Protein 3HDI (pdb70)

CATH classification: 3.30.830.10 (+1 more: 3.30.830.10)

Secondary structure (DSSP, 8-state):
-EEEE-TTS-EEEEEE-TT-SEEEEEEEES--GGG--GGGTTHHHHHHHHTTSBBSSSBHHHHHHHHHTTTS-EEEEE-SS-EEEEEEEEGGGHHHHHHHHHHHHHSB---HHHHHHHHHHHHHHHHHHHT-HHHHHHHHHHHHHHTTSGGGS-TT--HHHHHH--HHHHHHHHHHHSSTTTEEEEEEES--HHHHHHHHHHTTSSPPP------PPP-----EEEEE---SEEEEEEEEE---TT-TTHHHHHHHHHHHTSSSSSHHIIIIIIIT---S-EEEEEEE-SS-EEEEEEEEEEGGGHHHHHHHHHHHHHHHHTT---HHHHHHHHHHHHHHHHHHTT-HHHHHHHHHHHHHHTS----HHHHHHHHHH--HHHHHHHHHHHTTSPPEEEEEESS-S--S-SS---/-EEEE-TTS-EEEEEE-SS-SEEEEEEEES-SGGG--GGGTTHHHHHHHHTTSBBSSSBHHHHHHHHHTTTT-EEEEE-SS-EEEEEEEEGGGHHHHHHHHHHHHHSB---HHHHHHHHHHHHHHHHHHHT-HHHHHHHHHHHHHHTTSTTTS-TT--HHHHTT--HHHHHHHHHHHSSTTTEEEEEEES--HHHHHHHHTTTTSSPP-------PPP-----EEEEE---SEEEEEEEEE---TT-TTHHHHHHHHHHHTSSTTSHHIIIIIIIT---S-EEEEEEE-SS-EEEEEEEEEESTTHHHHHHHHHHHHHHHHHH---HHHHHHHHHHHHHHHHHHTT-HHHHHHHHHHHHHHT-----HHHHHHHHHH--HHHHHHHHHHHTTSPPEEEEEESS----TTSS---/-----SS--SSS--/--------SS---BS--

Foldseek 3Di:
DDWDAFPLQEMEAEAEDPPFQKKKKKKKFFAALQLDDPLQRQLQVLLQLLLLQFFPPAGNVNLQVLCVVFPVAWDWAGDHGMIMTMGMGGPVCLLVVLVSSLRSLPGGDQDPVSLVVSLVVLVVVVVVLVVVCLRVLVLCQQCLFFPNRSSNARRNHDNVSSVVDDPVSNVVVCLQGVANNGIYMFMYYNDDVVSVVSNVVRCSPGHHHDDDRDHDATDTDQGEDWAADDDFKKKKKWKWWDEAPQDPCPLLVLLLQCQCFVDCNHLCNVQPPVPVVFFPDWGKDKAHHHRTIIIMIITMGGPVCVVVNLLSSLVSLPCCLPVHDDPVSLVVSLCVVLVVVVVLVVDNCSVRVVQRVCCNRVVDDADSVRVSCSSVVDDRVSNNVNSNVTSVDNIHMGIYYHVRDDDPNPDNDD/DDWAAFPLQAIEAEAEDPPFQKKKKKKKFFAALQLDDQLQRQLRVLLQQLLLQDFPVDGSVVSQVLCVVFVVQWDWAGDNGMIMTMGMGRVVCLLVVLVSSLRSLPGRDRDPVSLVVSLVVLVVVVVVLVVVVQRCLQLLQLCFFFPNRSSNADRNGDNVNSVPDDPVNNCVVCVARVTNNGIYMFMYYNDDVVSVVSVCVRVSPGHHHPDDRDGDATDTDQAEAFAADADFKKKKKWKWWAEAPPDPCPLLRVLLQCQLFADCNHLFNCQCCVPVNQFPDWGWDKAHHHRTIMIMIIGIGGPVCPLVNLVRSQVSLVCCLVVNDDPVSLVVSLCVVLVVVVVLVVDNNSVRVVRRVCCNGVVDDDDSVRVSVSNVPDDSCSNNNVSNVISLDNIHMRIYYNVRDDDPSPDDGD/DDDDDDDDDPDDDD/DPPDDDDDDDDDDDDPD

B-factor: mean 63.04, std 17.51, range [25.56, 165.67]

Radius of gyration: 26.18 Å; Cα contacts (8 Å, |Δi|>4): 1912; chains: 4; bounding box: 71×57×63 Å

Sequence (859 aa):
INTMTLDNGVRIITEKMSTVRSVSIGIWVGTGSRYESAEENGISHFLEHMFFKGTNTRSAQEIAEFFDSIGGQVNAFTSKEYTCYYAKVLDDHAGQAIDTLSDMFFHSTFQKEELEKERKVVFEEIKMVDDTPDDIVHDLLSSATYGKHSLGYPILGTVETLNSFNEGMLRHYMDRFYTGDYVVISVAGNVHDELIDKIKETFSQVKPTTYNYQGEKPMFLPNRIVRKKETEQAHLCLGYPGLPIGDKDVYALVLLNNVLGGSMSSRLFQDIREKRGLCYSVFSYHSSFRDSGMLTIYAGTGHDQLDDLVYSIQETTSALAEKGLTEKELENGKEQLKGSLMLSLESTNSRMSRNGKNELLLKKHRSLDEMIEQINAVQKQDVSRLAKILLSASPSISLINANGELPKALIHLEINTMTLDNGVRIITEKMSTVRSVSIGIWVGTGSRYESAEENGISHFLEHMFFKGTNTRSAQEIAEFFDSIGGQVNAFTSKEYTCYYAKVLDDHAGQAIDTLSDMFFHSTFQKEELEKERKVVFEEIKMVDDTPDDIVHDLLSSATYGKHSLGYPILGTVETLNSFNEGMLRHYMDRFYTGDYVVISVAGNVHDELIDKIKETFSQVKPTTYNYQGEKPMFLPNRIVRKKETEQAHLCLGYPGLPIGDKDVYALVLLNNVLGGSMSSRLFQDIREKRGLCYSVFSYHSSFRDSGMLTIYAGTGHDQLDDLVYSIQETTSALAEKGLTEKELENGKEQLKGSLMLSLESTNSRMSRNGKNELLLKKHRSLDEMIEQINAVQKQDVSRLAKILLSASPSISLINANGELPKALIHLEAAAAAAAAAAAAAAAAAAAAAAAAAAAAAAA

Structure (mmCIF, N/CA/C/O backbone):
data_3HDI
#
_entry.id   3HDI
#
_cell.length_a   91.141
_cell.length_b   193.981
_cell.length_c   125.567
_cell.angle_alpha   90.00
_cell.angle_beta   90.00
_cell.angle_gamma   90.00
#
_symmetry.space_group_name_H-M   'C 2 2 21'
#
loop_
_entity.id
_entity.type
_entity.pdbx_description
1 polymer 'Processing protease'
2 polymer 'Synthetic peptide'
3 non-polymer 'COBALT (II) ION'
4 non-polymer 'SULFATE ION'
5 water water
#
loop_
_atom_site.group_PDB
_atom_site.id
_atom_site.type_symbol
_atom_site.label_atom_id
_atom_site.label_alt_id
_atom_site.label_comp_id
_atom_site.label_asym_id
_atom_site.label_entity_id
_atom_site.label_seq_id
_atom_site.pdbx_PDB_ins_code
_atom_site.Cartn_x
_atom_site.Cartn_y
_atom_site.Cartn_z
_atom_site.occupancy
_atom_site.B_iso_or_equiv
_atom_site.auth_seq_id
_atom_site.auth_comp_id
_atom_site.auth_asym_id
_atom_site.auth_atom_id
_atom_site.pdbx_PDB_model_num
ATOM 1 N N . ILE A 1 2 ? 2.537 -3.493 -4.553 1.00 66.59 2 ILE A N 1
ATOM 2 C CA . ILE A 1 2 ? 2.187 -4.708 -5.337 1.00 67.25 2 ILE A CA 1
ATOM 3 C C . ILE A 1 2 ? 0.878 -4.504 -6.085 1.00 67.58 2 ILE A C 1
ATOM 4 O O . ILE A 1 2 ? -0.205 -4.611 -5.515 1.00 66.22 2 ILE A O 1
ATOM 9 N N . ASN A 1 3 ? 0.987 -4.206 -7.371 1.00 68.57 3 ASN A N 1
ATOM 10 C CA . ASN A 1 3 ? -0.182 -3.984 -8.202 1.00 71.35 3 ASN A CA 1
ATOM 11 C C . ASN A 1 3 ? -0.821 -5.322 -8.538 1.00 70.45 3 ASN A C 1
ATOM 12 O O . ASN A 1 3 ? -0.155 -6.354 -8.535 1.00 70.44 3 ASN A O 1
ATOM 17 N N . THR A 1 4 ? -2.119 -5.298 -8.810 1.00 69.60 4 THR A N 1
ATOM 18 C CA . THR A 1 4 ? -2.852 -6.495 -9.194 1.00 70.43 4 THR A CA 1
ATOM 19 C C . THR A 1 4 ? -3.728 -6.082 -10.374 1.00 71.32 4 THR A C 1
ATOM 20 O O . THR A 1 4 ? -4.061 -4.907 -10.524 1.00 75.23 4 THR A O 1
ATOM 24 N N . MET A 1 5 ? -4.101 -7.036 -11.215 1.00 69.83 5 MET A N 1
ATOM 25 C CA . MET A 1 5 ? -4.883 -6.709 -12.395 1.00 66.03 5 MET A CA 1
ATOM 26 C C . MET A 1 5 ? -5.688 -7.921 -12.838 1.00 64.13 5 MET A C 1
ATOM 27 O O . MET A 1 5 ? -5.157 -9.023 -12.930 1.00 66.58 5 MET A O 1
ATOM 32 N N . THR A 1 6 ? -6.970 -7.722 -13.104 1.00 59.88 6 THR A N 1
ATOM 33 C CA . THR A 1 6 ? -7.811 -8.817 -13.546 1.00 57.16 6 THR A CA 1
ATOM 34 C C . THR A 1 6 ? -8.296 -8.512 -14.950 1.00 55.46 6 THR A C 1
ATOM 35 O O . THR A 1 6 ? -8.996 -7.528 -15.158 1.00 57.26 6 THR A O 1
ATOM 39 N N . LEU A 1 7 ? -7.907 -9.343 -15.912 1.00 54.97 7 LEU A N 1
ATOM 40 C CA . LEU A 1 7 ? -8.313 -9.166 -17.308 1.00 52.24 7 LEU A CA 1
ATOM 41 C C . LEU A 1 7 ? -9.749 -9.627 -17.461 1.00 54.28 7 LEU A C 1
ATOM 42 O O . LEU A 1 7 ? -10.356 -10.085 -16.492 1.00 55.97 7 LEU A O 1
ATOM 47 N N . ASP A 1 8 ? -10.293 -9.531 -18.672 1.00 56.69 8 ASP A N 1
ATOM 48 C CA . ASP A 1 8 ? -11.683 -9.927 -18.882 1.00 58.88 8 ASP A CA 1
ATOM 49 C C . ASP A 1 8 ? -11.954 -11.429 -18.879 1.00 57.99 8 ASP A C 1
ATOM 50 O O . ASP A 1 8 ? -13.076 -11.856 -18.599 1.00 56.10 8 ASP A O 1
ATOM 55 N N . ASN A 1 9 ? -10.932 -12.232 -19.163 1.00 57.85 9 ASN A N 1
ATOM 56 C CA . ASN A 1 9 ? -11.096 -13.686 -19.158 1.00 55.94 9 ASN A CA 1
ATOM 57 C C . ASN A 1 9 ? -10.967 -14.248 -17.749 1.00 54.68 9 ASN A C 1
ATOM 58 O O . ASN A 1 9 ? -11.277 -15.417 -17.505 1.00 53.99 9 ASN A O 1
ATOM 63 N N . GLY A 1 10 ? -10.520 -13.410 -16.819 1.00 53.41 10 GLY A N 1
ATOM 64 C CA . GLY A 1 10 ? -10.371 -13.857 -15.444 1.00 55.38 10 GLY A CA 1
ATOM 65 C C . GLY A 1 10 ? -8.926 -13.887 -14.989 1.00 55.36 10 GLY A C 1
ATOM 66 O O . GLY A 1 10 ? -8.635 -13.832 -13.794 1.00 56.18 10 GLY A O 1
ATOM 67 N N . VAL A 1 11 ? -8.017 -13.983 -15.951 1.00 53.74 11 VAL A N 1
ATOM 68 C CA . VAL A 1 11 ? -6.597 -14.001 -15.650 1.00 54.94 11 VAL A CA 1
ATOM 69 C C . VAL A 1 11 ? -6.203 -12.795 -14.799 1.00 54.48 11 VAL A C 1
ATOM 70 O O . VAL A 1 11 ? -6.716 -11.689 -14.975 1.00 53.72 11 VAL A O 1
ATOM 74 N N . ARG A 1 12 ? -5.280 -13.023 -13.872 1.00 51.96 12 ARG A N 1
ATOM 75 C CA . ARG A 1 12 ? -4.820 -11.978 -12.981 1.00 43.69 12 ARG A CA 1
ATOM 76 C C . ARG A 1 12 ? -3.337 -11.731 -13.114 1.00 43.14 12 ARG A C 1
ATOM 77 O O . ARG A 1 12 ? -2.542 -12.664 -13.170 1.00 44.39 12 ARG A O 1
ATOM 85 N N . ILE A 1 13 ? -2.972 -10.460 -13.176 1.00 40.68 13 ILE A N 1
ATOM 86 C CA . ILE A 1 13 ? -1.580 -10.087 -13.282 1.00 43.53 13 ILE A CA 1
ATOM 87 C C . ILE A 1 13 ? -1.201 -9.393 -11.981 1.00 44.79 13 ILE A C 1
ATOM 88 O O . ILE A 1 13 ? -1.729 -8.337 -11.664 1.00 45.17 13 ILE A O 1
ATOM 93 N N . ILE A 1 14 ? -0.306 -9.992 -11.213 1.00 46.78 14 ILE A N 1
ATOM 94 C CA . ILE A 1 14 ? 0.116 -9.371 -9.970 1.00 51.40 14 ILE A CA 1
ATOM 95 C C . ILE A 1 14 ? 1.580 -8.982 -10.130 1.00 49.92 14 ILE A C 1
ATOM 96 O O . ILE A 1 14 ? 2.427 -9.819 -10.441 1.00 51.06 14 ILE A O 1
ATOM 101 N N . THR A 1 15 ? 1.873 -7.701 -9.940 1.00 50.02 15 THR A N 1
ATOM 102 C CA . THR A 1 15 ? 3.238 -7.220 -10.094 1.00 52.75 15 THR A CA 1
ATOM 103 C C . THR A 1 15 ? 3.802 -6.501 -8.881 1.00 50.78 15 THR A C 1
ATOM 104 O O . THR A 1 15 ? 3.065 -5.974 -8.048 1.00 47.77 15 THR A O 1
ATOM 108 N N . GLU A 1 16 ? 5.128 -6.501 -8.799 1.00 51.58 16 GLU A N 1
ATOM 109 C CA . GLU A 1 16 ? 5.843 -5.819 -7.733 1.00 55.53 16 GLU A CA 1
ATOM 110 C C . GLU A 1 16 ? 7.178 -5.334 -8.277 1.00 55.54 16 GLU A C 1
ATOM 111 O O . GLU A 1 16 ? 8.037 -6.137 -8.634 1.00 55.32 16 GLU A O 1
ATOM 117 N N . LYS A 1 17 ? 7.339 -4.016 -8.351 1.00 58.26 17 LYS A N 1
ATOM 118 C CA . LYS A 1 17 ? 8.573 -3.419 -8.853 1.00 62.14 17 LYS A CA 1
ATOM 119 C C . LYS A 1 17 ? 9.618 -3.190 -7.762 1.00 62.17 17 LYS A C 1
ATOM 120 O O . LYS A 1 17 ? 9.299 -2.782 -6.645 1.00 62.59 17 LYS A O 1
ATOM 126 N N . MET A 1 18 ? 10.867 -3.481 -8.100 1.00 63.40 18 MET A N 1
ATOM 127 C CA . MET A 1 18 ? 11.986 -3.326 -7.186 1.00 68.22 18 MET A CA 1
ATOM 128 C C . MET A 1 18 ? 13.103 -2.662 -7.967 1.00 73.27 18 MET A C 1
ATOM 129 O O . MET A 1 18 ? 13.660 -3.263 -8.885 1.00 76.80 18 MET A O 1
ATOM 134 N N . SER A 1 19 ? 13.436 -1.425 -7.617 1.00 76.99 19 SER A N 1
ATOM 135 C CA . SER A 1 19 ? 14.491 -0.717 -8.334 1.00 80.61 19 SER A CA 1
ATOM 136 C C . SER A 1 19 ? 15.872 -1.220 -7.944 1.00 79.23 19 SER A C 1
ATOM 137 O O . SER A 1 19 ? 16.790 -1.259 -8.771 1.00 78.67 19 SER A O 1
ATOM 140 N N . THR A 1 20 ? 16.004 -1.617 -6.684 1.00 76.84 20 THR A N 1
ATOM 141 C CA . THR A 1 20 ? 17.268 -2.118 -6.166 1.00 78.17 20 THR A CA 1
ATOM 142 C C . THR A 1 20 ? 17.845 -3.279 -6.984 1.00 76.83 20 THR A C 1
ATOM 143 O O . THR A 1 20 ? 19.057 -3.494 -6.993 1.00 77.92 20 THR A O 1
ATOM 147 N N . VAL A 1 21 ? 16.994 -4.026 -7.678 1.00 75.10 21 VAL A N 1
ATOM 148 C CA . VAL A 1 21 ? 17.485 -5.156 -8.462 1.00 71.91 21 VAL A CA 1
ATOM 149 C C . VAL A 1 21 ? 17.612 -4.845 -9.951 1.00 70.94 21 VAL A C 1
ATOM 150 O O . VAL A 1 21 ? 17.238 -3.763 -10.408 1.00 68.51 21 VAL A O 1
ATOM 154 N N . ARG A 1 22 ? 18.162 -5.800 -10.694 1.00 70.31 22 ARG A N 1
ATOM 155 C CA . ARG A 1 22 ? 18.341 -5.660 -12.133 1.00 70.51 22 ARG A CA 1
ATOM 156 C C . ARG A 1 22 ? 17.747 -6.893 -12.811 1.00 67.19 22 ARG A C 1
ATOM 157 O O . ARG A 1 22 ? 17.748 -7.018 -14.034 1.00 67.57 22 ARG A O 1
ATOM 165 N N . SER A 1 23 ? 17.225 -7.794 -11.988 1.00 62.10 23 SER A N 1
ATOM 166 C CA . SER A 1 23 ? 16.631 -9.031 -12.457 1.00 55.32 23 SER A CA 1
ATOM 167 C C . SER A 1 23 ? 15.117 -8.961 -12.383 1.00 54.52 23 SER A C 1
ATOM 168 O O . SER A 1 23 ? 14.550 -7.934 -12.030 1.00 50.24 23 SER A O 1
ATOM 171 N N . VAL A 1 24 ? 14.471 -10.077 -12.702 1.00 52.32 24 VAL A N 1
ATOM 172 C CA . VAL A 1 24 ? 13.026 -10.153 -12.665 1.00 50.31 24 VAL A CA 1
ATOM 173 C C . VAL A 1 24 ? 12.557 -11.603 -12.708 1.00 49.96 24 VAL A C 1
ATOM 174 O O . VAL A 1 24 ? 12.973 -12.382 -13.561 1.00 46.32 24 VAL A O 1
ATOM 178 N N . SER A 1 25 ? 11.697 -11.958 -11.761 1.00 50.51 25 SER A N 1
ATOM 179 C CA . SER A 1 25 ? 11.156 -13.305 -11.685 1.00 50.28 25 SER A CA 1
ATOM 180 C C . SER A 1 25 ? 9.785 -13.316 -12.331 1.00 50.29 25 SER A C 1
ATOM 181 O O . SER A 1 25 ? 8.947 -12.444 -12.081 1.00 45.74 25 SER A O 1
ATOM 184 N N . ILE A 1 26 ? 9.561 -14.316 -13.168 1.00 51.16 26 ILE A N 1
ATOM 185 C CA . ILE A 1 26 ? 8.290 -14.448 -13.844 1.00 49.83 26 ILE A CA 1
ATOM 186 C C . ILE A 1 26 ? 7.716 -15.781 -13.426 1.00 47.51 26 ILE A C 1
ATOM 187 O O . ILE A 1 26 ? 8.430 -16.770 -13.339 1.00 45.46 26 ILE A O 1
ATOM 192 N N . GLY A 1 27 ? 6.421 -15.793 -13.161 1.00 47.15 27 GLY A N 1
ATOM 193 C CA . GLY A 1 27 ? 5.771 -17.012 -12.750 1.00 47.81 27 GLY A CA 1
ATOM 194 C C . GLY A 1 27 ? 4.378 -17.099 -13.327 1.00 51.62 27 GLY A C 1
ATOM 195 O O . GLY A 1 27 ? 3.624 -16.122 -13.366 1.00 53.57 27 GLY A O 1
ATOM 196 N N . ILE A 1 28 ? 4.050 -18.288 -13.807 1.00 51.39 28 ILE A N 1
ATOM 197 C CA . ILE A 1 28 ? 2.745 -18.567 -14.368 1.00 45.10 28 ILE A CA 1
ATOM 198 C C . ILE A 1 28 ? 2.177 -19.560 -13.379 1.00 44.60 28 ILE A C 1
ATOM 199 O O . ILE A 1 28 ? 2.529 -20.735 -13.389 1.00 47.41 28 ILE A O 1
ATOM 204 N N . TRP A 1 29 ? 1.332 -19.069 -12.488 1.00 43.44 29 TRP A N 1
ATOM 205 C CA . TRP A 1 29 ? 0.725 -19.921 -11.482 1.00 44.16 29 TRP A CA 1
ATOM 206 C C . TRP A 1 29 ? -0.671 -20.388 -11.910 1.00 44.77 29 TRP A C 1
ATOM 207 O O . TRP A 1 29 ? -1.569 -19.579 -12.124 1.00 47.86 29 TRP A O 1
ATOM 218 N N . VAL A 1 30 ? -0.851 -21.696 -12.035 1.00 44.03 30 VAL A N 1
ATOM 219 C CA . VAL A 1 30 ? -2.141 -22.240 -12.415 1.00 43.69 30 VAL A CA 1
ATOM 220 C C . VAL A 1 30 ? -2.745 -22.917 -11.204 1.00 44.28 30 VAL A C 1
ATOM 221 O O . VAL A 1 30 ? -2.104 -23.742 -10.559 1.00 45.28 30 VAL A O 1
ATOM 225 N N . GLY A 1 31 ? -3.991 -22.572 -10.909 1.00 44.73 31 GLY A N 1
ATOM 226 C CA . GLY A 1 31 ? -4.654 -23.114 -9.738 1.00 45.39 31 GLY A CA 1
ATOM 227 C C . GLY A 1 31 ? -5.105 -24.558 -9.728 1.00 45.09 31 GLY A C 1
ATOM 228 O O . GLY A 1 31 ? -6.163 -24.870 -9.190 1.00 47.84 31 GLY A O 1
ATOM 229 N N . THR A 1 32 ? -4.327 -25.454 -10.311 1.00 45.64 32 THR A N 1
ATOM 230 C CA . THR A 1 32 ? -4.721 -26.849 -10.284 1.00 45.24 32 THR A CA 1
ATOM 231 C C . THR A 1 32 ? -3.556 -27.734 -9.882 1.00 44.30 32 THR A C 1
ATOM 232 O O . THR A 1 32 ? -2.393 -27.359 -10.036 1.00 40.31 32 THR A O 1
ATOM 236 N N . GLY A 1 33 ? -3.884 -28.907 -9.352 1.00 45.12 33 GLY A N 1
ATOM 237 C CA . GLY A 1 33 ? -2.864 -29.842 -8.917 1.00 49.32 33 GLY A CA 1
ATOM 238 C C . GLY A 1 33 ? -3.423 -31.240 -8.758 1.00 48.34 33 GLY A C 1
ATOM 239 O O . GLY A 1 33 ? -4.558 -31.496 -9.139 1.00 48.21 33 GLY A O 1
ATOM 240 N N . SER A 1 34 ? -2.635 -32.138 -8.178 1.00 49.36 34 SER A N 1
ATOM 241 C CA . SER A 1 34 ? -3.057 -33.525 -8.000 1.00 52.24 34 SER A CA 1
ATOM 242 C C . SER A 1 34 ? -4.386 -33.667 -7.276 1.00 52.13 34 SER A C 1
ATOM 243 O O . SER A 1 34 ? -5.049 -34.694 -7.366 1.00 53.21 34 SER A O 1
ATOM 246 N N . ARG A 1 35 ? -4.772 -32.633 -6.551 1.00 53.21 35 ARG A N 1
ATOM 247 C CA . ARG A 1 35 ? -6.023 -32.666 -5.814 1.00 53.24 35 ARG A CA 1
ATOM 248 C C . ARG A 1 35 ? -7.227 -32.622 -6.768 1.00 52.10 35 ARG A C 1
ATOM 249 O O . ARG A 1 35 ? -8.227 -33.290 -6.544 1.00 52.23 35 ARG A O 1
ATOM 257 N N . TYR A 1 36 ? -7.115 -31.853 -7.845 1.00 51.59 36 TYR A N 1
ATOM 258 C CA . TYR A 1 36 ? -8.201 -31.709 -8.803 1.00 52.27 36 TYR A CA 1
ATOM 259 C C . TYR A 1 36 ? -8.323 -32.843 -9.799 1.00 53.95 36 TYR A C 1
ATOM 260 O O . TYR A 1 36 ? -9.212 -32.828 -10.646 1.00 59.06 36 TYR A O 1
ATOM 269 N N . GLU A 1 37 ? -7.433 -33.823 -9.709 1.00 54.04 37 GLU A N 1
ATOM 270 C CA . GLU A 1 37 ? -7.464 -34.952 -10.628 1.00 50.43 37 GLU A CA 1
ATOM 271 C C . GLU A 1 37 ? -8.442 -36.007 -10.135 1.00 47.89 37 GLU A C 1
ATOM 272 O O . GLU A 1 37 ? -8.902 -35.957 -9.003 1.00 43.48 37 GLU A O 1
ATOM 278 N N . SER A 1 38 ? -8.761 -36.956 -11.004 1.00 50.21 38 SER A N 1
ATOM 279 C CA . SER A 1 38 ? -9.679 -38.033 -10.669 1.00 50.20 38 SER A CA 1
ATOM 280 C C . SER A 1 38 ? -8.944 -39.347 -10.839 1.00 49.37 38 SER A C 1
ATOM 281 O O . SER A 1 38 ? -8.060 -39.460 -11.683 1.00 49.63 38 SER A O 1
ATOM 284 N N . ALA A 1 39 ? -9.319 -40.337 -10.041 1.00 49.84 39 ALA A N 1
ATOM 285 C CA . ALA A 1 39 ? -8.693 -41.651 -10.091 1.00 53.15 39 ALA A CA 1
ATOM 286 C C . ALA A 1 39 ? -7.887 -41.914 -11.370 1.00 57.50 39 ALA A C 1
ATOM 287 O O . ALA A 1 39 ? -6.653 -41.953 -11.353 1.00 57.64 39 ALA A O 1
ATOM 289 N N . GLU A 1 40 ? -8.592 -42.077 -12.481 1.00 58.28 40 GLU A N 1
ATOM 290 C CA . GLU A 1 40 ? -7.957 -42.358 -13.761 1.00 62.55 40 GLU A CA 1
ATOM 291 C C . GLU A 1 40 ? -6.914 -41.352 -14.269 1.00 63.08 40 GLU A C 1
ATOM 292 O O . GLU A 1 40 ? -5.920 -41.751 -14.880 1.00 63.00 40 GLU A O 1
ATOM 298 N N . GLU A 1 41 ? -7.124 -40.061 -14.028 1.00 61.63 41 GLU A N 1
ATOM 299 C CA . GLU A 1 41 ? -6.185 -39.052 -14.516 1.00 59.77 41 GLU A CA 1
ATOM 300 C C . GLU A 1 41 ? -5.139 -38.595 -13.510 1.00 56.31 41 GLU A C 1
ATOM 301 O O . GLU A 1 41 ? -4.521 -37.554 -13.691 1.00 55.98 41 GLU A O 1
ATOM 307 N N . ASN A 1 42 ? -4.926 -39.378 -12.460 1.00 54.84 42 ASN A N 1
ATOM 308 C CA . ASN A 1 42 ? -3.932 -39.025 -11.442 1.00 53.70 42 ASN A CA 1
ATOM 309 C C . ASN A 1 42 ? -2.521 -38.906 -12.020 1.00 53.04 42 ASN A C 1
ATOM 310 O O . ASN A 1 42 ? -2.000 -39.851 -12.620 1.00 56.91 42 ASN A O 1
ATOM 315 N N . GLY A 1 43 ? -1.901 -37.748 -11.822 1.00 50.47 43 GLY A N 1
ATOM 316 C CA . GLY A 1 43 ? -0.553 -37.527 -12.315 1.00 45.47 43 GLY A CA 1
ATOM 317 C C . GLY A 1 43 ? -0.579 -36.672 -13.562 1.00 44.77 43 GLY A C 1
ATOM 318 O O . GLY A 1 43 ? 0.463 -36.225 -14.053 1.00 40.69 43 GLY A O 1
ATOM 319 N N . ILE A 1 44 ? -1.791 -36.438 -14.060 1.00 44.03 44 ILE A N 1
ATOM 320 C CA . ILE A 1 44 ? -2.015 -35.653 -15.268 1.00 43.37 44 ILE A CA 1
ATOM 321 C C . ILE A 1 44 ? -1.481 -34.228 -15.121 1.00 43.34 44 ILE A C 1
ATOM 322 O O . ILE A 1 44 ? -0.896 -33.683 -16.057 1.00 40.34 44 ILE A O 1
ATOM 327 N N . SER A 1 45 ? -1.679 -33.644 -13.938 1.00 42.07 45 SER A N 1
ATOM 328 C CA . SER A 1 45 ? -1.225 -32.291 -13.628 1.00 39.81 45 SER A CA 1
ATOM 329 C C . SER A 1 45 ? 0.293 -32.224 -13.750 1.00 41.22 45 SER A C 1
ATOM 330 O O . SER A 1 45 ? 0.835 -31.327 -14.403 1.00 38.97 45 SER A O 1
ATOM 333 N N . HIS A 1 46 ? 0.972 -33.180 -13.121 1.00 37.66 46 HIS A N 1
ATOM 334 C CA . HIS A 1 46 ? 2.421 -33.230 -13.169 1.00 37.99 46 HIS A CA 1
ATOM 335 C C . HIS A 1 46 ? 2.962 -33.598 -14.554 1.00 40.05 46 HIS A C 1
ATOM 336 O O . HIS A 1 46 ? 4.032 -33.129 -14.948 1.00 39.56 46 HIS A O 1
ATOM 343 N N . PHE A 1 47 ? 2.239 -34.434 -15.296 1.00 40.94 47 PHE A N 1
ATOM 344 C CA . PHE A 1 47 ? 2.696 -34.815 -16.629 1.00 40.32 47 PHE A CA 1
ATOM 345 C C . PHE A 1 47 ? 2.615 -33.589 -17.533 1.00 38.67 47 PHE A C 1
ATOM 346 O O . PHE A 1 47 ? 3.524 -33.287 -18.298 1.00 36.79 47 PHE A O 1
ATOM 354 N N . LEU A 1 48 ? 1.506 -32.877 -17.426 1.00 41.01 48 LEU A N 1
ATOM 355 C CA . LEU A 1 48 ? 1.282 -31.691 -18.227 1.00 41.83 48 LEU A CA 1
ATOM 356 C C . LEU A 1 48 ? 2.403 -30.685 -18.032 1.00 43.14 48 LEU A C 1
ATOM 357 O O . LEU A 1 48 ? 2.827 -30.038 -18.985 1.00 40.38 48 LEU A O 1
ATOM 362 N N . GLU A 1 49 ? 2.869 -30.570 -16.785 1.00 46.42 49 GLU A N 1
ATOM 363 C CA . GLU A 1 49 ? 3.947 -29.655 -16.386 1.00 42.37 49 GLU A CA 1
ATOM 364 C C . GLU A 1 49 ? 5.274 -30.033 -17.048 1.00 40.63 49 GLU A C 1
ATOM 365 O O . GLU A 1 49 ? 6.089 -29.167 -17.361 1.00 39.33 49 GLU A O 1
ATOM 371 N N . HIS A 1 50 ? 5.489 -31.327 -17.262 1.00 38.78 50 HIS A N 1
ATOM 372 C CA . HIS A 1 50 ? 6.702 -31.781 -17.922 1.00 37.77 50 HIS A CA 1
ATOM 373 C C . HIS A 1 50 ? 6.534 -31.567 -19.418 1.00 39.77 50 HIS A C 1
ATOM 374 O O . HIS A 1 50 ? 7.425 -31.029 -20.085 1.00 37.44 50 HIS A O 1
ATOM 381 N N . MET A 1 51 ? 5.383 -31.990 -19.936 1.00 40.06 51 MET A N 1
ATOM 382 C CA . MET A 1 51 ? 5.071 -31.848 -21.355 1.00 42.60 51 MET A CA 1
ATOM 383 C C . MET A 1 51 ? 5.144 -30.412 -21.874 1.00 43.52 51 MET A C 1
ATOM 384 O O . MET A 1 51 ? 5.303 -30.201 -23.073 1.00 39.30 51 MET A O 1
ATOM 389 N N . PHE A 1 52 ? 5.029 -29.435 -20.973 1.00 47.02 52 PHE A N 1
ATOM 390 C CA . PHE A 1 52 ? 5.079 -28.022 -21.351 1.00 49.72 52 PHE A CA 1
ATOM 391 C C . PHE A 1 52 ? 6.465 -27.587 -21.797 1.00 46.26 52 PHE A C 1
ATOM 392 O O . PHE A 1 52 ? 6.648 -26.476 -22.291 1.00 43.52 52 PHE A O 1
ATOM 400 N N . PHE A 1 53 ? 7.437 -28.471 -21.618 1.00 45.45 53 PHE A N 1
ATOM 401 C CA . PHE A 1 53 ? 8.817 -28.189 -21.993 1.00 44.71 53 PHE A CA 1
ATOM 402 C C . PHE A 1 53 ? 9.273 -29.073 -23.157 1.00 46.26 53 PHE A C 1
ATOM 403 O O . PHE A 1 53 ? 10.440 -29.025 -23.557 1.00 47.22 53 PHE A O 1
ATOM 411 N N . LYS A 1 54 ? 8.361 -29.876 -23.702 1.00 45.63 54 LYS A N 1
ATOM 412 C CA . LYS A 1 54 ? 8.720 -30.764 -24.799 1.00 48.73 54 LYS A CA 1
ATOM 413 C C . LYS A 1 54 ? 8.672 -30.148 -26.194 1.00 50.85 54 LYS A C 1
ATOM 414 O O . LYS A 1 54 ? 9.137 -30.771 -27.149 1.00 52.49 54 LYS A O 1
ATOM 420 N N . GLY A 1 55 ? 8.123 -28.940 -26.324 1.00 52.57 55 GLY A N 1
ATOM 421 C CA . GLY A 1 55 ? 8.099 -28.298 -27.631 1.00 50.75 55 GLY A CA 1
ATOM 422 C C . GLY A 1 55 ? 6.817 -27.653 -28.121 1.00 49.42 55 GLY A C 1
ATOM 423 O O . GLY A 1 55 ? 5.720 -28.166 -27.891 1.00 50.52 55 GLY A O 1
ATOM 424 N N . THR A 1 56 ? 6.969 -26.514 -28.794 1.00 46.22 56 THR A N 1
ATOM 425 C CA . THR A 1 56 ? 5.844 -25.783 -29.367 1.00 47.16 56 THR A CA 1
ATOM 426 C C . THR A 1 56 ? 5.939 -25.869 -30.897 1.00 50.67 56 THR A C 1
ATOM 427 O O . THR A 1 56 ? 6.801 -26.560 -31.444 1.00 51.14 56 THR A O 1
ATOM 431 N N . ASN A 1 57 ? 5.051 -25.164 -31.583 1.00 55.13 57 ASN A N 1
ATOM 432 C CA . ASN A 1 57 ? 5.027 -25.176 -33.039 1.00 56.89 57 ASN A CA 1
ATOM 433 C C . ASN A 1 57 ? 6.238 -24.481 -33.644 1.00 57.82 57 ASN A C 1
ATOM 434 O O . ASN A 1 57 ? 6.569 -24.727 -34.802 1.00 58.17 57 ASN A O 1
ATOM 439 N N . THR A 1 58 ? 6.907 -23.628 -32.869 1.00 57.21 58 THR A N 1
ATOM 440 C CA . THR A 1 58 ? 8.077 -22.903 -33.378 1.00 59.15 58 THR A CA 1
ATOM 441 C C . THR A 1 58 ? 9.365 -23.084 -32.567 1.00 58.22 58 THR A C 1
ATOM 442 O O . THR A 1 58 ? 10.447 -22.651 -32.980 1.00 57.28 58 THR A O 1
ATOM 446 N N . ARG A 1 59 ? 9.240 -23.711 -31.405 1.00 56.72 59 ARG A N 1
ATOM 447 C CA . ARG A 1 59 ? 10.384 -23.971 -30.541 1.00 52.88 59 ARG A CA 1
ATOM 448 C C . ARG A 1 59 ? 10.343 -25.443 -30.151 1.00 49.79 59 ARG A C 1
ATOM 449 O O . ARG A 1 59 ? 9.343 -25.910 -29.610 1.00 48.83 59 ARG A O 1
ATOM 457 N N . SER A 1 60 ? 11.419 -26.175 -30.418 1.00 47.06 60 SER A N 1
ATOM 458 C CA . SER A 1 60 ? 11.456 -27.588 -30.050 1.00 47.06 60 SER A CA 1
ATOM 459 C C . SER A 1 60 ? 11.953 -27.724 -28.619 1.00 47.43 60 SER A C 1
ATOM 460 O O . SER A 1 60 ? 12.427 -26.751 -28.012 1.00 45.93 60 SER A O 1
ATOM 463 N N . ALA A 1 61 ? 11.844 -28.933 -28.084 1.00 43.37 61 ALA A N 1
ATOM 464 C CA . ALA A 1 61 ? 12.294 -29.194 -26.733 1.00 42.85 61 ALA A CA 1
ATOM 465 C C . ALA A 1 61 ? 13.683 -28.593 -26.540 1.00 44.51 61 ALA A C 1
ATOM 466 O O . ALA A 1 61 ? 13.904 -27.808 -25.620 1.00 44.65 61 ALA A O 1
ATOM 468 N N . GLN A 1 62 ? 14.610 -28.950 -27.423 1.00 45.38 62 GLN A N 1
ATOM 469 C CA . GLN A 1 62 ? 15.972 -28.450 -27.327 1.00 49.46 62 GLN A CA 1
ATOM 470 C C . GLN A 1 62 ? 16.128 -26.941 -27.465 1.00 50.49 62 GLN A C 1
ATOM 471 O O . GLN A 1 62 ? 16.986 -26.343 -26.811 1.00 48.95 62 GLN A O 1
ATOM 477 N N . GLU A 1 63 ? 15.319 -26.327 -28.322 1.00 52.74 63 GLU A N 1
ATOM 478 C CA . GLU A 1 63 ? 15.402 -24.884 -28.526 1.00 53.84 63 GLU A CA 1
ATOM 479 C C . GLU A 1 63 ? 14.923 -24.160 -27.266 1.00 53.36 63 GLU A C 1
ATOM 480 O O . GLU A 1 63 ? 15.445 -23.101 -26.895 1.00 49.12 63 GLU A O 1
ATOM 486 N N . ILE A 1 64 ? 13.929 -24.749 -26.608 1.00 50.99 64 ILE A N 1
ATOM 487 C CA . ILE A 1 64 ? 13.406 -24.204 -25.363 1.00 49.34 64 ILE A CA 1
ATOM 488 C C . ILE A 1 64 ? 14.579 -24.216 -24.366 1.00 49.85 64 ILE A C 1
ATOM 489 O O . ILE A 1 64 ? 14.885 -23.197 -23.742 1.00 51.98 64 ILE A O 1
ATOM 494 N N . ALA A 1 65 ? 15.249 -25.366 -24.257 1.00 46.91 65 ALA A N 1
ATOM 495 C CA . ALA A 1 65 ? 16.388 -25.548 -23.355 1.00 43.65 65 ALA A CA 1
ATOM 496 C C . ALA A 1 65 ? 17.501 -24.563 -23.635 1.00 45.18 65 ALA A C 1
ATOM 497 O O . ALA A 1 65 ? 18.014 -23.915 -22.724 1.00 47.62 65 ALA A O 1
ATOM 499 N N . GLU A 1 66 ? 17.878 -24.452 -24.901 1.00 45.95 66 GLU A N 1
ATOM 500 C CA . GLU A 1 66 ? 18.941 -23.541 -25.297 1.00 49.48 66 GLU A CA 1
ATOM 501 C C . GLU A 1 66 ? 18.653 -22.087 -24.914 1.00 50.56 66 GLU A C 1
ATOM 502 O O . GLU A 1 66 ? 19.549 -21.373 -24.458 1.00 48.40 66 GLU A O 1
ATOM 508 N N . PHE A 1 67 ? 17.405 -21.653 -25.091 1.00 52.36 67 PHE A N 1
ATOM 509 C CA . PHE A 1 67 ? 17.008 -20.282 -24.752 1.00 51.27 67 PHE A CA 1
ATOM 510 C C . PHE A 1 67 ? 17.227 -19.962 -23.274 1.00 53.02 67 PHE A C 1
ATOM 511 O O . PHE A 1 67 ? 17.989 -19.058 -22.937 1.00 50.47 67 PHE A O 1
ATOM 519 N N . PHE A 1 68 ? 16.541 -20.703 -22.402 1.00 52.71 68 PHE A N 1
ATOM 520 C CA . PHE A 1 68 ? 16.647 -20.509 -20.958 1.00 54.39 68 PHE A CA 1
ATOM 521 C C . PHE A 1 68 ? 18.072 -20.676 -20.424 1.00 56.73 68 PHE A C 1
ATOM 522 O O . PHE A 1 68 ? 18.399 -20.183 -19.347 1.00 56.98 68 PHE A O 1
ATOM 530 N N . ASP A 1 69 ? 18.918 -21.384 -21.158 1.00 56.81 69 ASP A N 1
ATOM 531 C CA . ASP A 1 69 ? 20.283 -21.559 -20.708 1.00 58.59 69 ASP A CA 1
ATOM 532 C C . ASP A 1 69 ? 21.073 -20.297 -21.012 1.00 62.11 69 ASP A C 1
ATOM 533 O O . ASP A 1 69 ? 21.910 -19.865 -20.214 1.00 63.34 69 ASP A O 1
ATOM 538 N N . SER A 1 70 ? 20.784 -19.692 -22.158 1.00 64.03 70 SER A N 1
ATOM 539 C CA . SER A 1 70 ? 21.466 -18.476 -22.580 1.00 66.40 70 SER A CA 1
ATOM 540 C C . SER A 1 70 ? 21.131 -17.259 -21.717 1.00 68.86 70 SER A C 1
ATOM 541 O O . SER A 1 70 ? 21.737 -16.199 -21.880 1.00 69.23 70 SER A O 1
ATOM 544 N N . ILE A 1 71 ? 20.161 -17.403 -20.815 1.00 71.78 71 ILE A N 1
ATOM 545 C CA . ILE A 1 71 ? 19.765 -16.301 -19.933 1.00 74.20 71 ILE A CA 1
ATOM 546 C C . ILE A 1 71 ? 19.994 -16.637 -18.455 1.00 73.89 71 ILE A C 1
ATOM 547 O O . ILE A 1 71 ? 19.298 -16.132 -17.571 1.00 73.50 71 ILE A O 1
ATOM 552 N N . GLY A 1 72 ? 20.977 -17.493 -18.195 1.00 72.40 72 GLY A N 1
ATOM 553 C CA . GLY A 1 72 ? 21.276 -17.870 -16.826 1.00 74.74 72 GLY A CA 1
ATOM 554 C C . GLY A 1 72 ? 20.882 -19.290 -16.467 1.00 73.49 72 GLY A C 1
ATOM 555 O O . GLY A 1 72 ? 21.540 -19.941 -15.658 1.00 73.37 72 GLY A O 1
ATOM 556 N N . GLY A 1 73 ? 19.798 -19.774 -17.055 1.00 72.60 73 GLY A N 1
ATOM 557 C CA . GLY A 1 73 ? 19.370 -21.129 -16.770 1.00 73.88 73 GLY A CA 1
ATOM 558 C C . GLY A 1 73 ? 18.511 -21.254 -15.528 1.00 73.34 73 GLY A C 1
ATOM 559 O O . GLY A 1 73 ? 18.268 -22.367 -15.041 1.00 68.49 73 GLY A O 1
ATOM 560 N N . GLN A 1 74 ? 18.055 -20.115 -15.010 1.00 73.53 74 GLN A N 1
ATOM 561 C CA . GLN A 1 74 ? 17.202 -20.118 -13.832 1.00 71.91 74 GLN A CA 1
ATOM 562 C C . GLN A 1 74 ? 15.725 -20.165 -14.213 1.00 69.61 74 GLN A C 1
ATOM 563 O O . GLN A 1 74 ? 15.018 -19.156 -14.194 1.00 70.44 74 GLN A O 1
ATOM 569 N N . VAL A 1 75 ? 15.285 -21.363 -14.576 1.00 63.72 75 VAL A N 1
ATOM 570 C CA . VAL A 1 75 ? 13.913 -21.633 -14.960 1.00 58.84 75 VAL A CA 1
ATOM 571 C C . VAL A 1 75 ? 13.552 -22.961 -14.329 1.00 58.68 75 VAL A C 1
ATOM 572 O O . VAL A 1 75 ? 14.349 -23.894 -14.332 1.00 60.78 75 VAL A O 1
ATOM 576 N N . ASN A 1 76 ? 12.359 -23.058 -13.770 1.00 54.93 76 ASN A N 1
ATOM 577 C CA . ASN A 1 76 ? 11.968 -24.311 -13.163 1.00 54.52 76 ASN A CA 1
ATOM 578 C C . ASN A 1 76 ? 10.464 -24.435 -13.100 1.00 51.20 76 ASN A C 1
ATOM 579 O O . ASN A 1 76 ? 9.746 -23.446 -13.222 1.00 55.25 76 ASN A O 1
ATOM 584 N N . ALA A 1 77 ? 9.983 -25.655 -12.907 1.00 45.52 77 ALA A N 1
ATOM 585 C CA . ALA A 1 77 ? 8.555 -25.886 -12.853 1.00 42.38 77 ALA A CA 1
ATOM 586 C C . ALA A 1 77 ? 8.219 -26.864 -11.744 1.00 42.32 77 ALA A C 1
ATOM 587 O O . ALA A 1 77 ? 8.959 -27.807 -11.509 1.00 49.12 77 ALA A O 1
ATOM 589 N N . PHE A 1 78 ? 7.122 -26.637 -11.036 1.00 44.33 78 PHE A N 1
ATOM 590 C CA . PHE A 1 78 ? 6.739 -27.584 -10.007 1.00 48.02 78 PHE A CA 1
ATOM 591 C C . PHE A 1 78 ? 5.234 -27.704 -9.844 1.00 45.49 78 PHE A C 1
ATOM 592 O O . PHE A 1 78 ? 4.496 -26.740 -10.016 1.00 46.52 78 PHE A O 1
ATOM 600 N N . THR A 1 79 ? 4.796 -28.924 -9.553 1.00 43.32 79 THR A N 1
ATOM 601 C CA . THR A 1 79 ? 3.386 -29.248 -9.378 1.00 41.40 79 THR A CA 1
ATOM 602 C C . THR A 1 79 ? 3.140 -29.581 -7.912 1.00 43.20 79 THR A C 1
ATOM 603 O O . THR A 1 79 ? 3.846 -30.408 -7.329 1.00 45.86 79 THR A O 1
ATOM 607 N N . SER A 1 80 ? 2.154 -28.928 -7.311 1.00 40.94 80 SER A N 1
ATOM 608 C CA . SER A 1 80 ? 1.822 -29.202 -5.927 1.00 43.37 80 SER A CA 1
ATOM 609 C C . SER A 1 80 ? 0.453 -29.883 -5.922 1.00 45.07 80 SER A C 1
ATOM 610 O O . SER A 1 80 ? 0.004 -30.387 -6.951 1.00 47.11 80 SER A O 1
ATOM 613 N N . LYS A 1 81 ? -0.220 -29.902 -4.780 1.00 43.57 81 LYS A N 1
ATOM 614 C CA . LYS A 1 81 ? -1.528 -30.536 -4.729 1.00 45.06 81 LYS A CA 1
ATOM 615 C C . LYS A 1 81 ? -2.665 -29.638 -5.199 1.00 45.33 81 LYS A C 1
ATOM 616 O O . LYS A 1 81 ? -3.668 -30.140 -5.708 1.00 42.65 81 LYS A O 1
ATOM 622 N N . GLU A 1 82 ? -2.509 -28.320 -5.045 1.00 46.10 82 GLU A N 1
ATOM 623 C CA . GLU A 1 82 ? -3.552 -27.378 -5.453 1.00 44.40 82 GLU A CA 1
ATOM 624 C C . GLU A 1 82 ? -3.128 -26.241 -6.359 1.00 44.73 82 GLU A C 1
ATOM 625 O O . GLU A 1 82 ? -3.840 -25.244 -6.485 1.00 43.91 82 GLU A O 1
ATOM 631 N N . TYR A 1 83 ? -1.970 -26.395 -6.989 1.00 44.32 83 TYR A N 1
ATOM 632 C CA . TYR A 1 83 ? -1.467 -25.389 -7.909 1.00 43.31 83 TYR A CA 1
ATOM 633 C C . TYR A 1 83 ? -0.242 -25.947 -8.608 1.00 41.92 83 TYR A C 1
ATOM 634 O O . TYR A 1 83 ? 0.384 -26.895 -8.125 1.00 39.41 83 TYR A O 1
ATOM 643 N N . THR A 1 84 ? 0.064 -25.370 -9.763 1.00 40.53 84 THR A N 1
ATOM 644 C CA . THR A 1 84 ? 1.212 -25.763 -10.567 1.00 39.39 84 THR A CA 1
ATOM 645 C C . THR A 1 84 ? 1.978 -24.485 -10.878 1.00 40.15 84 THR A C 1
ATOM 646 O O . THR A 1 84 ? 1.404 -23.399 -10.904 1.00 35.72 84 THR A O 1
ATOM 650 N N . CYS A 1 85 ? 3.270 -24.596 -11.128 1.00 42.83 85 CYS A N 1
ATOM 651 C CA . CYS A 1 85 ? 4.028 -23.386 -11.356 1.00 46.14 85 CYS A CA 1
ATOM 652 C C . CYS A 1 85 ? 5.118 -23.467 -12.421 1.00 44.21 85 CYS A C 1
ATOM 653 O O . CYS A 1 85 ? 5.843 -24.444 -12.509 1.00 46.17 85 CYS A O 1
ATOM 656 N N . TYR A 1 86 ? 5.214 -22.422 -13.232 1.00 42.27 86 TYR A N 1
ATOM 657 C CA . TYR A 1 86 ? 6.212 -22.325 -14.293 1.00 43.79 86 TYR A CA 1
ATOM 658 C C . TYR A 1 86 ? 6.875 -20.982 -14.064 1.00 46.54 86 TYR A C 1
ATOM 659 O O . TYR A 1 86 ? 6.227 -19.950 -14.220 1.00 49.30 86 TYR A O 1
ATOM 668 N N . TYR A 1 87 ? 8.146 -20.968 -13.683 1.00 45.45 87 TYR A N 1
ATOM 669 C CA . TYR A 1 87 ? 8.793 -19.688 -13.444 1.00 48.85 87 TYR A CA 1
ATOM 670 C C . TYR A 1 87 ? 10.214 -19.608 -13.945 1.00 47.24 87 TYR A C 1
ATOM 671 O O . TYR A 1 87 ? 10.843 -20.618 -14.223 1.00 48.88 87 TYR A O 1
ATOM 680 N N . ALA A 1 88 ? 10.715 -18.384 -14.046 1.00 44.15 88 ALA A N 1
ATOM 681 C CA . ALA A 1 88 ? 12.066 -18.152 -14.507 1.00 43.77 88 ALA A CA 1
ATOM 682 C C . ALA A 1 88 ? 12.576 -16.820 -13.983 1.00 46.10 88 ALA A C 1
ATOM 683 O O . ALA A 1 88 ? 11.790 -15.922 -13.658 1.00 46.03 88 ALA A O 1
ATOM 685 N N . LYS A 1 89 ? 13.898 -16.706 -13.900 1.00 46.00 89 LYS A N 1
ATOM 686 C CA . LYS A 1 89 ? 14.551 -15.489 -13.437 1.00 45.36 89 LYS A CA 1
ATOM 687 C C . LYS A 1 89 ? 15.510 -15.084 -14.560 1.00 45.93 89 LYS A C 1
ATOM 688 O O . LYS A 1 89 ? 16.289 -15.912 -15.034 1.00 47.10 89 LYS A O 1
ATOM 694 N N . VAL A 1 90 ? 15.418 -13.832 -15.009 1.00 46.54 90 VAL A N 1
ATOM 695 C CA . VAL A 1 90 ? 16.292 -13.307 -16.071 1.00 48.24 90 VAL A CA 1
ATOM 696 C C . VAL A 1 90 ? 16.631 -11.858 -15.792 1.00 50.23 90 VAL A C 1
ATOM 697 O O . VAL A 1 90 ? 16.016 -11.217 -14.939 1.00 48.31 90 VAL A O 1
ATOM 701 N N . LEU A 1 91 ? 17.606 -11.349 -16.533 1.00 52.25 91 LEU A N 1
ATOM 702 C CA . LEU A 1 91 ? 18.018 -9.963 -16.401 1.00 54.87 91 LEU A CA 1
ATOM 703 C C . LEU A 1 91 ? 17.052 -9.081 -17.186 1.00 57.43 91 LEU A C 1
ATOM 704 O O . LEU A 1 91 ? 16.608 -9.445 -18.275 1.00 57.24 91 LEU A O 1
ATOM 709 N N . ASP A 1 92 ? 16.732 -7.926 -16.614 1.00 61.49 92 ASP A N 1
ATOM 710 C CA . ASP A 1 92 ? 15.815 -6.958 -17.212 1.00 64.75 92 ASP A CA 1
ATOM 711 C C . ASP A 1 92 ? 15.737 -6.976 -18.743 1.00 63.85 92 ASP A C 1
ATOM 712 O O . ASP A 1 92 ? 14.644 -7.012 -19.317 1.00 60.15 92 ASP A O 1
ATOM 717 N N . ASP A 1 93 ? 16.899 -6.964 -19.391 1.00 62.52 93 ASP A N 1
ATOM 718 C CA . ASP A 1 93 ? 16.984 -6.945 -20.845 1.00 62.61 93 ASP A CA 1
ATOM 719 C C . ASP A 1 93 ? 16.627 -8.241 -21.579 1.00 59.61 93 ASP A C 1
ATOM 720 O O . ASP A 1 93 ? 16.941 -8.397 -22.757 1.00 59.94 93 ASP A O 1
ATOM 725 N N . HIS A 1 94 ? 15.957 -9.162 -20.903 1.00 57.23 94 HIS A N 1
ATOM 726 C CA . HIS A 1 94 ? 15.571 -10.424 -21.535 1.00 54.24 94 HIS A CA 1
ATOM 727 C C . HIS A 1 94 ? 14.176 -10.858 -21.096 1.00 49.82 94 HIS A C 1
ATOM 728 O O . HIS A 1 94 ? 13.659 -11.880 -21.550 1.00 44.12 94 HIS A O 1
ATOM 735 N N . ALA A 1 95 ? 13.574 -10.084 -20.201 1.00 47.56 95 ALA A N 1
ATOM 736 C CA . ALA A 1 95 ? 12.248 -10.413 -19.701 1.00 49.71 95 ALA A CA 1
ATOM 737 C C . ALA A 1 95 ? 11.259 -10.575 -20.851 1.00 49.82 95 ALA A C 1
ATOM 738 O O . ALA A 1 95 ? 10.498 -11.543 -20.885 1.00 49.02 95 ALA A O 1
ATOM 740 N N . GLY A 1 96 ? 11.276 -9.634 -21.795 1.00 49.49 96 GLY A N 1
ATOM 741 C CA . GLY A 1 96 ? 10.375 -9.719 -22.931 1.00 45.01 96 GLY A CA 1
ATOM 742 C C . GLY A 1 96 ? 10.461 -11.087 -23.584 1.00 46.70 96 GLY A C 1
ATOM 743 O O . GLY A 1 96 ? 9.460 -11.797 -23.731 1.00 42.72 96 GLY A O 1
ATOM 744 N N . GLN A 1 97 ? 11.676 -11.459 -23.967 1.00 46.29 97 GLN A N 1
ATOM 745 C CA . GLN A 1 97 ? 11.925 -12.738 -24.605 1.00 48.18 97 GLN A CA 1
ATOM 746 C C . GLN A 1 97 ? 11.482 -13.898 -23.714 1.00 46.96 97 GLN A C 1
ATOM 747 O O . GLN A 1 97 ? 10.894 -14.875 -24.195 1.00 44.40 97 GLN A O 1
ATOM 753 N N . ALA A 1 98 ? 11.773 -13.797 -22.419 1.00 41.57 98 ALA A N 1
ATOM 754 C CA . ALA A 1 98 ? 11.403 -14.849 -21.490 1.00 41.16 98 ALA A CA 1
ATOM 755 C C . ALA A 1 98 ? 9.880 -15.024 -21.505 1.00 44.16 98 ALA A C 1
ATOM 756 O O . ALA A 1 98 ? 9.363 -16.145 -21.572 1.00 42.82 98 ALA A O 1
ATOM 758 N N . ILE A 1 99 ? 9.168 -13.905 -21.447 1.00 44.05 99 ILE A N 1
ATOM 759 C CA . ILE A 1 99 ? 7.718 -13.931 -21.472 1.00 49.08 99 ILE A CA 1
ATOM 760 C C . ILE A 1 99 ? 7.243 -14.563 -22.793 1.00 51.06 99 ILE A C 1
ATOM 761 O O . ILE A 1 99 ? 6.314 -15.369 -22.796 1.00 49.27 99 ILE A O 1
ATOM 766 N N . ASP A 1 100 ? 7.882 -14.208 -23.910 1.00 50.02 100 ASP A N 1
ATOM 767 C CA . ASP A 1 100 ? 7.475 -14.756 -25.206 1.00 53.22 100 ASP A CA 1
ATOM 768 C C . ASP A 1 100 ? 7.632 -16.263 -25.242 1.00 49.70 100 ASP A C 1
ATOM 769 O O . ASP A 1 100 ? 6.773 -16.972 -25.754 1.00 46.74 100 ASP A O 1
ATOM 774 N N . THR A 1 101 ? 8.738 -16.745 -24.692 1.00 50.65 101 THR A N 1
ATOM 775 C CA . THR A 1 101 ? 9.018 -18.172 -24.669 1.00 50.05 101 THR A CA 1
ATOM 776 C C . THR A 1 101 ? 8.108 -18.894 -23.696 1.00 50.08 101 THR A C 1
ATOM 777 O O . THR A 1 101 ? 7.585 -19.960 -24.008 1.00 50.78 101 THR A O 1
ATOM 781 N N . LEU A 1 102 ? 7.925 -18.321 -22.512 1.00 47.94 102 LEU A N 1
ATOM 782 C CA . LEU A 1 102 ? 7.051 -18.932 -21.524 1.00 47.05 102 LEU A CA 1
ATOM 783 C C . LEU A 1 102 ? 5.630 -18.922 -22.079 1.00 49.40 102 LEU A C 1
ATOM 784 O O . LEU A 1 102 ? 4.881 -19.892 -21.952 1.00 49.88 102 LEU A O 1
ATOM 789 N N . SER A 1 103 ? 5.262 -17.818 -22.714 1.00 51.33 103 SER A N 1
ATOM 790 C CA . SER A 1 103 ? 3.935 -17.701 -23.288 1.00 51.72 103 SER A CA 1
ATOM 791 C C . SER A 1 103 ? 3.705 -18.767 -24.361 1.00 50.25 103 SER A C 1
ATOM 792 O O . SER A 1 103 ? 2.761 -19.553 -24.285 1.00 48.76 103 SER A O 1
ATOM 795 N N . ASP A 1 104 ? 4.579 -18.796 -25.358 1.00 48.96 104 ASP A N 1
ATOM 796 C CA . ASP A 1 104 ? 4.448 -19.769 -26.429 1.00 49.67 104 ASP A CA 1
ATOM 797 C C . ASP A 1 104 ? 4.376 -21.211 -25.918 1.00 48.04 104 ASP A C 1
ATOM 798 O O . ASP A 1 104 ? 3.716 -22.056 -26.517 1.00 47.23 104 ASP A O 1
ATOM 803 N N . MET A 1 105 ? 5.045 -21.495 -24.809 1.00 47.54 105 MET A N 1
ATOM 804 C CA . MET A 1 105 ? 5.016 -22.841 -24.255 1.00 47.39 105 MET A CA 1
ATOM 805 C C . MET A 1 105 ? 3.639 -23.121 -23.673 1.00 48.52 105 MET A C 1
ATOM 806 O O . MET A 1 105 ? 3.101 -24.224 -23.797 1.00 47.77 105 MET A O 1
ATOM 811 N N . PHE A 1 106 ? 3.081 -22.106 -23.027 1.00 48.50 106 PHE A N 1
ATOM 812 C CA . PHE A 1 106 ? 1.778 -22.212 -22.394 1.00 47.12 106 PHE A CA 1
ATOM 813 C C . PHE A 1 106 ? 0.660 -22.422 -23.404 1.00 46.92 106 PHE A C 1
ATOM 814 O O . PHE A 1 106 ? -0.152 -23.333 -23.266 1.00 49.04 106 PHE A O 1
ATOM 822 N N . PHE A 1 107 ? 0.631 -21.577 -24.425 1.00 45.90 107 PHE A N 1
ATOM 823 C CA . PHE A 1 107 ? -0.409 -21.645 -25.439 1.00 50.84 107 PHE A CA 1
ATOM 824 C C . PHE A 1 107 ? -0.187 -22.626 -26.599 1.00 54.26 107 PHE A C 1
ATOM 825 O O . PHE A 1 107 ? -1.013 -23.510 -26.854 1.00 55.85 107 PHE A O 1
ATOM 833 N N . HIS A 1 108 ? 0.936 -22.467 -27.288 1.00 51.70 108 HIS A N 1
ATOM 834 C CA . HIS A 1 108 ? 1.238 -23.261 -28.462 1.00 51.74 108 HIS A CA 1
ATOM 835 C C . HIS A 1 108 ? 2.025 -24.555 -28.340 1.00 54.39 108 HIS A C 1
ATOM 836 O O . HIS A 1 108 ? 2.739 -24.930 -29.268 1.00 53.53 108 HIS A O 1
ATOM 843 N N . SER A 1 109 ? 1.903 -25.264 -27.228 1.00 57.70 109 SER A N 1
ATOM 844 C CA . SER A 1 109 ? 2.661 -26.504 -27.129 1.00 63.17 109 SER A CA 1
ATOM 845 C C . SER A 1 109 ? 2.141 -27.554 -28.100 1.00 63.62 109 SER A C 1
ATOM 846 O O . SER A 1 109 ? 0.949 -27.623 -28.379 1.00 66.89 109 SER A O 1
ATOM 849 N N . THR A 1 110 ? 3.063 -28.365 -28.606 1.00 64.49 110 THR A N 1
ATOM 850 C CA . THR A 1 110 ? 2.779 -29.419 -29.577 1.00 62.86 110 THR A CA 1
ATOM 851 C C . THR A 1 110 ? 2.940 -30.789 -28.925 1.00 63.94 110 THR A C 1
ATOM 852 O O . THR A 1 110 ? 4.009 -31.388 -29.033 1.00 71.68 110 THR A O 1
ATOM 856 N N . PHE A 1 111 ? 1.902 -31.307 -28.274 1.00 59.42 111 PHE A N 1
ATOM 857 C CA . PHE A 1 111 ? 2.037 -32.597 -27.590 1.00 57.65 111 PHE A CA 1
ATOM 858 C C . PHE A 1 111 ? 2.292 -33.837 -28.455 1.00 56.33 111 PHE A C 1
ATOM 859 O O . PHE A 1 111 ? 1.603 -34.857 -28.327 1.00 50.17 111 PHE A O 1
ATOM 867 N N . GLN A 1 112 ? 3.316 -33.755 -29.299 1.00 56.02 112 GLN A N 1
ATOM 868 C CA . GLN A 1 112 ? 3.690 -34.840 -30.200 1.00 60.28 112 GLN A CA 1
ATOM 869 C C . GLN A 1 112 ? 3.812 -36.179 -29.502 1.00 61.29 112 GLN A C 1
ATOM 870 O O . GLN A 1 112 ? 4.444 -36.272 -28.460 1.00 62.85 112 GLN A O 1
ATOM 876 N N . LYS A 1 113 ? 3.226 -37.218 -30.091 1.00 63.95 113 LYS A N 1
ATOM 877 C CA . LYS A 1 113 ? 3.284 -38.543 -29.494 1.00 67.59 113 LYS A CA 1
ATOM 878 C C . LYS A 1 113 ? 4.717 -39.004 -29.340 1.00 68.77 113 LYS A C 1
ATOM 879 O O . LYS A 1 113 ? 5.050 -39.700 -28.385 1.00 70.38 113 LYS A O 1
ATOM 885 N N . GLU A 1 114 ? 5.564 -38.624 -30.290 1.00 70.73 114 GLU A N 1
ATOM 886 C CA . GLU A 1 114 ? 6.974 -39.007 -30.245 1.00 75.67 114 GLU A CA 1
ATOM 887 C C . GLU A 1 114 ? 7.591 -38.493 -28.938 1.00 75.61 114 GLU A C 1
ATOM 888 O O . GLU A 1 114 ? 8.153 -39.264 -28.151 1.00 73.48 114 GLU A O 1
ATOM 894 N N . GLU A 1 115 ? 7.465 -37.185 -28.714 1.00 72.93 115 GLU A N 1
ATOM 895 C CA . GLU A 1 115 ? 7.989 -36.535 -27.518 1.00 67.55 115 GLU A CA 1
ATOM 896 C C . GLU A 1 115 ? 7.282 -36.964 -26.223 1.00 62.34 115 GLU A C 1
ATOM 897 O O . GLU A 1 115 ? 7.906 -37.024 -25.167 1.00 62.77 115 GLU A O 1
ATOM 903 N N . LEU A 1 116 ? 5.987 -37.251 -26.305 1.00 55.92 116 LEU A N 1
ATOM 904 C CA . LEU A 1 116 ? 5.198 -37.660 -25.145 1.00 53.07 116 LEU A CA 1
ATOM 905 C C . LEU A 1 116 ? 5.498 -39.088 -24.693 1.00 54.12 116 LEU A C 1
ATOM 906 O O . LEU A 1 116 ? 5.480 -39.387 -23.501 1.00 48.07 116 LEU A O 1
ATOM 911 N N . GLU A 1 117 ? 5.752 -39.979 -25.645 1.00 62.02 117 GLU A N 1
ATOM 912 C CA . GLU A 1 117 ? 6.086 -41.366 -25.314 1.00 68.60 117 GLU A CA 1
ATOM 913 C C . GLU A 1 117 ? 7.416 -41.333 -24.578 1.00 66.40 117 GLU A C 1
ATOM 914 O O . GLU A 1 117 ? 7.682 -42.108 -23.653 1.00 63.68 117 GLU A O 1
ATOM 920 N N . LYS A 1 118 ? 8.241 -40.405 -25.034 1.00 63.92 118 LYS A N 1
ATOM 921 C CA . LYS A 1 118 ? 9.563 -40.166 -24.510 1.00 60.17 118 LYS A CA 1
ATOM 922 C C . LYS A 1 118 ? 9.447 -39.648 -23.082 1.00 58.36 118 LYS A C 1
ATOM 923 O O . LYS A 1 118 ? 9.945 -40.271 -22.150 1.00 61.05 118 LYS A O 1
ATOM 929 N N . GLU A 1 119 ? 8.775 -38.511 -22.912 1.00 55.08 119 GLU A N 1
ATOM 930 C CA . GLU A 1 119 ? 8.625 -37.906 -21.591 1.00 52.94 119 GLU A CA 1
ATOM 931 C C . GLU A 1 119 ? 7.989 -38.835 -20.558 1.00 51.39 119 GLU A C 1
ATOM 932 O O . GLU A 1 119 ? 8.298 -38.743 -19.371 1.00 49.32 119 GLU A O 1
ATOM 938 N N . ARG A 1 120 ? 7.106 -39.725 -21.004 1.00 50.80 120 ARG A N 1
ATOM 939 C CA . ARG A 1 120 ? 6.464 -40.657 -20.093 1.00 47.11 120 ARG A CA 1
ATOM 940 C C . ARG A 1 120 ? 7.530 -41.492 -19.369 1.00 47.35 120 ARG A C 1
ATOM 941 O O . ARG A 1 120 ? 7.373 -41.823 -18.186 1.00 44.93 120 ARG A O 1
ATOM 949 N N . LYS A 1 121 ? 8.612 -41.819 -20.081 1.00 45.95 121 LYS A N 1
ATOM 950 C CA . LYS A 1 121 ? 9.719 -42.612 -19.524 1.00 47.62 121 LYS A CA 1
ATOM 951 C C . LYS A 1 121 ? 10.512 -41.842 -18.455 1.00 46.74 121 LYS A C 1
ATOM 952 O O . LYS A 1 121 ? 10.891 -42.399 -17.417 1.00 38.53 121 LYS A O 1
ATOM 958 N N . VAL A 1 122 ? 10.774 -40.567 -18.726 1.00 44.66 122 VAL A N 1
ATOM 959 C CA . VAL A 1 122 ? 11.482 -39.718 -17.783 1.00 42.83 122 VAL A CA 1
ATOM 960 C C . VAL A 1 122 ? 10.684 -39.665 -16.481 1.00 44.38 122 VAL A C 1
ATOM 961 O O . VAL A 1 122 ? 11.231 -39.835 -15.391 1.00 47.05 122 VAL A O 1
ATOM 965 N N . VAL A 1 123 ? 9.382 -39.441 -16.601 1.00 41.69 123 VAL A N 1
ATOM 966 C CA . VAL A 1 123 ? 8.540 -39.363 -15.427 1.00 41.14 123 VAL A CA 1
ATOM 967 C C . VAL A 1 123 ? 8.552 -40.688 -14.686 1.00 43.61 123 VAL A C 1
ATOM 968 O O . VAL A 1 123 ? 8.452 -40.714 -13.462 1.00 47.40 123 VAL A O 1
ATOM 972 N N . PHE A 1 124 ? 8.679 -41.788 -15.417 1.00 44.03 124 PHE A N 1
ATOM 973 C CA . PHE A 1 124 ? 8.736 -43.098 -14.772 1.00 47.46 124 PHE A CA 1
ATOM 974 C C . PHE A 1 124 ? 10.033 -43.221 -13.977 1.00 46.42 124 PHE A C 1
ATOM 975 O O . PHE A 1 124 ? 10.073 -43.899 -12.955 1.00 46.93 124 PHE A O 1
ATOM 983 N N . GLU A 1 125 ? 11.096 -42.576 -14.449 1.00 45.57 125 GLU A N 1
ATOM 984 C CA . GLU A 1 125 ? 12.360 -42.614 -13.726 1.00 47.34 125 GLU A CA 1
ATOM 985 C C . GLU A 1 125 ? 12.181 -41.760 -12.482 1.00 45.35 125 GLU A C 1
ATOM 986 O O . GLU A 1 125 ? 12.538 -42.171 -11.377 1.00 42.40 125 GLU A O 1
ATOM 992 N N . GLU A 1 126 ? 11.614 -40.572 -12.681 1.00 45.24 126 GLU A N 1
ATOM 993 C CA . GLU A 1 126 ? 11.353 -39.626 -11.594 1.00 47.15 126 GLU A CA 1
ATOM 994 C C . GLU A 1 126 ? 10.636 -40.351 -10.448 1.00 45.26 126 GLU A C 1
ATOM 995 O O . GLU A 1 126 ? 11.000 -40.191 -9.285 1.00 40.58 126 GLU A O 1
ATOM 1001 N N . ILE A 1 127 ? 9.625 -41.152 -10.780 1.00 42.41 127 ILE A N 1
ATOM 1002 C CA . ILE A 1 127 ? 8.901 -41.910 -9.765 1.00 43.68 127 ILE A CA 1
ATOM 1003 C C . ILE A 1 127 ? 9.827 -42.875 -9.011 1.00 42.82 127 ILE A C 1
ATOM 1004 O O . ILE A 1 127 ? 9.832 -42.892 -7.781 1.00 41.42 127 ILE A O 1
ATOM 1009 N N . LYS A 1 128 ? 10.603 -43.671 -9.747 1.00 44.10 128 LYS A N 1
ATOM 1010 C CA . LYS A 1 128 ? 11.521 -44.643 -9.139 1.00 47.20 128 LYS A CA 1
ATOM 1011 C C . LYS A 1 128 ? 12.592 -43.949 -8.302 1.00 46.52 128 LYS A C 1
ATOM 1012 O O . LYS A 1 128 ? 12.978 -44.439 -7.242 1.00 46.04 128 LYS A O 1
ATOM 1018 N N . MET A 1 129 ? 13.061 -42.802 -8.780 1.00 44.39 129 MET A N 1
ATOM 1019 C CA . MET A 1 129 ? 14.074 -42.042 -8.070 1.00 43.78 129 MET A CA 1
ATOM 1020 C C . MET A 1 129 ? 13.522 -41.555 -6.730 1.00 45.94 129 MET A C 1
ATOM 1021 O O . MET A 1 129 ? 14.181 -41.656 -5.698 1.00 47.69 129 MET A O 1
ATOM 1026 N N . VAL A 1 130 ? 12.304 -41.030 -6.742 1.00 47.50 130 VAL A N 1
ATOM 1027 C CA . VAL A 1 130 ? 11.684 -40.562 -5.510 1.00 44.85 130 VAL A CA 1
ATOM 1028 C C . VAL A 1 130 ? 11.476 -41.772 -4.611 1.00 45.69 130 VAL A C 1
ATOM 1029 O O . VAL A 1 130 ? 11.419 -41.655 -3.390 1.00 47.96 130 VAL A O 1
ATOM 1033 N N . ASP A 1 131 ? 11.370 -42.943 -5.224 1.00 45.32 131 ASP A N 1
ATOM 1034 C CA . ASP A 1 131 ? 11.172 -44.163 -4.465 1.00 48.10 131 ASP A CA 1
ATOM 1035 C C . ASP A 1 131 ? 12.457 -44.596 -3.758 1.00 47.93 131 ASP A C 1
ATOM 1036 O O . ASP A 1 131 ? 12.413 -45.103 -2.640 1.00 41.36 131 ASP A O 1
ATOM 1041 N N . ASP A 1 132 ? 13.598 -44.399 -4.417 1.00 47.90 132 ASP A N 1
ATOM 1042 C CA . ASP A 1 132 ? 14.887 -44.764 -3.842 1.00 50.40 132 ASP A CA 1
ATOM 1043 C C . ASP A 1 132 ? 15.354 -43.719 -2.829 1.00 52.86 132 ASP A C 1
ATOM 1044 O O . ASP A 1 132 ? 16.503 -43.733 -2.388 1.00 54.77 132 ASP A O 1
ATOM 1049 N N . THR A 1 133 ? 14.464 -42.799 -2.481 1.00 50.06 133 THR A N 1
ATOM 1050 C CA . THR A 1 133 ? 14.782 -41.774 -1.504 1.00 48.57 133 THR A CA 1
ATOM 1051 C C . THR A 1 133 ? 13.816 -41.963 -0.338 1.00 51.60 133 THR A C 1
ATOM 1052 O O . THR A 1 133 ? 12.823 -41.235 -0.197 1.00 48.49 133 THR A O 1
ATOM 1056 N N . PRO A 1 134 ? 14.090 -42.963 0.515 1.00 51.56 134 PRO A N 1
ATOM 1057 C CA . PRO A 1 134 ? 13.220 -43.218 1.660 1.00 52.31 134 PRO A CA 1
ATOM 1058 C C . PRO A 1 134 ? 12.820 -41.984 2.473 1.00 50.73 134 PRO A C 1
ATOM 1059 O O . PRO A 1 134 ? 11.655 -41.868 2.849 1.00 50.04 134 PRO A O 1
ATOM 1063 N N . ASP A 1 135 ? 13.753 -41.062 2.726 1.00 50.26 135 ASP A N 1
ATOM 1064 C CA . ASP A 1 135 ? 13.424 -39.861 3.511 1.00 55.71 135 ASP A CA 1
ATOM 1065 C C . ASP A 1 135 ? 12.459 -38.898 2.799 1.00 55.18 135 ASP A C 1
ATOM 1066 O O . ASP A 1 135 ? 11.993 -37.911 3.390 1.00 46.50 135 ASP A O 1
ATOM 1071 N N . ASP A 1 136 ? 12.156 -39.194 1.536 1.00 54.13 136 ASP A N 1
ATOM 1072 C CA . ASP A 1 136 ? 11.255 -38.356 0.755 1.00 55.84 136 ASP A CA 1
ATOM 1073 C C . ASP A 1 136 ? 9.909 -39.029 0.471 1.00 52.15 136 ASP A C 1
ATOM 1074 O O . ASP A 1 136 ? 8.847 -38.437 0.662 1.00 48.02 136 ASP A O 1
ATOM 1079 N N . ILE A 1 137 ? 9.958 -40.269 0.006 1.00 50.77 137 ILE A N 1
ATOM 1080 C CA . ILE A 1 137 ? 8.747 -41.007 -0.306 1.00 45.04 137 ILE A CA 1
ATOM 1081 C C . ILE A 1 137 ? 7.913 -41.225 0.964 1.00 43.46 137 ILE A C 1
ATOM 1082 O O . ILE A 1 137 ? 6.691 -41.322 0.896 1.00 40.38 137 ILE A O 1
ATOM 1087 N N . VAL A 1 138 ? 8.575 -41.279 2.119 1.00 40.00 138 VAL A N 1
ATOM 1088 C CA . VAL A 1 138 ? 7.886 -41.487 3.389 1.00 39.48 138 VAL A CA 1
ATOM 1089 C C . VAL A 1 138 ? 6.836 -40.392 3.644 1.00 41.03 138 VAL A C 1
ATOM 1090 O O . VAL A 1 138 ? 5.794 -40.650 4.250 1.00 43.42 138 VAL A O 1
ATOM 1094 N N . HIS A 1 139 ? 7.113 -39.172 3.182 1.00 43.15 139 HIS A N 1
ATOM 1095 C CA . HIS A 1 139 ? 6.194 -38.037 3.329 1.00 39.77 139 HIS A CA 1
ATOM 1096 C C . HIS A 1 139 ? 4.975 -38.232 2.435 1.00 40.41 139 HIS A C 1
ATOM 1097 O O . HIS A 1 139 ? 3.864 -37.842 2.788 1.00 42.93 139 HIS A O 1
ATOM 1104 N N . ASP A 1 140 ? 5.185 -38.822 1.265 1.00 39.54 140 ASP A N 1
ATOM 1105 C CA . ASP A 1 140 ? 4.084 -39.081 0.354 1.00 43.18 140 ASP A CA 1
ATOM 1106 C C . ASP A 1 140 ? 3.153 -40.149 0.951 1.00 45.33 140 ASP A C 1
ATOM 1107 O O . ASP A 1 140 ? 1.927 -39.995 0.934 1.00 46.36 140 ASP A O 1
ATOM 1112 N N . LEU A 1 141 ? 3.723 -41.222 1.494 1.00 43.31 141 LEU A N 1
ATOM 1113 C CA . LEU A 1 141 ? 2.903 -42.262 2.100 1.00 44.73 141 LEU A CA 1
ATOM 1114 C C . LEU A 1 141 ? 2.035 -41.671 3.207 1.00 46.17 141 LEU A C 1
ATOM 1115 O O . LEU A 1 141 ? 0.880 -42.067 3.381 1.00 48.89 141 LEU A O 1
ATOM 1120 N N . LEU A 1 142 ? 2.572 -40.712 3.953 1.00 44.08 142 LEU A N 1
ATOM 1121 C CA . LEU A 1 142 ? 1.793 -40.117 5.026 1.00 43.75 142 LEU A CA 1
ATOM 1122 C C . LEU A 1 142 ? 0.496 -39.514 4.495 1.00 47.03 142 LEU A C 1
ATOM 1123 O O . LEU A 1 142 ? -0.536 -39.566 5.161 1.00 48.91 142 LEU A O 1
ATOM 1128 N N . SER A 1 143 ? 0.535 -38.950 3.293 1.00 49.25 143 SER A N 1
ATOM 1129 C CA . SER A 1 143 ? -0.677 -38.372 2.718 1.00 51.78 143 SER A CA 1
ATOM 1130 C C . SER A 1 143 ? -1.655 -39.479 2.314 1.00 51.10 143 SER A C 1
ATOM 1131 O O . SER A 1 143 ? -2.872 -39.293 2.322 1.00 48.50 143 SER A O 1
ATOM 1134 N N . SER A 1 144 ? -1.121 -40.643 1.972 1.00 52.65 144 SER A N 1
ATOM 1135 C CA . SER A 1 144 ? -1.970 -41.754 1.575 1.00 50.54 144 SER A CA 1
ATOM 1136 C C . SER A 1 144 ? -2.668 -42.369 2.781 1.00 48.97 144 SER A C 1
ATOM 1137 O O . SER A 1 144 ? -3.842 -42.712 2.711 1.00 48.73 144 SER A O 1
ATOM 1140 N N . ALA A 1 145 ? -1.942 -42.499 3.888 1.00 49.16 145 ALA A N 1
ATOM 1141 C CA . ALA A 1 145 ? -2.492 -43.068 5.116 1.00 48.65 145 ALA A CA 1
ATOM 1142 C C . ALA A 1 145 ? -3.485 -42.114 5.782 1.00 51.31 145 ALA A C 1
ATOM 1143 O O . ALA A 1 145 ? -4.426 -42.549 6.456 1.00 51.19 145 ALA A O 1
ATOM 1145 N N . THR A 1 146 ? -3.274 -40.815 5.592 1.00 50.34 146 THR A N 1
ATOM 1146 C CA . THR A 1 146 ? -4.149 -39.813 6.184 1.00 51.34 146 THR A CA 1
ATOM 1147 C C . THR A 1 146 ? -5.477 -39.629 5.464 1.00 51.23 146 THR A C 1
ATOM 1148 O O . THR A 1 146 ? -6.515 -39.482 6.106 1.00 53.61 146 THR A O 1
ATOM 1152 N N . TYR A 1 147 ? -5.452 -39.642 4.139 1.00 50.35 147 TYR A N 1
ATOM 1153 C CA . TYR A 1 147 ? -6.672 -39.407 3.387 1.00 55.00 147 TYR A CA 1
ATOM 1154 C C . TYR A 1 147 ? -7.255 -40.582 2.614 1.00 57.51 147 TYR A C 1
ATOM 1155 O O . TYR A 1 147 ? -8.278 -40.434 1.947 1.00 64.16 147 TYR A O 1
ATOM 1164 N N . GLY A 1 148 ? -6.620 -41.744 2.700 1.00 58.24 148 GLY A N 1
ATOM 1165 C CA . GLY A 1 148 ? -7.136 -42.898 1.988 1.00 58.60 148 GLY A CA 1
ATOM 1166 C C . GLY A 1 148 ? -7.342 -42.673 0.499 1.00 58.95 148 GLY A C 1
ATOM 1167 O O . GLY A 1 148 ? -6.386 -42.403 -0.230 1.00 57.49 148 GLY A O 1
ATOM 1168 N N . LYS A 1 149 ? -8.597 -42.771 0.055 1.00 58.88 149 LYS A N 1
ATOM 1169 C CA . LYS A 1 149 ? -8.946 -42.616 -1.357 1.00 58.39 149 LYS A CA 1
ATOM 1170 C C . LYS A 1 149 ? -9.190 -41.197 -1.856 1.00 56.39 149 LYS A C 1
ATOM 1171 O O . LYS A 1 149 ? -9.490 -41.012 -3.040 1.00 53.28 149 LYS A O 1
ATOM 1177 N N . HIS A 1 150 ? -9.075 -40.199 -0.982 1.00 53.14 150 HIS A N 1
ATOM 1178 C CA . HIS A 1 150 ? -9.286 -38.822 -1.421 1.00 52.69 150 HIS A CA 1
ATOM 1179 C C . HIS A 1 150 ? -8.158 -38.408 -2.368 1.00 50.16 150 HIS A C 1
ATOM 1180 O O . HIS A 1 150 ? -7.073 -38.997 -2.359 1.00 48.56 150 HIS A O 1
ATOM 1187 N N . SER A 1 151 ? -8.415 -37.404 -3.197 1.00 46.55 151 SER A N 1
ATOM 1188 C CA . SER A 1 151 ? -7.407 -36.954 -4.144 1.00 48.17 151 SER A CA 1
ATOM 1189 C C . SER A 1 151 ? -6.174 -36.375 -3.451 1.00 46.24 151 SER A C 1
ATOM 1190 O O . SER A 1 151 ? -5.117 -36.253 -4.062 1.00 40.34 151 SER A O 1
ATOM 1193 N N . LEU A 1 152 ? -6.314 -36.014 -2.179 1.00 46.59 152 LEU A N 1
ATOM 1194 C CA . LEU A 1 152 ? -5.185 -35.481 -1.416 1.00 49.58 152 LEU A CA 1
ATOM 1195 C C . LEU A 1 152 ? -4.207 -36.608 -1.065 1.00 50.45 152 LEU A C 1
ATOM 1196 O O . LEU A 1 152 ? -3.048 -36.354 -0.712 1.00 53.63 152 LEU A O 1
ATOM 1201 N N . GLY A 1 153 ? -4.686 -37.848 -1.154 1.00 42.94 153 GLY A N 1
ATOM 1202 C CA . GLY A 1 153 ? -3.848 -38.985 -0.854 1.00 37.21 153 GLY A CA 1
ATOM 1203 C C . GLY A 1 153 ? -3.168 -39.494 -2.109 1.00 41.17 153 GLY A C 1
ATOM 1204 O O . GLY A 1 153 ? -2.441 -40.480 -2.073 1.00 44.57 153 GLY A O 1
ATOM 1205 N N . TYR A 1 154 ? -3.400 -38.833 -3.233 1.00 42.13 154 TYR A N 1
ATOM 1206 C CA . TYR A 1 154 ? -2.783 -39.264 -4.479 1.00 44.08 154 TYR A CA 1
ATOM 1207 C C . TYR A 1 154 ? -1.360 -38.752 -4.546 1.00 44.08 154 TYR A C 1
ATOM 1208 O O . TYR A 1 154 ? -1.059 -37.645 -4.092 1.00 43.15 154 TYR A O 1
ATOM 1217 N N . PRO A 1 155 ? -0.453 -39.562 -5.102 1.00 43.37 155 PRO A N 1
ATOM 1218 C CA . PRO A 1 155 ? 0.938 -39.124 -5.222 1.00 42.74 155 PRO A CA 1
ATOM 1219 C C . PRO A 1 155 ? 0.954 -38.151 -6.406 1.00 43.89 155 PRO A C 1
ATOM 1220 O O . PRO A 1 155 ? 0.349 -38.435 -7.439 1.00 45.04 155 PRO A O 1
ATOM 1224 N N . ILE A 1 156 ? 1.615 -37.008 -6.267 1.00 43.38 156 ILE A N 1
ATOM 1225 C CA . ILE A 1 156 ? 1.651 -36.033 -7.356 1.00 43.71 156 ILE A CA 1
ATOM 1226 C C . ILE A 1 156 ? 2.170 -36.582 -8.702 1.00 45.02 156 ILE A C 1
ATOM 1227 O O . ILE A 1 156 ? 1.656 -36.213 -9.769 1.00 40.35 156 ILE A O 1
ATOM 1232 N N . LEU A 1 157 ? 3.168 -37.464 -8.657 1.00 43.89 157 LEU A N 1
ATOM 1233 C CA . LEU A 1 157 ? 3.734 -38.047 -9.879 1.00 46.48 157 LEU A CA 1
ATOM 1234 C C . LEU A 1 157 ? 2.802 -39.077 -10.538 1.00 48.62 157 LEU A C 1
ATOM 1235 O O . LEU A 1 157 ? 3.005 -39.464 -11.694 1.00 46.65 157 LEU A O 1
ATOM 1240 N N . GLY A 1 158 ? 1.785 -39.512 -9.798 1.00 50.65 158 GLY A N 1
ATOM 1241 C CA . GLY A 1 158 ? 0.848 -40.502 -10.307 1.00 51.65 158 GLY A CA 1
ATOM 1242 C C . GLY A 1 158 ? 1.368 -41.919 -10.121 1.00 54.11 158 GLY A C 1
ATOM 1243 O O . GLY A 1 158 ? 2.228 -42.181 -9.284 1.00 55.46 158 GLY A O 1
ATOM 1244 N N . THR A 1 159 ? 0.837 -42.848 -10.903 1.00 58.27 159 THR A N 1
ATOM 1245 C CA . THR A 1 159 ? 1.269 -44.241 -10.841 1.00 59.07 159 THR A CA 1
ATOM 1246 C C . THR A 1 159 ? 1.673 -44.693 -12.239 1.00 58.46 159 THR A C 1
ATOM 1247 O O . THR A 1 159 ? 1.373 -44.022 -13.226 1.00 57.87 159 THR A O 1
ATOM 1251 N N . VAL A 1 160 ? 2.371 -45.816 -12.328 1.00 59.96 160 VAL A N 1
ATOM 1252 C CA . VAL A 1 160 ? 2.792 -46.321 -13.629 1.00 62.82 160 VAL A CA 1
ATOM 1253 C C . VAL A 1 160 ? 1.573 -46.645 -14.487 1.00 64.24 160 VAL A C 1
ATOM 1254 O O . VAL A 1 160 ? 1.598 -46.483 -15.707 1.00 60.86 160 VAL A O 1
ATOM 1258 N N . GLU A 1 161 ? 0.507 -47.107 -13.841 1.00 66.08 161 GLU A N 1
ATOM 1259 C CA . GLU A 1 161 ? -0.710 -47.432 -14.557 1.00 68.16 161 GLU A CA 1
ATOM 1260 C C . GLU A 1 161 ? -1.280 -46.174 -15.207 1.00 69.21 161 GLU A C 1
ATOM 1261 O O . GLU A 1 161 ? -1.267 -46.048 -16.434 1.00 71.44 161 GLU A O 1
ATOM 1267 N N . THR A 1 162 ? -1.764 -45.236 -14.397 1.00 64.99 162 THR A N 1
ATOM 1268 C CA . THR A 1 162 ? -2.326 -44.010 -14.944 1.00 59.88 162 THR A CA 1
ATOM 1269 C C . THR A 1 162 ? -1.442 -43.407 -16.043 1.00 59.37 162 THR A C 1
ATOM 1270 O O . THR A 1 162 ? -1.917 -43.157 -17.150 1.00 57.54 162 THR A O 1
ATOM 1274 N N . LEU A 1 163 ? -0.163 -43.177 -15.751 1.00 58.21 163 LEU A N 1
ATOM 1275 C CA . LEU A 1 163 ? 0.744 -42.602 -16.748 1.00 59.16 163 LEU A CA 1
ATOM 1276 C C . LEU A 1 163 ? 0.694 -43.307 -18.099 1.00 59.09 163 LEU A C 1
ATOM 1277 O O . LEU A 1 163 ? 0.791 -42.664 -19.145 1.00 63.82 163 LEU A O 1
ATOM 1282 N N . ASN A 1 164 ? 0.558 -44.628 -18.077 1.00 56.51 164 ASN A N 1
ATOM 1283 C CA . ASN A 1 164 ? 0.502 -45.407 -19.305 1.00 54.01 164 ASN A CA 1
ATOM 1284 C C . ASN A 1 164 ? -0.780 -45.151 -20.091 1.00 53.87 164 ASN A C 1
ATOM 1285 O O . ASN A 1 164 ? -0.839 -45.388 -21.291 1.00 56.41 164 ASN A O 1
ATOM 1290 N N . SER A 1 165 ? -1.802 -44.659 -19.409 1.00 51.16 165 SER A N 1
ATOM 1291 C CA . SER A 1 165 ? -3.073 -44.368 -20.048 1.00 50.80 165 SER A CA 1
ATOM 1292 C C . SER A 1 165 ? -3.037 -42.970 -20.658 1.00 54.43 165 SER A C 1
ATOM 1293 O O . SER A 1 165 ? -3.826 -42.636 -21.551 1.00 53.23 165 SER A O 1
ATOM 1296 N N . PHE A 1 166 ? -2.117 -42.153 -20.160 1.00 54.41 166 PHE A N 1
ATOM 1297 C CA . PHE A 1 166 ? -1.989 -40.778 -20.614 1.00 55.71 166 PHE A CA 1
ATOM 1298 C C . PHE A 1 166 ? -1.692 -40.592 -22.095 1.00 56.65 166 PHE A C 1
ATOM 1299 O O . PHE A 1 166 ? -0.895 -41.327 -22.668 1.00 61.10 166 PHE A O 1
ATOM 1307 N N . ASN A 1 167 ? -2.337 -39.599 -22.701 1.00 54.30 167 ASN A N 1
ATOM 1308 C CA . ASN A 1 167 ? -2.102 -39.256 -24.097 1.00 55.33 167 ASN A CA 1
ATOM 1309 C C . ASN A 1 167 ? -2.526 -37.812 -24.355 1.00 57.76 167 ASN A C 1
ATOM 1310 O O . ASN A 1 167 ? -3.158 -37.171 -23.503 1.00 57.86 167 ASN A O 1
ATOM 1315 N N . GLU A 1 168 ? -2.175 -37.304 -25.532 1.00 54.94 168 GLU A N 1
ATOM 1316 C CA . GLU A 1 168 ? -2.509 -35.940 -25.909 1.00 52.97 168 GLU A CA 1
ATOM 1317 C C . GLU A 1 168 ? -3.979 -35.611 -25.644 1.00 53.61 168 GLU A C 1
ATOM 1318 O O . GLU A 1 168 ? -4.330 -34.470 -25.340 1.00 51.39 168 GLU A O 1
ATOM 1324 N N . GLY A 1 169 ? -4.836 -36.619 -25.755 1.00 55.34 169 GLY A N 1
ATOM 1325 C CA . GLY A 1 169 ? -6.252 -36.408 -25.529 1.00 55.44 169 GLY A CA 1
ATOM 1326 C C . GLY A 1 169 ? -6.556 -36.026 -24.095 1.00 56.08 169 GLY A C 1
ATOM 1327 O O . GLY A 1 169 ? -7.189 -34.997 -23.828 1.00 54.83 169 GLY A O 1
ATOM 1328 N N . MET A 1 170 ? -6.104 -36.860 -23.166 1.00 53.43 170 MET A N 1
ATOM 1329 C CA . MET A 1 170 ? -6.332 -36.603 -21.757 1.00 52.83 170 MET A CA 1
ATOM 1330 C C . MET A 1 170 ? -5.733 -35.261 -21.363 1.00 51.89 170 MET A C 1
ATOM 1331 O O . MET A 1 170 ? -6.349 -34.480 -20.639 1.00 50.31 170 MET A O 1
ATOM 1336 N N . LEU A 1 171 ? -4.531 -35.000 -21.861 1.00 49.17 171 LEU A N 1
ATOM 1337 C CA . LEU A 1 171 ? -3.834 -33.758 -21.580 1.00 47.29 171 LEU A CA 1
ATOM 1338 C C . LEU A 1 171 ? -4.639 -32.536 -21.974 1.00 45.62 171 LEU A C 1
ATOM 1339 O O . LEU A 1 171 ? -4.874 -31.644 -21.159 1.00 43.97 171 LEU A O 1
ATOM 1344 N N . ARG A 1 172 ? -5.058 -32.483 -23.230 1.00 45.26 172 ARG A N 1
ATOM 1345 C CA . ARG A 1 172 ? -5.816 -31.335 -23.681 1.00 46.87 172 ARG A CA 1
ATOM 1346 C C . ARG A 1 172 ? -7.179 -31.248 -23.013 1.00 49.64 172 ARG A C 1
ATOM 1347 O O . ARG A 1 172 ? -7.622 -30.154 -22.672 1.00 51.22 172 ARG A O 1
ATOM 1355 N N . HIS A 1 173 ? -7.830 -32.388 -22.791 1.00 52.19 173 HIS A N 1
ATOM 1356 C CA . HIS A 1 173 ? -9.141 -32.375 -22.145 1.00 57.26 173 HIS A CA 1
ATOM 1357 C C . HIS A 1 173 ? -9.054 -31.754 -20.760 1.00 56.15 173 HIS A C 1
ATOM 1358 O O . HIS A 1 173 ? -9.965 -31.051 -20.320 1.00 56.63 173 HIS A O 1
ATOM 1365 N N . TYR A 1 174 ? -7.955 -32.045 -20.073 1.00 56.54 174 TYR A N 1
ATOM 1366 C CA . TYR A 1 174 ? -7.706 -31.538 -18.723 1.00 53.76 174 TYR A CA 1
ATOM 1367 C C . TYR A 1 174 ? -7.254 -30.081 -18.812 1.00 50.46 174 TYR A C 1
ATOM 1368 O O . TYR A 1 174 ? -7.771 -29.216 -18.107 1.00 46.36 174 TYR A O 1
ATOM 1377 N N . MET A 1 175 ? -6.305 -29.816 -19.701 1.00 46.92 175 MET A N 1
ATOM 1378 C CA . MET A 1 175 ? -5.787 -28.472 -19.872 1.00 49.53 175 MET A CA 1
ATOM 1379 C C . MET A 1 175 ? -6.906 -27.494 -20.213 1.00 50.98 175 MET A C 1
ATOM 1380 O O . MET A 1 175 ? -6.902 -26.346 -19.767 1.00 48.07 175 MET A O 1
ATOM 1385 N N . ASP A 1 176 ? -7.875 -27.956 -20.993 1.00 57.16 176 ASP A N 1
ATOM 1386 C CA . ASP A 1 176 ? -8.999 -27.110 -21.379 1.00 60.25 176 ASP A CA 1
ATOM 1387 C C . ASP A 1 176 ? -9.876 -26.717 -20.198 1.00 60.54 176 ASP A C 1
ATOM 1388 O O . ASP A 1 176 ? -10.313 -25.572 -20.105 1.00 61.32 176 ASP A O 1
ATOM 1393 N N . ARG A 1 177 ? -10.131 -27.660 -19.295 1.00 60.61 177 ARG A N 1
ATOM 1394 C CA . ARG A 1 177 ? -10.970 -27.376 -18.138 1.00 58.90 177 ARG A CA 1
ATOM 1395 C C . ARG A 1 177 ? -10.274 -26.504 -17.097 1.00 56.74 177 ARG A C 1
ATOM 1396 O O . ARG A 1 177 ? -10.833 -25.497 -16.649 1.00 58.47 177 ARG A O 1
ATOM 1404 N N . PHE A 1 178 ? -9.043 -26.860 -16.739 1.00 51.20 178 PHE A N 1
ATOM 1405 C CA . PHE A 1 178 ? -8.331 -26.128 -15.704 1.00 48.83 178 PHE A CA 1
ATOM 1406 C C . PHE A 1 178 ? -7.369 -25.002 -16.079 1.00 49.34 178 PHE A C 1
ATOM 1407 O O . PHE A 1 178 ? -7.183 -24.081 -15.291 1.00 52.25 178 PHE A O 1
ATOM 1415 N N . TYR A 1 179 ? -6.749 -25.047 -17.252 1.00 49.18 179 TYR A N 1
ATOM 1416 C CA . TYR A 1 179 ? -5.823 -23.973 -17.621 1.00 46.79 179 TYR A CA 1
ATOM 1417 C C . TYR A 1 179 ? -6.604 -22.825 -18.216 1.00 44.65 179 TYR A C 1
ATOM 1418 O O . TYR A 1 179 ? -6.383 -22.418 -19.347 1.00 47.10 179 TYR A O 1
ATOM 1427 N N . THR A 1 180 ? -7.516 -22.291 -17.420 1.00 47.68 180 THR A N 1
ATOM 1428 C CA . THR A 1 180 ? -8.373 -21.206 -17.863 1.00 46.48 180 THR A CA 1
ATOM 1429 C C . THR A 1 180 ? -8.449 -19.984 -16.947 1.00 48.68 180 THR A C 1
ATOM 1430 O O . THR A 1 180 ? -7.911 -19.974 -15.838 1.00 53.35 180 THR A O 1
ATOM 1434 N N . GLY A 1 181 ? -9.131 -18.959 -17.439 1.00 48.64 181 GLY A N 1
ATOM 1435 C CA . GLY A 1 181 ? -9.284 -17.698 -16.730 1.00 52.07 181 GLY A CA 1
ATOM 1436 C C . GLY A 1 181 ? -9.255 -17.623 -15.215 1.00 52.11 181 GLY A C 1
ATOM 1437 O O . GLY A 1 181 ? -8.443 -16.891 -14.640 1.00 49.26 181 GLY A O 1
ATOM 1438 N N . ASP A 1 182 ? -10.152 -18.356 -14.568 1.00 54.31 182 ASP A N 1
ATOM 1439 C CA . ASP A 1 182 ? -10.238 -18.344 -13.115 1.00 55.17 182 ASP A CA 1
ATOM 1440 C C . ASP A 1 182 ? -9.030 -18.955 -12.427 1.00 54.34 182 ASP A C 1
ATOM 1441 O O . ASP A 1 182 ? -8.784 -18.689 -11.252 1.00 53.88 182 ASP A O 1
ATOM 1446 N N . TYR A 1 183 ? -8.277 -19.770 -13.154 1.00 51.93 183 TYR A N 1
ATOM 1447 C CA . TYR A 1 183 ? -7.135 -20.444 -12.563 1.00 48.84 183 TYR A CA 1
ATOM 1448 C C . TYR A 1 183 ? -5.762 -19.869 -12.852 1.00 44.69 183 TYR A C 1
ATOM 1449 O O . TYR A 1 183 ? -4.805 -20.188 -12.157 1.00 43.68 183 TYR A O 1
ATOM 1458 N N . VAL A 1 184 ? -5.652 -19.019 -13.862 1.00 44.01 184 VAL A N 1
ATOM 1459 C CA . VAL A 1 184 ? -4.346 -18.463 -14.209 1.00 44.42 184 VAL A CA 1
ATOM 1460 C C . VAL A 1 184 ? -3.981 -17.147 -13.533 1.00 42.46 184 VAL A C 1
ATOM 1461 O O . VAL A 1 184 ? -4.748 -16.182 -13.547 1.00 42.74 184 VAL A O 1
ATOM 1465 N N . VAL A 1 185 ? -2.788 -17.119 -12.953 1.00 40.05 185 VAL A N 1
ATOM 1466 C CA . VAL A 1 185 ? -2.281 -15.929 -12.288 1.00 37.78 185 VAL A CA 1
ATOM 1467 C C . VAL A 1 185 ? -0.843 -15.681 -12.730 1.00 38.34 185 VAL A C 1
ATOM 1468 O O . VAL A 1 185 ? -0.006 -16.573 -12.651 1.00 41.57 185 VAL A O 1
ATOM 1472 N N . ILE A 1 186 ? -0.550 -14.485 -13.221 1.00 35.99 186 ILE A N 1
ATOM 1473 C CA . ILE A 1 186 ? 0.812 -14.199 -13.634 1.00 38.92 186 ILE A CA 1
ATOM 1474 C C . ILE A 1 186 ? 1.457 -13.315 -12.585 1.00 43.64 186 ILE A C 1
ATOM 1475 O O . ILE A 1 186 ? 0.936 -12.244 -12.261 1.00 45.20 186 ILE A O 1
ATOM 1480 N N . SER A 1 187 ? 2.587 -13.758 -12.048 1.00 42.25 187 SER A N 1
ATOM 1481 C CA . SER A 1 187 ? 3.281 -12.973 -11.040 1.00 43.17 187 SER A CA 1
ATOM 1482 C C . SER A 1 187 ? 4.632 -12.491 -11.555 1.00 41.87 187 SER A C 1
ATOM 1483 O O . SER A 1 187 ? 5.433 -13.274 -12.056 1.00 40.71 187 SER A O 1
ATOM 1486 N N . VAL A 1 188 ? 4.879 -11.193 -11.444 1.00 40.84 188 VAL A N 1
ATOM 1487 C CA . VAL A 1 188 ? 6.149 -10.641 -11.887 1.00 44.27 188 VAL A CA 1
ATOM 1488 C C . VAL A 1 188 ? 6.732 -9.767 -10.777 1.00 45.87 188 VAL A C 1
ATOM 1489 O O . VAL A 1 188 ? 6.042 -8.909 -10.218 1.00 48.07 188 VAL A O 1
ATOM 1493 N N . ALA A 1 189 ? 7.995 -9.994 -10.443 1.00 41.81 189 ALA A N 1
ATOM 1494 C CA . ALA A 1 189 ? 8.631 -9.201 -9.407 1.00 42.13 189 ALA A CA 1
ATOM 1495 C C . ALA A 1 189 ? 10.039 -8.831 -9.831 1.00 44.97 189 ALA A C 1
ATOM 1496 O O . ALA A 1 189 ? 10.689 -9.566 -10.570 1.00 43.56 189 ALA A O 1
ATOM 1498 N N . GLY A 1 190 ? 10.503 -7.680 -9.367 1.00 47.67 190 GLY A N 1
ATOM 1499 C CA . GLY A 1 190 ? 11.833 -7.239 -9.720 1.00 51.59 190 GLY A CA 1
ATOM 1500 C C . GLY A 1 190 ? 11.846 -5.897 -10.417 1.00 51.77 190 GLY A C 1
ATOM 1501 O O . GLY A 1 190 ? 11.077 -5.008 -10.078 1.00 51.02 190 GLY A O 1
ATOM 1502 N N . ASN A 1 191 ? 12.726 -5.770 -11.405 1.00 53.80 191 ASN A N 1
ATOM 1503 C CA . ASN A 1 191 ? 12.901 -4.544 -12.169 1.00 55.47 191 ASN A CA 1
ATOM 1504 C C . ASN A 1 191 ? 12.027 -4.566 -13.415 1.00 57.52 191 ASN A C 1
ATOM 1505 O O . ASN A 1 191 ? 12.521 -4.672 -14.539 1.00 58.13 191 ASN A O 1
ATOM 1510 N N . VAL A 1 192 ? 10.720 -4.447 -13.193 1.00 60.55 192 VAL A N 1
ATOM 1511 C CA . VAL A 1 192 ? 9.726 -4.482 -14.262 1.00 62.35 192 VAL A CA 1
ATOM 1512 C C . VAL A 1 192 ? 9.351 -3.127 -14.847 1.00 66.63 192 VAL A C 1
ATOM 1513 O O . VAL A 1 192 ? 9.163 -2.147 -14.122 1.00 66.37 192 VAL A O 1
ATOM 1517 N N . HIS A 1 193 ? 9.231 -3.099 -16.173 1.00 70.31 193 HIS A N 1
ATOM 1518 C CA . HIS A 1 193 ? 8.858 -1.898 -16.913 1.00 72.39 193 HIS A CA 1
ATOM 1519 C C . HIS A 1 193 ? 7.485 -2.138 -17.542 1.00 74.25 193 HIS A C 1
ATOM 1520 O O . HIS A 1 193 ? 7.198 -3.237 -18.018 1.00 76.08 193 HIS A O 1
ATOM 1527 N N . ASP A 1 194 ? 6.640 -1.111 -17.531 1.00 77.30 194 ASP A N 1
ATOM 1528 C CA . ASP A 1 194 ? 5.286 -1.203 -18.071 1.00 77.20 194 ASP A CA 1
ATOM 1529 C C . ASP A 1 194 ? 5.218 -1.940 -19.396 1.00 77.36 194 ASP A C 1
ATOM 1530 O O . ASP A 1 194 ? 4.312 -2.737 -19.612 1.00 76.41 194 ASP A O 1
ATOM 1535 N N . GLU A 1 195 ? 6.174 -1.669 -20.279 1.00 77.46 195 GLU A N 1
ATOM 1536 C CA . GLU A 1 195 ? 6.229 -2.330 -21.579 1.00 76.38 195 GLU A CA 1
ATOM 1537 C C . GLU A 1 195 ? 5.925 -3.809 -21.398 1.00 73.42 195 GLU A C 1
ATOM 1538 O O . GLU A 1 195 ? 4.934 -4.329 -21.915 1.00 71.97 195 GLU A O 1
ATOM 1544 N N . LEU A 1 196 ? 6.804 -4.463 -20.646 1.00 69.70 196 LEU A N 1
ATOM 1545 C CA . LEU A 1 196 ? 6.718 -5.882 -20.333 1.00 65.50 196 LEU A CA 1
ATOM 1546 C C . LEU A 1 196 ? 5.356 -6.268 -19.761 1.00 62.20 196 LEU A C 1
ATOM 1547 O O . LEU A 1 196 ? 4.775 -7.278 -20.156 1.00 55.98 196 LEU A O 1
ATOM 1552 N N . ILE A 1 197 ? 4.853 -5.454 -18.837 1.00 62.21 197 ILE A N 1
ATOM 1553 C CA . ILE A 1 197 ? 3.560 -5.707 -18.208 1.00 63.59 197 ILE A CA 1
ATOM 1554 C C . ILE A 1 197 ? 2.442 -5.718 -19.243 1.00 66.11 197 ILE A C 1
ATOM 1555 O O . ILE A 1 197 ? 1.577 -6.595 -19.224 1.00 64.35 197 ILE A O 1
ATOM 1560 N N . ASP A 1 198 ? 2.461 -4.742 -20.146 1.00 71.00 198 ASP A N 1
ATOM 1561 C CA . ASP A 1 198 ? 1.449 -4.666 -21.194 1.00 74.26 198 ASP A CA 1
ATOM 1562 C C . ASP A 1 198 ? 1.621 -5.852 -22.136 1.00 72.79 198 ASP A C 1
ATOM 1563 O O . ASP A 1 198 ? 0.641 -6.393 -22.649 1.00 72.11 198 ASP A O 1
ATOM 1568 N N . LYS A 1 199 ? 2.867 -6.263 -22.355 1.00 71.98 199 LYS A N 1
ATOM 1569 C CA . LYS A 1 199 ? 3.132 -7.416 -23.211 1.00 72.94 199 LYS A CA 1
ATOM 1570 C C . LYS A 1 199 ? 2.417 -8.611 -22.576 1.00 73.09 199 LYS A C 1
ATOM 1571 O O . LYS A 1 199 ? 1.732 -9.376 -23.259 1.00 72.40 199 LYS A O 1
ATOM 1577 N N . ILE A 1 200 ? 2.579 -8.758 -21.262 1.00 70.41 200 ILE A N 1
ATOM 1578 C CA . ILE A 1 200 ? 1.942 -9.842 -20.521 1.00 66.42 200 ILE A CA 1
ATOM 1579 C C . ILE A 1 200 ? 0.423 -9.724 -20.662 1.00 67.16 200 ILE A C 1
ATOM 1580 O O . ILE A 1 200 ? -0.264 -10.713 -20.945 1.00 62.20 200 ILE A O 1
ATOM 1585 N N . LYS A 1 201 ? -0.088 -8.510 -20.455 1.00 67.34 201 LYS A N 1
ATOM 1586 C CA . LYS A 1 201 ? -1.517 -8.237 -20.559 1.00 69.47 201 LYS A CA 1
ATOM 1587 C C . LYS A 1 201 ? -2.033 -8.702 -21.918 1.00 72.17 201 LYS A C 1
ATOM 1588 O O . LYS A 1 201 ? -2.946 -9.527 -22.004 1.00 72.45 201 LYS A O 1
ATOM 1594 N N . GLU A 1 202 ? -1.435 -8.159 -22.974 1.00 73.77 202 GLU A N 1
ATOM 1595 C CA . GLU A 1 202 ? -1.795 -8.478 -24.355 1.00 74.25 202 GLU A CA 1
ATOM 1596 C C . GLU A 1 202 ? -1.794 -9.974 -24.667 1.00 69.47 202 GLU A C 1
ATOM 1597 O O . GLU A 1 202 ? -2.726 -10.498 -25.278 1.00 67.57 202 GLU A O 1
ATOM 1603 N N . THR A 1 203 ? -0.733 -10.648 -24.248 1.00 66.86 203 THR A N 1
ATOM 1604 C CA . THR A 1 203 ? -0.568 -12.075 -24.488 1.00 63.37 203 THR A CA 1
ATOM 1605 C C . THR A 1 203 ? -1.541 -12.993 -23.755 1.00 63.12 203 THR A C 1
ATOM 1606 O O . THR A 1 203 ? -2.150 -13.872 -24.362 1.00 63.53 203 THR A O 1
ATOM 1610 N N . PHE A 1 204 ? -1.683 -12.795 -22.449 1.00 64.18 204 PHE A N 1
ATOM 1611 C CA . PHE A 1 204 ? -2.562 -13.640 -21.650 1.00 62.20 204 PHE A CA 1
ATOM 1612 C C . PHE A 1 204 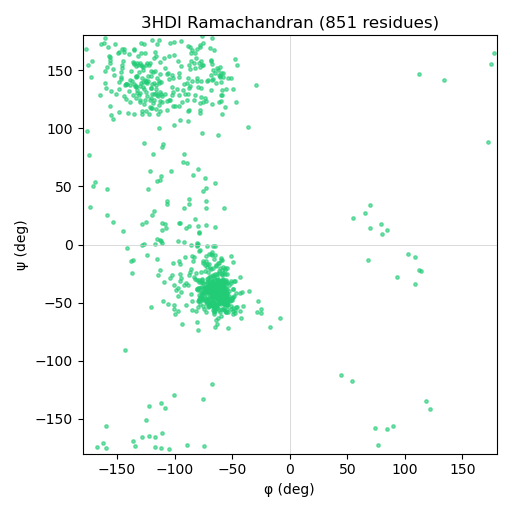? -4.054 -13.343 -21.711 1.00 62.98 204 PHE A C 1
ATOM 1613 O O . PHE A 1 204 ? -4.843 -13.815 -20.888 1.00 58.89 204 PHE A O 1
ATOM 1621 N N . SER A 1 205 ? -4.433 -12.573 -22.721 1.00 66.19 205 SER A N 1
ATOM 1622 C CA . SER A 1 205 ? -5.825 -12.248 -22.955 1.00 67.66 205 SER A CA 1
ATOM 1623 C C . SER A 1 205 ? -6.358 -13.467 -23.702 1.00 68.23 205 SER A C 1
ATOM 1624 O O . SER A 1 205 ? -7.531 -13.825 -23.591 1.00 69.61 205 SER A O 1
ATOM 1627 N N . GLN A 1 206 ? -5.466 -14.114 -24.448 1.00 67.81 206 GLN A N 1
ATOM 1628 C CA . GLN A 1 206 ? -5.813 -15.296 -25.228 1.00 65.50 206 GLN A CA 1
ATOM 1629 C C . GLN A 1 206 ? -6.383 -16.405 -24.346 1.00 60.67 206 GLN A C 1
ATOM 1630 O O . GLN A 1 206 ? -7.041 -17.316 -24.838 1.00 60.86 206 GLN A O 1
ATOM 1636 N N . VAL A 1 207 ? -6.131 -16.332 -23.044 1.00 59.04 207 VAL A N 1
ATOM 1637 C CA . VAL A 1 207 ? -6.626 -17.356 -22.130 1.00 56.06 207 VAL A CA 1
ATOM 1638 C C . VAL A 1 207 ? -8.155 -17.392 -22.174 1.00 55.75 207 VAL A C 1
ATOM 1639 O O . VAL A 1 207 ? -8.821 -16.383 -21.942 1.00 55.95 207 VAL A O 1
ATOM 1643 N N . LYS A 1 208 ? -8.704 -18.558 -22.495 1.00 55.21 208 LYS A N 1
ATOM 1644 C CA . LYS A 1 208 ? -10.150 -18.723 -22.569 1.00 55.43 208 LYS A CA 1
ATOM 1645 C C . LYS A 1 208 ? -10.794 -18.606 -21.189 1.00 56.64 208 LYS A C 1
ATOM 1646 O O . LYS A 1 208 ? -10.249 -19.073 -20.191 1.00 53.57 208 LYS A O 1
ATOM 1652 N N . PRO A 1 209 ? -11.974 -17.973 -21.120 1.00 59.81 209 PRO A N 1
ATOM 1653 C CA . PRO A 1 209 ? -12.685 -17.808 -19.848 1.00 59.95 209 PRO A CA 1
ATOM 1654 C C . PRO A 1 209 ? -12.994 -19.174 -19.227 1.00 58.50 209 PRO A C 1
ATOM 1655 O O . PRO A 1 209 ? -13.219 -20.155 -19.943 1.00 58.71 209 PRO A O 1
ATOM 1659 N N . THR A 1 210 ? -13.001 -19.242 -17.903 1.00 56.29 210 THR A N 1
ATOM 1660 C CA . THR A 1 210 ? -13.295 -20.504 -17.245 1.00 54.95 210 THR A CA 1
ATOM 1661 C C . THR A 1 210 ? -14.789 -20.769 -17.342 1.00 56.57 210 THR A C 1
ATOM 1662 O O . THR A 1 210 ? -15.607 -19.957 -16.910 1.00 55.66 210 THR A O 1
ATOM 1666 N N . THR A 1 211 ? -15.138 -21.911 -17.921 1.00 59.40 211 THR A N 1
ATOM 1667 C CA . THR A 1 211 ? -16.531 -22.291 -18.084 1.00 59.72 211 THR A CA 1
ATOM 1668 C C . THR A 1 211 ? -16.873 -23.523 -17.256 1.00 64.06 211 THR A C 1
ATOM 1669 O O . THR A 1 211 ? -18.022 -23.709 -16.870 1.00 68.14 211 THR A O 1
ATOM 1673 N N . TYR A 1 212 ? -15.875 -24.358 -16.974 1.00 69.56 212 TYR A N 1
ATOM 1674 C CA . TYR A 1 212 ? -16.084 -25.578 -16.192 1.00 70.41 212 TYR A CA 1
ATOM 1675 C C . TYR A 1 212 ? -16.225 -25.337 -14.690 1.00 72.20 212 TYR A C 1
ATOM 1676 O O . TYR A 1 212 ? -15.371 -24.714 -14.059 1.00 71.38 212 TYR A O 1
ATOM 1685 N N . ASN A 1 213 ? -17.309 -25.848 -14.121 1.00 73.92 213 ASN A N 1
ATOM 1686 C CA . ASN A 1 213 ? -17.556 -25.699 -12.701 1.00 76.37 213 ASN A CA 1
ATOM 1687 C C . ASN A 1 213 ? -17.039 -26.935 -11.989 1.00 78.17 213 ASN A C 1
ATOM 1688 O O . ASN A 1 213 ? -17.630 -28.014 -12.088 1.00 79.18 213 ASN A O 1
ATOM 1693 N N . TYR A 1 214 ? -15.929 -26.768 -11.277 1.00 79.52 214 TYR A N 1
ATOM 1694 C CA . TYR A 1 214 ? -15.315 -27.862 -10.541 1.00 80.75 214 TYR A CA 1
ATOM 1695 C C . TYR A 1 214 ? -15.978 -28.086 -9.187 1.00 83.18 214 TYR A C 1
ATOM 1696 O O . TYR A 1 214 ? -16.141 -27.158 -8.388 1.00 81.55 214 TYR A O 1
ATOM 1705 N N . GLN A 1 215 ? -16.358 -29.336 -8.944 1.00 87.36 215 GLN A N 1
ATOM 1706 C CA . GLN A 1 215 ? -17.004 -29.724 -7.698 1.00 91.58 215 GLN A CA 1
ATOM 1707 C C . GLN A 1 215 ? -16.010 -30.514 -6.856 1.00 90.88 215 GLN A C 1
ATOM 1708 O O . GLN A 1 215 ? -15.574 -31.602 -7.246 1.00 90.19 215 GLN A O 1
ATOM 1714 N N . GLY A 1 216 ? -15.653 -29.957 -5.703 1.00 90.29 216 GLY A N 1
ATOM 1715 C CA . GLY A 1 216 ? -14.701 -30.618 -4.832 1.00 91.09 216 GLY A CA 1
ATOM 1716 C C . GLY A 1 216 ? -15.269 -31.107 -3.513 1.00 91.39 216 GLY A C 1
ATOM 1717 O O . GLY A 1 216 ? -15.960 -30.370 -2.803 1.00 92.10 216 GLY A O 1
ATOM 1718 N N . GLU A 1 217 ? -14.968 -32.359 -3.188 1.00 89.56 217 GLU A N 1
ATOM 1719 C CA . GLU A 1 217 ? -15.423 -32.968 -1.946 1.00 89.08 217 GLU A CA 1
ATOM 1720 C C . GLU A 1 217 ? -14.420 -32.660 -0.841 1.00 87.09 217 GLU A C 1
ATOM 1721 O O . GLU A 1 217 ? -13.241 -32.436 -1.116 1.00 87.53 217 GLU A O 1
ATOM 1727 N N . LYS A 1 218 ? -14.894 -32.657 0.404 1.00 84.57 218 LYS A N 1
ATOM 1728 C CA . LYS A 1 218 ? -14.046 -32.389 1.565 1.00 80.18 218 LYS A CA 1
ATOM 1729 C C . LYS A 1 218 ? -13.431 -33.690 2.066 1.00 74.27 218 LYS A C 1
ATOM 1730 O O . LYS A 1 218 ? -14.065 -34.748 2.025 1.00 75.62 218 LYS A O 1
ATOM 1736 N N . PRO A 1 219 ? -12.177 -33.629 2.535 1.00 67.80 219 PRO A N 1
ATOM 1737 C CA . PRO A 1 219 ? -11.471 -34.809 3.042 1.00 62.89 219 PRO A CA 1
ATOM 1738 C C . PRO A 1 219 ? -11.703 -35.154 4.518 1.00 59.01 219 PRO A C 1
ATOM 1739 O O . PRO A 1 219 ? -12.097 -34.312 5.321 1.00 55.75 219 PRO A O 1
ATOM 1743 N N . MET A 1 220 ? -11.457 -36.412 4.858 1.00 57.19 220 MET A N 1
ATOM 1744 C CA . MET A 1 220 ? -11.602 -36.875 6.225 1.00 57.04 220 MET A CA 1
ATOM 1745 C C . MET A 1 220 ? -10.229 -37.340 6.688 1.00 53.60 220 MET A C 1
ATOM 1746 O O . MET A 1 220 ? -9.562 -38.115 6.004 1.00 53.21 220 MET A O 1
ATOM 1751 N N . PHE A 1 221 ? -9.804 -36.853 7.844 1.00 49.17 221 PHE A N 1
ATOM 1752 C CA . PHE A 1 221 ? -8.511 -37.222 8.387 1.00 49.92 221 PHE A CA 1
ATOM 1753 C C . PHE A 1 221 ? -8.661 -38.485 9.222 1.00 47.57 221 PHE A C 1
ATOM 1754 O O . PHE A 1 221 ? -9.528 -38.556 10.078 1.00 51.04 221 PHE A O 1
ATOM 1762 N N . LEU A 1 222 ? -7.828 -39.484 8.975 1.00 45.83 222 LEU A N 1
ATOM 1763 C CA . LEU A 1 222 ? -7.888 -40.704 9.767 1.00 48.83 222 LEU A CA 1
ATOM 1764 C C . LEU A 1 222 ? -6.486 -41.129 10.206 1.00 52.57 222 LEU A C 1
ATOM 1765 O O . LEU A 1 222 ? -5.540 -41.100 9.416 1.00 54.28 222 LEU A O 1
ATOM 1770 N N . PRO A 1 223 ? -6.334 -41.514 11.485 1.00 52.28 223 PRO A N 1
ATOM 1771 C CA . PRO A 1 223 ? -5.048 -41.954 12.047 1.00 51.79 223 PRO A CA 1
ATOM 1772 C C . PRO A 1 223 ? -4.591 -43.333 11.569 1.00 51.40 223 PRO A C 1
ATOM 1773 O O . PRO A 1 223 ? -4.207 -44.176 12.373 1.00 56.70 223 PRO A O 1
ATOM 1777 N N . ASN A 1 224 ? -4.626 -43.562 10.262 1.00 53.11 224 ASN A N 1
ATOM 1778 C CA . ASN A 1 224 ? -4.220 -44.849 9.711 1.00 53.73 224 ASN A CA 1
ATOM 1779 C C . ASN A 1 224 ? -2.703 -44.959 9.604 1.00 54.14 224 ASN A C 1
ATOM 1780 O O . ASN A 1 224 ? -1.992 -43.966 9.754 1.00 51.99 224 ASN A O 1
ATOM 1785 N N . ARG A 1 225 ? -2.214 -46.170 9.351 1.00 55.73 225 ARG A N 1
ATOM 1786 C CA . ARG A 1 225 ? -0.779 -46.416 9.253 1.00 56.81 225 ARG A CA 1
ATOM 1787 C C . ARG A 1 225 ? -0.345 -47.123 7.984 1.00 59.32 225 ARG A C 1
ATOM 1788 O O . ARG A 1 225 ? -1.009 -48.047 7.509 1.00 60.97 225 ARG A O 1
ATOM 1796 N N . ILE A 1 226 ? 0.784 -46.682 7.440 1.00 58.97 226 ILE A N 1
ATOM 1797 C CA . ILE A 1 226 ? 1.359 -47.312 6.263 1.00 59.58 226 ILE A CA 1
ATOM 1798 C C . ILE A 1 226 ? 2.800 -47.651 6.624 1.00 60.36 226 ILE A C 1
ATOM 1799 O O . ILE A 1 226 ? 3.515 -46.841 7.222 1.00 63.97 226 ILE A O 1
ATOM 1804 N N . VAL A 1 227 ? 3.220 -48.863 6.294 1.00 56.92 227 VAL A N 1
ATOM 1805 C CA . VAL A 1 227 ? 4.581 -49.273 6.567 1.00 53.19 227 VAL A CA 1
ATOM 1806 C C . VAL A 1 227 ? 5.108 -49.875 5.284 1.00 54.33 227 VAL A C 1
ATOM 1807 O O . VAL A 1 227 ? 4.349 -50.441 4.500 1.00 53.78 227 VAL A O 1
ATOM 1811 N N . ARG A 1 228 ? 6.403 -49.727 5.053 1.00 53.79 228 ARG A N 1
ATOM 1812 C CA . ARG A 1 228 ? 7.006 -50.279 3.859 1.00 56.96 228 ARG A CA 1
ATOM 1813 C C . ARG A 1 228 ? 8.317 -50.954 4.207 1.00 57.95 228 ARG A C 1
ATOM 1814 O O . ARG A 1 228 ? 9.175 -50.367 4.861 1.00 59.40 228 ARG A O 1
ATOM 1822 N N . LYS A 1 229 ? 8.465 -52.199 3.776 1.00 60.06 229 LYS A N 1
ATOM 1823 C CA . LYS A 1 229 ? 9.680 -52.941 4.053 1.00 64.38 229 LYS A CA 1
ATOM 1824 C C . LYS A 1 229 ? 10.702 -52.665 2.964 1.00 66.29 229 LYS A C 1
ATOM 1825 O O . LYS A 1 229 ? 10.489 -52.994 1.790 1.00 68.08 229 LYS A O 1
ATOM 1831 N N . LYS A 1 230 ? 11.808 -52.047 3.364 1.00 64.67 230 LYS A N 1
ATOM 1832 C CA . LYS A 1 230 ? 12.887 -51.716 2.447 1.00 64.46 230 LYS A CA 1
ATOM 1833 C C . LYS A 1 230 ? 14.222 -51.820 3.181 1.00 64.41 230 LYS A C 1
ATOM 1834 O O . LYS A 1 230 ? 14.301 -51.575 4.384 1.00 61.92 230 LYS A O 1
ATOM 1840 N N . GLU A 1 231 ? 15.265 -52.191 2.447 1.00 65.86 231 GLU A N 1
ATOM 1841 C CA . GLU A 1 231 ? 16.601 -52.343 3.013 1.00 68.25 231 GLU A CA 1
ATOM 1842 C C . GLU A 1 231 ? 17.268 -50.992 3.256 1.00 67.62 231 GLU A C 1
ATOM 1843 O O . GLU A 1 231 ? 17.866 -50.416 2.345 1.00 68.84 231 GLU A O 1
ATOM 1849 N N . THR A 1 232 ? 17.173 -50.496 4.485 1.00 65.62 232 THR A N 1
ATOM 1850 C CA . THR A 1 232 ? 17.762 -49.211 4.835 1.00 63.85 232 THR A CA 1
ATOM 1851 C C . THR A 1 232 ? 18.512 -49.267 6.163 1.00 64.40 232 THR A C 1
ATOM 1852 O O . THR A 1 232 ? 18.380 -50.222 6.923 1.00 63.75 232 THR A O 1
ATOM 1856 N N . GLU A 1 233 ? 19.299 -48.231 6.432 1.00 64.40 233 GLU A N 1
ATOM 1857 C CA . GLU A 1 233 ? 20.065 -48.136 7.671 1.00 65.50 233 GLU A CA 1
ATOM 1858 C C . GLU A 1 233 ? 19.202 -47.517 8.764 1.00 63.95 233 GLU A C 1
ATOM 1859 O O . GLU A 1 233 ? 19.217 -47.959 9.914 1.00 64.87 233 GLU A O 1
ATOM 1865 N N . GLN A 1 234 ? 18.457 -46.482 8.387 1.00 61.50 234 GLN A N 1
ATOM 1866 C CA . GLN A 1 234 ? 17.585 -45.778 9.312 1.00 55.29 234 GLN A CA 1
ATOM 1867 C C . GLN A 1 234 ? 16.129 -46.131 9.103 1.00 53.32 234 GLN A C 1
ATOM 1868 O O . GLN A 1 234 ? 15.729 -46.649 8.060 1.00 48.63 234 GLN A O 1
ATOM 1874 N N . ALA A 1 235 ? 15.342 -45.821 10.122 1.00 52.17 235 ALA A N 1
ATOM 1875 C CA . ALA A 1 235 ? 13.908 -46.022 10.083 1.00 51.08 235 ALA A CA 1
ATOM 1876 C C . ALA A 1 235 ? 13.394 -44.630 9.767 1.00 48.84 235 ALA A C 1
ATOM 1877 O O . ALA A 1 235 ? 13.638 -43.680 10.513 1.00 48.10 235 ALA A O 1
ATOM 1879 N N . HIS A 1 236 ? 12.715 -44.494 8.643 1.00 45.24 236 HIS A N 1
ATOM 1880 C CA . HIS A 1 236 ? 12.186 -43.199 8.282 1.00 44.38 236 HIS A CA 1
ATOM 1881 C C . HIS A 1 236 ? 10.758 -43.131 8.788 1.00 43.07 236 HIS A C 1
ATOM 1882 O O . HIS A 1 236 ? 9.915 -43.974 8.450 1.00 40.64 236 HIS A O 1
ATOM 1889 N N . LEU A 1 237 ? 10.492 -42.126 9.611 1.00 37.23 237 LEU A N 1
ATOM 1890 C CA . LEU A 1 237 ? 9.179 -42.002 10.210 1.00 39.95 237 LEU A CA 1
ATOM 1891 C C . LEU A 1 237 ? 8.496 -40.655 10.062 1.00 39.05 237 LEU A C 1
ATOM 1892 O O . LEU A 1 237 ? 9.138 -39.609 10.122 1.00 42.23 237 LEU A O 1
ATOM 1897 N N . CYS A 1 238 ? 7.179 -40.694 9.891 1.00 40.70 238 CYS A N 1
ATOM 1898 C CA . CYS A 1 238 ? 6.360 -39.486 9.759 1.00 45.09 238 CYS A CA 1
ATOM 1899 C C . CYS A 1 238 ? 5.078 -39.630 10.589 1.00 46.45 238 CYS A C 1
ATOM 1900 O O . CYS A 1 238 ? 4.470 -40.704 10.647 1.00 47.98 238 CYS A O 1
ATOM 1903 N N . LEU A 1 239 ? 4.674 -38.542 11.230 1.00 42.30 239 LEU A N 1
ATOM 1904 C CA . LEU A 1 239 ? 3.467 -38.535 12.036 1.00 38.47 239 LEU A CA 1
ATOM 1905 C C . LEU A 1 239 ? 2.646 -37.356 11.548 1.00 39.57 239 LEU A C 1
ATOM 1906 O O . LEU A 1 239 ? 3.173 -36.266 11.322 1.00 38.78 239 LEU A O 1
ATOM 1911 N N . GLY A 1 240 ? 1.354 -37.571 11.368 1.00 39.05 240 GLY A N 1
ATOM 1912 C CA . GLY A 1 240 ? 0.521 -36.487 10.902 1.00 40.69 240 GLY A CA 1
ATOM 1913 C C . GLY A 1 240 ? -0.545 -36.109 11.898 1.00 41.88 240 GLY A C 1
ATOM 1914 O O . GLY A 1 240 ? -1.150 -36.965 12.534 1.00 44.18 240 GLY A O 1
ATOM 1915 N N . TYR A 1 241 ? -0.762 -34.813 12.044 1.00 42.79 241 TYR A N 1
ATOM 1916 C CA . TYR A 1 241 ? -1.778 -34.307 12.946 1.00 43.13 241 TYR A CA 1
ATOM 1917 C C . TYR A 1 241 ? -2.644 -33.369 12.136 1.00 42.59 241 TYR A C 1
ATOM 1918 O O . TYR A 1 241 ? -2.176 -32.762 11.176 1.00 39.64 241 TYR A O 1
ATOM 1927 N N . PRO A 1 242 ? -3.928 -33.260 12.489 1.00 44.24 242 PRO A N 1
ATOM 1928 C CA . PRO A 1 242 ? -4.791 -32.351 11.732 1.00 47.50 242 PRO A CA 1
ATOM 1929 C C . PRO A 1 242 ? -4.236 -30.928 11.777 1.00 49.33 242 PRO A C 1
ATOM 1930 O O . PRO A 1 242 ? -3.613 -30.532 12.766 1.00 53.60 242 PRO A O 1
ATOM 1934 N N . GLY A 1 243 ? -4.444 -30.176 10.700 1.00 49.91 243 GLY A N 1
ATOM 1935 C CA . GLY A 1 243 ? -3.965 -28.806 10.636 1.00 51.12 243 GLY A CA 1
ATOM 1936 C C . GLY A 1 243 ? -5.119 -27.867 10.328 1.00 54.21 243 GLY A C 1
ATOM 1937 O O . GLY A 1 243 ? -6.265 -28.152 10.678 1.00 56.66 243 GLY A O 1
ATOM 1938 N N . LEU A 1 244 ? -4.830 -26.752 9.668 1.00 53.27 244 LEU A N 1
ATOM 1939 C CA . LEU A 1 244 ? -5.870 -25.787 9.326 1.00 55.24 244 LEU A CA 1
ATOM 1940 C C . LEU A 1 244 ? -5.911 -25.571 7.823 1.00 57.08 244 LEU A C 1
ATOM 1941 O O . LEU A 1 244 ? -4.918 -25.786 7.134 1.00 56.70 244 LEU A O 1
ATOM 1946 N N . PRO A 1 245 ? -7.073 -25.165 7.292 1.00 57.57 245 PRO A N 1
ATOM 1947 C CA . PRO A 1 245 ? -7.185 -24.925 5.853 1.00 59.28 245 PRO A CA 1
ATOM 1948 C C . PRO A 1 245 ? -6.724 -23.501 5.517 1.00 60.91 245 PRO A C 1
ATOM 1949 O O . PRO A 1 245 ? -6.987 -22.570 6.272 1.00 59.12 245 PRO A O 1
ATOM 1953 N N . ILE A 1 246 ? -6.021 -23.362 4.393 1.00 65.00 246 ILE A N 1
ATOM 1954 C CA . ILE A 1 246 ? -5.470 -22.090 3.906 1.00 67.74 246 ILE A CA 1
ATOM 1955 C C . ILE A 1 246 ? -6.175 -20.812 4.360 1.00 68.15 246 ILE A C 1
ATOM 1956 O O . ILE A 1 246 ? -5.544 -19.906 4.915 1.00 66.77 246 ILE A O 1
ATOM 1961 N N . GLY A 1 247 ? -7.476 -20.732 4.109 1.00 69.00 247 GLY A N 1
ATOM 1962 C CA . GLY A 1 247 ? -8.213 -19.543 4.486 1.00 73.13 247 GLY A CA 1
ATOM 1963 C C . GLY A 1 247 ? -8.225 -19.227 5.970 1.00 73.81 247 GLY A C 1
ATOM 1964 O O . GLY A 1 247 ? -8.158 -18.061 6.361 1.00 73.40 247 GLY A O 1
ATOM 1965 N N . ASP A 1 248 ? -8.291 -20.271 6.792 1.00 75.60 248 ASP A N 1
ATOM 1966 C CA . ASP A 1 248 ? -8.363 -20.127 8.241 1.00 75.13 248 ASP A CA 1
ATOM 1967 C C . ASP A 1 248 ? -7.694 -18.879 8.792 1.00 76.32 248 ASP A C 1
ATOM 1968 O O . ASP A 1 248 ? -6.601 -18.504 8.371 1.00 76.96 248 ASP A O 1
ATOM 1973 N N . LYS A 1 249 ? -8.375 -18.247 9.744 1.00 76.62 249 LYS A N 1
ATOM 1974 C CA . LYS A 1 249 ? -7.894 -17.036 10.384 1.00 76.23 249 LYS A CA 1
ATOM 1975 C C . LYS A 1 249 ? -6.721 -17.329 11.308 1.00 76.58 249 LYS A C 1
ATOM 1976 O O . LYS A 1 249 ? -5.823 -16.505 11.468 1.00 76.56 249 LYS A O 1
ATOM 1982 N N . ASP A 1 250 ? -6.722 -18.510 11.911 1.00 77.41 250 ASP A N 1
ATOM 1983 C CA . ASP A 1 250 ? -5.654 -18.876 12.832 1.00 80.45 250 ASP A CA 1
ATOM 1984 C C . ASP A 1 250 ? -4.427 -19.531 12.206 1.00 79.68 250 ASP A C 1
ATOM 1985 O O . ASP A 1 250 ? -3.792 -20.393 12.820 1.00 79.43 250 ASP A O 1
ATOM 1990 N N . VAL A 1 251 ? -4.081 -19.101 10.995 1.00 78.10 251 VAL A N 1
ATOM 1991 C CA . VAL A 1 251 ? -2.922 -19.649 10.303 1.00 76.01 251 VAL A CA 1
ATOM 1992 C C . VAL A 1 251 ? -1.612 -19.159 10.908 1.00 76.69 251 VAL A C 1
ATOM 1993 O O . VAL A 1 251 ? -0.661 -19.931 11.046 1.00 77.75 251 VAL A O 1
ATOM 1997 N N . TYR A 1 252 ? -1.549 -17.881 11.266 1.00 75.89 252 TYR A N 1
ATOM 1998 C CA . TYR A 1 252 ? -0.335 -17.359 11.873 1.00 77.41 252 TYR A CA 1
ATOM 1999 C C . TYR A 1 252 ? -0.098 -18.090 13.187 1.00 77.39 252 TYR A C 1
ATOM 2000 O O . TYR A 1 252 ? 1.047 -18.301 13.601 1.00 78.36 252 TYR A O 1
ATOM 2009 N N . ALA A 1 253 ? -1.192 -18.509 13.820 1.00 75.93 253 ALA A N 1
ATOM 2010 C CA . ALA A 1 253 ? -1.128 -19.242 15.080 1.00 72.99 253 ALA A CA 1
ATOM 2011 C C . ALA A 1 253 ? -0.461 -20.594 14.848 1.00 70.47 253 ALA A C 1
ATOM 2012 O O . ALA A 1 253 ? 0.350 -21.047 15.661 1.00 68.29 253 ALA A O 1
ATOM 2014 N N . LEU A 1 254 ? -0.811 -21.228 13.730 1.00 67.08 254 LEU A N 1
ATOM 2015 C CA . LEU A 1 254 ? -0.253 -22.528 13.366 1.00 62.14 254 LEU A CA 1
ATOM 2016 C C . LEU A 1 254 ? 1.207 -22.375 12.971 1.00 58.42 254 LEU A C 1
ATOM 2017 O O . LEU A 1 254 ? 2.039 -23.214 13.309 1.00 57.65 254 LEU A O 1
ATOM 2022 N N . VAL A 1 255 ? 1.513 -21.305 12.248 1.00 50.95 255 VAL A N 1
ATOM 2023 C CA . VAL A 1 255 ? 2.881 -21.066 11.826 1.00 51.08 255 VAL A CA 1
ATOM 2024 C C . VAL A 1 255 ? 3.772 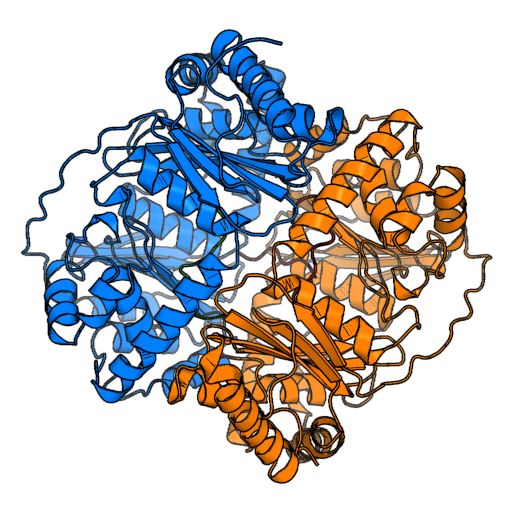-21.046 13.063 1.00 50.99 255 VAL A C 1
ATOM 2025 O O . VAL A 1 255 ? 4.781 -21.756 13.127 1.00 47.95 255 VAL A O 1
ATOM 2029 N N . LEU A 1 256 ? 3.387 -20.240 14.052 1.00 53.06 256 LEU A N 1
ATOM 2030 C CA . LEU A 1 256 ? 4.149 -20.131 15.296 1.00 49.34 256 LEU A CA 1
ATOM 2031 C C . LEU A 1 256 ? 4.181 -21.442 16.072 1.00 47.46 256 LEU A C 1
ATOM 2032 O O . LEU A 1 256 ? 5.200 -21.790 16.668 1.00 46.58 256 LEU A O 1
ATOM 2037 N N . LEU A 1 257 ? 3.072 -22.176 16.043 1.00 48.08 257 LEU A N 1
ATOM 2038 C CA . LEU A 1 257 ? 2.982 -23.462 16.722 1.00 48.09 257 LEU A CA 1
ATOM 2039 C C . LEU A 1 257 ? 3.920 -24.501 16.098 1.00 52.43 257 LEU A C 1
ATOM 2040 O O . LEU A 1 257 ? 4.476 -25.360 16.793 1.00 54.75 257 LEU A O 1
ATOM 2045 N N . ASN A 1 258 ? 4.097 -24.433 14.784 1.00 51.50 258 ASN A N 1
ATOM 2046 C CA . ASN A 1 258 ? 4.975 -25.382 14.128 1.00 50.55 258 ASN A CA 1
ATOM 2047 C C . ASN A 1 258 ? 6.412 -25.006 14.400 1.00 51.40 258 ASN A C 1
ATOM 2048 O O . ASN A 1 258 ? 7.285 -25.877 14.508 1.00 50.40 258 ASN A O 1
ATOM 2053 N N . ASN A 1 259 ? 6.658 -23.704 14.504 1.00 49.22 259 ASN A N 1
ATOM 2054 C CA . ASN A 1 259 ? 8.001 -23.220 14.758 1.00 50.85 259 ASN A CA 1
ATOM 2055 C C . ASN A 1 259 ? 8.497 -23.739 16.097 1.00 49.63 259 ASN A C 1
ATOM 2056 O O . ASN A 1 259 ? 9.658 -24.129 16.239 1.00 43.52 259 ASN A O 1
ATOM 2061 N N . VAL A 1 260 ? 7.602 -23.748 17.077 1.00 47.89 260 VAL A N 1
ATOM 2062 C CA . VAL A 1 260 ? 7.942 -24.224 18.408 1.00 49.81 260 VAL A CA 1
ATOM 2063 C C . VAL A 1 260 ? 8.102 -25.733 18.438 1.00 49.26 260 VAL A C 1
ATOM 2064 O O . VAL A 1 260 ? 8.956 -26.255 19.151 1.00 47.79 260 VAL A O 1
ATOM 2068 N N . LEU A 1 261 ? 7.270 -26.424 17.662 1.00 49.94 261 LEU A N 1
ATOM 2069 C CA . LEU A 1 261 ? 7.283 -27.884 17.609 1.00 52.57 261 LEU A CA 1
ATOM 2070 C C . LEU A 1 261 ? 8.573 -28.477 17.052 1.00 54.38 261 LEU A C 1
ATOM 2071 O O . LEU A 1 261 ? 9.301 -29.165 17.769 1.00 54.49 261 LEU A O 1
ATOM 2076 N N . GLY A 1 262 ? 8.849 -28.212 15.778 1.00 54.63 262 GLY A N 1
ATOM 2077 C CA . GLY A 1 262 ? 10.054 -28.731 15.151 1.00 54.18 262 GLY A CA 1
ATOM 2078 C C . GLY A 1 262 ? 10.443 -27.930 13.921 1.00 54.73 262 GLY A C 1
ATOM 2079 O O . GLY A 1 262 ? 11.112 -28.442 13.025 1.00 50.38 262 GLY A O 1
ATOM 2080 N N . GLY A 1 263 ? 10.029 -26.666 13.888 1.00 55.33 263 GLY A N 1
ATOM 2081 C CA . GLY A 1 263 ? 10.331 -25.819 12.753 1.00 57.90 263 GLY A CA 1
ATOM 2082 C C . GLY A 1 263 ? 11.558 -24.940 12.883 1.00 61.25 263 GLY A C 1
ATOM 2083 O O . GLY A 1 263 ? 11.704 -23.967 12.148 1.00 65.04 263 GLY A O 1
ATOM 2084 N N . SER A 1 264 ? 12.445 -25.266 13.812 1.00 63.78 264 SER A N 1
ATOM 2085 C CA . SER A 1 264 ? 13.653 -24.476 13.996 1.00 64.37 264 SER A CA 1
ATOM 2086 C C . SER A 1 264 ? 14.624 -25.214 14.893 1.00 66.65 264 SER A C 1
ATOM 2087 O O . SER A 1 264 ? 14.384 -26.366 15.265 1.00 65.61 264 SER A O 1
ATOM 2090 N N . MET A 1 265 ? 15.723 -24.546 15.235 1.00 67.61 265 MET A N 1
ATOM 2091 C CA . MET A 1 265 ? 16.735 -25.140 16.089 1.00 68.59 265 MET A CA 1
ATOM 2092 C C . MET A 1 265 ? 16.264 -25.141 17.531 1.00 67.46 265 MET A C 1
ATOM 2093 O O . MET A 1 265 ? 16.462 -26.111 18.257 1.00 66.01 265 MET A O 1
ATOM 2098 N N . SER A 1 266 ? 15.630 -24.050 17.941 1.00 65.14 266 SER A N 1
ATOM 2099 C CA . SER A 1 266 ? 15.136 -23.943 19.302 1.00 65.79 266 SER A CA 1
ATOM 2100 C C . SER A 1 266 ? 13.818 -24.687 19.490 1.00 63.66 266 SER A C 1
ATOM 2101 O O . SER A 1 266 ? 13.261 -24.712 20.586 1.00 68.97 266 SER A O 1
ATOM 2104 N N . SER A 1 267 ? 13.326 -25.305 18.425 1.00 60.71 267 SER A N 1
ATOM 2105 C CA . SER A 1 267 ? 12.075 -26.057 18.494 1.00 59.25 267 SER A CA 1
ATOM 2106 C C . SER A 1 267 ? 12.197 -27.218 19.473 1.00 56.26 267 SER A C 1
ATOM 2107 O O . SER A 1 267 ? 13.281 -27.781 19.657 1.00 58.85 267 SER A O 1
ATOM 2110 N N . ARG A 1 268 ? 11.076 -27.586 20.084 1.00 52.85 268 ARG A N 1
ATOM 2111 C CA . ARG A 1 268 ? 11.042 -28.675 21.057 1.00 49.72 268 ARG A CA 1
ATOM 2112 C C . ARG A 1 268 ? 11.677 -29.959 20.530 1.00 47.18 268 ARG A C 1
ATOM 2113 O O . ARG A 1 268 ? 12.508 -30.569 21.197 1.00 46.94 268 ARG A O 1
ATOM 2121 N N . LEU A 1 269 ? 11.292 -30.366 19.327 1.00 44.49 269 LEU A N 1
ATOM 2122 C CA . LEU A 1 269 ? 11.813 -31.598 18.749 1.00 40.45 269 LEU A CA 1
ATOM 2123 C C . LEU A 1 269 ? 13.301 -31.589 18.474 1.00 43.24 269 LEU A C 1
ATOM 2124 O O . LEU A 1 269 ? 13.976 -32.596 18.715 1.00 42.40 269 LEU A O 1
ATOM 2129 N N . PHE A 1 270 ? 13.821 -30.468 17.976 1.00 44.78 270 PHE A N 1
ATOM 2130 C CA . PHE A 1 270 ? 15.243 -30.405 17.677 1.00 46.88 270 PHE A CA 1
ATOM 2131 C C . PHE A 1 270 ? 16.040 -30.504 18.966 1.00 49.61 270 PHE A C 1
ATOM 2132 O O . PHE A 1 270 ? 17.069 -31.169 19.019 1.00 47.81 270 PHE A O 1
ATOM 2140 N N . GLN A 1 271 ? 15.562 -29.845 20.012 1.00 54.34 271 GLN A N 1
ATOM 2141 C CA . GLN A 1 271 ? 16.263 -29.890 21.283 1.00 58.99 271 GLN A CA 1
ATOM 2142 C C . GLN A 1 271 ? 16.066 -31.222 22.015 1.00 61.73 271 GLN A C 1
ATOM 2143 O O . GLN A 1 271 ? 17.041 -31.880 22.376 1.00 60.96 271 GLN A O 1
ATOM 2149 N N . ASP A 1 272 ? 14.815 -31.630 22.211 1.00 63.88 272 ASP A N 1
ATOM 2150 C CA . ASP A 1 272 ? 14.515 -32.881 22.905 1.00 64.21 272 ASP A CA 1
ATOM 2151 C C . ASP A 1 272 ? 15.027 -34.134 22.205 1.00 64.52 272 ASP A C 1
ATOM 2152 O O . ASP A 1 272 ? 15.722 -34.942 22.815 1.00 65.24 272 ASP A O 1
ATOM 2157 N N . ILE A 1 273 ? 14.689 -34.291 20.926 1.00 62.88 273 ILE A N 1
ATOM 2158 C CA . ILE A 1 273 ? 15.080 -35.475 20.162 1.00 55.36 273 ILE A CA 1
ATOM 2159 C C . ILE A 1 273 ? 16.502 -35.505 19.610 1.00 56.76 273 ILE A C 1
ATOM 2160 O O . ILE A 1 273 ? 17.136 -36.560 19.607 1.00 56.65 273 ILE A O 1
ATOM 2165 N N . ARG A 1 274 ? 17.013 -34.373 19.141 1.00 55.85 274 ARG A N 1
ATOM 2166 C CA . ARG A 1 274 ? 18.357 -34.375 18.572 1.00 58.08 274 ARG A CA 1
ATOM 2167 C C . ARG A 1 274 ? 19.498 -33.891 19.457 1.00 59.65 274 ARG A C 1
ATOM 2168 O O . ARG A 1 274 ? 20.453 -34.628 19.707 1.00 59.74 274 ARG A O 1
ATOM 2176 N N . GLU A 1 275 ? 19.407 -32.645 19.905 1.00 63.16 275 GLU A N 1
ATOM 2177 C CA . GLU A 1 275 ? 20.436 -32.048 20.744 1.00 65.26 275 GLU A CA 1
ATOM 2178 C C . GLU A 1 275 ? 20.673 -32.842 22.039 1.00 65.42 275 GLU A C 1
ATOM 2179 O O . GLU A 1 275 ? 21.816 -33.130 22.390 1.00 63.84 275 GLU A O 1
ATOM 2185 N N . LYS A 1 276 ? 19.595 -33.205 22.733 1.00 65.59 276 LYS A N 1
ATOM 2186 C CA . LYS A 1 276 ? 19.698 -33.937 23.998 1.00 68.30 276 LYS A CA 1
ATOM 2187 C C . LYS A 1 276 ? 19.825 -35.465 23.906 1.00 68.41 276 LYS A C 1
ATOM 2188 O O . LYS A 1 276 ? 20.689 -36.047 24.560 1.00 71.50 276 LYS A O 1
ATOM 2194 N N . ARG A 1 277 ? 18.976 -36.118 23.117 1.00 65.69 277 ARG A N 1
ATOM 2195 C CA . ARG A 1 277 ? 19.035 -37.575 22.998 1.00 64.45 277 ARG A CA 1
ATOM 2196 C C . ARG A 1 277 ? 20.015 -38.093 21.935 1.00 62.74 277 ARG A C 1
ATOM 2197 O O . ARG A 1 277 ? 20.462 -39.239 22.014 1.00 62.18 277 ARG A O 1
ATOM 2205 N N . GLY A 1 278 ? 20.333 -37.267 20.939 1.00 59.98 278 GLY A N 1
ATOM 2206 C CA . GLY A 1 278 ? 21.244 -37.694 19.888 1.00 57.48 278 GLY A CA 1
ATOM 2207 C C . GLY A 1 278 ? 20.638 -38.818 19.064 1.00 59.78 278 GLY A C 1
ATOM 2208 O O . GLY A 1 278 ? 21.350 -39.649 18.482 1.00 57.98 278 GLY A O 1
ATOM 2209 N N . LEU A 1 279 ? 19.308 -38.838 19.017 1.00 58.15 279 LEU A N 1
ATOM 2210 C CA . LEU A 1 279 ? 18.558 -39.856 18.286 1.00 55.65 279 LEU A CA 1
ATOM 2211 C C . LEU A 1 279 ? 18.504 -39.602 16.786 1.00 56.80 279 LEU A C 1
ATOM 2212 O O . LEU A 1 279 ? 18.737 -40.504 15.983 1.00 55.91 279 LEU A O 1
ATOM 2217 N N . CYS A 1 280 ? 18.205 -38.367 16.408 1.00 57.55 280 CYS A N 1
ATOM 2218 C CA . CYS A 1 280 ? 18.089 -38.043 15.002 1.00 57.30 280 CYS A CA 1
ATOM 2219 C C . CYS A 1 280 ? 18.969 -36.905 14.535 1.00 59.08 280 CYS A C 1
ATOM 2220 O O . CYS A 1 280 ? 19.140 -35.909 15.241 1.00 57.61 280 CYS A O 1
ATOM 2223 N N . TYR A 1 281 ? 19.525 -37.071 13.334 1.00 58.92 281 TYR A N 1
ATOM 2224 C CA . TYR A 1 281 ? 20.329 -36.032 12.702 1.00 54.74 281 TYR A CA 1
ATOM 2225 C C . TYR A 1 281 ? 19.291 -35.089 12.101 1.00 52.99 281 TYR A C 1
ATOM 2226 O O . TYR A 1 281 ? 19.443 -33.865 12.115 1.00 52.04 281 TYR A O 1
ATOM 2235 N N . SER A 1 282 ? 18.228 -35.691 11.574 1.00 50.78 282 SER A N 1
ATOM 2236 C CA . SER A 1 282 ? 17.129 -34.946 10.985 1.00 47.83 282 SER A CA 1
ATOM 2237 C C . SER A 1 282 ? 15.772 -35.223 11.655 1.00 47.33 282 SER A C 1
ATOM 2238 O O . SER A 1 282 ? 15.279 -36.353 11.671 1.00 46.15 282 SER A O 1
ATOM 2241 N N . VAL A 1 283 ? 15.198 -34.171 12.227 1.00 45.18 283 VAL A N 1
ATOM 2242 C CA . VAL A 1 283 ? 13.891 -34.209 12.864 1.00 44.78 283 VAL A CA 1
ATOM 2243 C C . VAL A 1 283 ? 13.364 -32.810 12.686 1.00 43.53 283 VAL A C 1
ATOM 2244 O O . VAL A 1 283 ? 14.058 -31.842 13.001 1.00 40.99 283 VAL A O 1
ATOM 2248 N N . PHE A 1 284 ? 12.144 -32.701 12.176 1.00 39.55 284 PHE A N 1
ATOM 2249 C CA . PHE A 1 284 ? 11.544 -31.405 11.956 1.00 36.11 284 PHE A CA 1
ATOM 2250 C C . PHE A 1 284 ? 10.059 -31.571 11.752 1.00 40.72 284 PHE A C 1
ATOM 2251 O O . PHE A 1 284 ? 9.551 -32.694 11.655 1.00 40.87 284 PHE A O 1
ATOM 2259 N N . SER A 1 285 ? 9.364 -30.441 11.693 1.00 41.23 285 SER A N 1
ATOM 2260 C CA . SER A 1 285 ? 7.929 -30.442 11.477 1.00 39.48 285 SER A CA 1
ATOM 2261 C C . SER A 1 285 ? 7.597 -29.367 10.456 1.00 41.43 285 SER A C 1
ATOM 2262 O O . SER A 1 285 ? 8.364 -28.422 10.251 1.00 39.59 285 SER A O 1
ATOM 2265 N N . TYR A 1 286 ? 6.460 -29.535 9.798 1.00 43.15 286 TYR A N 1
ATOM 2266 C CA . TYR A 1 286 ? 6.004 -28.582 8.804 1.00 46.04 286 TYR A CA 1
ATOM 2267 C C . TYR A 1 286 ? 4.499 -28.729 8.693 1.00 50.21 286 TYR A C 1
ATOM 2268 O O . TYR A 1 286 ? 3.934 -29.743 9.127 1.00 51.16 286 TYR A O 1
ATOM 2277 N N . HIS A 1 287 ? 3.844 -27.721 8.132 1.00 51.07 287 HIS A N 1
ATOM 2278 C CA . HIS A 1 287 ? 2.395 -27.774 7.985 1.00 54.41 287 HIS A CA 1
ATOM 2279 C C . HIS A 1 287 ? 1.961 -27.661 6.531 1.00 53.54 287 HIS A C 1
ATOM 2280 O O . HIS A 1 287 ? 2.568 -26.947 5.738 1.00 53.59 287 HIS A O 1
ATOM 2287 N N . SER A 1 288 ? 0.895 -28.367 6.187 1.00 52.78 288 SER A N 1
ATOM 2288 C CA . SER A 1 288 ? 0.367 -28.325 4.837 1.00 50.45 288 SER A CA 1
ATOM 2289 C C . SER A 1 288 ? -1.068 -27.832 4.929 1.00 51.16 288 SER A C 1
ATOM 2290 O O . SER A 1 288 ? -1.911 -28.475 5.554 1.00 53.93 288 SER A O 1
ATOM 2293 N N . SER A 1 289 ? -1.344 -26.686 4.319 1.00 51.85 289 SER A N 1
ATOM 2294 C CA . SER A 1 289 ? -2.688 -26.119 4.355 1.00 54.51 289 SER A CA 1
ATOM 2295 C C . SER A 1 289 ? -3.334 -26.162 2.987 1.00 52.82 289 SER A C 1
ATOM 2296 O O . SER A 1 289 ? -2.751 -25.725 2.003 1.00 52.25 289 SER A O 1
ATOM 2299 N N . PHE A 1 290 ? -4.548 -26.691 2.930 1.00 54.79 290 PHE A N 1
ATOM 2300 C CA . PHE A 1 290 ? -5.261 -26.799 1.668 1.00 59.03 290 PHE A CA 1
ATOM 2301 C C . PHE A 1 290 ? -6.547 -25.964 1.682 1.00 63.24 290 PHE A C 1
ATOM 2302 O O . PHE A 1 290 ? -6.724 -25.103 2.549 1.00 65.63 290 PHE A O 1
ATOM 2310 N N . ARG A 1 291 ? -7.432 -26.206 0.720 1.00 64.61 291 ARG A N 1
ATOM 2311 C CA . ARG A 1 291 ? -8.679 -25.448 0.611 1.00 67.37 291 ARG A CA 1
ATOM 2312 C C . ARG A 1 291 ? -9.626 -25.712 1.773 1.00 67.04 291 ARG A C 1
ATOM 2313 O O . ARG A 1 291 ? -10.042 -24.799 2.484 1.00 65.51 291 ARG A O 1
ATOM 2321 N N . ASP A 1 292 ? -9.954 -26.981 1.955 1.00 68.64 292 ASP A N 1
ATOM 2322 C CA . ASP A 1 292 ? -10.859 -27.411 3.002 1.00 69.34 292 ASP A CA 1
ATOM 2323 C C . ASP A 1 292 ? -10.156 -28.053 4.186 1.00 69.15 292 ASP A C 1
ATOM 2324 O O . ASP A 1 292 ? -10.654 -27.984 5.304 1.00 71.53 292 ASP A O 1
ATOM 2329 N N . SER A 1 293 ? -9.008 -28.682 3.939 1.00 67.79 293 SER A N 1
ATOM 2330 C CA . SER A 1 293 ? -8.257 -29.356 4.995 1.00 66.22 293 SER A CA 1
ATOM 2331 C C . SER A 1 293 ? -6.875 -28.755 5.247 1.00 64.81 293 SER A C 1
ATOM 2332 O O . SER A 1 293 ? -6.518 -27.734 4.668 1.00 66.35 293 SER A O 1
ATOM 2335 N N . GLY A 1 294 ? -6.111 -29.407 6.122 1.00 60.88 294 GLY A N 1
ATOM 2336 C CA . GLY A 1 294 ? -4.768 -28.969 6.464 1.00 55.76 294 GLY A CA 1
ATOM 2337 C C . GLY A 1 294 ? -4.176 -29.977 7.433 1.00 56.37 294 GLY A C 1
ATOM 2338 O O . GLY A 1 294 ? -4.910 -30.835 7.933 1.00 52.42 294 GLY A O 1
ATOM 2339 N N . MET A 1 295 ? -2.869 -29.899 7.699 1.00 55.00 295 MET A N 1
ATOM 2340 C CA . MET A 1 295 ? -2.242 -30.844 8.628 1.00 56.59 295 MET A CA 1
ATOM 2341 C C . MET A 1 295 ? -0.791 -30.561 8.986 1.00 54.97 295 MET A C 1
ATOM 2342 O O . MET A 1 295 ? 0.002 -30.113 8.163 1.00 54.92 295 MET A O 1
ATOM 2347 N N . LEU A 1 296 ? -0.468 -30.857 10.240 1.00 54.61 296 LEU A N 1
ATOM 2348 C CA . LEU A 1 296 ? 0.859 -30.663 10.808 1.00 53.51 296 LEU A CA 1
ATOM 2349 C C . LEU A 1 296 ? 1.631 -31.963 10.638 1.00 53.30 296 LEU A C 1
ATOM 2350 O O . LEU A 1 296 ? 1.104 -33.028 10.934 1.00 57.25 296 LEU A O 1
ATOM 2355 N N . THR A 1 297 ? 2.870 -31.887 10.166 1.00 52.43 297 THR A N 1
ATOM 2356 C CA . THR A 1 297 ? 3.660 -33.100 9.952 1.00 53.38 297 THR A CA 1
ATOM 2357 C C . THR A 1 297 ? 5.013 -33.113 10.672 1.00 53.53 297 THR A C 1
ATOM 2358 O O . THR A 1 297 ? 5.704 -32.096 10.734 1.00 55.98 297 THR A O 1
ATOM 2362 N N . ILE A 1 298 ? 5.380 -34.268 11.223 1.00 48.77 298 ILE A N 1
ATOM 2363 C CA . ILE A 1 298 ? 6.675 -34.411 11.884 1.00 48.72 298 ILE A CA 1
ATOM 2364 C C . ILE A 1 298 ? 7.457 -35.519 11.183 1.00 49.09 298 ILE A C 1
ATOM 2365 O O . ILE A 1 298 ? 6.905 -36.583 10.874 1.00 49.73 298 ILE A O 1
ATOM 2370 N N . TYR A 1 299 ? 8.731 -35.259 10.903 1.00 46.91 299 TYR A N 1
ATOM 2371 C CA . TYR A 1 299 ? 9.583 -36.263 10.279 1.00 42.43 299 TYR A CA 1
ATOM 2372 C C . TYR A 1 299 ? 10.726 -36.556 11.220 1.00 41.85 299 TYR A C 1
ATOM 2373 O O . TYR A 1 299 ? 11.188 -35.677 11.955 1.00 42.10 299 TYR A O 1
ATOM 2382 N N . ALA A 1 300 ? 11.196 -37.792 11.180 1.00 39.88 300 ALA A N 1
ATOM 2383 C CA . ALA A 1 300 ? 12.308 -38.190 12.011 1.00 43.11 300 ALA A CA 1
ATOM 2384 C C . ALA A 1 300 ? 12.927 -39.446 11.431 1.00 43.79 300 ALA A C 1
ATOM 2385 O O . ALA A 1 300 ? 12.252 -40.252 10.795 1.00 47.34 300 ALA A O 1
ATOM 2387 N N . GLY A 1 301 ? 14.226 -39.597 11.630 1.00 45.32 301 GLY A N 1
ATOM 2388 C CA . GLY A 1 301 ? 14.901 -40.770 11.126 1.00 47.21 301 GLY A CA 1
ATOM 2389 C C . GLY A 1 301 ? 15.973 -41.166 12.108 1.00 48.67 301 GLY A C 1
ATOM 2390 O O . GLY A 1 301 ? 16.789 -40.337 12.505 1.00 48.15 301 GLY A O 1
ATOM 2391 N N . THR A 1 302 ? 15.964 -42.430 12.508 1.00 50.71 302 THR A N 1
ATOM 2392 C CA . THR A 1 302 ? 16.953 -42.929 13.450 1.00 52.75 302 THR A CA 1
ATOM 2393 C C . THR A 1 302 ? 17.313 -44.356 13.084 1.00 53.71 302 THR A C 1
ATOM 2394 O O . THR A 1 302 ? 16.623 -44.991 12.290 1.00 50.15 302 THR A O 1
ATOM 2398 N N . GLY A 1 303 ? 18.402 -44.854 13.657 1.00 56.78 303 GLY A N 1
ATOM 2399 C CA . GLY A 1 303 ? 18.794 -46.220 13.384 1.00 59.32 303 GLY A CA 1
ATOM 2400 C C . GLY A 1 303 ? 17.667 -47.124 13.848 1.00 60.67 303 GLY A C 1
ATOM 2401 O O . GLY A 1 303 ? 17.014 -46.841 14.856 1.00 55.77 303 GLY A O 1
ATOM 2402 N N . HIS A 1 304 ? 17.437 -48.203 13.109 1.00 63.95 304 HIS A N 1
ATOM 2403 C CA . HIS A 1 304 ? 16.381 -49.161 13.422 1.00 69.02 304 HIS A CA 1
ATOM 2404 C C . HIS A 1 304 ? 16.293 -49.504 14.900 1.00 69.36 304 HIS A C 1
ATOM 2405 O O . HIS A 1 304 ? 15.248 -49.339 15.529 1.00 69.57 304 HIS A O 1
ATOM 2412 N N . ASP A 1 305 ? 17.401 -49.987 15.444 1.00 70.56 305 ASP A N 1
ATOM 2413 C CA . ASP A 1 305 ? 17.481 -50.370 16.843 1.00 70.61 305 ASP A CA 1
ATOM 2414 C C . ASP A 1 305 ? 16.980 -49.291 17.815 1.00 69.39 305 ASP A C 1
ATOM 2415 O O . ASP A 1 305 ? 16.816 -49.558 19.006 1.00 74.20 305 ASP A O 1
ATOM 2420 N N . GLN A 1 306 ? 16.729 -48.080 17.323 1.00 64.03 306 GLN A N 1
ATOM 2421 C CA . GLN A 1 306 ? 16.266 -47.006 18.197 1.00 56.35 306 GLN A CA 1
ATOM 2422 C C . GLN A 1 306 ? 14.870 -46.506 17.888 1.00 54.42 306 GLN A C 1
ATOM 2423 O O . GLN A 1 306 ? 14.416 -45.548 18.501 1.00 53.27 306 GLN A O 1
ATOM 2429 N N . LEU A 1 307 ? 14.186 -47.141 16.946 1.00 54.10 307 LEU A N 1
ATOM 2430 C CA . LEU A 1 307 ? 12.851 -46.689 16.566 1.00 56.51 307 LEU A CA 1
ATOM 2431 C C . LEU A 1 307 ? 11.840 -46.569 17.705 1.00 59.37 307 LEU A C 1
ATOM 2432 O O . LEU A 1 307 ? 11.177 -45.538 17.836 1.00 58.92 307 LEU A O 1
ATOM 2437 N N . ASP A 1 308 ? 11.715 -47.610 18.528 1.00 65.65 308 ASP A N 1
ATOM 2438 C CA . ASP A 1 308 ? 10.761 -47.574 19.639 1.00 68.79 308 ASP A CA 1
ATOM 2439 C C . ASP A 1 308 ? 11.025 -46.422 20.599 1.00 66.83 308 ASP A C 1
ATOM 2440 O O . ASP A 1 308 ? 10.094 -45.808 21.123 1.00 64.25 308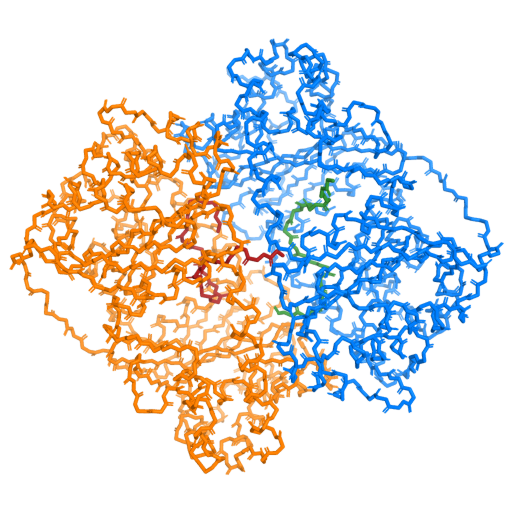 ASP A O 1
ATOM 2445 N N . ASP A 1 309 ? 12.299 -46.134 20.829 1.00 64.90 309 ASP A N 1
ATOM 2446 C CA . ASP A 1 309 ? 12.672 -45.051 21.719 1.00 62.75 309 ASP A CA 1
ATOM 2447 C C . ASP A 1 309 ? 12.324 -43.682 21.121 1.00 61.54 309 ASP A C 1
ATOM 2448 O O . ASP A 1 309 ? 11.905 -42.768 21.836 1.00 59.71 309 ASP A O 1
ATOM 2453 N N . LEU A 1 310 ? 12.488 -43.554 19.806 1.00 60.56 310 LEU A N 1
ATOM 2454 C CA . LEU A 1 310 ? 12.187 -42.310 19.091 1.00 56.17 310 LEU A CA 1
ATOM 2455 C C . LEU A 1 310 ? 10.696 -41.970 19.164 1.00 54.31 310 LEU A C 1
ATOM 2456 O O . LEU A 1 310 ? 10.317 -40.820 19.412 1.00 47.18 310 LEU A O 1
ATOM 2461 N N . VAL A 1 311 ? 9.854 -42.974 18.946 1.00 51.66 311 VAL A N 1
ATOM 2462 C CA . VAL A 1 311 ? 8.417 -42.768 19.002 1.00 53.84 311 VAL A CA 1
ATOM 2463 C C . VAL A 1 311 ? 7.993 -42.275 20.388 1.00 59.40 311 VAL A C 1
ATOM 2464 O O . VAL A 1 311 ? 7.174 -41.362 20.513 1.00 58.23 311 VAL A O 1
ATOM 2468 N N . TYR A 1 312 ? 8.555 -42.888 21.427 1.00 64.76 312 TYR A N 1
ATOM 2469 C CA . TYR A 1 312 ? 8.252 -42.499 22.800 1.00 69.17 312 TYR A CA 1
ATOM 2470 C C . TYR A 1 312 ? 8.723 -41.069 23.046 1.00 67.56 312 TYR A C 1
ATOM 2471 O O . TYR A 1 312 ? 7.956 -40.217 23.493 1.00 66.05 312 TYR A O 1
ATOM 2480 N N . SER A 1 313 ? 9.990 -40.813 22.744 1.00 64.44 313 SER A N 1
ATOM 2481 C CA . SER A 1 313 ? 10.567 -39.489 22.926 1.00 65.02 313 SER A CA 1
ATOM 2482 C C . SER A 1 313 ? 9.761 -38.397 22.216 1.00 64.13 313 SER A C 1
ATOM 2483 O O . SER A 1 313 ? 9.568 -37.311 22.769 1.00 63.05 313 SER A O 1
ATOM 2486 N N . ILE A 1 314 ? 9.303 -38.681 20.996 1.00 59.54 314 ILE A N 1
ATOM 2487 C CA . ILE A 1 314 ? 8.518 -37.716 20.226 1.00 60.41 314 ILE A CA 1
ATOM 2488 C C . ILE A 1 314 ? 7.166 -37.536 20.892 1.00 62.13 314 ILE A C 1
ATOM 2489 O O . ILE A 1 314 ? 6.633 -36.420 20.966 1.00 60.12 314 ILE A O 1
ATOM 2494 N N . GLN A 1 315 ? 6.624 -38.654 21.369 1.00 62.67 315 GLN A N 1
ATOM 2495 C CA . GLN A 1 315 ? 5.337 -38.682 22.043 1.00 62.30 315 GLN A CA 1
ATOM 2496 C C . GLN A 1 315 ? 5.365 -37.743 23.236 1.00 60.41 315 GLN A C 1
ATOM 2497 O O . GLN A 1 315 ? 4.459 -36.938 23.431 1.00 56.96 315 GLN A O 1
ATOM 2503 N N . GLU A 1 316 ? 6.418 -37.863 24.035 1.00 61.27 316 GLU A N 1
ATOM 2504 C CA . GLU A 1 316 ? 6.603 -37.025 25.206 1.00 62.81 316 GLU A CA 1
ATOM 2505 C C . GLU A 1 316 ? 6.641 -35.564 24.786 1.00 62.59 316 GLU A C 1
ATOM 2506 O O . GLU A 1 316 ? 5.970 -34.725 25.391 1.00 61.70 316 GLU A O 1
ATOM 2512 N N . THR A 1 317 ? 7.410 -35.264 23.741 1.00 60.12 317 THR A N 1
ATOM 2513 C CA . THR A 1 317 ? 7.526 -33.891 23.271 1.00 58.94 317 THR A CA 1
ATOM 2514 C C . THR A 1 317 ? 6.189 -33.323 22.796 1.00 60.09 317 THR A C 1
ATOM 2515 O O . THR A 1 317 ? 5.838 -32.194 23.153 1.00 61.49 3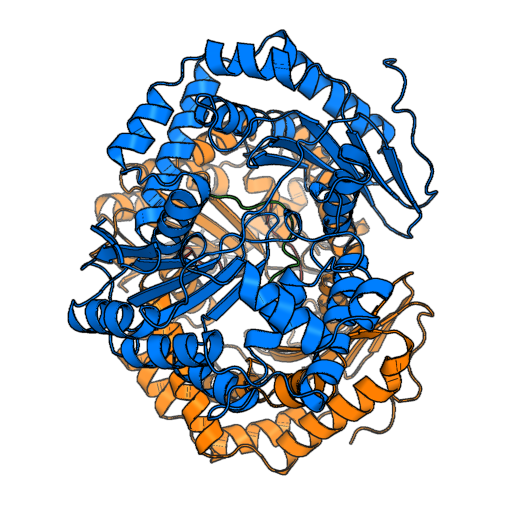17 THR A O 1
ATOM 2519 N N . THR A 1 318 ? 5.437 -34.095 22.010 1.00 59.57 318 THR A N 1
ATOM 2520 C CA . THR A 1 318 ? 4.143 -33.618 21.512 1.00 61.04 318 THR A CA 1
ATOM 2521 C C . THR A 1 318 ? 3.064 -33.497 22.581 1.00 64.05 318 THR A C 1
ATOM 2522 O O . THR A 1 318 ? 2.051 -32.831 22.369 1.00 65.91 318 THR A O 1
ATOM 2526 N N . SER A 1 319 ? 3.277 -34.137 23.727 1.00 67.87 319 SER A N 1
ATOM 2527 C CA . SER A 1 319 ? 2.310 -34.089 24.823 1.00 66.27 319 SER A CA 1
ATOM 2528 C C . SER A 1 319 ? 2.444 -32.817 25.660 1.00 66.69 319 SER A C 1
ATOM 2529 O O . SER A 1 319 ? 1.483 -32.057 25.814 1.00 63.14 319 SER A O 1
ATOM 2532 N N . ALA A 1 320 ? 3.643 -32.595 26.196 1.00 67.65 320 ALA A N 1
ATOM 2533 C CA . ALA A 1 320 ? 3.920 -31.425 27.024 1.00 68.83 320 ALA A CA 1
ATOM 2534 C C . ALA A 1 320 ? 3.676 -30.141 26.235 1.00 70.57 320 ALA A C 1
ATOM 2535 O O . ALA A 1 320 ? 3.630 -29.043 26.792 1.00 71.54 320 ALA A O 1
ATOM 2537 N N . LEU A 1 321 ? 3.532 -30.286 24.926 1.00 70.93 321 LEU A N 1
ATOM 2538 C CA . LEU A 1 321 ? 3.275 -29.140 24.079 1.00 71.94 321 LEU A CA 1
ATOM 2539 C C . LEU A 1 321 ? 1.763 -28.969 23.985 1.00 73.39 321 LEU A C 1
ATOM 2540 O O . LEU A 1 321 ? 1.225 -27.893 24.255 1.00 72.37 321 LEU A O 1
ATOM 2545 N N . ALA A 1 322 ? 1.079 -30.049 23.622 1.00 75.15 322 ALA A N 1
ATOM 2546 C CA . ALA A 1 322 ? -0.373 -30.028 23.489 1.00 76.67 322 ALA A CA 1
ATOM 2547 C C . ALA A 1 322 ? -1.055 -29.736 24.823 1.00 77.66 322 ALA A C 1
ATOM 2548 O O . ALA A 1 322 ? -2.096 -29.081 24.861 1.00 78.76 322 ALA A O 1
ATOM 2550 N N . GLU A 1 323 ? -0.455 -30.218 25.910 1.00 78.10 323 GLU A N 1
ATOM 2551 C CA . GLU A 1 323 ? -0.993 -30.031 27.257 1.00 76.25 323 GLU A CA 1
ATOM 2552 C C . GLU A 1 323 ? -0.691 -28.672 27.896 1.00 74.68 323 GLU A C 1
ATOM 2553 O O . GLU A 1 323 ? -1.592 -27.868 28.123 1.00 73.12 323 GLU A O 1
ATOM 2559 N N . LYS A 1 324 ? 0.583 -28.428 28.184 1.00 74.13 324 LYS A N 1
ATOM 2560 C CA . LYS A 1 324 ? 1.022 -27.191 28.824 1.00 75.18 324 LYS A CA 1
ATOM 2561 C C . LYS A 1 324 ? 1.091 -25.978 27.894 1.00 76.24 324 LYS A C 1
ATOM 2562 O O . LYS A 1 324 ? 0.882 -24.846 28.330 1.00 78.66 324 LYS A O 1
ATOM 2568 N N . GLY A 1 325 ? 1.399 -26.207 26.622 1.00 77.98 325 GLY A N 1
ATOM 2569 C CA . GLY A 1 325 ? 1.471 -25.107 25.673 1.00 75.22 325 GLY A CA 1
ATOM 2570 C C . GLY A 1 325 ? 2.816 -24.416 25.522 1.00 74.72 325 GLY A C 1
ATOM 2571 O O . GLY A 1 325 ? 3.878 -24.981 25.804 1.00 74.62 325 GLY A O 1
ATOM 2572 N N . LEU A 1 326 ? 2.748 -23.168 25.071 1.00 73.57 326 LEU A N 1
ATOM 2573 C CA . LEU A 1 326 ? 3.911 -22.318 24.836 1.00 73.74 326 LEU A CA 1
ATOM 2574 C C . LEU A 1 326 ? 4.348 -21.527 26.063 1.00 73.46 326 LEU A C 1
ATOM 2575 O O . LEU A 1 326 ? 3.652 -21.495 27.071 1.00 76.34 326 LEU A O 1
ATOM 2580 N N . THR A 1 327 ? 5.508 -20.885 25.963 1.00 72.93 327 THR A N 1
ATOM 2581 C CA . THR A 1 327 ? 6.012 -20.036 27.041 1.00 73.14 327 THR A CA 1
ATOM 2582 C C . THR A 1 327 ? 6.066 -18.654 26.407 1.00 75.84 327 THR A C 1
ATOM 2583 O O . THR A 1 327 ? 5.979 -18.533 25.186 1.00 77.89 327 THR A O 1
ATOM 2587 N N . GLU A 1 328 ? 6.208 -17.611 27.214 1.00 77.60 328 GLU A N 1
ATOM 2588 C CA . GLU A 1 328 ? 6.246 -16.262 26.666 1.00 77.64 328 GLU A CA 1
ATOM 2589 C C . GLU A 1 328 ? 7.521 -15.984 25.887 1.00 76.28 328 GLU A C 1
ATOM 2590 O O . GLU A 1 328 ? 7.505 -15.246 24.905 1.00 77.37 328 GLU A O 1
ATOM 2596 N N . LYS A 1 329 ? 8.623 -16.581 26.332 1.00 76.81 329 LYS A N 1
ATOM 2597 C CA . LYS A 1 329 ? 9.922 -16.409 25.685 1.00 76.71 329 LYS A CA 1
ATOM 2598 C C . LYS A 1 329 ? 9.908 -17.077 24.316 1.00 76.07 329 LYS A C 1
ATOM 2599 O O . LYS A 1 329 ? 10.447 -16.545 23.343 1.00 74.38 329 LYS A O 1
ATOM 2605 N N . GLU A 1 330 ? 9.282 -18.249 24.255 1.00 74.40 330 GLU A N 1
ATOM 2606 C CA . GLU A 1 330 ? 9.183 -19.011 23.020 1.00 72.34 330 GLU A CA 1
ATOM 2607 C C . GLU A 1 330 ? 8.312 -18.315 21.984 1.00 71.08 330 GLU A C 1
ATOM 2608 O O . GLU A 1 330 ? 8.686 -18.230 20.815 1.00 68.77 330 GLU A O 1
ATOM 2614 N N . LEU A 1 331 ? 7.157 -17.816 22.415 1.00 70.14 331 LEU A N 1
ATOM 2615 C CA . LEU A 1 331 ? 6.245 -17.117 21.518 1.00 70.98 331 LEU A CA 1
ATOM 2616 C C . LEU A 1 331 ? 6.953 -15.954 20.843 1.00 73.40 331 LEU A C 1
ATOM 2617 O O . LEU A 1 331 ? 6.827 -15.754 19.636 1.00 76.16 331 LEU A O 1
ATOM 2622 N N . GLU A 1 332 ? 7.701 -15.179 21.617 1.00 76.27 332 GLU A N 1
ATOM 2623 C CA . GLU A 1 332 ? 8.398 -14.046 21.034 1.00 79.40 332 GLU A CA 1
ATOM 2624 C C . GLU A 1 332 ? 9.566 -14.502 20.163 1.00 78.71 332 GLU A C 1
ATOM 2625 O O . GLU A 1 332 ? 9.837 -13.901 19.127 1.00 78.92 332 GLU A O 1
ATOM 2631 N N . ASN A 1 333 ? 10.254 -15.565 20.574 1.00 79.41 333 ASN A N 1
ATOM 2632 C CA . ASN A 1 333 ? 11.375 -16.075 19.791 1.00 79.20 333 ASN A CA 1
ATOM 2633 C C . ASN A 1 333 ? 10.821 -16.466 18.423 1.00 78.57 333 ASN A C 1
ATOM 2634 O O . ASN A 1 333 ? 11.439 -16.213 17.385 1.00 77.82 333 ASN A O 1
ATOM 2639 N N . GLY A 1 334 ? 9.642 -17.078 18.435 1.00 76.46 334 GLY A N 1
ATOM 2640 C CA . GLY A 1 334 ? 9.009 -17.487 17.198 1.00 73.44 334 GLY A CA 1
ATOM 2641 C C . GLY A 1 334 ? 8.748 -16.287 16.314 1.00 70.68 334 GLY A C 1
ATOM 2642 O O . GLY A 1 334 ? 9.040 -16.313 15.118 1.00 71.74 334 GLY A O 1
ATOM 2643 N N . LYS A 1 335 ? 8.204 -15.228 16.902 1.00 66.88 335 LYS A N 1
ATOM 2644 C CA . LYS A 1 335 ? 7.907 -14.015 16.152 1.00 65.42 335 LYS A CA 1
ATOM 2645 C C . LYS A 1 335 ? 9.164 -13.354 15.587 1.00 64.30 335 LYS A C 1
ATOM 2646 O O . LYS A 1 335 ? 9.189 -12.957 14.423 1.00 63.32 335 LYS A O 1
ATOM 2652 N N . GLU A 1 336 ? 10.204 -13.238 16.408 1.00 64.46 336 GLU A N 1
ATOM 2653 C CA . GLU A 1 336 ? 11.456 -12.625 15.971 1.00 68.32 336 GLU A CA 1
ATOM 2654 C C . GLU A 1 336 ? 11.984 -13.344 14.734 1.00 68.29 336 GLU A C 1
ATOM 2655 O O . GLU A 1 336 ? 12.495 -12.717 13.802 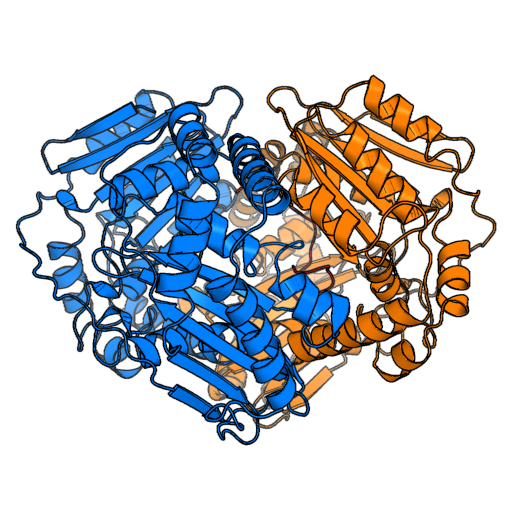1.00 66.11 336 GLU A O 1
ATOM 2661 N N . GLN A 1 337 ? 11.851 -14.668 14.742 1.00 66.64 337 GLN A N 1
ATOM 2662 C CA . GLN A 1 337 ? 12.299 -15.506 13.641 1.00 63.47 337 GLN A CA 1
ATOM 2663 C C . GLN A 1 337 ? 11.481 -15.234 12.387 1.00 64.22 337 GLN A C 1
ATOM 2664 O O . GLN A 1 337 ? 12.029 -14.882 11.342 1.00 67.20 337 GLN A O 1
ATOM 2670 N N . LEU A 1 338 ? 10.166 -15.403 12.492 1.00 61.54 338 LEU A N 1
ATOM 2671 C CA . LEU A 1 338 ? 9.284 -15.174 11.356 1.00 60.36 338 LEU A CA 1
ATOM 2672 C C . LEU A 1 338 ? 9.481 -13.804 10.738 1.00 60.49 338 LEU A C 1
ATOM 2673 O O . LEU A 1 338 ? 9.592 -13.671 9.521 1.00 59.70 338 LEU A O 1
ATOM 2678 N N . LYS A 1 339 ? 9.507 -12.780 11.579 1.00 62.80 339 LYS A N 1
ATOM 2679 C CA . LYS A 1 339 ? 9.697 -11.425 11.087 1.00 64.52 339 LYS A CA 1
ATOM 2680 C C . LYS A 1 339 ? 11.073 -11.323 10.455 1.00 61.57 339 LYS A C 1
ATOM 2681 O O . LYS A 1 339 ? 11.231 -10.766 9.374 1.00 60.51 339 LYS A O 1
ATOM 2687 N N . GLY A 1 340 ? 12.064 -11.886 11.130 1.00 60.37 340 GLY A N 1
ATOM 2688 C CA . GLY A 1 340 ? 13.422 -11.834 10.625 1.00 60.80 340 GLY A CA 1
ATOM 2689 C C . GLY A 1 340 ? 13.631 -12.479 9.269 1.00 59.74 340 GLY A C 1
ATOM 2690 O O . GLY A 1 340 ? 14.267 -11.899 8.382 1.00 58.58 340 GLY A O 1
ATOM 2691 N N . SER A 1 341 ? 13.110 -13.687 9.102 1.00 56.92 341 SER A N 1
ATOM 2692 C CA . SER A 1 341 ? 13.275 -14.383 7.840 1.00 58.74 341 SER A CA 1
ATOM 2693 C C . SER A 1 341 ? 12.526 -13.643 6.736 1.00 55.90 341 SER A C 1
ATOM 2694 O O . SER A 1 341 ? 13.041 -13.456 5.631 1.00 52.98 341 SER A O 1
ATOM 2697 N N . LEU A 1 342 ? 11.311 -13.216 7.054 1.00 53.29 342 LEU A N 1
ATOM 2698 C CA . LEU A 1 342 ? 10.483 -12.495 6.106 1.00 52.62 342 LEU A CA 1
ATOM 2699 C C . LEU A 1 342 ? 11.186 -11.238 5.605 1.00 54.65 342 LEU A C 1
ATOM 2700 O O . LEU A 1 342 ? 11.163 -10.939 4.412 1.00 55.42 342 LEU A O 1
ATOM 2705 N N . MET A 1 343 ? 11.802 -10.503 6.525 1.00 58.34 343 MET A N 1
ATOM 2706 C CA . MET A 1 343 ? 12.533 -9.281 6.194 1.00 59.81 343 MET A CA 1
ATOM 2707 C C . MET A 1 343 ? 13.680 -9.607 5.249 1.00 58.86 343 MET A C 1
ATOM 2708 O O . MET A 1 343 ? 13.919 -8.902 4.270 1.00 55.36 343 MET A O 1
ATOM 2713 N N . LEU A 1 344 ? 14.393 -10.682 5.576 1.00 57.51 344 LEU A N 1
ATOM 2714 C CA . LEU A 1 344 ? 15.531 -11.141 4.800 1.00 56.73 344 LEU A CA 1
ATOM 2715 C C . LEU A 1 344 ? 15.166 -11.620 3.403 1.00 58.35 344 LEU A C 1
ATOM 2716 O O . LEU A 1 344 ? 15.989 -11.532 2.486 1.00 62.92 344 LEU A O 1
ATOM 2721 N N . SER A 1 345 ? 13.944 -12.121 3.235 1.00 56.37 345 SER A N 1
ATOM 2722 C CA . SER A 1 345 ? 13.506 -12.616 1.930 1.00 56.03 345 SER A CA 1
ATOM 2723 C C . SER A 1 345 ? 13.179 -11.497 0.938 1.00 53.14 345 SER A C 1
ATOM 2724 O O . SER A 1 345 ? 13.057 -11.742 -0.256 1.00 49.35 345 SER A O 1
ATOM 2727 N N . LEU A 1 346 ? 13.044 -10.273 1.437 1.00 55.85 346 LEU A N 1
ATOM 2728 C CA . LEU A 1 346 ? 12.712 -9.121 0.591 1.00 58.85 346 LEU A CA 1
ATOM 2729 C C . LEU A 1 346 ? 13.816 -8.776 -0.393 1.00 57.72 346 LEU A C 1
ATOM 2730 O O . LEU A 1 346 ? 13.677 -7.849 -1.189 1.00 60.79 346 LEU A O 1
ATOM 2735 N N . GLU A 1 347 ? 14.910 -9.525 -0.343 1.00 54.82 347 GLU A N 1
ATOM 2736 C CA . GLU A 1 347 ? 16.030 -9.275 -1.235 1.00 54.72 347 GLU A CA 1
ATOM 2737 C C . GLU A 1 347 ? 15.995 -10.164 -2.477 1.00 54.10 347 GLU A C 1
ATOM 2738 O O . GLU A 1 347 ? 16.709 -9.915 -3.451 1.00 52.89 347 GLU A O 1
ATOM 2744 N N . SER A 1 348 ? 15.160 -11.198 -2.439 1.00 52.35 348 SER A N 1
ATOM 2745 C CA . SER A 1 348 ? 15.048 -12.132 -3.551 1.00 50.34 348 SER A CA 1
ATOM 2746 C C . SER A 1 348 ? 13.814 -11.860 -4.375 1.00 48.62 348 SER A C 1
ATOM 2747 O O . SER A 1 348 ? 12.714 -11.780 -3.841 1.00 49.15 348 SER A O 1
ATOM 2750 N N . THR A 1 349 ? 13.992 -11.736 -5.684 1.00 49.56 349 THR A N 1
ATOM 2751 C CA . THR A 1 349 ? 12.857 -11.482 -6.556 1.00 52.45 349 THR A CA 1
ATOM 2752 C C . THR A 1 349 ? 11.975 -12.728 -6.664 1.00 54.17 349 THR A C 1
ATOM 2753 O O . THR A 1 349 ? 10.744 -12.625 -6.644 1.00 54.73 349 THR A O 1
ATOM 2757 N N . ASN A 1 350 ? 12.588 -13.905 -6.769 1.00 53.00 350 ASN A N 1
ATOM 2758 C CA . ASN A 1 350 ? 11.790 -15.119 -6.851 1.00 51.70 350 ASN A CA 1
ATOM 2759 C C . ASN A 1 350 ? 10.939 -15.178 -5.603 1.00 51.67 350 ASN A C 1
ATOM 2760 O O . ASN A 1 350 ? 9.745 -15.472 -5.654 1.00 54.24 350 ASN A O 1
ATOM 2765 N N . SER A 1 351 ? 11.563 -14.872 -4.475 1.00 49.30 351 SER A N 1
ATOM 2766 C CA . SER A 1 351 ? 10.878 -14.914 -3.200 1.00 45.28 351 SER A CA 1
ATOM 2767 C C . SER A 1 351 ? 9.599 -14.082 -3.188 1.00 47.71 351 SER A C 1
ATOM 2768 O O . SER A 1 351 ? 8.553 -14.559 -2.747 1.00 49.15 351 SER A O 1
ATOM 2771 N N . ARG A 1 352 ? 9.667 -12.842 -3.663 1.00 46.86 352 ARG A N 1
ATOM 2772 C CA . ARG A 1 352 ? 8.471 -12.003 -3.709 1.00 48.48 352 ARG A CA 1
ATOM 2773 C C . ARG A 1 352 ? 7.500 -12.518 -4.777 1.00 48.70 352 ARG A C 1
ATOM 2774 O O . ARG A 1 352 ? 6.305 -12.689 -4.524 1.00 50.26 352 ARG A O 1
ATOM 2782 N N . MET A 1 353 ? 8.021 -12.751 -5.976 1.00 45.11 353 MET A N 1
ATOM 2783 C CA . MET A 1 353 ? 7.214 -13.254 -7.072 1.00 43.39 353 MET A CA 1
ATOM 2784 C C . MET A 1 353 ? 6.428 -14.460 -6.576 1.00 44.07 353 MET A C 1
ATOM 2785 O O . MET A 1 353 ? 5.208 -14.497 -6.673 1.00 44.18 353 MET A O 1
ATOM 2790 N N . SER A 1 354 ? 7.140 -15.435 -6.024 1.00 44.59 354 SER A N 1
ATOM 2791 C CA . SER A 1 354 ? 6.531 -16.648 -5.509 1.00 45.43 354 SER A CA 1
ATOM 2792 C C . SER A 1 354 ? 5.458 -16.377 -4.431 1.00 47.74 354 SER A C 1
ATOM 2793 O O . SER A 1 354 ? 4.347 -16.910 -4.502 1.00 47.98 354 SER A O 1
ATOM 2796 N N . ARG A 1 355 ? 5.789 -15.560 -3.430 1.00 48.06 355 ARG A N 1
ATOM 2797 C CA . ARG A 1 355 ? 4.839 -15.237 -2.363 1.00 47.92 355 ARG A CA 1
ATOM 2798 C C . ARG A 1 355 ? 3.568 -14.670 -2.973 1.00 48.06 355 ARG A C 1
ATOM 2799 O O . ARG A 1 355 ? 2.474 -15.206 -2.777 1.00 46.83 355 ARG A O 1
ATOM 2807 N N . ASN A 1 356 ? 3.741 -13.579 -3.717 1.00 45.16 356 ASN A N 1
ATOM 2808 C CA . ASN A 1 356 ? 2.648 -12.882 -4.382 1.00 44.49 356 ASN A CA 1
ATOM 2809 C C . ASN A 1 356 ? 1.710 -13.800 -5.155 1.00 45.17 356 ASN A C 1
ATOM 2810 O O . ASN A 1 356 ? 0.506 -13.825 -4.905 1.00 45.51 356 ASN A O 1
ATOM 2815 N N . GLY A 1 357 ? 2.266 -14.532 -6.112 1.00 45.00 357 GLY A N 1
ATOM 2816 C CA . GLY A 1 357 ? 1.466 -15.426 -6.922 1.00 45.49 357 GLY A CA 1
ATOM 2817 C C . GLY A 1 357 ? 0.745 -16.500 -6.137 1.00 48.45 357 GLY A C 1
ATOM 2818 O O . GLY A 1 357 ? -0.376 -16.876 -6.481 1.00 50.36 357 GLY A O 1
ATOM 2819 N N . LYS A 1 358 ? 1.377 -16.992 -5.077 1.00 49.88 358 LYS A N 1
ATOM 2820 C CA . LYS A 1 358 ? 0.783 -18.042 -4.264 1.00 51.22 358 LYS A CA 1
ATOM 2821 C C . LYS A 1 358 ? -0.390 -17.545 -3.417 1.00 51.77 358 LYS A C 1
ATOM 2822 O O . LYS A 1 358 ? -1.405 -18.229 -3.292 1.00 49.11 358 LYS A O 1
ATOM 2828 N N . ASN A 1 359 ? -0.267 -16.355 -2.840 1.00 53.44 359 ASN A N 1
ATOM 2829 C CA . ASN A 1 359 ? -1.355 -15.821 -2.023 1.00 55.56 359 ASN A CA 1
ATOM 2830 C C . ASN A 1 359 ? -2.518 -15.369 -2.874 1.00 54.63 359 ASN A C 1
ATOM 2831 O O . ASN A 1 359 ? -3.673 -15.558 -2.512 1.00 55.00 359 ASN A O 1
ATOM 2836 N N . GLU A 1 360 ? -2.201 -14.750 -4.002 1.00 56.15 360 GLU A N 1
ATOM 2837 C CA . GLU A 1 360 ? -3.221 -14.262 -4.918 1.00 53.59 360 GLU A CA 1
ATOM 2838 C C . GLU A 1 360 ? -4.030 -15.440 -5.433 1.00 49.64 360 GLU A C 1
ATOM 2839 O O . GLU A 1 360 ? -5.238 -15.343 -5.644 1.00 46.51 360 GLU A O 1
ATOM 2845 N N . LEU A 1 361 ? -3.345 -16.561 -5.614 1.00 47.16 361 LEU A N 1
ATOM 2846 C CA . LEU A 1 361 ? -3.965 -17.772 -6.110 1.00 47.06 361 LEU A CA 1
ATOM 2847 C C . LEU A 1 361 ? -4.718 -18.523 -5.011 1.00 46.47 361 LEU A C 1
ATOM 2848 O O . LEU A 1 361 ? -5.865 -18.897 -5.207 1.00 45.09 361 LEU A O 1
ATOM 2853 N N . LEU A 1 362 ? -4.092 -18.733 -3.855 1.00 46.46 362 LEU A N 1
ATOM 2854 C CA . LEU A 1 362 ? -4.749 -19.476 -2.776 1.00 49.22 362 LEU A CA 1
ATOM 2855 C C . LEU A 1 362 ? -5.431 -18.647 -1.688 1.00 52.08 362 LEU A C 1
ATOM 2856 O O . LEU A 1 362 ? -5.929 -19.199 -0.714 1.00 54.70 362 LEU A O 1
ATOM 2861 N N . LEU A 1 363 ? -5.435 -17.330 -1.821 1.00 55.55 363 LEU A N 1
ATOM 2862 C CA . LEU A 1 363 ? -6.093 -16.495 -0.824 1.00 60.00 363 LEU A CA 1
ATOM 2863 C C . LEU A 1 363 ? -6.891 -15.421 -1.521 1.00 65.90 363 LEU A C 1
ATOM 2864 O O . LEU A 1 363 ? -7.710 -14.755 -0.899 1.00 67.95 363 LEU A O 1
ATOM 2869 N N . LYS A 1 364 ? -6.646 -15.250 -2.817 1.00 71.81 364 LYS A N 1
ATOM 2870 C CA . LYS A 1 364 ? -7.364 -14.249 -3.589 1.00 77.51 364 LYS A CA 1
ATOM 2871 C C . LYS A 1 364 ? -7.159 -12.922 -2.862 1.00 79.90 364 LYS A C 1
ATOM 2872 O O . LYS A 1 364 ? -7.942 -11.984 -2.999 1.00 81.17 364 LYS A O 1
ATOM 2878 N N . LYS A 1 365 ? -6.086 -12.864 -2.086 1.00 83.18 365 LYS A N 1
ATOM 2879 C CA . LYS A 1 365 ? -5.759 -11.689 -1.302 1.00 89.59 365 LYS A CA 1
ATOM 2880 C C . LYS A 1 365 ? -4.283 -11.359 -1.434 1.00 93.39 365 LYS A C 1
ATOM 2881 O O . LYS A 1 365 ? -3.464 -12.219 -1.754 1.00 92.91 365 LYS A O 1
ATOM 2887 N N . HIS A 1 366 ? -3.962 -10.094 -1.200 1.00 98.79 366 HIS A N 1
ATOM 2888 C CA . HIS A 1 366 ? -2.592 -9.617 -1.244 1.00 103.99 366 HIS A CA 1
ATOM 2889 C C . HIS A 1 366 ? -2.297 -9.063 0.142 1.00 105.01 366 HIS A C 1
ATOM 2890 O O . HIS A 1 366 ? -3.044 -8.233 0.664 1.00 106.59 366 HIS A O 1
ATOM 2897 N N . ARG A 1 367 ? -1.221 -9.549 0.746 1.00 104.65 367 ARG A N 1
ATOM 2898 C CA . ARG A 1 367 ? -0.829 -9.118 2.081 1.00 102.24 367 ARG A CA 1
ATOM 2899 C C . ARG A 1 367 ? 0.488 -8.346 2.019 1.00 100.54 367 ARG A C 1
ATOM 2900 O O . ARG A 1 367 ? 1.506 -8.887 1.585 1.00 100.46 367 ARG A O 1
ATOM 2908 N N . SER A 1 368 ? 0.474 -7.090 2.448 1.00 98.16 368 SER A N 1
ATOM 2909 C CA . SER A 1 368 ? 1.693 -6.291 2.447 1.00 98.75 368 SER A CA 1
ATOM 2910 C C . SER A 1 368 ? 2.563 -6.691 3.628 1.00 98.57 368 SER A C 1
ATOM 2911 O O . SER A 1 368 ? 2.126 -7.433 4.504 1.00 98.99 368 SER A O 1
ATOM 2914 N N . LEU A 1 369 ? 3.795 -6.195 3.652 1.00 99.05 369 LEU A N 1
ATOM 2915 C CA . LEU A 1 369 ? 4.719 -6.503 4.737 1.00 100.08 369 LEU A CA 1
ATOM 2916 C C . LEU A 1 369 ? 4.065 -6.167 6.075 1.00 100.46 369 LEU A C 1
ATOM 2917 O O . LEU A 1 369 ? 3.701 -7.062 6.837 1.00 102.11 369 LEU A O 1
ATOM 2922 N N . ASP A 1 370 ? 3.919 -4.873 6.350 1.00 99.14 370 ASP A N 1
ATOM 2923 C CA . ASP A 1 370 ? 3.309 -4.410 7.592 1.00 98.16 370 ASP A CA 1
ATOM 2924 C C . ASP A 1 370 ? 2.089 -5.245 7.955 1.00 96.45 370 ASP A C 1
ATOM 2925 O O . ASP A 1 370 ? 1.877 -5.579 9.120 1.00 96.28 370 ASP A O 1
ATOM 2930 N N . GLU A 1 371 ? 1.288 -5.579 6.950 1.00 94.81 371 GLU A N 1
ATOM 2931 C CA . GLU A 1 371 ? 0.081 -6.365 7.163 1.00 93.53 371 GLU A CA 1
ATOM 2932 C C . GLU A 1 371 ? 0.411 -7.754 7.706 1.00 90.68 371 GLU A C 1
ATOM 2933 O O . GLU A 1 371 ? -0.216 -8.222 8.654 1.00 89.74 371 GLU A O 1
ATOM 2939 N N . MET A 1 372 ? 1.400 -8.409 7.110 1.00 87.59 372 MET A N 1
ATOM 2940 C CA . MET A 1 372 ? 1.800 -9.732 7.563 1.00 85.39 372 MET A CA 1
ATOM 2941 C C . MET A 1 372 ? 2.464 -9.610 8.935 1.00 83.17 372 MET A C 1
ATOM 2942 O O . MET A 1 372 ? 2.225 -10.424 9.824 1.00 82.33 372 MET A O 1
ATOM 2947 N N . ILE A 1 373 ? 3.290 -8.584 9.104 1.00 79.30 373 ILE A N 1
ATOM 2948 C CA . ILE A 1 373 ? 3.989 -8.364 10.364 1.00 77.87 373 ILE A CA 1
ATOM 2949 C C . ILE A 1 373 ? 3.006 -8.178 11.521 1.00 80.54 373 ILE A C 1
ATOM 2950 O O . ILE A 1 373 ? 3.206 -8.744 12.597 1.00 81.43 373 ILE A O 1
ATOM 2955 N N . GLU A 1 374 ? 1.951 -7.390 11.304 1.00 81.88 374 GLU A N 1
ATOM 2956 C CA . GLU A 1 374 ? 0.941 -7.163 12.342 1.00 84.03 374 GLU A CA 1
ATOM 2957 C C . GLU A 1 374 ? 0.419 -8.516 12.808 1.00 84.41 374 GLU A C 1
ATOM 2958 O O . GLU A 1 374 ? 0.399 -8.809 14.003 1.00 82.91 374 GLU A O 1
ATOM 2964 N N . GLN A 1 375 ? -0.001 -9.328 11.841 1.00 84.21 375 GLN A N 1
ATOM 2965 C CA . GLN A 1 375 ? -0.522 -10.669 12.087 1.00 84.44 375 GLN A CA 1
ATOM 2966 C C . GLN A 1 375 ? 0.379 -11.449 13.036 1.00 83.09 375 GLN A C 1
ATOM 2967 O O . GLN A 1 375 ? -0.072 -11.946 14.064 1.00 83.99 375 GLN A O 1
ATOM 2973 N N . ILE A 1 376 ? 1.653 -11.566 12.671 1.00 81.70 376 ILE A N 1
ATOM 2974 C CA . ILE A 1 376 ? 2.633 -12.279 13.484 1.00 80.30 376 ILE A CA 1
ATOM 2975 C C . ILE A 1 376 ? 2.591 -11.784 14.928 1.00 80.26 376 ILE A C 1
ATOM 2976 O O . ILE A 1 376 ? 2.469 -12.574 15.871 1.00 79.34 376 ILE A O 1
ATOM 2981 N N . ASN A 1 377 ? 2.697 -10.469 15.085 1.00 77.50 377 ASN A N 1
ATOM 2982 C CA . ASN A 1 377 ? 2.688 -9.836 16.395 1.00 76.11 377 ASN A CA 1
ATOM 2983 C C . ASN A 1 377 ? 1.336 -9.949 17.094 1.00 75.17 377 ASN A C 1
ATOM 2984 O O . ASN A 1 377 ? 1.266 -10.128 18.309 1.00 75.75 377 ASN A O 1
ATOM 2989 N N . ALA A 1 378 ? 0.261 -9.857 16.324 1.00 73.33 378 ALA A N 1
ATOM 2990 C CA . ALA A 1 378 ? -1.081 -9.944 16.880 1.00 71.16 378 ALA A CA 1
ATOM 2991 C C . ALA A 1 378 ? -1.353 -11.272 17.571 1.00 71.65 378 ALA A C 1
ATOM 2992 O O . ALA A 1 378 ? -2.270 -11.371 18.388 1.00 72.15 378 ALA A O 1
ATOM 2994 N N . VAL A 1 379 ? -0.565 -12.292 17.247 1.00 71.29 379 VAL A N 1
ATOM 2995 C CA . VAL A 1 379 ? -0.766 -13.609 17.841 1.00 70.41 379 VAL A CA 1
ATOM 2996 C C . VAL A 1 379 ? -0.446 -13.623 19.339 1.00 71.42 379 VAL A C 1
ATOM 2997 O O . VAL A 1 379 ? 0.674 -13.303 19.754 1.00 67.44 379 VAL A O 1
ATOM 3001 N N . GLN A 1 380 ? -1.458 -13.987 20.133 1.00 73.09 380 GLN A N 1
ATOM 3002 C CA . GLN A 1 380 ? -1.361 -14.060 21.595 1.00 72.76 380 GLN A CA 1
ATOM 3003 C C . GLN A 1 380 ? -0.827 -15.428 21.992 1.00 70.49 380 GLN A C 1
ATOM 3004 O O . GLN A 1 380 ? -1.063 -16.415 21.293 1.00 67.96 380 GLN A O 1
ATOM 3010 N N . LYS A 1 381 ? -0.130 -15.493 23.121 1.00 69.00 381 LYS A N 1
ATOM 3011 C CA . LYS A 1 381 ? 0.447 -16.753 23.569 1.00 71.53 381 LYS A CA 1
ATOM 3012 C C . LYS A 1 381 ? -0.543 -17.906 23.731 1.00 72.98 381 LYS A C 1
ATOM 3013 O O . LYS A 1 381 ? -0.182 -19.064 23.523 1.00 72.41 381 LYS A O 1
ATOM 3019 N N . GLN A 1 382 ? -1.785 -17.615 24.106 1.00 76.00 382 GLN A N 1
ATOM 3020 C CA . GLN A 1 382 ? -2.733 -18.705 24.281 1.00 78.14 382 GLN A CA 1
ATOM 3021 C C . GLN A 1 382 ? -3.402 -19.130 22.983 1.00 75.88 382 GLN A C 1
ATOM 3022 O O . GLN A 1 382 ? -4.037 -20.179 22.930 1.00 77.22 382 GLN A O 1
ATOM 3028 N N . ASP A 1 383 ? -3.281 -18.317 21.939 1.00 74.39 383 ASP A N 1
ATOM 3029 C CA . ASP A 1 383 ? -3.866 -18.685 20.655 1.00 72.91 383 ASP A CA 1
ATOM 3030 C C . ASP A 1 383 ? -3.128 -19.925 20.194 1.00 69.37 383 ASP A C 1
ATOM 3031 O O . ASP A 1 383 ? -3.721 -20.879 19.699 1.00 68.26 383 ASP A O 1
ATOM 3036 N N . VAL A 1 384 ? -1.813 -19.883 20.359 1.00 65.80 384 VAL A N 1
ATOM 3037 C CA . VAL A 1 384 ? -0.948 -20.977 19.972 1.00 62.71 384 VAL A CA 1
ATOM 3038 C C . VAL A 1 384 ? -1.212 -22.183 20.859 1.00 63.28 384 VAL A C 1
ATOM 3039 O O . VAL A 1 384 ? -1.466 -23.283 20.359 1.00 63.19 384 VAL A O 1
ATOM 3043 N N . SER A 1 385 ? -1.160 -21.963 22.174 1.00 63.64 385 SER A N 1
ATOM 3044 C CA . SER A 1 385 ? -1.390 -23.014 23.166 1.00 62.32 385 SER A CA 1
ATOM 3045 C C . SER A 1 385 ? -2.723 -23.719 22.948 1.00 62.46 385 SER A C 1
ATOM 3046 O O . SER A 1 385 ? -2.792 -24.950 22.883 1.00 60.23 385 SER A O 1
ATOM 3049 N N . ARG A 1 386 ? -3.784 -22.929 22.852 1.00 62.75 386 ARG A N 1
ATOM 3050 C CA . ARG A 1 386 ? -5.113 -23.468 22.637 1.00 64.34 386 ARG A CA 1
ATOM 3051 C C . ARG A 1 386 ? -5.120 -24.265 21.338 1.00 60.86 386 ARG A C 1
ATOM 3052 O O . ARG A 1 386 ? -5.787 -25.289 21.234 1.00 63.04 386 ARG A O 1
ATOM 3060 N N . LEU A 1 387 ? -4.360 -23.806 20.353 1.00 56.79 387 LEU A N 1
ATOM 3061 C CA . LEU A 1 387 ? -4.297 -24.500 19.076 1.00 57.70 387 LEU A CA 1
ATOM 3062 C C . LEU A 1 387 ? -3.545 -25.830 19.201 1.00 58.60 387 LEU A C 1
ATOM 3063 O O . LEU A 1 387 ? -4.006 -26.866 18.708 1.00 56.63 387 LEU A O 1
ATOM 3068 N N . ALA A 1 388 ? -2.388 -25.790 19.859 1.00 57.60 388 ALA A N 1
ATOM 3069 C CA . ALA A 1 388 ? -1.562 -26.979 20.072 1.00 58.77 388 ALA A CA 1
ATOM 3070 C C . ALA A 1 388 ? -2.334 -28.054 20.825 1.00 61.39 388 ALA A C 1
ATOM 3071 O O . ALA A 1 388 ? -2.091 -29.249 20.646 1.00 61.86 388 ALA A O 1
ATOM 3073 N N . LYS A 1 389 ? -3.262 -27.617 21.675 1.00 67.22 389 LYS A N 1
ATOM 3074 C CA . LYS A 1 389 ? -4.076 -28.526 22.473 1.00 69.58 389 LYS A CA 1
ATOM 3075 C C . LYS A 1 389 ? -5.114 -29.194 21.573 1.00 70.13 389 LYS A C 1
ATOM 3076 O O . LYS A 1 389 ? -5.382 -30.384 21.710 1.00 70.93 389 LYS A O 1
ATOM 3082 N N . ILE A 1 390 ? -5.677 -28.432 20.636 1.00 70.04 390 ILE A N 1
ATOM 3083 C CA . ILE A 1 390 ? -6.686 -28.969 19.722 1.00 67.91 390 ILE A CA 1
ATOM 3084 C C . ILE A 1 390 ? -6.094 -29.918 18.696 1.00 69.12 390 ILE A C 1
ATOM 3085 O O . ILE A 1 390 ? -6.602 -31.025 18.503 1.00 72.45 390 ILE A O 1
ATOM 3090 N N . LEU A 1 391 ? -5.021 -29.472 18.045 1.00 66.30 391 LEU A N 1
ATOM 3091 C CA . LEU A 1 391 ? -4.369 -30.239 16.989 1.00 64.54 391 LEU A CA 1
ATOM 3092 C C . LEU A 1 391 ? -3.468 -31.384 17.409 1.00 63.39 391 LEU A C 1
ATOM 3093 O O . LEU A 1 391 ? -3.532 -32.468 16.828 1.00 62.10 391 LEU A O 1
ATOM 3098 N N . LEU A 1 392 ? -2.622 -31.147 18.407 1.00 62.23 392 LEU A N 1
ATOM 3099 C CA . LEU A 1 392 ? -1.670 -32.163 18.851 1.00 58.25 392 LEU A CA 1
ATOM 3100 C C . LEU A 1 392 ? -2.175 -33.260 19.773 1.00 56.21 392 LEU A C 1
ATOM 3101 O O . LEU A 1 392 ? -1.408 -34.134 20.178 1.00 56.21 392 LEU A O 1
ATOM 3106 N N . SER A 1 393 ? -3.459 -33.233 20.099 1.00 53.63 393 SER A N 1
ATOM 3107 C CA . SER A 1 393 ? -4.009 -34.253 20.973 1.00 52.83 393 SER A CA 1
ATOM 3108 C C . SER A 1 393 ? -4.479 -35.442 20.168 1.00 53.61 393 SER A C 1
ATOM 3109 O O . SER A 1 393 ? -4.366 -36.584 20.609 1.00 57.88 393 SER A O 1
ATOM 3112 N N . ALA A 1 394 ? -5.000 -35.160 18.979 1.00 51.94 394 ALA A N 1
ATOM 3113 C CA . ALA A 1 394 ? -5.527 -36.179 18.078 1.00 47.82 394 ALA A CA 1
ATOM 3114 C C . ALA A 1 394 ? -4.623 -37.383 17.870 1.00 48.63 394 ALA A C 1
ATOM 3115 O O . ALA A 1 394 ? -3.417 -37.343 18.124 1.00 47.27 394 ALA A O 1
ATOM 3117 N N . SER A 1 395 ? -5.229 -38.472 17.423 1.00 49.42 395 SER A N 1
ATOM 3118 C CA . SER A 1 395 ? -4.474 -39.670 17.132 1.00 51.95 395 SER A CA 1
ATOM 3119 C C . SER A 1 395 ? -3.837 -39.351 15.772 1.00 50.52 395 SER A C 1
ATOM 3120 O O . SER A 1 395 ? -4.527 -39.045 14.790 1.00 50.50 395 SER A O 1
ATOM 3123 N N . PRO A 1 396 ? -2.508 -39.401 15.702 1.00 46.23 396 PRO A N 1
ATOM 3124 C CA . PRO A 1 396 ? -1.803 -39.104 14.464 1.00 47.42 396 PRO A CA 1
ATOM 3125 C C . PRO A 1 396 ? -1.814 -40.216 13.429 1.00 48.07 396 PRO A C 1
ATOM 3126 O O . PRO A 1 396 ? -1.905 -41.399 13.775 1.00 50.48 396 PRO A O 1
ATOM 3130 N N . SER A 1 397 ? -1.714 -39.822 12.160 1.00 43.63 397 SER A N 1
ATOM 3131 C CA . SER A 1 397 ? -1.635 -40.772 11.059 1.00 42.93 397 SER A CA 1
ATOM 3132 C C . SER A 1 397 ? -0.148 -41.131 11.066 1.00 44.43 397 SER A C 1
ATOM 3133 O O . SER A 1 397 ? 0.672 -40.311 11.481 1.00 42.98 397 SER A O 1
ATOM 3136 N N . ILE A 1 398 ? 0.215 -42.334 10.624 1.00 43.10 398 ILE A N 1
ATOM 3137 C CA . ILE A 1 398 ? 1.621 -42.730 10.664 1.00 42.81 398 ILE A CA 1
ATOM 3138 C C . ILE A 1 398 ? 2.173 -43.374 9.413 1.00 45.58 398 ILE A C 1
ATOM 3139 O O . ILE A 1 398 ? 1.546 -44.246 8.808 1.00 50.75 398 ILE A O 1
ATOM 3144 N N . SER A 1 399 ? 3.371 -42.945 9.037 1.00 44.84 399 SER A N 1
ATOM 3145 C CA . SER A 1 399 ? 4.036 -43.465 7.851 1.00 41.53 399 SER A CA 1
ATOM 3146 C C . SER A 1 399 ? 5.379 -44.014 8.315 1.00 40.67 399 SER A C 1
ATOM 3147 O O . SER A 1 399 ? 5.984 -43.461 9.237 1.00 40.81 399 SER A O 1
ATOM 3150 N N . LEU A 1 400 ? 5.854 -45.093 7.700 1.00 36.81 400 LEU A N 1
ATOM 3151 C CA . LEU A 1 400 ? 7.117 -45.663 8.135 1.00 36.37 400 LEU A CA 1
ATOM 3152 C C . LEU A 1 400 ? 7.792 -46.556 7.127 1.00 39.28 400 LEU A C 1
ATOM 3153 O O . LEU A 1 400 ? 7.139 -47.354 6.471 1.00 41.79 400 LEU A O 1
ATOM 3158 N N . ILE A 1 401 ? 9.111 -46.431 7.021 1.00 41.80 401 ILE A N 1
ATOM 3159 C CA . ILE A 1 401 ? 9.892 -47.268 6.121 1.00 44.19 401 ILE A CA 1
ATOM 3160 C C . ILE A 1 401 ? 11.069 -47.814 6.913 1.00 49.70 401 ILE A C 1
ATOM 3161 O O . ILE A 1 401 ? 11.776 -47.052 7.570 1.00 50.24 401 ILE A O 1
ATOM 3166 N N . ASN A 1 402 ? 11.269 -49.129 6.864 1.00 54.66 402 ASN A N 1
ATOM 3167 C CA . ASN A 1 402 ? 12.373 -49.758 7.578 1.00 58.44 402 ASN A CA 1
ATOM 3168 C C . ASN A 1 402 ? 12.712 -51.129 7.019 1.00 61.33 402 ASN A C 1
ATOM 3169 O O . ASN A 1 402 ? 12.136 -51.555 6.020 1.00 62.68 402 ASN A O 1
ATOM 3174 N N . ALA A 1 403 ? 13.639 -51.821 7.680 1.00 64.54 403 ALA A N 1
ATOM 3175 C CA . ALA A 1 403 ? 14.104 -53.133 7.233 1.00 68.64 403 ALA A CA 1
ATOM 3176 C C . ALA A 1 403 ? 13.178 -54.330 7.434 1.00 70.70 403 ALA A C 1
ATOM 3177 O O . ALA A 1 403 ? 12.891 -55.056 6.483 1.00 70.77 403 ALA A O 1
ATOM 3179 N N . ASN A 1 404 ? 12.737 -54.565 8.664 1.00 74.41 404 ASN A N 1
ATOM 3180 C CA . ASN A 1 404 ? 11.848 -55.691 8.919 1.00 80.19 404 ASN A CA 1
ATOM 3181 C C . ASN A 1 404 ? 10.462 -55.409 8.337 1.00 82.48 404 ASN A C 1
ATOM 3182 O O . ASN A 1 404 ? 9.670 -56.322 8.104 1.00 83.46 404 ASN A O 1
ATOM 3187 N N . GLY A 1 405 ? 10.179 -54.135 8.098 1.00 85.24 405 GLY A N 1
ATOM 3188 C CA . GLY A 1 405 ? 8.909 -53.755 7.508 1.00 87.51 405 GLY A CA 1
ATOM 3189 C C . GLY A 1 405 ? 7.681 -53.919 8.375 1.00 88.33 405 GLY A C 1
ATOM 3190 O O . GLY A 1 405 ? 6.554 -53.869 7.883 1.00 88.93 405 GLY A O 1
ATOM 3191 N N . GLU A 1 406 ? 7.883 -54.117 9.667 1.00 88.41 406 GLU A N 1
ATOM 3192 C CA . GLU A 1 406 ? 6.756 -54.268 10.564 1.00 92.01 406 GLU A CA 1
ATOM 3193 C C . GLU A 1 406 ? 6.679 -53.076 11.511 1.00 91.87 406 GLU A C 1
ATOM 3194 O O . GLU A 1 406 ? 7.699 -52.497 11.877 1.00 89.61 406 GLU A O 1
ATOM 3200 N N . LEU A 1 407 ? 5.462 -52.699 11.889 1.00 94.79 407 LEU A N 1
ATOM 3201 C CA . LEU A 1 407 ? 5.271 -51.578 12.798 1.00 97.24 407 LEU A CA 1
ATOM 3202 C C . LEU A 1 407 ? 5.944 -51.911 14.119 1.00 98.24 407 LEU A C 1
ATOM 3203 O O . LEU A 1 407 ? 5.969 -53.066 14.538 1.00 99.18 407 LEU A O 1
ATOM 3208 N N . PRO A 1 408 ? 6.505 -50.900 14.792 1.00 99.88 408 PRO A N 1
ATOM 3209 C CA . PRO A 1 408 ? 7.174 -51.110 16.076 1.00 102.13 408 PRO A CA 1
ATOM 3210 C C . PRO A 1 408 ? 6.138 -51.314 17.178 1.00 104.18 408 PRO A C 1
ATOM 3211 O O . PRO A 1 408 ? 5.202 -52.094 17.024 1.00 107.51 408 PRO A O 1
ATOM 3215 N N . LYS A 1 409 ? 6.311 -50.615 18.292 1.00 105.42 409 LYS A N 1
ATOM 3216 C CA . LYS A 1 409 ? 5.378 -50.715 19.400 1.00 106.38 409 LYS A CA 1
ATOM 3217 C C . LYS A 1 409 ? 4.820 -49.323 19.664 1.00 109.23 409 LYS A C 1
ATOM 3218 O O . LYS A 1 409 ? 5.040 -48.729 20.722 1.00 105.10 409 LYS A O 1
ATOM 3224 N N . ALA A 1 410 ? 4.107 -48.814 18.658 1.00 114.47 410 ALA A N 1
ATOM 3225 C CA . ALA A 1 410 ? 3.481 -47.494 18.692 1.00 119.56 410 ALA A CA 1
ATOM 3226 C C . ALA A 1 410 ? 1.958 -47.636 18.731 1.00 123.53 410 ALA A C 1
ATOM 3227 O O . ALA A 1 410 ? 1.255 -47.147 17.845 1.00 124.79 410 ALA A O 1
ATOM 3229 N N . LEU A 1 411 ? 1.462 -48.318 19.762 1.00 127.67 411 LEU A N 1
ATOM 3230 C CA . LEU A 1 411 ? 0.029 -48.542 19.951 1.00 128.76 411 LEU A CA 1
ATOM 3231 C C . LEU A 1 411 ? -0.322 -48.331 21.420 1.00 130.76 411 LEU A C 1
ATOM 3232 O O . LEU A 1 411 ? -1.465 -48.023 21.757 1.00 130.63 411 LEU A O 1
ATOM 3237 N N . ILE A 1 412 ? 0.675 -48.502 22.285 1.00 134.04 412 ILE A N 1
ATOM 3238 C CA . ILE A 1 412 ? 0.494 -48.342 23.723 1.00 137.63 412 ILE A CA 1
ATOM 3239 C C . ILE A 1 412 ? 1.337 -47.175 24.249 1.00 140.08 412 ILE A C 1
ATOM 3240 O O . ILE A 1 412 ? 2.279 -46.729 23.590 1.00 140.63 412 ILE A O 1
ATOM 3245 N N . HIS A 1 413 ? 0.991 -46.693 25.440 1.00 142.80 413 HIS A N 1
ATOM 3246 C CA . HIS A 1 413 ? 1.683 -45.567 26.067 1.00 145.24 413 HIS A CA 1
ATOM 3247 C C . HIS A 1 413 ? 2.443 -45.996 27.333 1.00 146.98 413 HIS A C 1
ATOM 3248 O O . HIS A 1 413 ? 2.231 -45.436 28.413 1.00 148.64 413 HIS A O 1
ATOM 3255 N N . LEU A 1 414 ? 3.326 -46.987 27.196 1.00 147.56 414 LEU A N 1
ATOM 3256 C CA . LEU A 1 414 ? 4.114 -47.497 28.325 1.00 147.34 414 LEU A CA 1
ATOM 3257 C C . LEU A 1 414 ? 5.606 -47.180 28.204 1.00 147.41 414 LEU A C 1
ATOM 3258 O O . LEU A 1 414 ? 6.179 -47.260 27.118 1.00 147.06 414 LEU A O 1
ATOM 3263 N N . GLU A 1 415 ? 6.227 -46.823 29.327 1.00 147.44 415 GLU A N 1
ATOM 3264 C CA . GLU A 1 415 ? 7.656 -46.517 29.358 1.00 147.19 415 GLU A CA 1
ATOM 3265 C C . GLU A 1 415 ? 8.209 -46.562 30.783 1.00 146.57 415 GLU A C 1
ATOM 3266 O O . GLU A 1 415 ? 8.010 -45.636 31.568 1.00 145.74 415 GLU A O 1
ATOM 3272 N N . ILE B 1 2 ? 35.139 -5.064 -2.824 1.00 68.10 2 ILE B N 1
ATOM 3273 C CA . ILE B 1 2 ? 36.047 -6.157 -2.363 1.00 71.29 2 ILE B CA 1
ATOM 3274 C C . ILE B 1 2 ? 37.342 -5.641 -1.744 1.00 71.71 2 ILE B C 1
ATOM 3275 O O . ILE B 1 2 ? 38.373 -5.584 -2.410 1.00 71.83 2 ILE B O 1
ATOM 3280 N N . ASN B 1 3 ? 37.286 -5.265 -0.471 1.00 71.46 3 ASN B N 1
ATOM 3281 C CA . ASN B 1 3 ? 38.464 -4.779 0.231 1.00 70.81 3 ASN B CA 1
ATOM 3282 C C . ASN B 1 3 ? 39.064 -5.957 0.987 1.00 73.02 3 ASN B C 1
ATOM 3283 O O . ASN B 1 3 ? 38.365 -6.654 1.719 1.00 73.90 3 ASN B O 1
ATOM 3288 N N . THR B 1 4 ? 40.359 -6.183 0.807 1.00 74.13 4 THR B N 1
ATOM 3289 C CA . THR B 1 4 ? 41.025 -7.298 1.463 1.00 78.23 4 THR B CA 1
ATOM 3290 C C . THR B 1 4 ? 42.137 -6.829 2.401 1.00 78.39 4 THR B C 1
ATOM 3291 O O . THR B 1 4 ? 43.058 -6.140 1.970 1.00 80.00 4 THR B O 1
ATOM 3295 N N . MET B 1 5 ? 42.044 -7.194 3.682 1.00 80.25 5 MET B N 1
ATOM 3296 C CA . MET B 1 5 ? 43.059 -6.807 4.672 1.00 81.88 5 MET B CA 1
ATOM 3297 C C . MET B 1 5 ? 43.551 -7.975 5.539 1.00 79.68 5 MET B C 1
ATOM 3298 O O . MET B 1 5 ? 42.833 -8.947 5.760 1.00 79.11 5 MET B O 1
ATOM 3303 N N . THR B 1 6 ? 44.774 -7.852 6.046 1.00 78.52 6 THR B N 1
ATOM 3304 C CA . THR B 1 6 ? 45.391 -8.892 6.871 1.00 77.92 6 THR B CA 1
ATOM 3305 C C . THR B 1 6 ? 45.845 -8.390 8.252 1.00 77.26 6 THR B C 1
ATOM 3306 O O . THR B 1 6 ? 46.389 -7.294 8.369 1.00 79.37 6 THR B O 1
ATOM 3310 N N . LEU B 1 7 ? 45.627 -9.193 9.293 1.00 74.55 7 LEU B N 1
ATOM 3311 C CA . LEU B 1 7 ? 46.056 -8.821 10.644 1.00 70.08 7 LEU B CA 1
ATOM 3312 C C . LEU B 1 7 ? 47.427 -9.429 10.892 1.00 70.64 7 LEU B C 1
ATOM 3313 O O . LEU B 1 7 ? 47.929 -10.190 10.066 1.00 70.14 7 LEU B O 1
ATOM 3318 N N . ASP B 1 8 ? 48.031 -9.114 12.030 1.00 72.71 8 ASP B N 1
ATOM 3319 C CA . ASP B 1 8 ? 49.355 -9.646 12.324 1.00 75.01 8 ASP B CA 1
ATOM 3320 C C . ASP B 1 8 ? 49.403 -11.159 12.486 1.00 74.38 8 ASP B C 1
ATOM 3321 O O . ASP B 1 8 ? 50.329 -11.803 11.992 1.00 72.44 8 ASP B O 1
ATOM 3326 N N . ASN B 1 9 ? 48.410 -11.724 13.169 1.00 72.93 9 ASN B N 1
ATOM 3327 C CA . ASN B 1 9 ? 48.360 -13.170 13.377 1.00 71.74 9 ASN B CA 1
ATOM 3328 C C . ASN B 1 9 ? 48.260 -13.921 12.054 1.00 70.65 9 ASN B C 1
ATOM 3329 O O . ASN B 1 9 ? 48.485 -15.135 11.998 1.00 73.05 9 ASN B O 1
ATOM 3334 N N . GLY B 1 10 ? 47.907 -13.207 10.990 1.00 66.65 10 GLY B N 1
ATOM 3335 C CA . GLY B 1 10 ? 47.818 -13.843 9.690 1.00 63.38 10 GLY B CA 1
ATOM 3336 C C . GLY B 1 10 ? 46.431 -13.963 9.092 1.00 62.44 10 GLY B C 1
ATOM 3337 O O . GLY B 1 10 ? 46.304 -14.110 7.872 1.00 64.20 10 GLY B O 1
ATOM 3338 N N . VAL B 1 11 ? 45.394 -13.906 9.926 1.00 57.38 11 VAL B N 1
ATOM 3339 C CA . VAL B 1 11 ? 44.032 -14.020 9.422 1.00 55.69 11 VAL B CA 1
ATOM 3340 C C . VAL B 1 11 ? 43.694 -12.855 8.508 1.00 55.89 11 VAL B C 1
ATOM 3341 O O . VAL B 1 11 ? 44.047 -11.704 8.779 1.00 55.24 11 VAL B O 1
ATOM 3345 N N . ARG B 1 12 ? 42.998 -13.165 7.424 1.00 52.82 12 ARG B N 1
ATOM 3346 C CA . ARG B 1 12 ? 42.629 -12.160 6.451 1.00 51.14 12 ARG B CA 1
ATOM 3347 C C . ARG B 1 12 ? 41.158 -11.777 6.542 1.00 51.22 12 ARG B C 1
ATOM 3348 O O . ARG B 1 12 ? 40.311 -12.623 6.785 1.00 53.98 12 ARG B O 1
ATOM 3356 N N . ILE B 1 13 ? 40.859 -10.498 6.352 1.00 49.98 13 ILE B N 1
ATOM 3357 C CA . ILE B 1 13 ? 39.487 -10.025 6.393 1.00 46.84 13 ILE B CA 1
ATOM 3358 C C . ILE B 1 13 ? 39.121 -9.536 5.001 1.00 48.53 13 ILE B C 1
ATOM 3359 O O . ILE B 1 13 ? 39.657 -8.543 4.522 1.00 49.13 13 ILE B O 1
ATOM 3364 N N . ILE B 1 14 ? 38.216 -10.256 4.348 1.00 51.64 14 ILE B N 1
ATOM 3365 C CA . ILE B 1 14 ? 37.772 -9.922 2.998 1.00 52.50 14 ILE B CA 1
ATOM 3366 C C . ILE B 1 14 ? 36.311 -9.461 3.098 1.00 51.86 14 ILE B C 1
ATOM 3367 O O . ILE B 1 14 ? 35.449 -10.183 3.608 1.00 51.00 14 ILE B O 1
ATOM 3372 N N . THR B 1 15 ? 36.048 -8.241 2.637 1.00 48.34 15 THR B N 1
ATOM 3373 C CA . THR B 1 15 ? 34.711 -7.660 2.719 1.00 50.42 15 THR B CA 1
ATOM 3374 C C . THR B 1 15 ? 34.239 -7.040 1.418 1.00 52.44 15 THR B C 1
ATOM 3375 O O . THR B 1 15 ? 35.036 -6.735 0.531 1.00 54.69 15 THR B O 1
ATOM 3379 N N . GLU B 1 16 ? 32.932 -6.837 1.318 1.00 53.50 16 GLU B N 1
ATOM 3380 C CA . GLU B 1 16 ? 32.356 -6.242 0.126 1.00 56.89 16 GLU B CA 1
ATOM 3381 C C . GLU B 1 16 ? 31.028 -5.579 0.450 1.00 55.97 16 GLU B C 1
ATOM 3382 O O . GLU B 1 16 ? 30.050 -6.254 0.770 1.00 57.87 16 GLU B O 1
ATOM 3388 N N . LYS B 1 17 ? 31.005 -4.253 0.369 1.00 52.05 17 LYS B N 1
ATOM 3389 C CA . LYS B 1 17 ? 29.807 -3.473 0.644 1.00 51.40 17 LYS B CA 1
ATOM 3390 C C . LYS B 1 17 ? 28.891 -3.499 -0.570 1.00 51.96 17 LYS B C 1
ATOM 3391 O O . LYS B 1 17 ? 29.339 -3.358 -1.704 1.00 56.07 17 LYS B O 1
ATOM 3397 N N . MET B 1 18 ? 27.606 -3.698 -0.335 1.00 54.76 18 MET B N 1
ATOM 3398 C CA . MET B 1 18 ? 26.625 -3.693 -1.416 1.00 58.06 18 MET B CA 1
ATOM 3399 C C . MET B 1 18 ? 25.711 -2.524 -1.053 1.00 61.90 18 MET B C 1
ATOM 3400 O O . MET B 1 18 ? 25.694 -2.107 0.103 1.00 64.46 18 MET B O 1
ATOM 3405 N N . SER B 1 19 ? 24.949 -1.979 -1.993 1.00 66.07 19 SER B N 1
ATOM 3406 C CA . SER B 1 19 ? 24.140 -0.820 -1.619 1.00 72.68 19 SER B CA 1
ATOM 3407 C C . SER B 1 19 ? 22.614 -0.891 -1.668 1.00 73.10 19 SER B C 1
ATOM 3408 O O . SER B 1 19 ? 21.945 0.092 -1.346 1.00 75.32 19 SER B O 1
ATOM 3411 N N . THR B 1 20 ? 22.047 -2.026 -2.051 1.00 71.26 20 THR B N 1
ATOM 3412 C CA . THR B 1 20 ? 20.593 -2.109 -2.098 1.00 69.77 20 THR B CA 1
ATOM 3413 C C . THR B 1 20 ? 20.051 -3.188 -1.174 1.00 67.15 20 THR B C 1
ATOM 3414 O O . THR B 1 20 ? 18.952 -3.713 -1.386 1.00 65.30 20 THR B O 1
ATOM 3418 N N . VAL B 1 21 ? 20.826 -3.497 -0.139 1.00 62.84 21 VAL B N 1
ATOM 3419 C CA . VAL B 1 21 ? 20.451 -4.515 0.823 1.00 60.70 21 VAL B CA 1
ATOM 3420 C C . VAL B 1 21 ? 20.509 -4.050 2.271 1.00 63.24 21 VAL B C 1
ATOM 3421 O O . VAL B 1 21 ? 21.259 -3.140 2.624 1.00 61.69 21 VAL B O 1
ATOM 3425 N N . ARG B 1 22 ? 19.696 -4.697 3.099 1.00 66.12 22 ARG B N 1
ATOM 3426 C CA . ARG B 1 22 ? 19.619 -4.410 4.521 1.00 69.75 22 ARG B CA 1
ATOM 3427 C C . ARG B 1 22 ? 20.456 -5.434 5.267 1.00 70.77 22 ARG B C 1
ATOM 3428 O O . ARG B 1 22 ? 21.138 -5.116 6.237 1.00 75.59 22 ARG B O 1
ATOM 3436 N N . SER B 1 23 ? 20.387 -6.673 4.803 1.00 70.55 23 SER B N 1
ATOM 3437 C CA . SER B 1 23 ? 21.107 -7.774 5.419 1.00 66.40 23 SER B CA 1
ATOM 3438 C C . SER B 1 23 ? 22.615 -7.667 5.271 1.00 63.53 23 SER B C 1
ATOM 3439 O O . SER B 1 23 ? 23.138 -6.747 4.642 1.00 61.44 23 SER B O 1
ATOM 3442 N N . VAL B 1 24 ? 23.293 -8.640 5.867 1.00 58.70 24 VAL B N 1
ATOM 3443 C CA . VAL B 1 24 ? 24.740 -8.756 5.818 1.00 58.47 24 VAL B CA 1
ATOM 3444 C C . VAL B 1 24 ? 25.040 -10.248 5.974 1.00 57.50 24 VAL B C 1
ATOM 3445 O O . VAL B 1 24 ? 24.310 -10.969 6.659 1.00 56.04 24 VAL B O 1
ATOM 3449 N N . SER B 1 25 ? 26.089 -10.723 5.316 1.00 54.94 25 SER B N 1
ATOM 3450 C CA . SER B 1 25 ? 26.433 -12.130 5.412 1.00 53.49 25 SER B CA 1
ATOM 3451 C C . SER B 1 25 ? 27.815 -12.276 5.985 1.00 52.32 25 SER B C 1
ATOM 3452 O O . SER B 1 25 ? 28.795 -11.817 5.392 1.00 50.91 25 SER B O 1
ATOM 3455 N N . ILE B 1 26 ? 27.884 -12.914 7.147 1.00 49.61 26 ILE B N 1
ATOM 3456 C CA . ILE B 1 26 ? 29.152 -13.136 7.817 1.00 51.55 26 ILE B CA 1
ATOM 3457 C C . ILE B 1 26 ? 29.565 -14.581 7.589 1.00 50.99 26 ILE B C 1
ATOM 3458 O O . ILE B 1 26 ? 28.749 -15.494 7.709 1.00 49.78 26 ILE B O 1
ATOM 3463 N N . GLY B 1 27 ? 30.835 -14.783 7.258 1.00 50.00 27 GLY B N 1
ATOM 3464 C CA . GLY B 1 27 ? 31.326 -16.125 7.019 1.00 49.41 27 GLY B CA 1
ATOM 3465 C C . GLY B 1 27 ? 32.735 -16.322 7.533 1.00 49.67 27 GLY B C 1
ATOM 3466 O O . GLY B 1 27 ? 33.647 -15.569 7.190 1.00 48.47 27 GLY B O 1
ATOM 3467 N N . ILE B 1 28 ? 32.908 -17.331 8.378 1.00 48.61 28 ILE B N 1
ATOM 3468 C CA . ILE B 1 28 ? 34.214 -17.656 8.931 1.00 47.20 28 ILE B CA 1
ATOM 3469 C C . ILE B 1 28 ? 34.774 -18.833 8.145 1.00 48.24 28 ILE B C 1
ATOM 3470 O O . ILE B 1 28 ? 34.362 -19.974 8.338 1.00 52.95 28 ILE B O 1
ATOM 3475 N N . TRP B 1 29 ? 35.705 -18.550 7.246 1.00 46.44 29 TRP B N 1
ATOM 3476 C CA . TRP B 1 29 ? 36.304 -19.592 6.432 1.00 50.42 29 TRP B CA 1
ATOM 3477 C C . TRP B 1 29 ? 37.610 -20.057 7.044 1.00 51.62 29 TRP B C 1
ATOM 3478 O O . TRP B 1 29 ? 38.335 -19.266 7.639 1.00 53.87 29 TRP B O 1
ATOM 3489 N N . VAL B 1 30 ? 37.884 -21.353 6.921 1.00 49.08 30 VAL B N 1
ATOM 3490 C CA . VAL B 1 30 ? 39.086 -21.946 7.474 1.00 47.87 30 VAL B CA 1
ATOM 3491 C C . VAL B 1 30 ? 39.611 -22.970 6.483 1.00 48.82 30 VAL B C 1
ATOM 3492 O O . VAL B 1 30 ? 38.981 -23.999 6.257 1.00 49.13 30 VAL B O 1
ATOM 3496 N N . GLY B 1 31 ? 40.778 -22.675 5.913 1.00 50.43 31 GLY B N 1
ATOM 3497 C CA . GLY B 1 31 ? 41.404 -23.525 4.911 1.00 48.99 31 GLY B CA 1
ATOM 3498 C C . GLY B 1 31 ? 41.720 -24.984 5.196 1.00 51.16 31 GLY B C 1
ATOM 3499 O O . GLY B 1 31 ? 42.688 -25.512 4.650 1.00 51.73 31 GLY B O 1
ATOM 3500 N N . THR B 1 32 ? 40.920 -25.650 6.024 1.00 53.13 32 THR B N 1
ATOM 3501 C CA . THR B 1 32 ? 41.163 -27.061 6.320 1.00 51.76 32 THR B CA 1
ATOM 3502 C C . THR B 1 32 ? 39.891 -27.897 6.240 1.00 48.97 32 THR B C 1
ATOM 3503 O O . THR B 1 32 ? 38.812 -27.432 6.583 1.00 46.15 32 THR B O 1
ATOM 3507 N N . GLY B 1 33 ? 40.039 -29.136 5.788 1.00 51.57 33 GLY B N 1
ATOM 3508 C CA . GLY B 1 33 ? 38.909 -30.039 5.656 1.00 53.93 33 GLY B CA 1
ATOM 3509 C C . GLY B 1 33 ? 39.364 -31.485 5.610 1.00 54.79 33 GLY B C 1
ATOM 3510 O O . GLY B 1 33 ? 40.454 -31.801 6.079 1.00 54.99 33 GLY B O 1
ATOM 3511 N N . SER B 1 34 ? 38.550 -32.360 5.024 1.00 57.75 34 SER B N 1
ATOM 3512 C CA . SER B 1 34 ? 38.875 -33.788 4.951 1.00 59.12 34 SER B CA 1
ATOM 3513 C C . SER B 1 34 ? 40.231 -34.103 4.299 1.00 58.55 34 SER B C 1
ATOM 3514 O O . SER B 1 34 ? 40.884 -35.088 4.644 1.00 55.80 34 SER B O 1
ATOM 3517 N N . ARG B 1 35 ? 40.663 -33.269 3.365 1.00 58.77 35 ARG B N 1
ATOM 3518 C CA . ARG B 1 35 ? 41.932 -33.518 2.703 1.00 61.62 35 ARG B CA 1
ATOM 3519 C C . ARG B 1 35 ? 43.093 -33.439 3.686 1.00 63.57 35 ARG B C 1
ATOM 3520 O O . ARG B 1 35 ? 43.999 -34.267 3.647 1.00 66.85 35 ARG B O 1
ATOM 3528 N N . TYR B 1 36 ? 43.050 -32.447 4.572 1.00 63.41 36 TYR B N 1
ATOM 3529 C CA . TYR B 1 36 ? 44.111 -32.226 5.547 1.00 62.78 36 TYR B CA 1
ATOM 3530 C C . TYR B 1 36 ? 44.190 -33.222 6.693 1.00 62.74 36 TYR B C 1
ATOM 3531 O O . TYR B 1 36 ? 45.162 -33.221 7.446 1.00 65.81 36 TYR B O 1
ATOM 3540 N N . GLU B 1 37 ? 43.177 -34.073 6.821 1.00 61.69 37 GLU B N 1
ATOM 3541 C CA . GLU B 1 37 ? 43.150 -35.076 7.882 1.00 58.56 37 GLU B CA 1
ATOM 3542 C C . GLU B 1 37 ? 44.056 -36.246 7.513 1.00 55.84 37 GLU B C 1
ATOM 3543 O O . GLU B 1 37 ? 44.564 -36.319 6.398 1.00 54.53 37 GLU B O 1
ATOM 3549 N N . SER B 1 38 ? 44.252 -37.153 8.466 1.00 58.62 38 SER B N 1
ATOM 3550 C CA . SER B 1 38 ? 45.079 -38.345 8.281 1.00 59.26 38 SER B CA 1
ATOM 3551 C C . SER B 1 38 ? 44.266 -39.546 8.743 1.00 59.77 38 SER B C 1
ATOM 3552 O O . SER B 1 38 ? 43.604 -39.493 9.781 1.00 58.98 38 SER B O 1
ATOM 3555 N N . ALA B 1 39 ? 44.318 -40.621 7.965 1.00 59.19 39 ALA B N 1
ATOM 3556 C CA . ALA B 1 39 ? 43.579 -41.845 8.265 1.00 60.27 39 ALA B CA 1
ATOM 3557 C C . ALA B 1 39 ? 42.894 -41.905 9.635 1.00 62.03 39 ALA B C 1
ATOM 3558 O O . ALA B 1 39 ? 41.667 -41.973 9.715 1.00 61.32 39 ALA B O 1
ATOM 3560 N N . GLU B 1 40 ? 43.691 -41.873 10.702 1.00 64.80 40 GLU B N 1
ATOM 3561 C CA . GLU B 1 40 ? 43.183 -41.959 12.074 1.00 68.67 40 GLU B CA 1
ATOM 3562 C C . GLU B 1 40 ? 42.271 -40.837 12.573 1.00 67.54 40 GLU B C 1
ATOM 3563 O O . GLU B 1 40 ? 41.474 -41.052 13.489 1.00 68.57 40 GLU B O 1
ATOM 3569 N N . GLU B 1 41 ? 42.380 -39.646 11.996 1.00 66.68 41 GLU B N 1
ATOM 3570 C CA . GLU B 1 41 ? 41.529 -38.543 12.424 1.00 65.02 41 GLU B CA 1
ATOM 3571 C C . GLU B 1 41 ? 40.517 -38.176 11.349 1.00 65.10 41 GLU B C 1
ATOM 3572 O O . GLU B 1 41 ? 39.942 -37.090 11.361 1.00 65.66 41 GLU B O 1
ATOM 3578 N N . ASN B 1 42 ? 40.307 -39.099 10.419 1.00 63.22 42 ASN B N 1
ATOM 3579 C CA . ASN B 1 42 ? 39.353 -38.921 9.334 1.00 60.57 42 ASN B CA 1
ATOM 3580 C C . ASN B 1 42 ? 37.957 -38.620 9.885 1.00 58.59 42 ASN B C 1
ATOM 3581 O O . ASN B 1 42 ? 37.363 -39.441 10.585 1.00 60.07 42 ASN B O 1
ATOM 3586 N N . GLY B 1 43 ? 37.439 -37.441 9.555 1.00 57.41 43 GLY B N 1
ATOM 3587 C CA . GLY B 1 43 ? 36.117 -37.044 10.012 1.00 52.36 43 GLY B CA 1
ATOM 3588 C C . GLY B 1 43 ? 36.181 -35.955 11.060 1.00 49.65 43 GLY B C 1
ATOM 3589 O O . GLY B 1 43 ? 35.167 -35.358 11.400 1.00 47.33 43 GLY B O 1
ATOM 3590 N N . ILE B 1 44 ? 37.386 -35.695 11.561 1.00 48.97 44 ILE B N 1
ATOM 3591 C CA . ILE B 1 44 ? 37.617 -34.687 12.593 1.00 48.36 44 ILE B CA 1
ATOM 3592 C C . ILE B 1 44 ? 37.208 -33.267 12.156 1.00 49.76 44 ILE B C 1
ATOM 3593 O O . ILE B 1 44 ? 36.566 -32.543 12.931 1.00 50.34 44 ILE B O 1
ATOM 3598 N N . SER B 1 45 ? 37.566 -32.884 10.921 1.00 49.16 45 SER B N 1
ATOM 3599 C CA . SER B 1 45 ? 37.242 -31.562 10.351 1.00 47.40 45 SER B CA 1
ATOM 3600 C C . SER B 1 45 ? 35.753 -31.263 10.441 1.00 51.67 45 SER B C 1
ATOM 3601 O O . SER B 1 45 ? 35.345 -30.153 10.809 1.00 50.22 45 SER B O 1
ATOM 3604 N N . HIS B 1 46 ? 34.954 -32.266 10.070 1.00 52.45 46 HIS B N 1
ATOM 3605 C CA . HIS B 1 46 ? 33.501 -32.176 10.097 1.00 50.77 46 HIS B CA 1
ATOM 3606 C C . HIS B 1 46 ? 32.934 -32.281 11.507 1.00 52.53 46 HIS B C 1
ATOM 3607 O O . HIS B 1 46 ? 32.094 -31.468 11.899 1.00 51.19 46 HIS B O 1
ATOM 3614 N N . PHE B 1 47 ? 33.386 -33.276 12.270 1.00 54.97 47 PHE B N 1
ATOM 3615 C CA . PHE B 1 47 ? 32.889 -33.459 13.634 1.00 55.58 47 PHE B CA 1
ATOM 3616 C C . PHE B 1 47 ? 33.147 -32.209 14.447 1.00 53.39 47 PHE B C 1
ATOM 3617 O O . PHE B 1 47 ? 32.395 -31.893 15.364 1.00 54.28 47 PHE B O 1
ATOM 3625 N N . LEU B 1 48 ? 34.217 -31.503 14.098 1.00 51.92 48 LEU B N 1
ATOM 3626 C CA . LEU B 1 48 ? 34.569 -30.273 14.782 1.00 53.69 48 LEU B CA 1
ATOM 3627 C C . LEU B 1 48 ? 33.505 -29.212 14.471 1.00 54.45 48 LEU B C 1
ATOM 3628 O O . LEU B 1 48 ? 32.992 -28.555 15.377 1.00 53.61 48 LEU B O 1
ATOM 3633 N N . GLU B 1 49 ? 33.173 -29.065 13.187 1.00 56.71 49 GLU B N 1
ATOM 3634 C CA . GLU B 1 49 ? 32.158 -28.114 12.723 1.00 52.40 49 GLU B CA 1
ATOM 3635 C C . GLU B 1 49 ? 30.859 -28.277 13.512 1.00 54.54 49 GLU B C 1
ATOM 3636 O O . GLU B 1 49 ? 30.114 -27.317 13.717 1.00 52.45 49 GLU B O 1
ATOM 3642 N N . HIS B 1 50 ? 30.590 -29.506 13.943 1.00 55.31 50 HIS B N 1
ATOM 3643 C CA . HIS B 1 50 ? 29.389 -29.813 14.709 1.00 56.93 50 HIS B CA 1
ATOM 3644 C C . HIS B 1 50 ? 29.521 -29.432 16.179 1.00 58.18 50 HIS B C 1
ATOM 3645 O O . HIS B 1 50 ? 28.568 -28.947 16.800 1.00 56.86 50 HIS B O 1
ATOM 3652 N N . MET B 1 51 ? 30.698 -29.653 16.746 1.00 57.57 51 MET B N 1
ATOM 3653 C CA . MET B 1 51 ? 30.885 -29.320 18.143 1.00 59.56 51 MET B CA 1
ATOM 3654 C C . MET B 1 51 ? 30.825 -27.819 18.384 1.00 58.31 51 MET B C 1
ATOM 3655 O O . MET B 1 51 ? 30.464 -27.390 19.474 1.00 61.81 51 MET B O 1
ATOM 3660 N N . PHE B 1 52 ? 31.156 -27.024 17.369 1.00 57.25 52 PHE B N 1
ATOM 3661 C CA . PHE B 1 52 ? 31.117 -25.568 17.503 1.00 58.40 52 PHE B CA 1
ATOM 3662 C C . PHE B 1 52 ? 29.738 -25.042 17.863 1.00 57.51 52 PHE B C 1
ATOM 3663 O O . PHE B 1 52 ? 29.589 -23.872 18.210 1.00 62.17 52 PHE B O 1
ATOM 3671 N N . PHE B 1 53 ? 28.728 -25.894 17.768 1.00 52.94 53 PHE B N 1
ATOM 3672 C CA . PHE B 1 53 ? 27.374 -25.483 18.096 1.00 51.87 53 PHE B CA 1
ATOM 3673 C C . PHE B 1 53 ? 26.880 -26.186 19.362 1.00 53.04 53 PHE B C 1
ATOM 3674 O O . PHE B 1 53 ? 25.739 -25.997 19.782 1.00 48.14 53 PHE B O 1
ATOM 3682 N N . LYS B 1 54 ? 27.744 -26.987 19.977 1.00 56.58 54 LYS B N 1
ATOM 3683 C CA . LYS B 1 54 ? 27.355 -27.716 21.179 1.00 60.92 54 LYS B CA 1
ATOM 3684 C C . LYS B 1 54 ? 27.598 -27.002 22.508 1.00 61.07 54 LYS B C 1
ATOM 3685 O O . LYS B 1 54 ? 27.547 -27.625 23.566 1.00 62.19 54 LYS B O 1
ATOM 3691 N N . GLY B 1 55 ? 27.860 -25.703 22.466 1.00 60.50 55 GLY B N 1
ATOM 3692 C CA . GLY B 1 55 ? 28.061 -24.984 23.709 1.00 60.06 55 GLY B CA 1
ATOM 3693 C C . GLY B 1 55 ? 29.446 -24.449 24.020 1.00 60.60 55 GLY B C 1
ATOM 3694 O O . GLY B 1 55 ? 30.481 -25.030 23.672 1.00 60.89 55 GLY B O 1
ATOM 3695 N N . THR B 1 56 ? 29.442 -23.314 24.704 1.00 58.94 56 THR B N 1
ATOM 3696 C CA . THR B 1 56 ? 30.654 -22.634 25.118 1.00 58.95 56 THR B CA 1
ATOM 3697 C C . THR B 1 56 ? 30.500 -22.385 26.614 1.00 63.36 56 THR B C 1
ATOM 3698 O O . THR B 1 56 ? 29.614 -22.961 27.257 1.00 64.91 56 THR B O 1
ATOM 3702 N N . ASN B 1 57 ? 31.348 -21.520 27.161 1.00 64.28 57 ASN B N 1
ATOM 3703 C CA . ASN B 1 57 ? 31.268 -21.198 28.574 1.00 66.96 57 ASN B CA 1
ATOM 3704 C C . ASN B 1 57 ? 30.147 -20.193 28.812 1.00 69.77 57 ASN B C 1
ATOM 3705 O O . ASN B 1 57 ? 29.439 -20.278 29.812 1.00 71.85 57 ASN B O 1
ATOM 3710 N N . THR B 1 58 ? 29.980 -19.255 27.882 1.00 72.05 58 THR B N 1
ATOM 3711 C CA . THR B 1 58 ? 28.955 -18.217 27.999 1.00 72.92 58 THR B CA 1
ATOM 3712 C C . THR B 1 58 ? 27.555 -18.709 27.650 1.00 72.72 58 THR B C 1
ATOM 3713 O O . THR B 1 58 ? 26.612 -18.510 28.416 1.00 72.52 58 THR B O 1
ATOM 3717 N N . ARG B 1 59 ? 27.418 -19.348 26.492 1.00 72.65 59 ARG B N 1
ATOM 3718 C CA . ARG B 1 59 ? 26.111 -19.828 26.054 1.00 70.55 59 ARG B CA 1
ATOM 3719 C C . ARG B 1 59 ? 26.074 -21.311 25.703 1.00 67.65 59 ARG B C 1
ATOM 3720 O O . ARG B 1 59 ? 27.014 -21.849 25.114 1.00 63.73 59 ARG B O 1
ATOM 3728 N N . SER B 1 60 ? 24.971 -21.960 26.071 1.00 64.88 60 SER B N 1
ATOM 3729 C CA . SER B 1 60 ? 24.777 -23.386 25.825 1.00 65.18 60 SER B CA 1
ATOM 3730 C C . SER B 1 60 ? 24.292 -23.687 24.412 1.00 66.88 60 SER B C 1
ATOM 3731 O O . SER B 1 60 ? 23.827 -22.792 23.700 1.00 66.75 60 SER B O 1
ATOM 3734 N N . ALA B 1 61 ? 24.389 -24.957 24.019 1.00 65.22 61 ALA B N 1
ATOM 3735 C CA . ALA B 1 61 ? 23.962 -25.386 22.692 1.00 63.84 61 ALA B CA 1
ATOM 3736 C C . ALA B 1 61 ? 22.554 -24.870 22.381 1.00 65.13 61 ALA B C 1
ATOM 3737 O O . ALA B 1 61 ? 22.263 -24.460 21.249 1.00 67.28 61 ALA B O 1
ATOM 3739 N N . GLN B 1 62 ? 21.687 -24.871 23.387 1.00 64.78 62 GLN B N 1
ATOM 3740 C CA . GLN B 1 62 ? 20.325 -24.407 23.188 1.00 65.59 62 GLN B CA 1
ATOM 3741 C C . GLN B 1 62 ? 20.228 -22.897 23.061 1.00 66.24 62 GLN B C 1
ATOM 3742 O O . GLN B 1 62 ? 19.416 -22.390 22.294 1.00 67.50 62 GLN B O 1
ATOM 3748 N N . GLU B 1 63 ? 21.048 -22.179 23.820 1.00 66.82 63 GLU B N 1
ATOM 3749 C CA . GLU B 1 63 ? 21.037 -20.722 23.767 1.00 67.09 63 GLU B CA 1
ATOM 3750 C C . GLU B 1 63 ? 21.574 -20.291 22.411 1.00 65.01 63 GLU B C 1
ATOM 3751 O O . GLU B 1 63 ? 21.183 -19.253 21.881 1.00 66.03 63 GLU B O 1
ATOM 3757 N N . ILE B 1 64 ? 22.479 -21.097 21.861 1.00 61.71 64 ILE B N 1
ATOM 3758 C CA . ILE B 1 64 ? 23.071 -20.824 20.555 1.00 59.18 64 ILE B CA 1
ATOM 3759 C C . ILE B 1 64 ? 21.990 -20.943 19.486 1.00 58.23 64 ILE B C 1
ATOM 3760 O O . ILE B 1 64 ? 21.896 -20.102 18.591 1.00 56.34 64 ILE B O 1
ATOM 3765 N N . ALA B 1 65 ? 21.169 -21.984 19.599 1.00 57.47 65 ALA B N 1
ATOM 3766 C CA . ALA B 1 65 ? 20.085 -22.217 18.655 1.00 56.33 65 ALA B CA 1
ATOM 3767 C C . ALA B 1 65 ? 19.044 -21.120 18.780 1.00 57.44 65 ALA B C 1
ATOM 3768 O O . ALA B 1 65 ? 18.509 -20.641 17.785 1.00 60.90 65 ALA B O 1
ATOM 3770 N N . GLU B 1 66 ? 18.759 -20.720 20.010 1.00 58.12 66 GLU B N 1
ATOM 3771 C CA . GLU B 1 66 ? 17.776 -19.678 20.241 1.00 59.63 66 GLU B CA 1
ATOM 3772 C C . GLU B 1 66 ? 18.214 -18.320 19.719 1.00 59.24 66 GLU B C 1
ATOM 3773 O O . GLU B 1 66 ? 17.375 -17.524 19.303 1.00 59.11 66 GLU B O 1
ATOM 3779 N N . PHE B 1 67 ? 19.517 -18.049 19.733 1.00 56.94 67 PHE B N 1
ATOM 3780 C CA . PHE B 1 67 ? 19.996 -16.765 19.243 1.00 58.51 67 PHE B CA 1
ATOM 3781 C C . PHE B 1 67 ? 19.854 -16.632 17.729 1.00 60.60 67 PHE B C 1
ATOM 3782 O O . PHE B 1 67 ? 19.292 -15.661 17.225 1.00 57.37 67 PHE B O 1
ATOM 3790 N N . PHE B 1 68 ? 20.392 -17.603 17.004 1.00 63.80 68 PHE B N 1
ATOM 3791 C CA . PHE B 1 68 ? 20.324 -17.575 15.555 1.00 65.76 68 PHE B CA 1
ATOM 3792 C C . PHE B 1 68 ? 18.881 -17.641 15.081 1.00 64.32 68 PHE B C 1
ATOM 3793 O O . PHE B 1 68 ? 18.531 -17.058 14.058 1.00 62.31 68 PHE B O 1
ATOM 3801 N N . ASP B 1 69 ? 18.036 -18.340 15.827 1.00 64.65 69 ASP B N 1
ATOM 3802 C CA . ASP B 1 69 ? 16.637 -18.422 15.447 1.00 67.47 69 ASP B CA 1
ATOM 3803 C C . ASP B 1 69 ? 15.992 -17.052 15.566 1.00 63.52 69 ASP B C 1
ATOM 3804 O O . ASP B 1 69 ? 15.184 -16.671 14.729 1.00 64.39 69 ASP B O 1
ATOM 3809 N N . SER B 1 70 ? 16.369 -16.305 16.599 1.00 63.04 70 SER B N 1
ATOM 3810 C CA . SER B 1 70 ? 15.815 -14.969 16.825 1.00 61.48 70 SER B CA 1
ATOM 3811 C C . SER B 1 70 ? 16.248 -13.977 15.752 1.00 61.84 70 SER B C 1
ATOM 3812 O O . SER B 1 70 ? 15.742 -12.855 15.702 1.00 61.63 70 SER B O 1
ATOM 3815 N N . ILE B 1 71 ? 17.188 -14.387 14.905 1.00 62.62 71 ILE B N 1
ATOM 3816 C CA . ILE B 1 71 ? 17.667 -13.524 13.831 1.00 65.25 71 ILE B CA 1
ATOM 3817 C C . ILE B 1 71 ? 17.503 -14.186 12.453 1.00 66.68 71 ILE B C 1
ATOM 3818 O O . ILE B 1 71 ? 18.429 -14.204 11.628 1.00 68.04 71 ILE B O 1
ATOM 3823 N N . GLY B 1 72 ? 16.311 -14.735 12.221 1.00 64.95 72 GLY B N 1
ATOM 3824 C CA . GLY B 1 72 ? 16.007 -15.369 10.950 1.00 65.45 72 GLY B CA 1
ATOM 3825 C C . GLY B 1 72 ? 16.250 -16.862 10.849 1.00 64.99 72 GLY B C 1
ATOM 3826 O O . GLY B 1 72 ? 15.583 -17.551 10.072 1.00 62.44 72 GLY B O 1
ATOM 3827 N N . GLY B 1 73 ? 17.200 -17.363 11.631 1.00 65.76 73 GLY B N 1
ATOM 3828 C CA . GLY B 1 73 ? 17.522 -18.778 11.593 1.00 66.59 73 GLY B CA 1
ATOM 3829 C C . GLY B 1 73 ? 18.422 -19.072 10.407 1.00 66.40 73 GLY B C 1
ATOM 3830 O O . GLY B 1 73 ? 18.702 -20.230 10.085 1.00 65.09 73 GLY B O 1
ATOM 3831 N N . GLN B 1 74 ? 18.882 -17.998 9.771 1.00 66.24 74 GLN B N 1
ATOM 3832 C CA . GLN B 1 74 ? 19.743 -18.069 8.598 1.00 66.51 74 GLN B CA 1
ATOM 3833 C C . GLN B 1 74 ? 21.189 -18.504 8.849 1.00 65.49 74 GLN B C 1
ATOM 3834 O O . GLN B 1 74 ? 22.097 -18.063 8.145 1.00 67.33 74 GLN B O 1
ATOM 3840 N N . VAL B 1 75 ? 21.414 -19.356 9.842 1.00 61.78 75 VAL B N 1
ATOM 3841 C CA . VAL B 1 75 ? 22.768 -19.816 10.118 1.00 60.14 75 VAL B CA 1
ATOM 3842 C C . VAL B 1 75 ? 22.966 -21.211 9.531 1.00 61.18 75 VAL B C 1
ATOM 3843 O O . VAL B 1 75 ? 21.996 -21.895 9.199 1.00 60.36 75 VAL B O 1
ATOM 3847 N N . ASN B 1 76 ? 24.226 -21.617 9.393 1.00 61.04 76 ASN B N 1
ATOM 3848 C CA . ASN B 1 76 ? 24.570 -22.931 8.862 1.00 61.37 76 ASN B CA 1
ATOM 3849 C C . ASN B 1 76 ? 26.084 -23.071 8.773 1.00 57.12 76 ASN B C 1
ATOM 3850 O O . ASN B 1 76 ? 26.815 -22.086 8.857 1.00 56.27 76 ASN B O 1
ATOM 3855 N N . ALA B 1 77 ? 26.548 -24.303 8.603 1.00 51.18 77 ALA B N 1
ATOM 3856 C CA . ALA B 1 77 ? 27.972 -24.574 8.475 1.00 48.83 77 ALA B CA 1
ATOM 3857 C C . ALA B 1 77 ? 28.172 -25.852 7.675 1.00 48.96 77 ALA B C 1
ATOM 3858 O O . ALA B 1 77 ? 27.322 -26.734 7.688 1.00 53.11 77 ALA B O 1
ATOM 3860 N N . PHE B 1 78 ? 29.288 -25.953 6.966 1.00 48.69 78 PHE B N 1
ATOM 3861 C CA . PHE B 1 78 ? 29.569 -27.158 6.209 1.00 52.29 78 PHE B CA 1
ATOM 3862 C C . PHE B 1 78 ? 31.073 -27.417 6.112 1.00 51.10 78 PHE B C 1
ATOM 3863 O O . PHE B 1 78 ? 31.886 -26.543 6.389 1.00 48.37 78 PHE B O 1
ATOM 3871 N N . THR B 1 79 ? 31.426 -28.634 5.717 1.00 51.39 79 THR B N 1
ATOM 3872 C CA . THR B 1 79 ? 32.816 -29.056 5.609 1.00 50.39 79 THR B CA 1
ATOM 3873 C C . THR B 1 79 ? 33.043 -29.664 4.235 1.00 53.53 79 THR B C 1
ATOM 3874 O O . THR B 1 79 ? 32.203 -30.410 3.741 1.00 57.79 79 THR B O 1
ATOM 3878 N N . SER B 1 80 ? 34.177 -29.348 3.624 1.00 55.88 80 SER B N 1
ATOM 3879 C CA . SER B 1 80 ? 34.507 -29.885 2.311 1.00 58.42 80 SER B CA 1
ATOM 3880 C C . SER B 1 80 ? 35.833 -30.631 2.386 1.00 58.97 80 SER B C 1
ATOM 3881 O O . SER B 1 80 ? 36.320 -30.955 3.469 1.00 58.47 80 SER B O 1
ATOM 3884 N N . LYS B 1 81 ? 36.423 -30.904 1.231 1.00 57.90 81 LYS B N 1
ATOM 3885 C CA . LYS B 1 81 ? 37.687 -31.606 1.207 1.00 58.12 81 LYS B CA 1
ATOM 3886 C C . LYS B 1 81 ? 38.831 -30.661 1.536 1.00 59.09 81 LYS B C 1
ATOM 3887 O O . LYS B 1 81 ? 39.810 -31.078 2.146 1.00 60.74 81 LYS B O 1
ATOM 3893 N N . GLU B 1 82 ? 38.710 -29.388 1.162 1.00 57.26 82 GLU B N 1
ATOM 3894 C CA . GLU B 1 82 ? 39.784 -28.442 1.446 1.00 55.61 82 GLU B CA 1
ATOM 3895 C C . GLU B 1 82 ? 39.405 -27.184 2.213 1.00 54.07 82 GLU B C 1
ATOM 3896 O O . GLU B 1 82 ? 40.151 -26.205 2.191 1.00 57.13 82 GLU B O 1
ATOM 3902 N N . TYR B 1 83 ? 38.264 -27.205 2.895 1.00 50.47 83 TYR B N 1
ATOM 3903 C CA . TYR B 1 83 ? 37.830 -26.045 3.667 1.00 51.34 83 TYR B CA 1
ATOM 3904 C C . TYR B 1 83 ? 36.556 -26.291 4.468 1.00 50.79 83 TYR B C 1
ATOM 3905 O O . TYR B 1 83 ? 35.740 -27.143 4.120 1.00 51.53 83 TYR B O 1
ATOM 3914 N N . THR B 1 84 ? 36.408 -25.529 5.547 1.00 46.08 84 THR B N 1
ATOM 3915 C CA . THR B 1 84 ? 35.254 -25.609 6.428 1.00 45.51 84 THR B CA 1
ATOM 3916 C C . THR B 1 84 ? 34.626 -24.221 6.422 1.00 46.74 84 THR B C 1
ATOM 3917 O O . THR B 1 84 ? 35.307 -23.244 6.150 1.00 50.46 84 THR B O 1
ATOM 3921 N N . CYS B 1 85 ? 33.343 -24.114 6.729 1.00 47.47 85 CYS B N 1
ATOM 3922 C CA . CYS B 1 85 ? 32.711 -22.806 6.700 1.00 49.55 85 CYS B CA 1
ATOM 3923 C C . CYS B 1 85 ? 31.581 -22.615 7.717 1.00 47.55 85 CYS B C 1
ATOM 3924 O O . CYS B 1 85 ? 30.784 -23.517 7.944 1.00 51.10 85 CYS B O 1
ATOM 3927 N N . TYR B 1 86 ? 31.520 -21.436 8.328 1.00 45.13 86 TYR B N 1
ATOM 3928 C CA . TYR B 1 86 ? 30.475 -21.114 9.303 1.00 46.27 86 TYR B CA 1
ATOM 3929 C C . TYR B 1 86 ? 29.903 -19.771 8.868 1.00 47.44 86 TYR B C 1
ATOM 3930 O O . TYR B 1 86 ? 30.648 -18.799 8.763 1.00 47.36 86 TYR B O 1
ATOM 3939 N N . TYR B 1 87 ? 28.600 -19.698 8.612 1.00 48.87 87 TYR B N 1
ATOM 3940 C CA . TYR B 1 87 ? 28.029 -18.427 8.172 1.00 53.16 87 TYR B CA 1
ATOM 3941 C C . TYR B 1 87 ? 26.607 -18.098 8.626 1.00 51.14 87 TYR B C 1
ATOM 3942 O O . TYR B 1 87 ? 25.885 -18.941 9.160 1.00 49.10 87 TYR B O 1
ATOM 3951 N N . ALA B 1 88 ? 26.226 -16.843 8.407 1.00 47.38 88 ALA B N 1
ATOM 3952 C CA . ALA B 1 88 ? 24.912 -16.358 8.779 1.00 44.24 88 ALA B CA 1
ATOM 3953 C C . ALA B 1 88 ? 24.529 -15.166 7.933 1.00 43.24 88 ALA B C 1
ATOM 3954 O O . ALA B 1 88 ? 25.378 -14.491 7.356 1.00 43.59 88 ALA B O 1
ATOM 3956 N N . LYS B 1 89 ? 23.233 -14.915 7.865 1.00 43.88 89 LYS B N 1
ATOM 3957 C CA . LYS B 1 89 ? 22.706 -13.775 7.135 1.00 48.52 89 LYS B CA 1
ATOM 3958 C C . LYS B 1 89 ? 21.794 -13.086 8.153 1.00 49.19 89 LYS B C 1
ATOM 3959 O O . LYS B 1 89 ? 20.804 -13.671 8.607 1.00 53.12 89 LYS B O 1
ATOM 3965 N N . VAL B 1 90 ? 22.147 -11.867 8.544 1.00 46.31 90 VAL B N 1
ATOM 3966 C CA . VAL B 1 90 ? 21.358 -11.132 9.531 1.00 51.21 90 VAL B CA 1
ATOM 3967 C C . VAL B 1 90 ? 21.100 -9.701 9.116 1.00 50.70 90 VAL B C 1
ATOM 3968 O O . VAL B 1 90 ? 21.875 -9.125 8.356 1.00 54.13 90 VAL B O 1
ATOM 3972 N N . LEU B 1 91 ? 20.005 -9.128 9.606 1.00 49.33 91 LEU B N 1
ATOM 3973 C CA . LEU B 1 91 ? 19.708 -7.736 9.308 1.00 50.54 91 LEU B CA 1
ATOM 3974 C C . LEU B 1 91 ? 20.803 -7.000 10.070 1.00 51.76 91 LEU B C 1
ATOM 3975 O O . LEU B 1 91 ? 21.062 -7.314 11.229 1.00 53.89 91 LEU B O 1
ATOM 3980 N N . ASP B 1 92 ? 21.455 -6.041 9.417 1.00 55.63 92 ASP B N 1
ATOM 3981 C CA . ASP B 1 92 ? 22.565 -5.281 10.013 1.00 59.18 92 ASP B CA 1
ATOM 3982 C C . ASP B 1 92 ? 22.503 -4.954 11.509 1.00 57.93 92 ASP B C 1
ATOM 3983 O O . ASP B 1 92 ? 23.517 -5.028 12.198 1.00 57.47 92 ASP B O 1
ATOM 3988 N N . ASP B 1 93 ? 21.327 -4.594 12.009 1.00 57.39 93 ASP B N 1
ATOM 3989 C CA . ASP B 1 93 ? 21.182 -4.241 13.411 1.00 58.32 93 ASP B CA 1
ATOM 3990 C C . ASP B 1 93 ? 21.448 -5.392 14.378 1.00 60.47 93 ASP B C 1
ATOM 3991 O O . ASP B 1 93 ? 21.398 -5.210 15.597 1.00 58.21 93 ASP B O 1
ATOM 3996 N N . HIS B 1 94 ? 21.744 -6.572 13.838 1.00 61.26 94 HIS B N 1
ATOM 3997 C CA . HIS B 1 94 ? 22.047 -7.740 14.666 1.00 63.69 94 HIS B CA 1
ATOM 3998 C C . HIS B 1 94 ? 23.383 -8.370 14.264 1.00 63.02 94 HIS B C 1
ATOM 3999 O O . HIS B 1 94 ? 23.815 -9.370 14.847 1.00 63.25 94 HIS B O 1
ATOM 4006 N N . ALA B 1 95 ? 24.035 -7.773 13.271 1.00 60.57 95 ALA B N 1
ATOM 4007 C CA . ALA B 1 95 ? 25.312 -8.276 12.777 1.00 63.13 95 ALA B CA 1
ATOM 4008 C C . ALA B 1 95 ? 26.380 -8.318 13.868 1.00 63.78 95 ALA B C 1
ATOM 4009 O O . ALA B 1 95 ? 27.220 -9.221 13.889 1.00 63.20 95 ALA B O 1
ATOM 4011 N N . GLY B 1 96 ? 26.350 -7.340 14.768 1.00 63.51 96 GLY B N 1
ATOM 4012 C CA . GLY B 1 96 ? 27.327 -7.309 15.839 1.00 61.35 96 GLY B CA 1
ATOM 4013 C C . GLY B 1 96 ? 27.127 -8.480 16.779 1.00 62.21 96 GLY B C 1
ATOM 4014 O O . GLY B 1 96 ? 28.088 -9.131 17.197 1.00 56.76 96 GLY B O 1
ATOM 4015 N N . GLN B 1 97 ? 25.866 -8.747 17.105 1.00 64.80 97 GLN B N 1
ATOM 4016 C CA . GLN B 1 97 ? 25.506 -9.841 17.997 1.00 66.52 97 GLN B CA 1
ATOM 4017 C C . GLN B 1 97 ? 25.848 -11.171 17.352 1.00 64.65 97 GLN B C 1
ATOM 4018 O O . GLN B 1 97 ? 26.259 -12.113 18.032 1.00 60.15 97 GLN B O 1
ATOM 4024 N N . ALA B 1 98 ? 25.672 -11.239 16.036 1.00 62.55 98 ALA B N 1
ATOM 4025 C CA . ALA B 1 98 ? 25.975 -12.453 15.289 1.00 63.05 98 ALA B CA 1
ATOM 4026 C C . ALA B 1 98 ? 27.464 -12.766 15.405 1.00 61.79 98 ALA B C 1
ATOM 4027 O O . ALA B 1 98 ? 27.854 -13.913 15.629 1.00 60.31 98 ALA B O 1
ATOM 4029 N N . ILE B 1 99 ? 28.289 -11.733 15.259 1.00 62.76 99 ILE B N 1
ATOM 4030 C CA . ILE B 1 99 ? 29.741 -11.877 15.364 1.00 64.98 99 ILE B CA 1
ATOM 4031 C C . ILE B 1 99 ? 30.165 -12.246 16.784 1.00 64.54 99 ILE B C 1
ATOM 4032 O O . ILE B 1 99 ? 31.119 -12.996 16.985 1.00 62.64 99 ILE B O 1
ATOM 4037 N N . ASP B 1 100 ? 29.457 -11.717 17.770 1.00 64.56 100 ASP B N 1
ATOM 4038 C CA . ASP B 1 100 ? 29.799 -12.024 19.142 1.00 65.66 100 ASP B CA 1
ATOM 4039 C C . ASP B 1 100 ? 29.559 -13.502 19.425 1.00 62.88 100 ASP B C 1
ATOM 4040 O O . ASP B 1 100 ? 30.399 -14.157 20.038 1.00 62.69 100 ASP B O 1
ATOM 4045 N N . THR B 1 101 ? 28.430 -14.031 18.958 1.00 60.63 101 THR B N 1
ATOM 4046 C CA . THR B 1 101 ? 28.119 -15.441 19.173 1.00 57.75 101 THR B CA 1
ATOM 4047 C C . THR B 1 101 ? 29.082 -16.333 18.397 1.00 57.98 101 THR B C 1
ATOM 4048 O O . THR B 1 101 ? 29.594 -17.308 18.936 1.00 60.52 101 THR B O 1
ATOM 4052 N N . LEU B 1 102 ? 29.340 -16.003 17.137 1.00 59.24 102 LEU B N 1
ATOM 4053 C CA . LEU B 1 102 ? 30.259 -16.807 16.331 1.00 60.79 102 LEU B CA 1
ATOM 4054 C C . LEU B 1 102 ? 31.677 -16.842 16.895 1.00 62.23 102 LEU B C 1
ATOM 4055 O O . LEU B 1 102 ? 32.376 -17.845 16.755 1.00 63.06 102 LEU B O 1
ATOM 4060 N N . SER B 1 103 ? 32.099 -15.743 17.519 1.00 63.94 103 SER B N 1
ATOM 4061 C CA . SER B 1 103 ? 33.435 -15.641 18.106 1.00 63.07 103 SER B CA 1
ATOM 4062 C C . SER B 1 103 ? 33.553 -16.611 19.262 1.00 61.97 103 SER B C 1
ATOM 4063 O O . SER B 1 103 ? 34.455 -17.446 19.311 1.00 61.95 103 SER B O 1
ATOM 4066 N N . ASP B 1 104 ? 32.623 -16.479 20.197 1.00 62.37 104 ASP B N 1
ATOM 4067 C CA . ASP B 1 104 ? 32.574 -17.322 21.379 1.00 63.16 104 ASP B CA 1
ATOM 4068 C C . ASP B 1 104 ? 32.707 -18.791 20.990 1.00 62.75 104 ASP B C 1
ATOM 4069 O O . ASP B 1 104 ? 33.456 -19.540 21.615 1.00 63.67 104 ASP B O 1
ATOM 4074 N N . MET B 1 105 ? 31.986 -19.188 19.944 1.00 62.01 105 MET B N 1
ATOM 4075 C CA . MET B 1 105 ? 32.010 -20.560 19.443 1.00 60.12 105 MET B CA 1
ATOM 4076 C C . MET B 1 105 ? 33.399 -20.918 18.899 1.00 60.32 105 MET B C 1
ATOM 4077 O O . MET B 1 105 ? 33.941 -21.989 19.186 1.00 60.52 105 MET B O 1
ATOM 4082 N N . PHE B 1 106 ? 33.975 -20.007 18.122 1.00 58.98 106 PHE B N 1
ATOM 4083 C CA . PHE B 1 106 ? 35.284 -20.224 17.532 1.00 60.34 106 PHE B CA 1
ATOM 4084 C C . PHE B 1 106 ? 36.371 -20.347 18.590 1.00 64.67 106 PHE B C 1
ATOM 4085 O O . PHE B 1 106 ? 37.232 -21.224 18.500 1.00 69.66 106 PHE B O 1
ATOM 4093 N N . PHE B 1 107 ? 36.332 -19.470 19.592 1.00 65.94 107 PHE B N 1
ATOM 4094 C CA . PHE B 1 107 ? 37.349 -19.464 20.644 1.00 66.30 107 PHE B CA 1
ATOM 4095 C C . PHE B 1 107 ? 37.028 -20.267 21.899 1.00 68.83 107 PHE B C 1
ATOM 4096 O O . PHE B 1 107 ? 37.659 -21.287 22.176 1.00 69.82 107 PHE B O 1
ATOM 4104 N N . HIS B 1 108 ? 36.041 -19.792 22.652 1.00 71.04 108 HIS B N 1
ATOM 4105 C CA . HIS B 1 108 ? 35.650 -20.402 23.917 1.00 72.51 108 HIS B CA 1
ATOM 4106 C C . HIS B 1 108 ? 34.631 -21.528 23.840 1.00 71.35 108 HIS B C 1
ATOM 4107 O O . HIS B 1 108 ? 33.747 -21.632 24.690 1.00 70.04 108 HIS B O 1
ATOM 4114 N N . SER B 1 109 ? 34.759 -22.380 22.832 1.00 70.68 109 SER B N 1
ATOM 4115 C CA . SER B 1 109 ? 33.837 -23.496 22.691 1.00 72.59 109 SER B CA 1
ATOM 4116 C C . SER B 1 109 ? 34.395 -24.672 23.491 1.00 72.90 109 SER B C 1
ATOM 4117 O O . SER B 1 109 ? 35.469 -25.195 23.180 1.00 73.27 109 SER B O 1
ATOM 4120 N N . THR B 1 110 ? 33.670 -25.069 24.533 1.00 72.52 110 THR B N 1
ATOM 4121 C CA . THR B 1 110 ? 34.080 -26.185 25.389 1.00 73.71 110 THR B CA 1
ATOM 4122 C C . THR B 1 110 ? 33.555 -27.487 24.796 1.00 74.99 110 THR B C 1
ATOM 4123 O O . THR B 1 110 ? 32.391 -27.557 24.394 1.00 79.93 110 THR B O 1
ATOM 4127 N N . PHE B 1 111 ? 34.392 -28.517 24.728 1.00 70.94 111 PHE B N 1
ATOM 4128 C CA . PHE B 1 111 ? 33.930 -29.776 24.160 1.00 70.43 111 PHE B CA 1
ATOM 4129 C C . PHE B 1 111 ? 33.644 -30.787 25.249 1.00 71.09 111 PHE B C 1
ATOM 4130 O O . PHE B 1 111 ? 34.286 -31.831 25.315 1.00 70.03 111 PHE B O 1
ATOM 4138 N N . GLN B 1 112 ? 32.667 -30.475 26.095 1.00 74.07 112 GLN B N 1
ATOM 4139 C CA . GLN B 1 112 ? 32.293 -31.355 27.198 1.00 79.31 112 GLN B CA 1
ATOM 4140 C C . GLN B 1 112 ? 32.164 -32.823 26.813 1.00 82.20 112 GLN B C 1
ATOM 4141 O O . GLN B 1 112 ? 31.899 -33.156 25.660 1.00 84.12 112 GLN B O 1
ATOM 4147 N N . LYS B 1 113 ? 32.356 -33.696 27.797 1.00 85.32 113 LYS B N 1
ATOM 4148 C CA . LYS B 1 113 ? 32.276 -35.130 27.574 1.00 87.72 113 LYS B CA 1
ATOM 4149 C C . LYS B 1 113 ? 30.845 -35.531 27.225 1.00 90.27 113 LYS B C 1
ATOM 4150 O O . LYS B 1 113 ? 30.619 -36.397 26.372 1.00 89.42 113 LYS B O 1
ATOM 4156 N N . GLU B 1 114 ? 29.883 -34.887 27.883 1.00 91.53 114 GLU B N 1
ATOM 4157 C CA . GLU B 1 114 ? 28.469 -35.170 27.657 1.00 91.30 114 GLU B CA 1
ATOM 4158 C C . GLU B 1 114 ? 28.019 -34.807 26.242 1.00 89.57 114 GLU B C 1
ATOM 4159 O O . GLU B 1 114 ? 27.411 -35.631 25.556 1.00 89.58 114 GLU B O 1
ATOM 4165 N N . GLU B 1 115 ? 28.321 -33.584 25.806 1.00 85.32 115 GLU B N 1
ATOM 4166 C CA . GLU B 1 115 ? 27.942 -33.129 24.469 1.00 79.76 115 GLU B CA 1
ATOM 4167 C C . GLU B 1 115 ? 28.660 -33.898 23.377 1.00 76.45 115 GLU B C 1
ATOM 4168 O O . GLU B 1 115 ? 28.040 -34.390 22.436 1.00 75.97 115 GLU B O 1
ATOM 4174 N N . LEU B 1 116 ? 29.976 -33.994 23.504 1.00 71.50 116 LEU B N 1
ATOM 4175 C CA . LEU B 1 116 ? 30.778 -34.687 22.515 1.00 68.91 116 LEU B CA 1
ATOM 4176 C C . LEU B 1 116 ? 30.303 -36.126 22.326 1.00 69.84 116 LEU B C 1
ATOM 4177 O O . LEU B 1 116 ? 30.570 -36.749 21.295 1.00 69.08 116 LEU B O 1
ATOM 4182 N N . GLU B 1 117 ? 29.581 -36.643 23.315 1.00 71.69 117 GLU B N 1
ATOM 4183 C CA . GLU B 1 117 ? 29.067 -38.010 23.259 1.00 72.13 117 GLU B CA 1
ATOM 4184 C C . GLU B 1 117 ? 27.808 -38.107 22.398 1.00 68.19 117 GLU B C 1
ATOM 4185 O O . GLU B 1 117 ? 27.725 -38.920 21.475 1.00 62.02 117 GLU B O 1
ATOM 4191 N N . LYS B 1 118 ? 26.829 -37.272 22.725 1.00 65.66 118 LYS B N 1
ATOM 4192 C CA . LYS B 1 118 ? 25.564 -37.237 22.012 1.00 66.41 118 LYS B CA 1
ATOM 4193 C C . LYS B 1 118 ? 25.725 -36.757 20.570 1.00 68.81 118 LYS B C 1
ATOM 4194 O O . LYS B 1 118 ? 25.017 -37.220 19.667 1.00 70.71 118 LYS B O 1
ATOM 4200 N N . GLU B 1 119 ? 26.658 -35.835 20.354 1.00 66.52 119 GLU B N 1
ATOM 4201 C CA . GLU B 1 119 ? 26.898 -35.294 19.020 1.00 63.93 119 GLU B CA 1
ATOM 4202 C C . GLU B 1 119 ? 27.568 -36.319 18.101 1.00 63.12 119 GLU B C 1
ATOM 4203 O O . GLU B 1 119 ? 27.464 -36.228 16.878 1.00 59.50 119 GLU B O 1
ATOM 4209 N N . ARG B 1 120 ? 28.259 -37.291 18.691 1.00 63.96 120 ARG B N 1
ATOM 4210 C CA . ARG B 1 120 ? 28.910 -38.330 17.906 1.00 63.20 120 ARG B CA 1
ATOM 4211 C C . ARG B 1 120 ? 27.807 -39.171 17.260 1.00 62.78 120 ARG B C 1
ATOM 4212 O O . ARG B 1 120 ? 27.957 -39.654 16.135 1.00 63.34 120 ARG B O 1
ATOM 4220 N N . LYS B 1 121 ? 26.695 -39.328 17.978 1.00 61.06 121 LYS B N 1
ATOM 4221 C CA . LYS B 1 121 ? 25.546 -40.090 17.490 1.00 58.28 121 LYS B CA 1
ATOM 4222 C C . LYS B 1 121 ? 24.863 -39.397 16.306 1.00 58.24 121 LYS B C 1
ATOM 4223 O O . LYS B 1 121 ? 24.565 -40.039 15.302 1.00 57.97 121 LYS B O 1
ATOM 4229 N N . VAL B 1 122 ? 24.614 -38.094 16.418 1.00 57.02 122 VAL B N 1
ATOM 4230 C CA . VAL B 1 122 ? 23.961 -37.363 15.332 1.00 58.20 122 VAL B CA 1
ATOM 4231 C C . VAL B 1 122 ? 24.752 -37.483 14.038 1.00 56.59 122 VAL B C 1
ATOM 4232 O O . VAL B 1 122 ? 24.188 -37.421 12.952 1.00 59.78 122 VAL B O 1
ATOM 4236 N N . VAL B 1 123 ? 26.063 -37.640 14.148 1.00 53.57 123 VAL B N 1
ATOM 4237 C CA . VAL B 1 123 ? 26.873 -37.778 12.958 1.00 51.15 123 VAL B CA 1
ATOM 4238 C C . VAL B 1 123 ? 26.782 -39.230 12.510 1.00 53.28 123 VAL B C 1
ATOM 4239 O O . VAL B 1 123 ? 26.966 -39.544 11.335 1.00 52.08 123 VAL B O 1
ATOM 4243 N N . PHE B 1 124 ? 26.487 -40.121 13.451 1.00 54.25 124 PHE B N 1
ATOM 4244 C CA . PHE B 1 124 ? 26.327 -41.531 13.114 1.00 55.69 124 PHE B CA 1
ATOM 4245 C C . PHE B 1 124 ? 25.005 -41.657 12.348 1.00 55.70 124 PHE B C 1
ATOM 4246 O O . PHE B 1 124 ? 24.865 -42.493 11.449 1.00 51.89 124 PHE B O 1
ATOM 4254 N N . GLU B 1 125 ? 24.042 -40.814 12.717 1.00 52.70 125 GLU B N 1
ATOM 4255 C CA . GLU B 1 125 ? 22.748 -40.785 12.053 1.00 53.24 125 GLU B CA 1
ATOM 4256 C C . GLU B 1 125 ? 22.931 -40.070 10.715 1.00 52.80 125 GLU B C 1
ATOM 4257 O O . GLU B 1 125 ? 22.425 -40.514 9.683 1.00 56.05 125 GLU B O 1
ATOM 4263 N N . GLU B 1 126 ? 23.673 -38.968 10.737 1.00 49.25 126 GLU B N 1
ATOM 4264 C CA . GLU B 1 126 ? 23.957 -38.202 9.533 1.00 42.85 126 GLU B CA 1
ATOM 4265 C C . GLU B 1 126 ? 24.643 -39.113 8.509 1.00 43.09 126 GLU B C 1
ATOM 4266 O O . GLU B 1 126 ? 24.412 -39.017 7.307 1.00 42.45 126 GLU B O 1
ATOM 4272 N N . ILE B 1 127 ? 25.488 -40.010 8.992 1.00 43.65 127 ILE B N 1
ATOM 4273 C CA . ILE B 1 127 ? 26.179 -40.921 8.097 1.00 46.69 127 ILE B CA 1
ATOM 4274 C C . ILE B 1 127 ? 25.229 -41.948 7.485 1.00 48.38 127 ILE B C 1
ATOM 4275 O O . ILE B 1 127 ? 25.279 -42.196 6.282 1.00 51.80 127 ILE B O 1
ATOM 4280 N N . LYS B 1 128 ? 24.374 -42.549 8.308 1.00 49.02 128 LYS B N 1
ATOM 4281 C CA . LYS B 1 128 ? 23.405 -43.531 7.824 1.00 49.93 128 LYS B CA 1
ATOM 4282 C C . LYS B 1 128 ? 22.430 -42.869 6.854 1.00 51.72 128 LYS B C 1
ATOM 4283 O O . LYS B 1 128 ? 21.979 -43.491 5.891 1.00 48.71 128 LYS B O 1
ATOM 4289 N N . MET B 1 129 ? 22.106 -41.604 7.113 1.00 50.11 129 MET B N 1
ATOM 4290 C CA . MET B 1 129 ? 21.172 -40.875 6.262 1.00 51.36 129 MET B CA 1
ATOM 4291 C C . MET B 1 129 ? 21.632 -40.687 4.818 1.00 49.14 129 MET B C 1
ATOM 4292 O O . MET B 1 129 ? 20.826 -40.742 3.901 1.00 49.97 129 MET B O 1
ATOM 4297 N N . VAL B 1 130 ? 22.918 -40.436 4.614 1.00 50.06 130 VAL B N 1
ATOM 4298 C CA . VAL B 1 130 ? 23.430 -40.273 3.260 1.00 50.50 130 VAL B CA 1
ATOM 4299 C C . VAL B 1 130 ? 23.544 -41.678 2.688 1.00 54.02 130 VAL B C 1
ATOM 4300 O O . VAL B 1 130 ? 23.522 -41.892 1.478 1.00 56.94 130 VAL B O 1
ATOM 4304 N N . ASP B 1 131 ? 23.656 -42.641 3.586 1.00 55.24 131 ASP B N 1
ATOM 4305 C CA . ASP B 1 131 ? 23.776 -44.021 3.186 1.00 60.81 131 ASP B CA 1
ATOM 4306 C C . ASP B 1 131 ? 22.452 -44.496 2.580 1.00 60.57 131 ASP B C 1
ATOM 4307 O O . ASP B 1 131 ? 22.438 -45.261 1.616 1.00 58.53 131 ASP B O 1
ATOM 4312 N N . ASP B 1 132 ? 21.343 -44.030 3.150 1.00 60.17 132 ASP B N 1
ATOM 4313 C CA . ASP B 1 132 ? 20.016 -44.394 2.663 1.00 57.64 132 ASP B CA 1
ATOM 4314 C C . ASP B 1 132 ? 19.674 -43.590 1.418 1.00 56.81 132 ASP B C 1
ATOM 4315 O O . ASP B 1 132 ? 18.629 -43.804 0.812 1.00 58.77 132 ASP B O 1
ATOM 4320 N N . THR B 1 133 ? 20.545 -42.659 1.042 1.00 52.99 133 THR B N 1
ATOM 4321 C CA . THR B 1 133 ? 20.302 -41.845 -0.143 1.00 50.31 133 THR B CA 1
ATOM 4322 C C . THR B 1 133 ? 21.314 -42.222 -1.237 1.00 51.32 133 THR B C 1
ATOM 4323 O O . THR B 1 133 ? 22.354 -41.564 -1.404 1.00 45.28 133 THR B O 1
ATOM 4327 N N . PRO B 1 134 ? 21.001 -43.288 -2.008 1.00 51.81 134 PRO B N 1
ATOM 4328 C CA . PRO B 1 134 ? 21.819 -43.824 -3.097 1.00 50.15 134 PRO B CA 1
ATOM 4329 C C . PRO B 1 134 ? 22.283 -42.829 -4.139 1.00 52.41 134 PRO B C 1
ATOM 4330 O O . PRO B 1 134 ? 23.376 -42.991 -4.686 1.00 57.15 134 PRO B O 1
ATOM 4334 N N . ASP B 1 135 ? 21.472 -41.813 -4.429 1.00 51.47 135 ASP B N 1
ATOM 4335 C CA . ASP B 1 135 ? 21.877 -40.817 -5.422 1.00 53.94 135 ASP B CA 1
ATOM 4336 C C . ASP B 1 135 ? 22.860 -39.800 -4.843 1.00 53.80 135 ASP B C 1
ATOM 4337 O O . ASP B 1 135 ? 23.401 -38.970 -5.576 1.00 47.76 135 ASP B O 1
ATOM 4342 N N . ASP B 1 136 ? 23.103 -39.892 -3.533 1.00 54.37 136 ASP B N 1
ATOM 4343 C CA . ASP B 1 136 ? 24.018 -38.987 -2.838 1.00 56.88 136 ASP B CA 1
ATOM 4344 C C . ASP B 1 136 ? 25.354 -39.644 -2.480 1.00 55.81 136 ASP B C 1
ATOM 4345 O O . ASP B 1 136 ? 26.425 -39.106 -2.768 1.00 52.54 136 ASP B O 1
ATOM 4350 N N . ILE B 1 137 ? 25.282 -40.805 -1.839 1.00 53.10 137 ILE B N 1
ATOM 4351 C CA . ILE B 1 137 ? 26.476 -41.517 -1.419 1.00 50.31 137 ILE B CA 1
ATOM 4352 C C . ILE B 1 137 ? 27.290 -42.089 -2.578 1.00 53.58 137 ILE B C 1
ATOM 4353 O O . ILE B 1 137 ? 28.511 -42.257 -2.464 1.00 54.92 137 ILE B O 1
ATOM 4358 N N . VAL B 1 138 ? 26.626 -42.380 -3.695 1.00 51.85 138 VAL B N 1
ATOM 4359 C CA . VAL B 1 138 ? 27.320 -42.937 -4.847 1.00 50.07 138 VAL B CA 1
ATOM 4360 C C . VAL B 1 138 ? 28.390 -41.971 -5.357 1.00 49.59 138 VAL B C 1
ATOM 4361 O O . VAL B 1 138 ? 29.360 -42.389 -5.976 1.00 51.34 138 VAL B O 1
ATOM 4365 N N . HIS B 1 139 ? 28.216 -40.682 -5.089 1.00 49.00 139 HIS B N 1
ATOM 4366 C CA . HIS B 1 139 ? 29.191 -39.674 -5.511 1.00 51.88 139 HIS B CA 1
ATOM 4367 C C . HIS B 1 139 ? 30.470 -39.809 -4.677 1.00 54.01 139 HIS B C 1
ATOM 4368 O O . HIS B 1 139 ? 31.585 -39.609 -5.172 1.00 51.57 139 HIS B O 1
ATOM 4375 N N . ASP B 1 140 ? 30.293 -40.152 -3.405 1.00 55.45 140 ASP B N 1
ATOM 4376 C CA . ASP B 1 140 ? 31.406 -40.325 -2.488 1.00 56.90 140 ASP B CA 1
ATOM 4377 C C . ASP B 1 140 ? 32.136 -41.623 -2.805 1.00 56.79 140 ASP B C 1
ATOM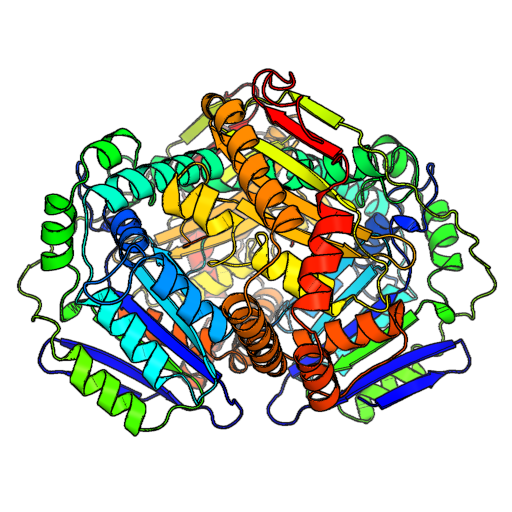 4378 O O . ASP B 1 140 ? 33.367 -41.683 -2.769 1.00 54.42 140 ASP B O 1
ATOM 4383 N N . LEU B 1 141 ? 31.369 -42.667 -3.107 1.00 53.42 141 LEU B N 1
ATOM 4384 C CA . LEU B 1 141 ? 31.956 -43.949 -3.459 1.00 50.75 141 LEU B CA 1
ATOM 4385 C C . LEU B 1 141 ? 32.851 -43.736 -4.672 1.00 52.43 141 LEU B C 1
ATOM 4386 O O . LEU B 1 141 ? 33.805 -44.479 -4.888 1.00 57.18 141 LEU B O 1
ATOM 4391 N N . LEU B 1 142 ? 32.539 -42.717 -5.468 1.00 51.45 142 LEU B N 1
ATOM 4392 C CA . LEU B 1 142 ? 33.337 -42.420 -6.643 1.00 49.80 142 LEU B CA 1
ATOM 4393 C C . LEU B 1 142 ? 34.652 -41.771 -6.223 1.00 54.99 142 LEU B C 1
ATOM 4394 O O . LEU B 1 142 ? 35.715 -42.122 -6.745 1.00 57.29 142 LEU B O 1
ATOM 4399 N N . SER B 1 143 ? 34.582 -40.823 -5.288 1.00 55.54 143 SER B N 1
ATOM 4400 C CA . SER B 1 143 ? 35.786 -40.144 -4.805 1.00 59.91 143 SER B CA 1
ATOM 4401 C C . SER B 1 143 ? 36.778 -41.174 -4.272 1.00 61.18 143 SER B C 1
ATOM 4402 O O . SER B 1 143 ? 37.998 -41.017 -4.391 1.00 62.54 143 SER B O 1
ATOM 4405 N N . SER B 1 144 ? 36.233 -42.234 -3.689 1.00 62.29 144 SER B N 1
ATOM 4406 C CA . SER B 1 144 ? 37.027 -43.306 -3.113 1.00 59.47 144 SER B CA 1
ATOM 4407 C C . SER B 1 144 ? 37.788 -44.069 -4.197 1.00 57.76 144 SER B C 1
ATOM 4408 O O . SER B 1 144 ? 39.001 -44.236 -4.116 1.00 54.28 144 SER B O 1
ATOM 4411 N N . ALA B 1 145 ? 37.074 -44.523 -5.218 1.00 58.07 145 ALA B N 1
ATOM 4412 C CA . ALA B 1 145 ? 37.705 -45.256 -6.308 1.00 58.69 145 ALA B CA 1
ATOM 4413 C C . ALA B 1 145 ? 38.802 -44.419 -6.949 1.00 60.82 145 ALA B C 1
ATOM 4414 O O . ALA B 1 145 ? 39.937 -44.875 -7.099 1.00 64.23 145 ALA B O 1
ATOM 4416 N N . THR B 1 146 ? 38.452 -43.189 -7.312 1.00 62.80 146 THR B N 1
ATOM 4417 C CA . THR B 1 146 ? 39.381 -42.257 -7.953 1.00 64.74 146 THR B CA 1
ATOM 4418 C C . THR B 1 146 ? 40.689 -41.997 -7.205 1.00 64.00 146 THR B C 1
ATOM 4419 O O . THR B 1 146 ? 41.760 -41.990 -7.812 1.00 62.77 146 THR B O 1
ATOM 4423 N N . TYR B 1 147 ? 40.611 -41.788 -5.894 1.00 63.31 147 TYR B N 1
ATOM 4424 C CA . TYR B 1 147 ? 41.812 -41.501 -5.121 1.00 63.92 147 TYR B CA 1
ATOM 4425 C C . TYR B 1 147 ? 42.311 -42.596 -4.175 1.00 63.63 147 TYR B C 1
ATOM 4426 O O . TYR B 1 147 ? 43.120 -42.334 -3.288 1.00 63.26 147 TYR B O 1
ATOM 4435 N N . GLY B 1 148 ? 41.847 -43.823 -4.380 1.00 65.06 148 GLY B N 1
ATOM 4436 C CA . GLY B 1 148 ? 42.274 -44.929 -3.543 1.00 66.42 148 GLY B CA 1
ATOM 4437 C C . GLY B 1 148 ? 42.300 -44.654 -2.050 1.00 67.78 148 GLY B C 1
ATOM 4438 O O . GLY B 1 148 ? 41.256 -44.461 -1.421 1.00 70.58 148 GLY B O 1
ATOM 4439 N N . LYS B 1 149 ? 43.500 -44.632 -1.477 1.00 68.90 149 LYS B N 1
ATOM 4440 C CA . LYS B 1 149 ? 43.653 -44.404 -0.047 1.00 68.97 149 LYS B CA 1
ATOM 4441 C C . LYS B 1 149 ? 44.220 -43.046 0.353 1.00 67.07 149 LYS B C 1
ATOM 4442 O O . LYS B 1 149 ? 44.628 -42.850 1.499 1.00 67.60 149 LYS B O 1
ATOM 4448 N N . HIS B 1 150 ? 44.239 -42.119 -0.601 1.00 64.76 150 HIS B N 1
ATOM 4449 C CA . HIS B 1 150 ? 44.711 -40.753 -0.388 1.00 60.08 150 HIS B CA 1
ATOM 4450 C C . HIS B 1 150 ? 43.563 -40.061 0.343 1.00 57.38 150 HIS B C 1
ATOM 4451 O O . HIS B 1 150 ? 42.423 -40.517 0.253 1.00 59.76 150 HIS B O 1
ATOM 4458 N N . SER B 1 151 ? 43.846 -38.974 1.057 1.00 53.49 151 SER B N 1
ATOM 4459 C CA . SER B 1 151 ? 42.807 -38.253 1.811 1.00 52.22 151 SER B CA 1
ATOM 4460 C C . SER B 1 151 ? 41.673 -37.648 0.972 1.00 49.76 151 SER B C 1
ATOM 4461 O O . SER B 1 151 ? 40.626 -37.275 1.504 1.00 51.32 151 SER B O 1
ATOM 4464 N N . LEU B 1 152 ? 41.888 -37.539 -0.332 1.00 51.01 152 LEU B N 1
ATOM 4465 C CA . LEU B 1 152 ? 40.881 -36.985 -1.232 1.00 50.47 152 LEU B CA 1
ATOM 4466 C C . LEU B 1 152 ? 39.795 -38.019 -1.449 1.00 52.66 152 LEU B C 1
ATOM 4467 O O . LEU B 1 152 ? 38.709 -37.695 -1.921 1.00 52.82 152 LEU B O 1
ATOM 4472 N N . GLY B 1 153 ? 40.108 -39.266 -1.093 1.00 54.71 153 GLY B N 1
ATOM 4473 C CA . GLY B 1 153 ? 39.169 -40.363 -1.235 1.00 51.06 153 GLY B CA 1
ATOM 4474 C C . GLY B 1 153 ? 38.391 -40.639 0.035 1.00 53.24 153 GLY B C 1
ATOM 4475 O O . GLY B 1 153 ? 37.359 -41.300 -0.013 1.00 58.26 153 GLY B O 1
ATOM 4476 N N . TYR B 1 154 ? 38.875 -40.134 1.167 1.00 55.22 154 TYR B N 1
ATOM 4477 C CA . TYR B 1 154 ? 38.215 -40.331 2.467 1.00 58.99 154 TYR B CA 1
ATOM 4478 C C . TYR B 1 154 ? 36.922 -39.520 2.578 1.00 54.50 154 TYR B C 1
ATOM 4479 O O . TYR B 1 154 ? 36.859 -38.374 2.132 1.00 55.59 154 TYR B O 1
ATOM 4488 N N . PRO B 1 155 ? 35.877 -40.104 3.186 1.00 50.16 155 PRO B N 1
ATOM 4489 C CA . PRO B 1 155 ? 34.591 -39.423 3.359 1.00 48.14 155 PRO B CA 1
ATOM 4490 C C . PRO B 1 155 ? 34.676 -38.239 4.308 1.00 48.55 155 PRO B C 1
ATOM 4491 O O . PRO B 1 155 ? 35.395 -38.286 5.312 1.00 47.95 155 PRO B O 1
ATOM 4495 N N . ILE B 1 156 ? 33.941 -37.178 3.984 1.00 49.44 156 ILE B N 1
ATOM 4496 C CA . ILE B 1 156 ? 33.916 -35.972 4.812 1.00 49.40 156 ILE B CA 1
ATOM 4497 C C . ILE B 1 156 ? 33.481 -36.327 6.233 1.00 50.06 156 ILE B C 1
ATOM 4498 O O . ILE B 1 156 ? 34.135 -35.966 7.210 1.00 51.36 156 ILE B O 1
ATOM 4503 N N . LEU B 1 157 ? 32.367 -37.041 6.338 1.00 53.45 157 LEU B N 1
ATOM 4504 C CA . LEU B 1 157 ? 31.831 -37.449 7.629 1.00 52.60 157 LEU B CA 1
ATOM 4505 C C . LEU B 1 157 ? 32.741 -38.427 8.378 1.00 52.83 157 LEU B C 1
ATOM 4506 O O . LEU B 1 157 ? 32.499 -38.732 9.540 1.00 53.25 157 LEU B O 1
ATOM 4511 N N . GLY B 1 158 ? 33.780 -38.916 7.709 1.00 54.60 158 GLY B N 1
ATOM 4512 C CA . GLY B 1 158 ? 34.683 -39.857 8.343 1.00 58.60 158 GLY B CA 1
ATOM 4513 C C . GLY B 1 158 ? 34.073 -41.242 8.412 1.00 61.99 158 GLY B C 1
ATOM 4514 O O . GLY B 1 158 ? 33.014 -41.493 7.833 1.00 61.94 158 GLY B O 1
ATOM 4515 N N . THR B 1 159 ? 34.747 -42.149 9.113 1.00 66.55 159 THR B N 1
ATOM 4516 C CA . THR B 1 159 ? 34.264 -43.520 9.271 1.00 70.30 159 THR B CA 1
ATOM 4517 C C . THR B 1 159 ? 33.689 -43.634 10.683 1.00 72.52 159 THR B C 1
ATOM 4518 O O . THR B 1 159 ? 33.809 -42.704 11.477 1.00 75.11 159 THR B O 1
ATOM 4522 N N . VAL B 1 160 ? 33.061 -44.757 11.006 1.00 75.19 160 VAL B N 1
ATOM 4523 C CA . VAL B 1 160 ? 32.483 -44.912 12.338 1.00 77.31 160 VAL B CA 1
ATOM 4524 C C . VAL B 1 160 ? 33.532 -45.309 13.371 1.00 77.50 160 VAL B C 1
ATOM 4525 O O . VAL B 1 160 ? 33.415 -44.963 14.546 1.00 76.22 160 VAL B O 1
ATOM 4529 N N . GLU B 1 161 ? 34.550 -46.042 12.932 1.00 77.41 161 GLU B N 1
ATOM 4530 C CA . GLU B 1 161 ? 35.617 -46.461 13.828 1.00 78.65 161 GLU B CA 1
ATOM 4531 C C . GLU B 1 161 ? 36.419 -45.243 14.261 1.00 76.76 161 GLU B C 1
ATOM 4532 O O . GLU B 1 161 ? 36.873 -45.168 15.400 1.00 78.43 161 GLU B O 1
ATOM 4538 N N . THR B 1 162 ? 36.591 -44.288 13.348 1.00 73.21 162 THR B N 1
ATOM 4539 C CA . THR B 1 162 ? 37.334 -43.071 13.659 1.00 68.49 162 THR B CA 1
ATOM 4540 C C . THR B 1 162 ? 36.569 -42.176 14.630 1.00 66.65 162 THR B C 1
ATOM 4541 O O . THR B 1 162 ? 37.112 -41.750 15.645 1.00 68.72 162 THR B O 1
ATOM 4545 N N . LEU B 1 163 ? 35.308 -41.894 14.334 1.00 65.54 163 LEU B N 1
ATOM 4546 C CA . LEU B 1 163 ? 34.519 -41.052 15.221 1.00 67.02 163 LEU B CA 1
ATOM 4547 C C . LEU B 1 163 ? 34.517 -41.611 16.639 1.00 68.53 163 LEU B C 1
ATOM 4548 O O . LEU B 1 163 ? 34.667 -40.870 17.609 1.00 66.95 163 LEU B O 1
ATOM 4553 N N . ASN B 1 164 ? 34.355 -42.929 16.741 1.00 72.40 164 ASN B N 1
ATOM 4554 C CA . ASN B 1 164 ? 34.316 -43.631 18.022 1.00 72.82 164 ASN B CA 1
ATOM 4555 C C . ASN B 1 164 ? 35.450 -43.285 18.988 1.00 75.29 164 ASN B C 1
ATOM 4556 O O . ASN B 1 164 ? 35.362 -43.588 20.179 1.00 75.27 164 ASN B O 1
ATOM 4561 N N . SER B 1 165 ? 36.506 -42.650 18.486 1.00 74.72 165 SER B N 1
ATOM 4562 C CA . SER B 1 165 ? 37.640 -42.300 19.330 1.00 74.71 165 SER B CA 1
ATOM 4563 C C . SER B 1 165 ? 37.856 -40.803 19.491 1.00 75.53 165 SER B C 1
ATOM 4564 O O . SER B 1 165 ? 38.632 -40.380 20.341 1.00 79.06 165 SER B O 1
ATOM 4567 N N . PHE B 1 166 ? 37.188 -39.997 18.680 1.00 74.14 166 PHE B N 1
ATOM 4568 C CA . PHE B 1 166 ? 37.375 -38.557 18.775 1.00 74.01 166 PHE B CA 1
ATOM 4569 C C . PHE B 1 166 ? 37.033 -38.015 20.158 1.00 75.08 166 PHE B C 1
ATOM 4570 O O . PHE B 1 166 ? 35.875 -38.022 20.574 1.00 77.46 166 PHE B O 1
ATOM 4578 N N . ASN B 1 167 ? 38.059 -37.552 20.864 1.00 73.91 167 ASN B N 1
ATOM 4579 C CA . ASN B 1 167 ? 37.902 -36.982 22.197 1.00 71.97 167 ASN B CA 1
ATOM 4580 C C . ASN B 1 167 ? 38.290 -35.508 22.149 1.00 69.90 167 ASN B C 1
ATOM 4581 O O . ASN B 1 167 ? 38.801 -35.035 21.133 1.00 68.19 167 ASN B O 1
ATOM 4586 N N . GLU B 1 168 ? 38.059 -34.787 23.243 1.00 66.45 168 GLU B N 1
ATOM 4587 C CA . GLU B 1 168 ? 38.395 -33.371 23.284 1.00 66.96 168 GLU B CA 1
ATOM 4588 C C . GLU B 1 168 ? 39.871 -33.170 22.997 1.00 66.52 168 GLU B C 1
ATOM 4589 O O . GLU B 1 168 ? 40.288 -32.104 22.548 1.00 66.82 168 GLU B O 1
ATOM 4595 N N . GLY B 1 169 ? 40.662 -34.201 23.267 1.00 67.34 169 GLY B N 1
ATOM 4596 C CA . GLY B 1 169 ? 42.086 -34.116 23.025 1.00 65.62 169 GLY B CA 1
ATOM 4597 C C . GLY B 1 169 ? 42.384 -34.135 21.542 1.00 65.76 169 GLY B C 1
ATOM 4598 O O . GLY B 1 169 ? 43.143 -33.308 21.044 1.00 63.76 169 GLY B O 1
ATOM 4599 N N . MET B 1 170 ? 41.778 -35.078 20.830 1.00 67.11 170 MET B N 1
ATOM 4600 C CA . MET B 1 170 ? 41.997 -35.192 19.398 1.00 67.89 170 MET B CA 1
ATOM 4601 C C . MET B 1 170 ? 41.480 -33.955 18.681 1.00 67.30 170 MET B C 1
ATOM 4602 O O . MET B 1 170 ? 42.098 -33.480 17.718 1.00 67.17 170 MET B O 1
ATOM 4607 N N . LEU B 1 171 ? 40.352 -33.431 19.158 1.00 65.30 171 LEU B N 1
ATOM 4608 C CA . LEU B 1 171 ? 39.752 -32.240 18.564 1.00 63.06 171 LEU B CA 1
ATOM 4609 C C . LEU B 1 171 ? 40.692 -31.050 18.681 1.00 63.69 171 LEU B C 1
ATOM 4610 O O . LEU B 1 171 ? 41.165 -30.501 17.675 1.00 63.75 171 LEU B O 1
ATOM 4615 N N . ARG B 1 172 ? 40.971 -30.663 19.919 1.00 62.92 172 ARG B N 1
ATOM 4616 C CA . ARG B 1 172 ? 41.840 -29.529 20.178 1.00 62.69 172 ARG B CA 1
ATOM 4617 C C . ARG B 1 172 ? 43.198 -29.661 19.498 1.00 63.84 172 ARG B C 1
ATOM 4618 O O . ARG B 1 172 ? 43.730 -28.679 18.983 1.00 62.74 172 ARG B O 1
ATOM 4626 N N . HIS B 1 173 ? 43.742 -30.876 19.465 1.00 66.92 173 HIS B N 1
ATOM 4627 C CA . HIS B 1 173 ? 45.033 -31.113 18.816 1.00 69.44 173 HIS B CA 1
ATOM 4628 C C . HIS B 1 173 ? 44.933 -30.721 17.349 1.00 70.70 173 HIS B C 1
ATOM 4629 O O . HIS B 1 173 ? 45.794 -30.011 16.819 1.00 68.25 173 HIS B O 1
ATOM 4636 N N . TYR B 1 174 ? 43.876 -31.202 16.698 1.00 71.30 174 TYR B N 1
ATOM 4637 C CA . TYR B 1 174 ? 43.644 -30.896 15.294 1.00 70.10 174 TYR B CA 1
ATOM 4638 C C . TYR B 1 174 ? 43.395 -29.401 15.159 1.00 68.59 174 TYR B C 1
ATOM 4639 O O . TYR B 1 174 ? 44.106 -28.695 14.440 1.00 63.82 174 TYR B O 1
ATOM 4648 N N . MET B 1 175 ? 42.387 -28.934 15.884 1.00 67.01 175 MET B N 1
ATOM 4649 C CA . MET B 1 175 ? 41.988 -27.539 15.861 1.00 66.87 175 MET B CA 1
ATOM 4650 C C . MET B 1 175 ? 43.110 -26.574 16.175 1.00 68.72 175 MET B C 1
ATOM 4651 O O . MET B 1 175 ? 43.230 -25.536 15.530 1.00 69.97 175 MET B O 1
ATOM 4656 N N . ASP B 1 176 ? 43.934 -26.912 17.163 1.00 71.25 176 ASP B N 1
ATOM 4657 C CA . ASP B 1 176 ? 45.034 -26.036 17.551 1.00 71.85 176 ASP B CA 1
ATOM 4658 C C . ASP B 1 176 ? 46.155 -25.997 16.528 1.00 70.05 176 ASP B C 1
ATOM 4659 O O . ASP B 1 176 ? 47.136 -25.275 16.694 1.00 68.46 176 ASP B O 1
ATOM 4664 N N . ARG B 1 177 ? 46.000 -26.771 15.462 1.00 71.03 177 ARG B N 1
ATOM 4665 C CA . ARG B 1 177 ? 46.995 -26.795 14.406 1.00 73.81 177 ARG B CA 1
ATOM 4666 C C . ARG B 1 177 ? 46.544 -25.939 13.216 1.00 73.02 177 ARG B C 1
ATOM 4667 O O . ARG B 1 177 ? 47.243 -25.008 12.806 1.00 72.93 177 ARG B O 1
ATOM 4675 N N . PHE B 1 178 ? 45.354 -26.236 12.696 1.00 72.14 178 PHE B N 1
ATOM 4676 C CA . PHE B 1 178 ? 44.813 -25.530 11.535 1.00 66.23 178 PHE B CA 1
ATOM 4677 C C . PHE B 1 178 ? 43.971 -24.283 11.785 1.00 64.00 178 PHE B C 1
ATOM 4678 O O . PHE B 1 178 ? 43.983 -23.362 10.972 1.00 63.06 178 PHE B O 1
ATOM 4686 N N . TYR B 1 179 ? 43.226 -24.252 12.884 1.00 61.05 179 TYR B N 1
ATOM 4687 C CA . TYR B 1 179 ? 42.414 -23.081 13.190 1.00 60.15 179 TYR B CA 1
ATOM 4688 C C . TYR B 1 179 ? 43.317 -21.952 13.653 1.00 58.17 179 TYR B C 1
ATOM 4689 O O . TYR B 1 179 ? 43.157 -21.408 14.745 1.00 58.11 179 TYR B O 1
ATOM 4698 N N . THR B 1 180 ? 44.263 -21.604 12.792 1.00 58.60 180 THR B N 1
ATOM 4699 C CA . THR B 1 180 ? 45.235 -20.563 13.081 1.00 60.09 180 THR B CA 1
ATOM 4700 C C . THR B 1 180 ? 45.316 -19.530 11.964 1.00 62.18 180 THR B C 1
ATOM 4701 O O . THR B 1 180 ? 44.835 -19.759 10.850 1.00 63.32 180 THR B O 1
ATOM 4705 N N . GLY B 1 181 ? 45.934 -18.396 12.282 1.00 62.01 181 GLY B N 1
ATOM 4706 C CA . GLY B 1 181 ? 46.083 -17.294 11.343 1.00 60.41 181 GLY B CA 1
ATOM 4707 C C . GLY B 1 181 ? 46.060 -17.552 9.847 1.00 59.36 181 GLY B C 1
ATOM 4708 O O . GLY B 1 181 ? 45.222 -17.001 9.136 1.00 59.23 181 GLY B O 1
ATOM 4709 N N . ASP B 1 182 ? 46.977 -18.382 9.366 1.00 59.03 182 ASP B N 1
ATOM 4710 C CA . ASP B 1 182 ? 47.083 -18.686 7.942 1.00 61.53 182 ASP B CA 1
ATOM 4711 C C . ASP B 1 182 ? 45.898 -19.415 7.312 1.00 62.88 182 ASP B C 1
ATOM 4712 O O . ASP B 1 182 ? 45.740 -19.427 6.084 1.00 62.84 182 ASP B O 1
ATOM 4717 N N . TYR B 1 183 ? 45.065 -20.025 8.144 1.00 63.46 183 TYR B N 1
ATOM 4718 C CA . TYR B 1 183 ? 43.904 -20.735 7.636 1.00 63.85 183 TYR B CA 1
ATOM 4719 C C . TYR B 1 183 ? 42.614 -19.938 7.813 1.00 63.17 183 TYR B C 1
ATOM 4720 O O . TYR B 1 183 ? 41.666 -20.109 7.045 1.00 64.57 183 TYR B O 1
ATOM 4729 N N . VAL B 1 184 ? 42.578 -19.051 8.803 1.00 60.54 184 VAL B N 1
ATOM 4730 C CA . VAL B 1 184 ? 41.377 -18.258 9.035 1.00 58.44 184 VAL B CA 1
ATOM 4731 C C . VAL B 1 184 ? 41.192 -17.104 8.063 1.00 57.36 184 VAL B C 1
ATOM 4732 O O . VAL B 1 184 ? 42.141 -16.424 7.684 1.00 54.54 184 VAL B O 1
ATOM 4736 N N . VAL B 1 185 ? 39.939 -16.902 7.675 1.00 56.92 185 VAL B N 1
ATOM 4737 C CA . VAL B 1 185 ? 39.553 -15.863 6.740 1.00 53.31 185 VAL B CA 1
ATOM 4738 C C . VAL B 1 185 ? 38.112 -15.484 7.007 1.00 52.51 185 VAL B C 1
ATOM 4739 O O . VAL B 1 185 ? 37.207 -16.251 6.722 1.00 54.08 185 VAL B O 1
ATOM 4743 N N . ILE B 1 186 ? 37.905 -14.303 7.568 1.00 53.15 186 ILE B N 1
ATOM 4744 C CA . ILE B 1 186 ? 36.565 -13.827 7.852 1.00 51.88 186 ILE B CA 1
ATOM 4745 C C . ILE B 1 186 ? 36.072 -13.079 6.621 1.00 53.25 186 ILE B C 1
ATOM 4746 O O . ILE B 1 186 ? 36.723 -12.146 6.167 1.00 55.30 186 ILE B O 1
ATOM 4751 N N . SER B 1 187 ? 34.928 -13.488 6.082 1.00 52.88 187 SER B N 1
ATOM 4752 C CA . SER B 1 187 ? 34.363 -12.837 4.904 1.00 47.06 187 SER B CA 1
ATOM 4753 C C . SER B 1 187 ? 33.025 -12.175 5.225 1.00 47.37 187 SER B C 1
ATOM 4754 O O . SER B 1 187 ? 32.163 -12.771 5.867 1.00 44.23 187 SER B O 1
ATOM 4757 N N . VAL B 1 188 ? 32.856 -10.935 4.782 1.00 47.51 188 VAL B N 1
ATOM 4758 C CA . VAL B 1 188 ? 31.617 -10.203 5.033 1.00 50.65 188 VAL B CA 1
ATOM 4759 C C . VAL B 1 188 ? 31.127 -9.511 3.761 1.00 51.81 188 VAL B C 1
ATOM 4760 O O . VAL B 1 188 ? 31.917 -8.913 3.030 1.00 51.66 188 VAL B O 1
ATOM 4764 N N . ALA B 1 189 ? 29.824 -9.595 3.501 1.00 50.55 189 ALA B N 1
ATOM 4765 C CA . ALA B 1 189 ? 29.246 -8.981 2.311 1.00 49.72 189 ALA B CA 1
ATOM 4766 C C . ALA B 1 189 ? 27.819 -8.471 2.563 1.00 51.48 189 ALA B C 1
ATOM 4767 O O . ALA B 1 189 ? 27.041 -9.096 3.290 1.00 51.93 189 ALA B O 1
ATOM 4769 N N . GLY B 1 190 ? 27.486 -7.330 1.962 1.00 51.54 190 GLY B N 1
ATOM 4770 C CA . GLY B 1 190 ? 26.163 -6.745 2.133 1.00 52.22 190 GLY B CA 1
ATOM 4771 C C . GLY B 1 190 ? 26.166 -5.360 2.777 1.00 52.90 190 GLY B C 1
ATOM 4772 O O . GLY B 1 190 ? 26.964 -4.483 2.407 1.00 52.47 190 GLY B O 1
ATOM 4773 N N . ASN B 1 191 ? 25.267 -5.152 3.738 1.00 50.28 191 ASN B N 1
ATOM 4774 C CA . ASN B 1 191 ? 25.187 -3.873 4.435 1.00 49.95 191 ASN B CA 1
ATOM 4775 C C . ASN B 1 191 ? 26.301 -3.862 5.474 1.00 50.41 191 ASN B C 1
ATOM 4776 O O . ASN B 1 191 ? 26.050 -3.842 6.680 1.00 45.90 191 ASN B O 1
ATOM 4781 N N . VAL B 1 192 ? 27.537 -3.875 4.982 1.00 52.49 192 VAL B N 1
ATOM 4782 C CA . VAL B 1 192 ? 28.716 -3.899 5.834 1.00 55.73 192 VAL B CA 1
ATOM 4783 C C . VAL B 1 192 ? 29.029 -2.540 6.428 1.00 56.77 192 VAL B C 1
ATOM 4784 O O . VAL B 1 192 ? 29.346 -1.599 5.708 1.00 56.80 192 VAL B O 1
ATOM 4788 N N . HIS B 1 193 ? 28.949 -2.451 7.750 1.00 59.06 193 HIS B N 1
ATOM 4789 C CA . HIS B 1 193 ? 29.239 -1.206 8.450 1.00 60.62 193 HIS B CA 1
ATOM 4790 C C . HIS B 1 193 ? 30.687 -1.207 8.958 1.00 60.69 193 HIS B C 1
ATOM 4791 O O . HIS B 1 193 ? 31.223 -2.257 9.300 1.00 59.39 193 HIS B O 1
ATOM 4798 N N . ASP B 1 194 ? 31.323 -0.039 9.000 1.00 61.15 194 ASP B N 1
ATOM 4799 C CA . ASP B 1 194 ? 32.700 0.039 9.483 1.00 65.38 194 ASP B CA 1
ATOM 4800 C C . ASP B 1 194 ? 32.810 -0.428 10.932 1.00 65.76 194 ASP B C 1
ATOM 4801 O O . ASP B 1 194 ? 33.810 -1.026 11.329 1.00 61.31 194 ASP B O 1
ATOM 4806 N N . GLU B 1 195 ? 31.769 -0.150 11.710 1.00 68.88 195 GLU B N 1
ATOM 4807 C CA . GLU B 1 195 ? 31.701 -0.535 13.114 1.00 69.97 195 GLU B CA 1
ATOM 4808 C C . GLU B 1 195 ? 31.826 -2.048 13.279 1.00 68.51 195 GLU B C 1
ATOM 4809 O O . GLU B 1 195 ? 32.464 -2.522 14.217 1.00 69.08 195 GLU B O 1
ATOM 4815 N N . LEU B 1 196 ? 31.208 -2.803 12.373 1.00 66.78 196 LEU B N 1
ATOM 4816 C CA . LEU B 1 196 ? 31.275 -4.261 12.427 1.00 67.05 196 LEU B CA 1
ATOM 4817 C C . LEU B 1 196 ? 32.685 -4.739 12.086 1.00 65.82 196 LEU B C 1
ATOM 4818 O O . LEU B 1 196 ? 33.192 -5.672 12.704 1.00 66.07 196 LEU B O 1
ATOM 4823 N N . ILE B 1 197 ? 33.309 -4.108 11.096 1.00 62.96 197 ILE B N 1
ATOM 4824 C CA . ILE B 1 197 ? 34.661 -4.477 10.701 1.00 62.82 197 ILE B CA 1
ATOM 4825 C C . ILE B 1 197 ? 35.634 -4.281 11.868 1.00 64.53 197 ILE B C 1
ATOM 4826 O O . ILE B 1 197 ? 36.576 -5.059 12.035 1.00 62.82 197 ILE B O 1
ATOM 4831 N N . ASP B 1 198 ? 35.415 -3.243 12.676 1.00 63.22 198 ASP B N 1
ATOM 4832 C CA . ASP B 1 198 ? 36.287 -3.006 13.816 1.00 60.78 198 ASP B CA 1
ATOM 4833 C C . ASP B 1 198 ? 36.073 -4.096 14.848 1.00 59.27 198 ASP B C 1
ATOM 4834 O O . ASP B 1 198 ? 37.028 -4.562 15.466 1.00 62.78 198 ASP B O 1
ATOM 4839 N N . LYS B 1 199 ? 34.824 -4.509 15.034 1.00 55.57 199 LYS B N 1
ATOM 4840 C CA . LYS B 1 199 ? 34.518 -5.563 15.995 1.00 55.07 199 LYS B CA 1
ATOM 4841 C C . LYS B 1 199 ? 35.146 -6.892 15.572 1.00 56.10 199 LYS B C 1
ATOM 4842 O O . LYS B 1 199 ? 35.492 -7.721 16.413 1.00 56.31 199 LYS B O 1
ATOM 4848 N N . ILE B 1 200 ? 35.282 -7.081 14.261 1.00 56.54 200 ILE B N 1
ATOM 4849 C CA . ILE B 1 200 ? 35.863 -8.290 13.681 1.00 55.83 200 ILE B CA 1
ATOM 4850 C C . ILE B 1 200 ? 37.371 -8.304 13.902 1.00 58.68 200 ILE B C 1
ATOM 4851 O O . ILE B 1 200 ? 37.924 -9.301 14.360 1.00 61.70 200 ILE B O 1
ATOM 4856 N N . LYS B 1 201 ? 38.028 -7.195 13.564 1.00 62.31 201 LYS B N 1
ATOM 4857 C CA . LYS B 1 201 ? 39.476 -7.051 13.725 1.00 64.40 201 LYS B CA 1
ATOM 4858 C C . LYS B 1 201 ? 39.902 -7.214 15.181 1.00 66.43 201 LYS B C 1
ATOM 4859 O O . LYS B 1 201 ? 40.920 -7.846 15.476 1.00 62.58 201 LYS B O 1
ATOM 4865 N N . GLU B 1 202 ? 39.111 -6.642 16.085 1.00 68.00 202 GLU B N 1
ATOM 4866 C CA . GLU B 1 202 ? 39.400 -6.695 17.510 1.00 72.78 202 GLU B CA 1
ATOM 4867 C C . GLU B 1 202 ? 39.168 -8.073 18.099 1.00 72.25 202 GLU B C 1
ATOM 4868 O O . GLU B 1 202 ? 39.645 -8.377 19.194 1.00 74.24 202 GLU B O 1
ATOM 4874 N N . THR B 1 203 ? 38.431 -8.904 17.374 1.00 72.08 203 THR B N 1
ATOM 4875 C CA . THR B 1 203 ? 38.119 -10.246 17.845 1.00 71.31 203 THR B CA 1
ATOM 4876 C C . THR B 1 203 ? 39.000 -11.316 17.211 1.00 69.24 203 THR B C 1
ATOM 4877 O O . THR B 1 203 ? 39.616 -12.119 17.908 1.00 69.68 203 THR B O 1
ATOM 4881 N N . PHE B 1 204 ? 39.070 -11.319 15.889 1.00 67.36 204 PHE B N 1
ATOM 4882 C CA . PHE B 1 204 ? 39.860 -12.323 15.205 1.00 67.60 204 PHE B CA 1
ATOM 4883 C C . PHE B 1 204 ? 41.339 -12.005 15.125 1.00 67.69 204 PHE B C 1
ATOM 4884 O O . PHE B 1 204 ? 42.067 -12.522 14.282 1.00 69.44 204 PHE B O 1
ATOM 4892 N N . SER B 1 205 ? 41.775 -11.150 16.036 1.00 68.70 205 SER B N 1
ATOM 4893 C CA . SER B 1 205 ? 43.178 -10.797 16.138 1.00 69.43 205 SER B CA 1
ATOM 4894 C C . SER B 1 205 ? 43.670 -11.762 17.213 1.00 69.17 205 SER B C 1
ATOM 4895 O O . SER B 1 205 ? 44.847 -12.126 17.265 1.00 66.95 205 SER B O 1
ATOM 4898 N N . GLN B 1 206 ? 42.730 -12.184 18.055 1.00 68.48 206 GLN B N 1
ATOM 4899 C CA . GLN B 1 206 ? 43.010 -13.097 19.146 1.00 70.84 206 GLN B CA 1
ATOM 4900 C C . GLN B 1 206 ? 43.501 -14.465 18.653 1.00 70.51 206 GLN B C 1
ATOM 4901 O O . GLN B 1 206 ? 44.283 -15.129 19.332 1.00 72.79 206 GLN B O 1
ATOM 4907 N N . VAL B 1 207 ? 43.061 -14.887 17.473 1.00 70.96 207 VAL B N 1
ATOM 4908 C CA . VAL B 1 207 ? 43.485 -16.183 16.937 1.00 70.73 207 VAL B CA 1
ATOM 4909 C C . VAL B 1 207 ? 45.019 -16.300 16.873 1.00 69.65 207 VAL B C 1
ATOM 4910 O O . VAL B 1 207 ? 45.707 -15.380 16.424 1.00 70.45 207 VAL B O 1
ATOM 4914 N N . LYS B 1 208 ? 45.544 -17.433 17.340 1.00 68.69 208 LYS B N 1
ATOM 4915 C CA . LYS B 1 208 ? 46.985 -17.682 17.356 1.00 68.90 208 LYS B CA 1
ATOM 4916 C C . LYS B 1 208 ? 47.604 -17.917 15.981 1.00 69.11 208 LYS B C 1
ATOM 4917 O O . LYS B 1 208 ? 47.013 -18.570 15.117 1.00 68.90 208 LYS B O 1
ATOM 4923 N N . PRO B 1 209 ? 48.814 -17.384 15.767 1.00 68.97 209 PRO B N 1
ATOM 4924 C CA . PRO B 1 209 ? 49.558 -17.515 14.510 1.00 69.47 209 PRO B CA 1
ATOM 4925 C C . PRO B 1 209 ? 49.849 -18.974 14.181 1.00 67.96 209 PRO B C 1
ATOM 4926 O O . PRO B 1 209 ? 49.962 -19.811 15.077 1.00 67.24 209 PRO B O 1
ATOM 4930 N N . THR B 1 210 ? 49.983 -19.274 12.896 1.00 66.74 210 THR B N 1
ATOM 4931 C CA . THR B 1 210 ? 50.226 -20.643 12.473 1.00 70.19 210 THR B CA 1
ATOM 4932 C C . THR B 1 210 ? 51.672 -21.095 12.661 1.00 69.85 210 THR B C 1
ATOM 4933 O O . THR B 1 210 ? 52.585 -20.590 12.002 1.00 69.81 210 THR B O 1
ATOM 4937 N N . THR B 1 211 ? 51.881 -22.048 13.565 1.00 69.38 211 THR B N 1
ATOM 4938 C CA . THR B 1 211 ? 53.223 -22.566 13.802 1.00 69.24 211 THR B CA 1
ATOM 4939 C C . THR B 1 211 ? 53.371 -23.846 12.985 1.00 72.24 211 THR B C 1
ATOM 4940 O O . THR B 1 211 ? 54.380 -24.051 12.309 1.00 71.75 211 THR B O 1
ATOM 4944 N N . TYR B 1 212 ? 52.344 -24.690 13.034 1.00 75.86 212 TYR B N 1
ATOM 4945 C CA . TYR B 1 212 ? 52.343 -25.955 12.308 1.00 79.24 212 TYR B CA 1
ATOM 4946 C C . TYR B 1 212 ? 52.523 -25.735 10.817 1.00 81.58 212 TYR B C 1
ATOM 4947 O O . TYR B 1 212 ? 52.024 -24.760 10.255 1.00 82.45 212 TYR B O 1
ATOM 4956 N N . ASN B 1 213 ? 53.233 -26.655 10.177 1.00 84.19 213 ASN B N 1
ATOM 4957 C CA . ASN B 1 213 ? 53.475 -26.550 8.750 1.00 88.05 213 ASN B CA 1
ATOM 4958 C C . ASN B 1 213 ? 53.052 -27.824 8.020 1.00 89.04 213 ASN B C 1
ATOM 4959 O O . ASN B 1 213 ? 53.860 -28.731 7.803 1.00 89.48 213 ASN B O 1
ATOM 4964 N N . TYR B 1 214 ? 51.776 -27.875 7.645 1.00 88.95 214 TYR B N 1
ATOM 4965 C CA . TYR B 1 214 ? 51.213 -29.022 6.944 1.00 86.59 214 TYR B CA 1
ATOM 4966 C C . TYR B 1 214 ? 51.938 -29.304 5.641 1.00 86.74 214 TYR B C 1
ATOM 4967 O O . TYR B 1 214 ? 52.121 -28.420 4.810 1.00 85.29 214 TYR B O 1
ATOM 4976 N N . GLN B 1 215 ? 52.337 -30.557 5.478 1.00 90.02 215 GLN B N 1
ATOM 4977 C CA . GLN B 1 215 ? 53.036 -31.016 4.287 1.00 92.66 215 GLN B CA 1
ATOM 4978 C C . GLN B 1 215 ? 52.174 -32.146 3.742 1.00 91.71 215 GLN B C 1
ATOM 4979 O O . GLN B 1 215 ? 52.054 -33.201 4.368 1.00 90.66 215 GLN B O 1
ATOM 4985 N N . GLY B 1 216 ? 51.562 -31.924 2.584 1.00 89.42 216 GLY B N 1
ATOM 4986 C CA . GLY B 1 216 ? 50.701 -32.947 2.026 1.00 89.59 216 GLY B CA 1
ATOM 4987 C C . GLY B 1 216 ? 51.132 -33.627 0.741 1.00 88.91 216 GLY B C 1
ATOM 4988 O O . GLY B 1 216 ? 51.918 -33.097 -0.044 1.00 88.44 216 GLY B O 1
ATOM 4989 N N . GLU B 1 217 ? 50.595 -34.826 0.539 1.00 88.64 217 GLU B N 1
ATOM 4990 C CA . GLU B 1 217 ? 50.869 -35.618 -0.651 1.00 87.64 217 GLU B CA 1
ATOM 4991 C C . GLU B 1 217 ? 49.944 -35.160 -1.775 1.00 84.85 217 GLU B C 1
ATOM 4992 O O . GLU B 1 217 ? 48.878 -34.589 -1.523 1.00 83.76 217 GLU B O 1
ATOM 4998 N N . LYS B 1 218 ? 50.355 -35.399 -3.014 1.00 80.86 218 LYS B N 1
ATOM 4999 C CA . LYS B 1 218 ? 49.538 -35.020 -4.155 1.00 80.00 218 LYS B CA 1
ATOM 5000 C C . LYS B 1 218 ? 48.850 -36.283 -4.641 1.00 78.76 218 LYS B C 1
ATOM 5001 O O . LYS B 1 218 ? 49.483 -37.321 -4.813 1.00 80.49 218 LYS B O 1
ATOM 5007 N N . PRO B 1 219 ? 47.533 -36.212 -4.861 1.00 77.50 219 PRO B N 1
ATOM 5008 C CA . PRO B 1 219 ? 46.749 -37.362 -5.318 1.00 75.98 219 PRO B CA 1
ATOM 5009 C C . PRO B 1 219 ? 47.087 -37.869 -6.712 1.00 75.60 219 PRO B C 1
ATOM 5010 O O . PRO B 1 219 ? 47.792 -37.214 -7.473 1.00 79.55 219 PRO B O 1
ATOM 5014 N N . MET B 1 220 ? 46.578 -39.050 -7.036 1.00 73.90 220 MET B N 1
ATOM 5015 C CA . MET B 1 220 ? 46.790 -39.633 -8.348 1.00 72.96 220 MET B CA 1
ATOM 5016 C C . MET B 1 220 ? 45.475 -40.289 -8.774 1.00 69.06 220 MET B C 1
ATOM 5017 O O . MET B 1 220 ? 44.844 -41.001 -7.993 1.00 68.56 220 MET B O 1
ATOM 5022 N N . PHE B 1 221 ? 45.059 -40.016 -10.008 1.00 65.84 221 PHE B N 1
ATOM 5023 C CA . PHE B 1 221 ? 43.818 -40.546 -10.565 1.00 61.15 221 PHE B CA 1
ATOM 5024 C C . PHE B 1 221 ? 43.973 -42.020 -10.890 1.00 62.33 221 PHE B C 1
ATOM 5025 O O . PHE B 1 221 ? 44.892 -42.422 -11.606 1.00 65.09 221 PHE B O 1
ATOM 5033 N N . LEU B 1 222 ? 43.064 -42.821 -10.359 1.00 59.26 222 LEU B N 1
ATOM 5034 C CA . LEU B 1 222 ? 43.072 -44.245 -10.601 1.00 55.90 222 LEU B CA 1
ATOM 5035 C C . LEU B 1 222 ? 41.724 -44.544 -11.232 1.00 55.15 222 LEU B C 1
ATOM 5036 O O . LEU B 1 222 ? 40.674 -44.210 -10.673 1.00 55.21 222 LEU B O 1
ATOM 5041 N N . PRO B 1 223 ? 41.728 -45.159 -12.418 1.00 54.20 223 PRO B N 1
ATOM 5042 C CA . PRO B 1 223 ? 40.460 -45.475 -13.078 1.00 52.82 223 PRO B CA 1
ATOM 5043 C C . PRO B 1 223 ? 39.764 -46.668 -12.422 1.00 50.62 223 PRO B C 1
ATOM 5044 O O . PRO B 1 223 ? 39.279 -47.565 -13.100 1.00 52.79 223 PRO B O 1
ATOM 5048 N N . ASN B 1 224 ? 39.705 -46.657 -11.094 1.00 53.14 224 ASN B N 1
ATOM 5049 C CA . ASN B 1 224 ? 39.086 -47.745 -10.337 1.00 55.41 224 ASN B CA 1
ATOM 5050 C C . ASN B 1 224 ? 37.568 -47.743 -10.360 1.00 54.98 224 ASN B C 1
ATOM 5051 O O . ASN B 1 224 ? 36.944 -46.805 -10.853 1.00 55.50 224 ASN B O 1
ATOM 5056 N N . ARG B 1 225 ? 36.984 -48.799 -9.804 1.00 51.40 225 ARG B N 1
ATOM 5057 C CA . ARG B 1 225 ? 35.538 -48.933 -9.757 1.00 51.93 225 ARG B CA 1
ATOM 5058 C C . ARG B 1 225 ? 35.052 -49.551 -8.467 1.00 50.77 225 ARG B C 1
ATOM 5059 O O . ARG B 1 225 ? 35.650 -50.489 -7.956 1.00 53.87 225 ARG B O 1
ATOM 5067 N N . ILE B 1 226 ? 33.966 -48.999 -7.940 1.00 51.58 226 ILE B N 1
ATOM 5068 C CA . ILE B 1 226 ? 33.350 -49.486 -6.714 1.00 50.92 226 ILE B CA 1
ATOM 5069 C C . ILE B 1 226 ? 31.907 -49.834 -7.036 1.00 54.99 226 ILE B C 1
ATOM 5070 O O . ILE B 1 226 ? 31.252 -49.137 -7.808 1.00 55.33 226 ILE B O 1
ATOM 5075 N N . VAL B 1 227 ? 31.419 -50.927 -6.463 1.00 58.65 227 VAL B N 1
ATOM 5076 C CA . VAL B 1 227 ? 30.046 -51.347 -6.686 1.00 59.20 227 VAL B CA 1
ATOM 5077 C C . VAL B 1 227 ? 29.456 -51.816 -5.373 1.00 63.69 227 VAL B C 1
ATOM 5078 O O . VAL B 1 227 ? 29.995 -52.718 -4.729 1.00 67.08 227 VAL B O 1
ATOM 5082 N N . ARG B 1 228 ? 28.356 -51.197 -4.969 1.00 65.83 228 ARG B N 1
ATOM 5083 C CA . ARG B 1 228 ? 27.684 -51.580 -3.737 1.00 65.45 228 ARG B CA 1
ATOM 5084 C C . ARG B 1 228 ? 26.294 -52.107 -4.066 1.00 64.70 228 ARG B C 1
ATOM 5085 O O . ARG B 1 228 ? 25.543 -51.465 -4.796 1.00 65.02 228 ARG B O 1
ATOM 5093 N N . LYS B 1 229 ? 25.961 -53.275 -3.525 1.00 64.72 229 LYS B N 1
ATOM 5094 C CA . LYS B 1 229 ? 24.650 -53.889 -3.734 1.00 60.78 229 LYS B CA 1
ATOM 5095 C C . LYS B 1 229 ? 23.655 -53.293 -2.743 1.00 58.13 229 LYS B C 1
ATOM 5096 O O . LYS B 1 229 ? 23.881 -53.315 -1.537 1.00 58.14 229 LYS B O 1
ATOM 5102 N N . LYS B 1 230 ? 22.562 -52.747 -3.254 1.00 57.05 230 LYS B N 1
ATOM 5103 C CA . LYS B 1 230 ? 21.548 -52.155 -2.398 1.00 59.11 230 LYS B CA 1
ATOM 5104 C C . LYS B 1 230 ? 20.184 -52.342 -3.054 1.00 63.81 230 LYS B C 1
ATOM 5105 O O . LYS B 1 230 ? 20.031 -52.124 -4.258 1.00 66.00 230 LYS B O 1
ATOM 5111 N N . GLU B 1 231 ? 19.200 -52.769 -2.268 1.00 66.25 231 GLU B N 1
ATOM 5112 C CA . GLU B 1 231 ? 17.854 -52.963 -2.785 1.00 68.16 231 GLU B CA 1
ATOM 5113 C C . GLU B 1 231 ? 17.321 -51.617 -3.278 1.00 66.24 231 GLU B C 1
ATOM 5114 O O . GLU B 1 231 ? 16.782 -50.829 -2.494 1.00 64.51 231 GLU B O 1
ATOM 5120 N N . THR B 1 232 ? 17.486 -51.358 -4.574 1.00 63.77 232 THR B N 1
ATOM 5121 C CA . THR B 1 232 ? 17.020 -50.117 -5.179 1.00 63.57 232 THR B CA 1
ATOM 5122 C C . THR B 1 232 ? 16.124 -50.361 -6.394 1.00 65.43 232 THR B C 1
ATOM 5123 O O . THR B 1 232 ? 15.955 -51.497 -6.839 1.00 69.34 232 THR B O 1
ATOM 5127 N N . GLU B 1 233 ? 15.540 -49.282 -6.906 1.00 64.44 233 GLU B N 1
ATOM 5128 C CA . GLU B 1 233 ? 14.661 -49.327 -8.072 1.00 62.75 233 GLU B CA 1
ATOM 5129 C C . GLU B 1 233 ? 15.492 -48.952 -9.288 1.00 61.52 233 GLU B C 1
ATOM 5130 O O . GLU B 1 233 ? 15.313 -49.490 -10.386 1.00 59.91 233 GLU B O 1
ATOM 5136 N N . GLN B 1 234 ? 16.397 -48.002 -9.067 1.00 59.86 234 GLN B N 1
ATOM 5137 C CA . GLN B 1 234 ? 17.284 -47.496 -10.099 1.00 56.67 234 GLN B CA 1
ATOM 5138 C C . GLN B 1 234 ? 18.705 -47.954 -9.846 1.00 55.76 234 GLN B C 1
ATOM 5139 O O . GLN B 1 234 ? 19.063 -48.347 -8.735 1.00 52.91 234 GLN B O 1
ATOM 5145 N N . ALA B 1 235 ? 19.505 -47.899 -10.901 1.00 54.14 235 ALA B N 1
ATOM 5146 C CA . ALA B 1 235 ? 20.913 -48.228 -10.813 1.00 54.93 235 ALA B CA 1
ATOM 5147 C C . ALA B 1 235 ? 21.535 -46.833 -10.849 1.00 54.07 235 ALA B C 1
ATOM 5148 O O . ALA B 1 235 ? 21.263 -46.048 -11.758 1.00 54.97 235 ALA B O 1
ATOM 5150 N N . HIS B 1 236 ? 22.343 -46.507 -9.852 1.00 48.93 236 HIS B N 1
ATOM 5151 C CA . HIS B 1 236 ? 22.944 -45.188 -9.806 1.00 48.62 236 HIS B CA 1
ATOM 5152 C C . HIS B 1 236 ? 24.382 -45.241 -10.277 1.00 48.55 236 HIS B C 1
ATOM 5153 O O . HIS B 1 236 ? 25.223 -45.931 -9.694 1.00 50.18 236 HIS B O 1
ATOM 5160 N N . LEU B 1 237 ? 24.666 -44.506 -11.342 1.00 44.54 237 LEU B N 1
ATOM 5161 C CA . LEU B 1 237 ? 26.004 -44.499 -11.897 1.00 42.30 237 LEU B CA 1
ATOM 5162 C C . LEU B 1 237 ? 26.744 -43.171 -11.776 1.00 42.31 237 LEU B C 1
ATOM 5163 O O . LEU B 1 237 ? 26.173 -42.095 -11.956 1.00 42.58 237 LEU B O 1
ATOM 5168 N N . CYS B 1 238 ? 28.027 -43.267 -11.458 1.00 42.30 238 CYS B N 1
ATOM 5169 C CA . CYS B 1 238 ? 28.891 -42.109 -11.375 1.00 43.41 238 CYS B CA 1
ATOM 5170 C C . CYS B 1 238 ? 30.141 -42.462 -12.137 1.00 43.74 238 CYS B C 1
ATOM 5171 O O . CYS B 1 238 ? 30.710 -43.534 -11.933 1.00 42.83 238 CYS B O 1
ATOM 5174 N N . LEU B 1 239 ? 30.545 -41.567 -13.031 1.00 44.29 239 LEU B N 1
ATOM 5175 C CA . LEU B 1 239 ? 31.739 -41.766 -13.833 1.00 45.71 239 LEU B CA 1
ATOM 5176 C C . LEU B 1 239 ? 32.632 -40.548 -13.659 1.00 46.47 239 LEU B C 1
ATOM 5177 O O . LEU B 1 239 ? 32.224 -39.432 -13.949 1.00 50.58 239 LEU B O 1
ATOM 5182 N N . GLY B 1 240 ? 33.848 -40.761 -13.174 1.00 44.66 240 GLY B N 1
ATOM 5183 C CA . GLY B 1 240 ? 34.755 -39.648 -12.990 1.00 47.69 240 GLY B CA 1
ATOM 5184 C C . GLY B 1 240 ? 35.853 -39.631 -14.036 1.00 49.64 240 GLY B C 1
ATOM 5185 O O . GLY B 1 240 ? 36.276 -40.677 -14.536 1.00 50.96 240 GLY B O 1
ATOM 5186 N N . TYR B 1 241 ? 36.297 -38.434 -14.391 1.00 46.29 241 TYR B N 1
ATOM 5187 C CA . TYR B 1 241 ? 37.364 -38.278 -15.360 1.00 48.36 241 TYR B CA 1
ATOM 5188 C C . TYR B 1 241 ? 38.320 -37.245 -14.794 1.00 50.29 241 TYR B C 1
ATOM 5189 O O . TYR B 1 241 ? 38.017 -36.567 -13.810 1.00 52.92 241 TYR B O 1
ATOM 5198 N N . PRO B 1 242 ? 39.496 -37.112 -15.403 1.00 48.72 242 PRO B N 1
ATOM 5199 C CA . PRO B 1 242 ? 40.449 -36.127 -14.899 1.00 49.51 242 PRO B CA 1
ATOM 5200 C C . PRO B 1 242 ? 39.900 -34.704 -15.054 1.00 50.11 242 PRO B C 1
ATOM 5201 O O . PRO B 1 242 ? 39.151 -34.407 -15.994 1.00 49.22 242 PRO B O 1
ATOM 5205 N N . GLY B 1 243 ? 40.266 -33.832 -14.120 1.00 48.08 243 GLY B N 1
ATOM 5206 C CA . GLY B 1 243 ? 39.815 -32.453 -14.175 1.00 47.94 243 GLY B CA 1
ATOM 5207 C C . GLY B 1 243 ? 41.004 -31.518 -14.204 1.00 49.09 243 GLY B C 1
ATOM 5208 O O . GLY B 1 243 ? 41.986 -31.798 -14.892 1.00 49.58 243 GLY B O 1
ATOM 5209 N N . LEU B 1 244 ? 40.922 -30.415 -13.461 1.00 50.70 244 LEU B N 1
ATOM 5210 C CA . LEU B 1 244 ? 42.016 -29.435 -13.387 1.00 50.22 244 LEU B CA 1
ATOM 5211 C C . LEU B 1 244 ? 42.083 -28.830 -11.995 1.00 50.50 244 LEU B C 1
ATOM 5212 O O . LEU B 1 244 ? 41.088 -28.790 -11.277 1.00 48.10 244 LEU B O 1
ATOM 5217 N N . PRO B 1 245 ? 43.266 -28.346 -11.597 1.00 56.02 245 PRO B N 1
ATOM 5218 C CA . PRO B 1 245 ? 43.443 -27.738 -10.275 1.00 58.21 245 PRO B CA 1
ATOM 5219 C C . PRO B 1 245 ? 42.677 -26.419 -10.159 1.00 61.90 245 PRO B C 1
ATOM 5220 O O . PRO B 1 245 ? 42.410 -25.757 -11.165 1.00 61.72 245 PRO B O 1
ATOM 5224 N N . ILE B 1 246 ? 42.335 -26.045 -8.929 1.00 65.22 246 ILE B N 1
ATOM 5225 C CA . ILE B 1 246 ? 41.587 -24.819 -8.653 1.00 69.99 246 ILE B CA 1
ATOM 5226 C C . ILE B 1 246 ? 41.969 -23.564 -9.452 1.00 71.36 246 ILE B C 1
ATOM 5227 O O . ILE B 1 246 ? 41.106 -22.924 -10.066 1.00 71.93 246 ILE B O 1
ATOM 5232 N N . GLY B 1 247 ? 43.249 -23.208 -9.446 1.00 67.90 247 GLY B N 1
ATOM 5233 C CA . GLY B 1 247 ? 43.663 -22.013 -10.150 1.00 66.84 247 GLY B CA 1
ATOM 5234 C C . GLY B 1 247 ? 44.413 -22.303 -11.423 1.00 68.40 247 GLY B C 1
ATOM 5235 O O . GLY B 1 247 ? 45.330 -21.569 -11.786 1.00 70.34 247 GLY B O 1
ATOM 5236 N N . ASP B 1 248 ? 44.023 -23.373 -12.106 1.00 70.41 248 ASP B N 1
ATOM 5237 C CA . ASP B 1 248 ? 44.681 -23.756 -13.344 1.00 69.04 248 ASP B CA 1
ATOM 5238 C C . ASP B 1 248 ? 44.420 -22.751 -14.457 1.00 69.03 248 ASP B C 1
ATOM 5239 O O . ASP B 1 248 ? 43.462 -21.978 -14.416 1.00 67.30 248 ASP B O 1
ATOM 5244 N N . LYS B 1 249 ? 45.309 -22.775 -15.442 1.00 72.04 249 LYS B N 1
ATOM 5245 C CA . LYS B 1 249 ? 45.269 -21.904 -16.614 1.00 72.40 249 LYS B CA 1
ATOM 5246 C C . LYS B 1 249 ? 43.898 -21.927 -17.311 1.00 71.10 249 LYS B C 1
ATOM 5247 O O . LYS B 1 249 ? 43.321 -20.883 -17.616 1.00 68.33 249 LYS B O 1
ATOM 5253 N N . ASP B 1 250 ? 43.371 -23.125 -17.531 1.00 70.27 250 ASP B N 1
ATOM 5254 C CA . ASP B 1 250 ? 42.113 -23.281 -18.237 1.00 70.12 250 ASP B CA 1
ATOM 5255 C C . ASP B 1 250 ? 40.887 -23.666 -17.417 1.00 69.37 250 ASP B C 1
ATOM 5256 O O . ASP B 1 250 ? 40.044 -24.429 -17.896 1.00 67.72 250 ASP B O 1
ATOM 5261 N N . VAL B 1 251 ? 40.770 -23.136 -16.202 1.00 66.58 251 VAL B N 1
ATOM 5262 C CA . VAL B 1 251 ? 39.607 -23.440 -15.369 1.00 67.19 251 VAL B CA 1
ATOM 5263 C C . VAL B 1 251 ? 38.297 -23.083 -16.071 1.00 64.32 251 VAL B C 1
ATOM 5264 O O . VAL B 1 251 ? 37.365 -23.885 -16.099 1.00 64.43 251 VAL B O 1
ATOM 5268 N N . TYR B 1 252 ? 38.225 -21.878 -16.630 1.00 60.79 252 TYR B N 1
ATOM 5269 C CA . TYR B 1 252 ? 37.020 -21.440 -17.319 1.00 58.01 252 TYR B CA 1
ATOM 5270 C C . TYR B 1 252 ? 36.690 -22.323 -18.523 1.00 56.13 252 TYR B C 1
ATOM 5271 O O . TYR B 1 252 ? 35.522 -22.491 -18.878 1.00 55.41 252 TYR B O 1
ATOM 5280 N N . ALA B 1 253 ? 37.712 -22.889 -19.152 1.00 52.43 253 ALA B N 1
ATOM 5281 C CA . ALA B 1 253 ? 37.469 -23.774 -20.277 1.00 53.56 253 ALA B CA 1
ATOM 5282 C C . ALA B 1 253 ? 36.836 -25.045 -19.711 1.00 53.90 253 ALA B C 1
ATOM 5283 O O . ALA B 1 253 ? 36.028 -25.695 -20.377 1.00 51.32 253 ALA B O 1
ATOM 5285 N N . LEU B 1 254 ? 37.208 -25.398 -18.479 1.00 52.92 254 LEU B N 1
ATOM 5286 C CA . LEU B 1 254 ? 36.649 -26.587 -17.838 1.00 50.47 254 LEU B CA 1
ATOM 5287 C C . LEU B 1 254 ? 35.203 -26.302 -17.453 1.00 49.87 254 LEU B C 1
ATOM 5288 O O . LEU B 1 254 ? 34.333 -27.164 -17.568 1.00 53.05 254 LEU B O 1
ATOM 5293 N N . VAL B 1 255 ? 34.948 -25.085 -16.997 1.00 48.21 255 VAL B N 1
ATOM 5294 C CA . VAL B 1 255 ? 33.598 -24.700 -16.629 1.00 52.28 255 VAL B CA 1
ATOM 5295 C C . VAL B 1 255 ? 32.711 -24.791 -17.880 1.00 53.52 255 VAL B C 1
ATOM 5296 O O . VAL B 1 255 ? 31.623 -25.379 -17.846 1.00 53.75 255 VAL B O 1
ATOM 5300 N N . LEU B 1 256 ? 33.191 -24.226 -18.985 1.00 52.05 256 LEU B N 1
ATOM 5301 C CA . LEU B 1 256 ? 32.445 -24.255 -20.238 1.00 51.65 256 LEU B CA 1
ATOM 5302 C C . LEU B 1 256 ? 32.284 -25.682 -20.760 1.00 50.74 256 LEU B C 1
ATOM 5303 O O . LEU B 1 256 ? 31.237 -26.031 -21.309 1.00 49.12 256 LEU B O 1
ATOM 5308 N N . LEU B 1 257 ? 33.317 -26.505 -20.584 1.00 49.32 257 LEU B N 1
ATOM 5309 C CA . LEU B 1 257 ? 33.265 -27.893 -21.030 1.00 46.68 257 LEU B CA 1
ATOM 5310 C C . LEU B 1 257 ? 32.191 -28.653 -20.262 1.00 48.09 257 LEU B C 1
ATOM 5311 O O . LEU B 1 257 ? 31.363 -29.350 -20.857 1.00 47.69 257 LEU B O 1
ATOM 5316 N N . ASN B 1 258 ? 32.205 -28.516 -18.939 1.00 44.24 258 ASN B N 1
ATOM 5317 C CA . ASN B 1 258 ? 31.226 -29.192 -18.104 1.00 42.53 258 ASN B CA 1
ATOM 5318 C C . ASN B 1 258 ? 29.824 -28.770 -18.505 1.00 45.30 258 ASN B C 1
ATOM 5319 O O . ASN B 1 258 ? 28.865 -29.555 -18.445 1.00 41.96 258 ASN B O 1
ATOM 5324 N N . ASN B 1 259 ? 29.723 -27.509 -18.905 1.00 46.94 259 ASN B N 1
ATOM 5325 C CA . ASN B 1 259 ? 28.469 -26.914 -19.327 1.00 47.74 259 ASN B CA 1
ATOM 5326 C C . ASN B 1 259 ? 27.913 -27.613 -20.559 1.00 46.28 259 ASN B C 1
ATOM 5327 O O . ASN B 1 259 ? 26.719 -27.876 -20.661 1.00 47.20 259 ASN B O 1
ATOM 5332 N N . VAL B 1 260 ? 28.791 -27.909 -21.504 1.00 43.99 260 VAL B N 1
ATOM 5333 C CA . VAL B 1 260 ? 28.378 -28.578 -22.724 1.00 44.15 260 VAL B CA 1
ATOM 5334 C C . VAL B 1 260 ? 28.189 -30.083 -22.502 1.00 45.87 260 VAL B C 1
ATOM 5335 O O . VAL B 1 260 ? 27.351 -30.726 -23.156 1.00 37.57 260 VAL B O 1
ATOM 5339 N N . LEU B 1 261 ? 28.964 -30.636 -21.570 1.00 45.58 261 LEU B N 1
ATOM 5340 C CA . LEU B 1 261 ? 28.905 -32.062 -21.269 1.00 46.52 261 LEU B CA 1
ATOM 5341 C C . LEU B 1 261 ? 27.561 -32.467 -20.679 1.00 47.10 261 LEU B C 1
ATOM 5342 O O . LEU B 1 261 ? 26.767 -33.145 -21.338 1.00 49.94 261 LEU B O 1
ATOM 5347 N N . GLY B 1 262 ? 27.311 -32.049 -19.442 1.00 42.10 262 GLY B N 1
ATOM 5348 C CA . GLY B 1 262 ? 26.061 -32.373 -18.786 1.00 41.35 262 GLY B CA 1
ATOM 5349 C C . GLY B 1 262 ? 25.723 -31.319 -17.752 1.00 44.44 262 GLY B C 1
ATOM 5350 O O . GLY B 1 262 ? 24.916 -31.549 -16.850 1.00 36.52 262 GLY B O 1
ATOM 5351 N N . GLY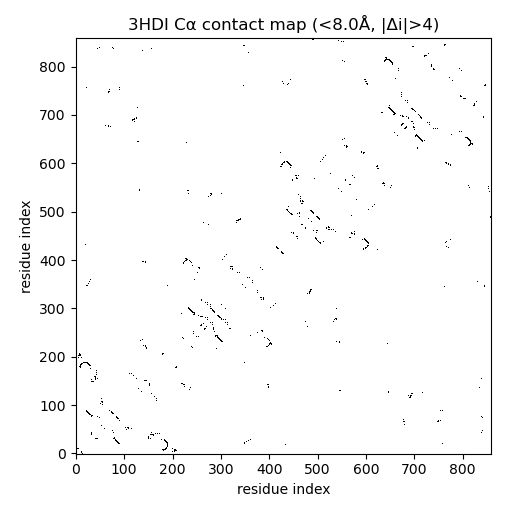 B 1 263 ? 26.333 -30.147 -17.894 1.00 46.34 263 GLY B N 1
ATOM 5352 C CA . GLY B 1 263 ? 26.106 -29.078 -16.943 1.00 50.96 263 GLY B CA 1
ATOM 5353 C C . GLY B 1 263 ? 24.847 -28.239 -17.075 1.00 55.71 263 GLY B C 1
ATOM 5354 O O . GLY B 1 263 ? 24.632 -27.327 -16.274 1.00 61.10 263 GLY B O 1
ATOM 5355 N N . SER B 1 264 ? 24.004 -28.519 -18.059 1.00 56.94 264 SER B N 1
ATOM 5356 C CA . SER B 1 264 ? 22.800 -27.720 -18.209 1.00 57.68 264 SER B CA 1
ATOM 5357 C C . SER B 1 264 ? 21.751 -28.411 -19.047 1.00 58.86 264 SER B C 1
ATOM 5358 O O . SER B 1 264 ? 22.003 -29.472 -19.613 1.00 58.46 264 SER B O 1
ATOM 5361 N N . MET B 1 265 ? 20.568 -27.804 -19.112 1.00 62.21 265 MET B N 1
ATOM 5362 C CA . MET B 1 265 ? 19.457 -28.346 -19.882 1.00 62.50 265 MET B CA 1
ATOM 5363 C C . MET B 1 265 ? 19.871 -28.700 -21.311 1.00 59.82 265 MET B C 1
ATOM 5364 O O . MET B 1 265 ? 19.540 -29.779 -21.811 1.00 58.56 265 MET B O 1
ATOM 5369 N N . SER B 1 266 ? 20.595 -27.793 -21.963 1.00 53.02 266 SER B N 1
ATOM 5370 C CA . SER B 1 266 ? 21.031 -28.013 -23.338 1.00 51.07 266 SER B CA 1
ATOM 5371 C C . SER B 1 266 ? 22.364 -28.751 -23.498 1.00 50.64 266 SER B C 1
ATOM 5372 O O . SER B 1 266 ? 22.952 -28.752 -24.578 1.00 55.74 266 SER B O 1
ATOM 5375 N N . SER B 1 267 ? 22.840 -29.392 -22.441 1.00 47.55 267 SER B N 1
ATOM 5376 C CA . SER B 1 267 ? 24.102 -30.114 -22.521 1.00 46.38 267 SER B CA 1
ATOM 5377 C C . SER B 1 267 ? 23.944 -31.430 -23.294 1.00 46.83 267 SER B C 1
ATOM 5378 O O . SER B 1 267 ? 22.845 -32.004 -23.358 1.00 44.89 267 SER B O 1
ATOM 5381 N N . ARG B 1 268 ? 25.048 -31.904 -23.876 1.00 43.79 268 ARG B N 1
ATOM 5382 C CA . ARG B 1 268 ? 25.039 -33.140 -24.656 1.00 39.89 268 ARG B CA 1
ATOM 5383 C C . ARG B 1 268 ? 24.371 -34.256 -23.868 1.00 36.97 268 ARG B C 1
ATOM 5384 O O . ARG B 1 268 ? 23.509 -34.954 -24.393 1.00 30.97 268 ARG B O 1
ATOM 5392 N N . LEU B 1 269 ? 24.766 -34.421 -22.606 1.00 36.96 269 LEU B N 1
ATOM 5393 C CA . LEU B 1 269 ? 24.199 -35.481 -21.776 1.00 39.92 269 LEU B CA 1
ATOM 5394 C C . LEU B 1 269 ? 22.704 -35.345 -21.556 1.00 41.91 269 LEU B C 1
ATOM 5395 O O . LEU B 1 269 ? 21.946 -36.307 -21.743 1.00 36.55 269 LEU B O 1
ATOM 5400 N N . PHE B 1 270 ? 22.276 -34.152 -21.152 1.00 44.06 270 PHE B N 1
ATOM 5401 C CA . PHE B 1 270 ? 20.864 -33.938 -20.900 1.00 44.98 270 PHE B CA 1
ATOM 5402 C C . PHE B 1 270 ? 20.029 -34.155 -22.147 1.00 48.55 270 PHE B C 1
ATOM 5403 O O . PHE B 1 270 ? 18.958 -34.762 -22.086 1.00 46.82 270 PHE B O 1
ATOM 5411 N N . GLN B 1 271 ? 20.513 -33.660 -23.280 1.00 52.07 271 GLN B N 1
ATOM 5412 C CA . GLN B 1 271 ? 19.771 -33.832 -24.516 1.00 54.19 271 GLN B CA 1
ATOM 5413 C C . GLN B 1 271 ? 19.769 -35.266 -25.049 1.00 53.00 271 GLN B C 1
ATOM 5414 O O . GLN B 1 271 ? 18.743 -35.742 -25.533 1.00 51.28 271 GLN B O 1
ATOM 5420 N N . ASP B 1 272 ? 20.896 -35.963 -24.941 1.00 53.08 272 ASP B N 1
ATOM 5421 C CA . ASP B 1 272 ? 20.978 -37.333 -25.440 1.00 52.79 272 ASP B CA 1
ATOM 5422 C C . ASP B 1 272 ? 20.362 -38.392 -24.544 1.00 51.88 272 ASP B C 1
ATOM 5423 O O . ASP B 1 272 ? 19.592 -39.235 -25.004 1.00 50.87 272 ASP B O 1
ATOM 5428 N N . ILE B 1 273 ? 20.703 -38.351 -23.264 1.00 45.88 273 ILE B N 1
ATOM 5429 C CA . ILE B 1 273 ? 20.217 -39.352 -22.334 1.00 43.60 273 ILE B CA 1
ATOM 5430 C C . ILE B 1 273 ? 18.789 -39.162 -21.844 1.00 47.50 273 ILE B C 1
ATOM 5431 O O . ILE B 1 273 ? 18.027 -40.121 -21.759 1.00 47.22 273 ILE B O 1
ATOM 5436 N N . ARG B 1 274 ? 18.420 -37.932 -21.508 1.00 49.79 274 ARG B N 1
ATOM 5437 C CA . ARG B 1 274 ? 17.076 -37.676 -21.019 1.00 50.23 274 ARG B CA 1
ATOM 5438 C C . ARG B 1 274 ? 16.116 -37.171 -22.087 1.00 53.01 274 ARG B C 1
ATOM 5439 O O . ARG B 1 274 ? 15.073 -37.771 -22.324 1.00 50.85 274 ARG B O 1
ATOM 5447 N N . GLU B 1 275 ? 16.482 -36.066 -22.726 1.00 57.86 275 GLU B N 1
ATOM 5448 C CA . GLU B 1 275 ? 15.649 -35.433 -23.739 1.00 60.55 275 GLU B CA 1
ATOM 5449 C C . GLU B 1 275 ? 15.232 -36.306 -24.925 1.00 61.14 275 GLU B C 1
ATOM 5450 O O . GLU B 1 275 ? 14.063 -36.283 -25.312 1.00 61.23 275 GLU B O 1
ATOM 5456 N N . LYS B 1 276 ? 16.166 -37.060 -25.506 1.00 61.92 276 LYS B N 1
ATOM 5457 C CA . LYS B 1 276 ? 15.843 -37.917 -26.652 1.00 63.65 276 LYS B CA 1
ATOM 5458 C C . LYS B 1 276 ? 15.496 -39.361 -26.305 1.00 63.28 276 LYS B C 1
ATOM 5459 O O . LYS B 1 276 ? 14.581 -39.938 -26.888 1.00 64.65 276 LYS B O 1
ATOM 5465 N N . ARG B 1 277 ? 16.219 -39.955 -25.367 1.00 63.07 277 ARG B N 1
ATOM 5466 C CA . ARG B 1 277 ? 15.935 -41.332 -25.004 1.00 63.03 277 ARG B CA 1
ATOM 5467 C C . ARG B 1 277 ? 15.015 -41.459 -23.797 1.00 61.71 277 ARG B C 1
ATOM 5468 O O . ARG B 1 277 ? 14.240 -42.408 -23.702 1.00 62.94 277 ARG B O 1
ATOM 5476 N N . GLY B 1 278 ? 15.088 -40.505 -22.878 1.00 58.32 278 GLY B N 1
ATOM 5477 C CA . GLY B 1 278 ? 14.255 -40.591 -21.693 1.00 55.45 278 GLY B CA 1
ATOM 5478 C C . GLY B 1 278 ? 14.729 -41.723 -20.799 1.00 53.22 278 GLY B C 1
ATOM 5479 O O . GLY B 1 278 ? 13.929 -42.379 -20.140 1.00 52.66 278 GLY B O 1
ATOM 5480 N N . LEU B 1 279 ? 16.041 -41.950 -20.788 1.00 53.03 279 LEU B N 1
ATOM 5481 C CA . LEU B 1 279 ? 16.654 -43.002 -19.983 1.00 52.97 279 LEU B CA 1
ATOM 5482 C C . LEU B 1 279 ? 16.716 -42.605 -18.520 1.00 55.36 279 LEU B C 1
ATOM 5483 O O . LEU B 1 279 ? 16.535 -43.442 -17.635 1.00 55.98 279 LEU B O 1
ATOM 5488 N N . CYS B 1 280 ? 16.985 -41.327 -18.265 1.00 56.53 280 CYS B N 1
ATOM 5489 C CA . CYS B 1 280 ? 17.068 -40.835 -16.894 1.00 57.10 280 CYS B CA 1
ATOM 5490 C C . CYS B 1 280 ? 16.238 -39.583 -16.647 1.00 56.53 280 CYS B C 1
ATOM 5491 O O . CYS B 1 280 ? 15.923 -38.820 -17.565 1.00 54.09 280 CYS B O 1
ATOM 5494 N N . TYR B 1 281 ? 15.888 -39.386 -15.384 1.00 54.28 281 TYR B N 1
ATOM 5495 C CA . TYR B 1 281 ? 15.176 -38.195 -14.987 1.00 50.77 281 TYR B CA 1
ATOM 5496 C C . TYR B 1 281 ? 16.321 -37.279 -14.601 1.00 49.31 281 TYR B C 1
ATOM 5497 O O . TYR B 1 281 ? 16.275 -36.068 -14.823 1.00 53.67 281 TYR B O 1
ATOM 5506 N N . SER B 1 282 ? 17.361 -37.888 -14.033 1.00 47.16 282 SER B N 1
ATOM 5507 C CA . SER B 1 282 ? 18.555 -37.168 -13.596 1.00 42.82 282 SER B CA 1
ATOM 5508 C C . SER B 1 282 ? 19.797 -37.639 -14.343 1.00 42.43 282 SER B C 1
ATOM 5509 O O . SER B 1 282 ? 20.120 -38.834 -14.358 1.00 40.72 282 SER B O 1
ATOM 5512 N N . VAL B 1 283 ? 20.476 -36.679 -14.969 1.00 39.72 283 VAL B N 1
ATOM 5513 C CA . VAL B 1 283 ? 21.711 -36.910 -15.714 1.00 38.61 283 VAL B CA 1
ATOM 5514 C C . VAL B 1 283 ? 22.403 -35.563 -15.707 1.00 37.85 283 VAL B C 1
ATOM 5515 O O . VAL B 1 283 ? 21.870 -34.585 -16.218 1.00 41.69 283 VAL B O 1
ATOM 5519 N N . PHE B 1 284 ? 23.588 -35.493 -15.133 1.00 38.27 284 PHE B N 1
ATOM 5520 C CA . PHE B 1 284 ? 24.289 -34.225 -15.113 1.00 38.09 284 PHE B CA 1
ATOM 5521 C C . PHE B 1 284 ? 25.761 -34.431 -14.868 1.00 36.66 284 PHE B C 1
ATOM 5522 O O . PHE B 1 284 ? 26.220 -35.553 -14.672 1.00 37.26 284 PHE B O 1
ATOM 5530 N N . SER B 1 285 ? 26.502 -33.337 -14.880 1.00 37.92 285 SER B N 1
ATOM 5531 C CA . SER B 1 285 ? 27.931 -33.400 -14.658 1.00 39.91 285 SER B CA 1
ATOM 5532 C C . SER B 1 285 ? 28.391 -32.174 -13.897 1.00 40.43 285 SER B C 1
ATOM 5533 O O . SER B 1 285 ? 27.731 -31.140 -13.908 1.00 39.97 285 SER B O 1
ATOM 5536 N N . TYR B 1 286 ? 29.532 -32.301 -13.239 1.00 41.44 286 TYR B N 1
ATOM 5537 C CA . TYR B 1 286 ? 30.090 -31.202 -12.485 1.00 43.63 286 TYR B CA 1
ATOM 5538 C C . TYR B 1 286 ? 31.575 -31.435 -12.301 1.00 46.94 286 TYR B C 1
ATOM 5539 O O . TYR B 1 286 ? 32.050 -32.574 -12.297 1.00 45.35 286 TYR B O 1
ATOM 5548 N N . HIS B 1 287 ? 32.310 -30.342 -12.163 1.00 49.38 287 HIS B N 1
ATOM 5549 C CA . HIS B 1 287 ? 33.740 -30.421 -11.986 1.00 54.65 287 HIS B CA 1
ATOM 5550 C C . HIS B 1 287 ? 34.061 -30.212 -10.518 1.00 58.58 287 HIS B C 1
ATOM 5551 O O . HIS B 1 287 ? 33.401 -29.433 -9.828 1.00 59.12 287 HIS B O 1
ATOM 5558 N N . SER B 1 288 ? 35.062 -30.945 -10.045 1.00 61.51 288 SER B N 1
ATOM 5559 C CA . SER B 1 288 ? 35.523 -30.852 -8.671 1.00 58.31 288 SER B CA 1
ATOM 5560 C C . SER B 1 288 ? 37.001 -30.544 -8.771 1.00 56.75 288 SER B C 1
ATOM 5561 O O . SER B 1 288 ? 37.777 -31.356 -9.268 1.00 53.28 288 SER B O 1
ATOM 5564 N N . SER B 1 289 ? 37.379 -29.357 -8.313 1.00 58.37 289 SER B N 1
ATOM 5565 C CA . SER B 1 289 ? 38.766 -28.923 -8.382 1.00 61.16 289 SER B CA 1
ATOM 5566 C C . SER B 1 289 ? 39.416 -28.616 -7.035 1.00 61.62 289 SER B C 1
ATOM 5567 O O . SER B 1 289 ? 38.881 -27.875 -6.212 1.00 63.56 289 SER B O 1
ATOM 5570 N N . PHE B 1 290 ? 40.586 -29.201 -6.821 1.00 62.28 290 PHE B N 1
ATOM 5571 C CA . PHE B 1 290 ? 41.327 -28.994 -5.589 1.00 63.27 290 PHE B CA 1
ATOM 5572 C C . PHE B 1 290 ? 42.606 -28.225 -5.938 1.00 66.77 290 PHE B C 1
ATOM 5573 O O . PHE B 1 290 ? 42.870 -27.974 -7.116 1.00 67.28 290 PHE B O 1
ATOM 5581 N N . ARG B 1 291 ? 43.403 -27.847 -4.942 1.00 70.90 291 ARG B N 1
ATOM 5582 C CA . ARG B 1 291 ? 44.590 -27.051 -5.234 1.00 75.02 291 ARG B CA 1
ATOM 5583 C C . ARG B 1 291 ? 45.695 -27.709 -6.048 1.00 75.17 291 ARG B C 1
ATOM 5584 O O . ARG B 1 291 ? 46.586 -27.016 -6.531 1.00 77.58 291 ARG B O 1
ATOM 5592 N N . ASP B 1 292 ? 45.637 -29.025 -6.227 1.00 74.49 292 ASP B N 1
ATOM 5593 C CA . ASP B 1 292 ? 46.656 -29.710 -7.019 1.00 74.39 292 ASP B CA 1
ATOM 5594 C C . ASP B 1 292 ? 46.084 -30.774 -7.958 1.00 75.79 292 ASP B C 1
ATOM 5595 O O . ASP B 1 292 ? 46.774 -31.244 -8.860 1.00 75.10 292 ASP B O 1
ATOM 5600 N N . SER B 1 293 ? 44.825 -31.150 -7.747 1.00 76.52 293 SER B N 1
ATOM 5601 C CA . SER B 1 293 ? 44.163 -32.150 -8.583 1.00 73.29 293 SER B CA 1
ATOM 5602 C C . SER B 1 293 ? 42.770 -31.651 -8.957 1.00 73.24 293 SER B C 1
ATOM 5603 O O . SER B 1 293 ? 42.412 -30.513 -8.660 1.00 74.85 293 SER B O 1
ATOM 5606 N N . GLY B 1 294 ? 41.987 -32.504 -9.608 1.00 69.53 294 GLY B N 1
ATOM 5607 C CA . GLY B 1 294 ? 40.643 -32.123 -9.992 1.00 63.36 294 GLY B CA 1
ATOM 5608 C C . GLY B 1 294 ? 40.008 -33.209 -10.831 1.00 63.36 294 GLY B C 1
ATOM 5609 O O . GLY B 1 294 ? 40.714 -33.987 -11.464 1.00 65.35 294 GLY B O 1
ATOM 5610 N N . MET B 1 295 ? 38.681 -33.278 -10.841 1.00 61.62 295 MET B N 1
ATOM 5611 C CA . MET B 1 295 ? 38.007 -34.292 -11.636 1.00 57.65 295 MET B CA 1
ATOM 5612 C C . MET B 1 295 ? 36.676 -33.820 -12.215 1.00 57.41 295 MET B C 1
ATOM 5613 O O . MET B 1 295 ? 36.021 -32.933 -11.662 1.00 56.36 295 MET B O 1
ATOM 5618 N N . LEU B 1 296 ? 36.298 -34.406 -13.351 1.00 55.43 296 LEU B N 1
ATOM 5619 C CA . LEU B 1 296 ? 35.040 -34.083 -14.020 1.00 52.43 296 LEU B CA 1
ATOM 5620 C C . LEU B 1 296 ? 34.146 -35.292 -13.757 1.00 51.44 296 LEU B C 1
ATOM 5621 O O . LEU B 1 296 ? 34.513 -36.420 -14.075 1.00 51.90 296 LEU B O 1
ATOM 5626 N N . THR B 1 297 ? 32.983 -35.054 -13.157 1.00 51.15 297 THR B N 1
ATOM 5627 C CA . THR B 1 297 ? 32.069 -36.134 -12.790 1.00 49.12 297 THR B CA 1
ATOM 5628 C C . THR B 1 297 ? 30.712 -36.125 -13.492 1.00 46.12 297 THR B C 1
ATOM 5629 O O . THR B 1 297 ? 30.075 -35.087 -13.628 1.00 49.50 297 THR B O 1
ATOM 5633 N N . ILE B 1 298 ? 30.275 -37.304 -13.913 1.00 42.11 298 ILE B N 1
ATOM 5634 C CA . ILE B 1 298 ? 28.996 -37.484 -14.580 1.00 39.24 298 ILE B CA 1
ATOM 5635 C C . ILE B 1 298 ? 28.132 -38.360 -13.675 1.00 43.34 298 ILE B C 1
ATOM 5636 O O . ILE B 1 298 ? 28.647 -39.271 -13.018 1.00 43.59 298 ILE B O 1
ATOM 5641 N N . TYR B 1 299 ? 26.832 -38.077 -13.625 1.00 41.96 299 TYR B N 1
ATOM 5642 C CA . TYR B 1 299 ? 25.910 -38.871 -12.816 1.00 43.30 299 TYR B CA 1
ATOM 5643 C C . TYR B 1 299 ? 24.644 -39.223 -13.597 1.00 45.26 299 TYR B C 1
ATOM 5644 O O . TYR B 1 299 ? 24.141 -38.417 -14.380 1.00 46.07 299 TYR B O 1
ATOM 5653 N N . ALA B 1 300 ? 24.111 -40.417 -13.360 1.00 43.18 300 ALA B N 1
ATOM 5654 C CA . ALA B 1 300 ? 22.896 -40.822 -14.038 1.00 44.22 300 ALA B CA 1
ATOM 5655 C C . ALA B 1 300 ? 22.164 -41.946 -13.319 1.00 45.51 300 ALA B C 1
ATOM 5656 O O . ALA B 1 300 ? 22.769 -42.927 -12.883 1.00 45.61 300 ALA B O 1
ATOM 5658 N N . GLY B 1 301 ? 20.850 -41.780 -13.197 1.00 47.10 301 GLY B N 1
ATOM 5659 C CA . GLY B 1 301 ? 20.015 -42.785 -12.566 1.00 49.12 301 GLY B CA 1
ATOM 5660 C C . GLY B 1 301 ? 19.046 -43.356 -13.591 1.00 50.96 301 GLY B C 1
ATOM 5661 O O . GLY B 1 301 ? 18.369 -42.612 -14.300 1.00 52.52 301 GLY B O 1
ATOM 5662 N N . THR B 1 302 ? 18.991 -44.679 -13.694 1.00 50.75 302 THR B N 1
ATOM 5663 C CA . THR B 1 302 ? 18.088 -45.331 -14.633 1.00 47.57 302 THR B CA 1
ATOM 5664 C C . THR B 1 302 ? 17.655 -46.663 -14.034 1.00 49.34 302 THR B C 1
ATOM 5665 O O . THR B 1 302 ? 18.253 -47.128 -13.063 1.00 49.95 302 THR B O 1
ATOM 5669 N N . GLY B 1 303 ? 16.612 -47.266 -14.596 1.00 51.62 303 GLY B N 1
ATOM 5670 C CA . GLY B 1 303 ? 16.143 -48.546 -14.092 1.00 54.56 303 GLY B CA 1
ATOM 5671 C C . GLY B 1 303 ? 17.204 -49.620 -14.267 1.00 57.51 303 GLY B C 1
ATOM 5672 O O . GLY B 1 303 ? 18.024 -49.550 -15.185 1.00 55.96 303 GLY B O 1
ATOM 5673 N N . HIS B 1 304 ? 17.182 -50.622 -13.395 1.00 59.51 304 HIS B N 1
ATOM 5674 C CA . HIS B 1 304 ? 18.158 -51.702 -13.435 1.00 60.18 304 HIS B CA 1
ATOM 5675 C C . HIS B 1 304 ? 18.401 -52.323 -14.800 1.00 62.04 304 HIS B C 1
ATOM 5676 O O . HIS B 1 304 ? 19.506 -52.778 -15.081 1.00 66.21 304 HIS B O 1
ATOM 5683 N N . ASP B 1 305 ? 17.386 -52.350 -15.651 1.00 63.59 305 ASP B N 1
ATOM 5684 C CA . ASP B 1 305 ? 17.556 -52.939 -16.971 1.00 65.95 305 ASP B CA 1
ATOM 5685 C C . ASP B 1 305 ? 18.396 -52.065 -17.901 1.00 68.42 305 ASP B C 1
ATOM 5686 O O . ASP B 1 305 ? 19.446 -52.492 -18.394 1.00 75.81 305 ASP B O 1
ATOM 5691 N N . GLN B 1 306 ? 17.955 -50.835 -18.124 1.00 64.15 306 GLN B N 1
ATOM 5692 C CA . GLN B 1 306 ? 18.662 -49.938 -19.021 1.00 62.07 306 GLN B CA 1
ATOM 5693 C C . GLN B 1 306 ? 20.057 -49.506 -18.596 1.00 61.71 306 GLN B C 1
ATOM 5694 O O . GLN B 1 306 ? 20.591 -48.548 -19.149 1.00 62.03 306 GLN B O 1
ATOM 5700 N N . LEU B 1 307 ? 20.659 -50.197 -17.629 1.00 60.65 307 LEU B N 1
ATOM 5701 C CA . LEU B 1 307 ? 22.011 -49.832 -17.196 1.00 58.23 307 LEU B CA 1
ATOM 5702 C C . LEU B 1 307 ? 23.031 -50.107 -18.314 1.00 57.71 307 LEU B C 1
ATOM 5703 O O . LEU B 1 307 ? 24.001 -49.365 -18.484 1.00 58.16 307 LEU B O 1
ATOM 5708 N N . ASP B 1 308 ? 22.809 -51.173 -19.078 1.00 56.40 308 ASP B N 1
ATOM 5709 C CA . ASP B 1 308 ? 23.695 -51.490 -20.195 1.00 56.50 308 ASP B CA 1
ATOM 5710 C C . ASP B 1 308 ? 23.448 -50.425 -21.264 1.00 55.53 308 ASP B C 1
ATOM 5711 O O . ASP B 1 308 ? 24.379 -49.771 -21.738 1.00 51.07 308 ASP B O 1
ATOM 5716 N N . ASP B 1 309 ? 22.177 -50.251 -21.620 1.00 54.28 309 ASP B N 1
ATOM 5717 C CA . ASP B 1 309 ? 21.782 -49.271 -22.613 1.00 54.97 309 ASP B CA 1
ATOM 5718 C C . ASP B 1 309 ? 22.251 -47.874 -22.213 1.00 55.49 309 ASP B C 1
ATOM 5719 O O . ASP B 1 309 ? 22.802 -47.147 -23.043 1.00 54.42 309 ASP B O 1
ATOM 5724 N N . LEU B 1 310 ? 22.040 -47.500 -20.949 1.00 55.64 310 LEU B N 1
ATOM 5725 C CA . LEU B 1 310 ? 22.458 -46.180 -20.457 1.00 55.17 310 LEU B CA 1
ATOM 5726 C C . LEU B 1 310 ? 23.963 -45.968 -20.599 1.00 54.56 310 LEU B C 1
ATOM 5727 O O . LEU B 1 310 ? 24.404 -44.895 -21.027 1.00 51.99 310 LEU B O 1
ATOM 5732 N N . VAL B 1 311 ? 24.746 -46.987 -20.236 1.00 51.60 311 VAL B N 1
ATOM 5733 C CA . VAL B 1 311 ? 26.203 -46.894 -20.328 1.00 50.34 311 VAL B CA 1
ATOM 5734 C C . VAL B 1 311 ? 26.700 -46.639 -21.754 1.00 51.92 311 VAL B C 1
ATOM 5735 O O . VAL B 1 311 ? 27.485 -45.717 -21.989 1.00 48.24 311 VAL B O 1
ATOM 5739 N N . TYR B 1 312 ? 26.247 -47.452 -22.704 1.00 52.53 312 TYR B N 1
ATOM 5740 C CA . TYR B 1 312 ? 26.664 -47.268 -24.084 1.00 53.94 312 TYR B CA 1
ATOM 5741 C C . TYR B 1 312 ? 26.317 -45.858 -24.535 1.00 50.72 312 TYR B C 1
ATOM 5742 O O . TYR B 1 312 ? 27.098 -45.214 -25.236 1.00 47.52 312 TYR B O 1
ATOM 5751 N N . SER B 1 313 ? 25.149 -45.380 -24.115 1.00 47.54 313 SER B N 1
ATOM 5752 C CA . SER B 1 313 ? 24.676 -44.050 -24.484 1.00 48.39 313 SER B CA 1
ATOM 5753 C C . SER B 1 313 ? 25.517 -42.891 -23.954 1.00 49.48 313 SER B C 1
ATOM 5754 O O . SER B 1 313 ? 25.841 -41.955 -24.700 1.00 45.17 313 SER B O 1
ATOM 5757 N N . ILE B 1 314 ? 25.850 -42.945 -22.667 1.00 50.31 314 ILE B N 1
ATOM 5758 C CA . ILE B 1 314 ? 26.673 -41.920 -22.046 1.00 52.00 314 ILE B CA 1
ATOM 5759 C C . ILE B 1 314 ? 28.020 -42.003 -22.756 1.00 56.03 314 ILE B C 1
ATOM 5760 O O . ILE B 1 314 ? 28.670 -40.989 -23.021 1.00 56.33 314 ILE B O 1
ATOM 5765 N N . GLN B 1 315 ? 28.412 -43.232 -23.078 1.00 60.35 315 GLN B N 1
ATOM 5766 C CA . GLN B 1 315 ? 29.662 -43.510 -23.775 1.00 65.71 315 GLN B CA 1
ATOM 5767 C C . GLN B 1 315 ? 29.762 -42.794 -25.108 1.00 65.91 315 GLN B C 1
ATOM 5768 O O . GLN B 1 315 ? 30.769 -42.155 -25.399 1.00 68.46 315 GLN B O 1
ATOM 5774 N N . GLU B 1 316 ? 28.720 -42.915 -25.921 1.00 65.47 316 GLU B N 1
ATOM 5775 C CA . GLU B 1 316 ? 28.688 -42.264 -27.221 1.00 63.87 316 GLU B CA 1
ATOM 5776 C C . GLU B 1 316 ? 28.916 -40.778 -27.076 1.00 59.83 316 GLU B C 1
ATOM 5777 O O . GLU B 1 316 ? 29.848 -40.226 -27.646 1.00 60.86 316 GLU B O 1
ATOM 5783 N N . THR B 1 317 ? 28.048 -40.140 -26.302 1.00 56.16 317 THR B N 1
ATOM 5784 C CA . THR B 1 317 ? 28.108 -38.703 -26.076 1.00 57.48 317 THR B CA 1
ATOM 5785 C C . THR B 1 317 ? 29.483 -38.173 -25.687 1.00 58.57 317 THR B C 1
ATOM 5786 O O . THR B 1 317 ? 30.023 -37.282 -26.347 1.00 56.91 317 THR B O 1
ATOM 5790 N N . THR B 1 318 ? 30.036 -38.711 -24.602 1.00 60.03 318 THR B N 1
ATOM 5791 C CA . THR B 1 318 ? 31.344 -38.285 -24.115 1.00 59.59 318 THR B CA 1
ATOM 5792 C C . THR B 1 318 ? 32.402 -38.606 -25.164 1.00 58.84 318 THR B C 1
ATOM 5793 O O . THR B 1 318 ? 33.382 -37.876 -25.335 1.00 56.89 318 THR B O 1
ATOM 5797 N N . SER B 1 319 ? 32.185 -39.702 -25.875 1.00 57.58 319 SER B N 1
ATOM 5798 C CA . SER B 1 319 ? 33.112 -40.119 -26.912 1.00 59.22 319 SER B CA 1
ATOM 5799 C C . SER B 1 319 ? 33.130 -39.055 -28.005 1.00 57.97 319 SER B C 1
ATOM 5800 O O . SER B 1 319 ? 34.184 -38.518 -28.345 1.00 60.52 319 SER B O 1
ATOM 5803 N N . ALA B 1 320 ? 31.947 -38.747 -28.530 1.00 55.39 320 ALA B N 1
ATOM 5804 C CA . ALA B 1 320 ? 31.786 -37.771 -29.600 1.00 54.19 320 ALA B CA 1
ATOM 5805 C C . ALA B 1 320 ? 32.225 -36.368 -29.211 1.00 55.74 320 ALA B C 1
ATOM 5806 O O . ALA B 1 320 ? 32.771 -35.623 -30.032 1.00 54.34 320 ALA B O 1
ATOM 5808 N N . LEU B 1 321 ? 31.968 -35.997 -27.961 1.00 56.25 321 LEU B N 1
ATOM 5809 C CA . LEU B 1 321 ? 32.348 -34.673 -27.494 1.00 56.59 321 LEU B CA 1
ATOM 5810 C C . LEU B 1 321 ? 33.865 -34.571 -27.526 1.00 56.47 321 LEU B C 1
ATOM 5811 O O . LEU B 1 321 ? 34.423 -33.638 -28.103 1.00 52.83 321 LEU B O 1
ATOM 5816 N N . ALA B 1 322 ? 34.517 -35.556 -26.911 1.00 59.86 322 ALA B N 1
ATOM 5817 C CA . ALA B 1 322 ? 35.973 -35.621 -26.834 1.00 60.29 322 ALA B CA 1
ATOM 5818 C C . ALA B 1 322 ? 36.640 -35.530 -28.203 1.00 61.71 322 ALA B C 1
ATOM 5819 O O . ALA B 1 322 ? 37.548 -34.717 -28.418 1.00 59.02 322 ALA B O 1
ATOM 5821 N N . GLU B 1 323 ? 36.174 -36.364 -29.128 1.00 63.32 323 GLU B N 1
ATOM 5822 C CA . GLU B 1 323 ? 36.721 -36.414 -30.477 1.00 66.02 323 GLU B CA 1
ATOM 5823 C C . GLU B 1 323 ? 36.397 -35.216 -31.383 1.00 66.50 323 GLU B C 1
ATOM 5824 O O . GLU B 1 323 ? 37.298 -34.616 -31.964 1.00 66.10 323 GLU B O 1
ATOM 5830 N N . LYS B 1 324 ? 35.119 -34.861 -31.488 1.00 69.90 324 LYS B N 1
ATOM 5831 C CA . LYS B 1 324 ? 34.687 -33.762 -32.352 1.00 71.22 324 LYS B CA 1
ATOM 5832 C C . LYS B 1 324 ? 34.622 -32.357 -31.731 1.00 71.15 324 LYS B C 1
ATOM 5833 O O . LYS B 1 324 ? 34.458 -31.372 -32.454 1.00 69.57 324 LYS B O 1
ATOM 5839 N N . GLY B 1 325 ? 34.744 -32.259 -30.406 1.00 72.07 325 GLY B N 1
ATOM 5840 C CA . GLY B 1 325 ? 34.686 -30.959 -29.742 1.00 66.22 325 GLY B CA 1
ATOM 5841 C C . GLY B 1 325 ? 33.281 -30.369 -29.663 1.00 63.97 325 GLY B C 1
ATOM 5842 O O . GLY B 1 325 ? 32.283 -31.099 -29.743 1.00 62.45 325 GLY B O 1
ATOM 5843 N N . LEU B 1 326 ? 33.195 -29.051 -29.496 1.00 59.93 326 LEU B N 1
ATOM 5844 C CA . LEU B 1 326 ? 31.900 -28.373 -29.419 1.00 59.36 326 LEU B CA 1
ATOM 5845 C C . LEU B 1 326 ? 31.830 -27.273 -30.466 1.00 60.71 326 LEU B C 1
ATOM 5846 O O . LEU B 1 326 ? 32.854 -26.738 -30.883 1.00 63.04 326 LEU B O 1
ATOM 5851 N N . THR B 1 327 ? 30.620 -26.924 -30.881 1.00 61.40 327 THR B N 1
ATOM 5852 C CA . THR B 1 327 ? 30.446 -25.885 -31.885 1.00 62.75 327 THR B CA 1
ATOM 5853 C C . THR B 1 327 ? 30.524 -24.493 -31.270 1.00 63.92 327 THR B C 1
ATOM 5854 O O . THR B 1 327 ? 30.370 -24.333 -30.060 1.00 65.33 327 THR B O 1
ATOM 5858 N N . GLU B 1 328 ? 30.774 -23.492 -32.110 1.00 65.55 328 GLU B N 1
ATOM 5859 C CA . GLU B 1 328 ? 30.865 -22.104 -31.663 1.00 65.78 328 GLU B CA 1
ATOM 5860 C C . GLU B 1 328 ? 29.541 -21.621 -31.073 1.00 65.31 328 GLU B C 1
ATOM 5861 O O . GLU B 1 328 ? 29.526 -20.787 -30.161 1.00 64.65 328 GLU B O 1
ATOM 5867 N N . LYS B 1 329 ? 28.436 -22.144 -31.602 1.00 63.80 329 LYS B N 1
ATOM 5868 C CA . LYS B 1 329 ? 27.101 -21.778 -31.129 1.00 62.39 329 LYS B CA 1
ATOM 5869 C C . LYS B 1 329 ? 26.968 -22.255 -29.689 1.00 62.87 329 LYS B C 1
ATOM 5870 O O . LYS B 1 329 ? 26.458 -21.531 -28.826 1.00 60.47 329 LYS B O 1
ATOM 5876 N N . GLU B 1 330 ? 27.436 -23.482 -29.449 1.00 61.40 330 GLU B N 1
ATOM 5877 C CA . GLU B 1 330 ? 27.426 -24.101 -28.126 1.00 58.55 330 GLU B CA 1
ATOM 5878 C C . GLU B 1 330 ? 28.354 -23.363 -27.166 1.00 58.70 330 GLU B C 1
ATOM 5879 O O . GLU B 1 330 ? 28.043 -23.219 -25.985 1.00 55.02 330 GLU B O 1
ATOM 5885 N N . LEU B 1 331 ? 29.495 -22.909 -27.677 1.00 59.20 331 LEU B N 1
ATOM 5886 C CA . LEU B 1 331 ? 30.460 -22.173 -26.868 1.00 59.03 331 LEU B CA 1
ATOM 5887 C C . LEU B 1 331 ? 29.904 -20.810 -26.511 1.00 62.00 331 LEU B C 1
ATOM 5888 O O . LEU B 1 331 ? 30.154 -20.294 -25.424 1.00 65.06 331 LEU B O 1
ATOM 5893 N N . GLU B 1 332 ? 29.164 -20.213 -27.438 1.00 63.81 332 GLU B N 1
ATOM 5894 C CA . GLU B 1 332 ? 28.591 -18.904 -27.182 1.00 64.84 332 GLU B CA 1
ATOM 5895 C C . GLU B 1 332 ? 27.388 -19.038 -26.264 1.00 65.14 332 GLU B C 1
ATOM 5896 O O . GLU B 1 332 ? 27.089 -18.144 -25.483 1.00 66.47 332 GLU B O 1
ATOM 5902 N N . ASN B 1 333 ? 26.702 -20.169 -26.352 1.00 66.43 333 ASN B N 1
ATOM 5903 C CA . ASN B 1 333 ? 25.535 -20.402 -25.520 1.00 64.66 333 ASN B CA 1
ATOM 5904 C C . ASN B 1 333 ? 25.977 -20.574 -24.073 1.00 62.94 333 ASN B C 1
ATOM 5905 O O . ASN B 1 333 ? 25.237 -20.272 -23.138 1.00 63.69 333 ASN B O 1
ATOM 5910 N N . GLY B 1 334 ? 27.198 -21.059 -23.895 1.00 63.35 334 GLY B N 1
ATOM 5911 C CA . GLY B 1 334 ? 27.718 -21.275 -22.558 1.00 62.58 334 GLY B CA 1
ATOM 5912 C C . GLY B 1 334 ? 28.124 -19.981 -21.889 1.00 60.69 334 GLY B C 1
ATOM 5913 O O . GLY B 1 334 ? 27.782 -19.737 -20.730 1.00 61.32 334 GLY B O 1
ATOM 5914 N N . LYS B 1 335 ? 28.856 -19.152 -22.624 1.00 56.29 335 LYS B N 1
ATOM 5915 C CA . LYS B 1 335 ? 29.301 -17.875 -22.099 1.00 55.89 335 LYS B CA 1
ATOM 5916 C C . LYS B 1 335 ? 28.113 -17.047 -21.630 1.00 56.77 335 LYS B C 1
ATOM 5917 O O . LYS B 1 335 ? 28.157 -16.433 -20.567 1.00 56.51 335 LYS B O 1
ATOM 5923 N N . GLU B 1 336 ? 27.048 -17.031 -22.422 1.00 59.51 336 GLU B N 1
ATOM 5924 C CA . GLU B 1 336 ? 25.861 -16.273 -22.055 1.00 63.01 336 GLU B CA 1
ATOM 5925 C C . GLU B 1 336 ? 25.285 -16.824 -20.771 1.00 62.49 336 GLU B C 1
ATOM 5926 O O . GLU B 1 336 ? 24.812 -16.075 -19.912 1.00 63.91 336 GLU B O 1
ATOM 5932 N N . GLN B 1 337 ? 25.334 -18.142 -20.641 1.00 58.71 337 GLN B N 1
ATOM 5933 C CA . GLN B 1 337 ? 24.811 -18.786 -19.458 1.00 58.27 337 GLN B CA 1
ATOM 5934 C C . GLN B 1 337 ? 25.604 -18.431 -18.216 1.00 57.31 337 GLN B C 1
ATOM 5935 O O . GLN B 1 337 ? 25.036 -18.027 -17.206 1.00 59.27 337 GLN B O 1
ATOM 5941 N N . LEU B 1 338 ? 26.920 -18.585 -18.292 1.00 57.02 338 LEU B N 1
ATOM 5942 C CA . LEU B 1 338 ? 27.788 -18.281 -17.163 1.00 55.55 338 LEU B CA 1
ATOM 5943 C C . LEU B 1 338 ? 27.717 -16.805 -16.780 1.00 55.54 338 LEU B C 1
ATOM 5944 O O . LEU B 1 338 ? 27.612 -16.465 -15.605 1.00 56.25 338 LEU B O 1
ATOM 5949 N N . LYS B 1 339 ? 27.780 -15.932 -17.779 1.00 55.55 339 LYS B N 1
ATOM 5950 C CA . LYS B 1 339 ? 27.720 -14.499 -17.546 1.00 56.33 339 LYS B CA 1
ATOM 5951 C C . LYS B 1 339 ? 26.401 -14.117 -16.895 1.00 55.51 339 LYS B C 1
ATOM 5952 O O . LYS B 1 339 ? 26.378 -13.378 -15.912 1.00 58.16 339 LYS B O 1
ATOM 5958 N N . GLY B 1 340 ? 25.304 -14.634 -17.438 1.00 52.57 340 GLY B N 1
ATOM 5959 C CA . GLY B 1 340 ? 23.993 -14.334 -16.890 1.00 52.62 340 GLY B CA 1
ATOM 5960 C C . GLY B 1 340 ? 23.776 -14.948 -15.523 1.00 51.51 340 GLY B C 1
ATOM 5961 O O . GLY B 1 340 ? 23.106 -14.377 -14.665 1.00 54.51 340 GLY B O 1
ATOM 5962 N N . SER B 1 341 ? 24.332 -16.132 -15.322 1.00 48.37 341 SER B N 1
ATOM 5963 C CA . SER B 1 341 ? 24.215 -16.814 -14.049 1.00 47.30 341 SER B CA 1
ATOM 5964 C C . SER B 1 341 ? 24.947 -15.999 -12.977 1.00 47.34 341 SER B C 1
ATOM 5965 O O . SER B 1 341 ? 24.433 -15.799 -11.879 1.00 50.86 341 SER B O 1
ATOM 5968 N N . LEU B 1 342 ? 26.147 -15.529 -13.316 1.00 46.67 342 LEU B N 1
ATOM 5969 C CA . LEU B 1 342 ? 26.986 -14.734 -12.418 1.00 43.31 342 LEU B CA 1
ATOM 5970 C C . LEU B 1 342 ? 26.316 -13.417 -12.048 1.00 44.44 342 LEU B C 1
ATOM 5971 O O . LEU B 1 342 ? 26.372 -12.984 -10.899 1.00 41.16 342 LEU B O 1
ATOM 5976 N N . MET B 1 343 ? 25.690 -12.779 -13.031 1.00 46.50 343 MET B N 1
ATOM 5977 C CA . MET B 1 343 ? 24.992 -11.515 -12.811 1.00 52.44 343 MET B CA 1
ATOM 5978 C C . MET B 1 343 ? 23.895 -11.647 -11.755 1.00 53.01 343 MET B C 1
ATOM 5979 O O . MET B 1 343 ? 23.867 -10.907 -10.770 1.00 53.87 343 MET B O 1
ATOM 5984 N N . LEU B 1 344 ? 22.986 -12.590 -11.984 1.00 51.86 344 LEU B N 1
ATOM 5985 C CA . LEU B 1 344 ? 21.867 -12.838 -11.085 1.00 52.13 344 LEU B CA 1
ATOM 5986 C C . LEU B 1 344 ? 22.301 -13.201 -9.672 1.00 53.33 344 LEU B C 1
ATOM 5987 O O . LEU B 1 344 ? 21.560 -12.989 -8.717 1.00 53.99 344 LEU B O 1
ATOM 5992 N N . SER B 1 345 ? 23.501 -13.754 -9.538 1.00 55.05 345 SER B N 1
ATOM 5993 C CA . SER B 1 345 ? 24.002 -14.150 -8.232 1.00 57.16 345 SER B CA 1
ATOM 5994 C C . SER B 1 345 ? 24.461 -12.944 -7.426 1.00 58.68 345 SER B C 1
ATOM 5995 O O . SER B 1 345 ? 24.401 -12.951 -6.201 1.00 64.93 345 SER B O 1
ATOM 5998 N N . LEU B 1 346 ? 24.918 -11.907 -8.115 1.00 58.80 346 LEU B N 1
ATOM 5999 C CA . LEU B 1 346 ? 25.390 -10.703 -7.449 1.00 56.33 346 LEU B CA 1
ATOM 6000 C C . LEU B 1 346 ? 24.343 -10.098 -6.523 1.00 57.39 346 LEU B C 1
ATOM 6001 O O . LEU B 1 346 ? 24.679 -9.398 -5.565 1.00 58.64 346 LEU B O 1
ATOM 6006 N N . GLU B 1 347 ? 23.074 -10.368 -6.805 1.00 54.64 347 GLU B N 1
ATOM 6007 C CA . GLU B 1 347 ? 21.998 -9.829 -5.988 1.00 53.87 347 GLU B CA 1
ATOM 6008 C C . GLU B 1 347 ? 21.980 -10.405 -4.576 1.00 52.67 347 GLU B C 1
ATOM 6009 O O . GLU B 1 347 ? 21.523 -9.749 -3.649 1.00 56.05 347 GLU B O 1
ATOM 6015 N N . SER B 1 348 ? 22.494 -11.619 -4.412 1.00 51.23 348 SER B N 1
ATOM 6016 C CA . SER B 1 348 ? 22.521 -12.287 -3.109 1.00 51.20 348 SER B CA 1
ATOM 6017 C C . SER B 1 348 ? 23.741 -11.945 -2.250 1.00 53.32 348 SER B C 1
ATOM 6018 O O . SER B 1 348 ? 24.869 -11.905 -2.748 1.00 55.56 348 SER B O 1
ATOM 6021 N N . THR B 1 349 ? 23.523 -11.703 -0.959 1.00 52.99 349 THR B N 1
ATOM 6022 C CA . THR B 1 349 ? 24.638 -11.389 -0.064 1.00 53.84 349 THR B CA 1
ATOM 6023 C C . THR B 1 349 ? 25.420 -12.658 0.261 1.00 53.33 349 THR B C 1
ATOM 6024 O O . THR B 1 349 ? 26.649 -12.660 0.215 1.00 52.13 349 THR B O 1
ATOM 6028 N N . ASN B 1 350 ? 24.703 -13.736 0.585 1.00 54.87 350 ASN B N 1
ATOM 6029 C CA . ASN B 1 350 ? 25.341 -15.013 0.901 1.00 54.84 350 ASN B CA 1
ATOM 6030 C C . ASN B 1 350 ? 26.122 -15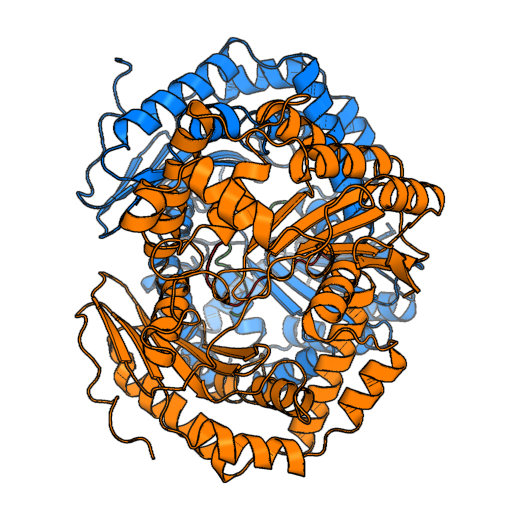.503 -0.305 1.00 53.74 350 ASN B C 1
ATOM 6031 O O . ASN B 1 350 ? 27.060 -16.278 -0.175 1.00 54.44 350 ASN B O 1
ATOM 6036 N N . SER B 1 351 ? 25.733 -15.023 -1.480 1.00 53.81 351 SER B N 1
ATOM 6037 C CA . SER B 1 351 ? 26.370 -15.403 -2.732 1.00 52.38 351 SER B CA 1
ATOM 6038 C C . SER B 1 351 ? 27.721 -14.727 -2.927 1.00 50.00 351 SER B C 1
ATOM 6039 O O . SER B 1 351 ? 28.675 -15.352 -3.386 1.00 49.21 351 SER B O 1
ATOM 6042 N N . ARG B 1 352 ? 27.794 -13.447 -2.585 1.00 47.46 352 ARG B N 1
ATOM 6043 C CA . ARG B 1 352 ? 29.032 -12.698 -2.725 1.00 46.53 352 ARG B CA 1
ATOM 6044 C C . ARG B 1 352 ? 29.996 -13.052 -1.616 1.00 48.23 352 ARG B C 1
ATOM 6045 O O . ARG B 1 352 ? 31.204 -13.097 -1.829 1.00 50.72 352 ARG B O 1
ATOM 6053 N N . MET B 1 353 ? 29.462 -13.276 -0.421 1.00 47.98 353 MET B N 1
ATOM 6054 C CA . MET B 1 353 ? 30.291 -13.636 0.717 1.00 47.90 353 MET B CA 1
ATOM 6055 C C . MET B 1 353 ? 31.004 -14.969 0.467 1.00 48.66 353 MET B C 1
ATOM 6056 O O . MET B 1 353 ? 32.228 -15.051 0.553 1.00 51.09 353 MET B O 1
ATOM 6061 N N . SER B 1 354 ? 30.240 -16.008 0.145 1.00 48.65 354 SER B N 1
ATOM 6062 C CA . SER B 1 354 ? 30.818 -17.319 -0.111 1.00 48.89 354 SER B CA 1
ATOM 6063 C C . SER B 1 354 ? 31.800 -17.321 -1.283 1.00 49.03 354 SER B C 1
ATOM 6064 O O . SER B 1 354 ? 32.750 -18.099 -1.295 1.00 53.72 354 SER B O 1
ATOM 6067 N N . ARG B 1 355 ? 31.581 -16.461 -2.271 1.00 45.27 355 ARG B N 1
ATOM 6068 C CA . ARG B 1 355 ? 32.492 -16.394 -3.411 1.00 48.59 355 ARG B CA 1
ATOM 6069 C C . ARG B 1 355 ? 33.840 -15.802 -2.999 1.00 49.86 355 ARG B C 1
ATOM 6070 O O . ARG B 1 355 ? 34.888 -16.382 -3.259 1.00 50.92 355 ARG B O 1
ATOM 6078 N N . ASN B 1 356 ? 33.801 -14.638 -2.360 1.00 52.14 356 ASN B N 1
ATOM 6079 C CA . ASN B 1 356 ? 35.008 -13.958 -1.909 1.00 53.31 356 ASN B CA 1
ATOM 6080 C C . ASN B 1 356 ? 35.801 -14.776 -0.901 1.00 54.36 356 ASN B C 1
ATOM 6081 O O . ASN B 1 356 ? 37.025 -14.914 -1.024 1.00 49.32 356 ASN B O 1
ATOM 6086 N N . GLY B 1 357 ? 35.103 -15.297 0.108 1.00 55.41 357 GLY B N 1
ATOM 6087 C CA . GLY B 1 357 ? 35.762 -16.095 1.129 1.00 53.55 357 GLY B CA 1
ATOM 6088 C C . GLY B 1 357 ? 36.494 -17.282 0.532 1.00 53.00 357 GLY B C 1
ATOM 6089 O O . GLY B 1 357 ? 37.666 -17.535 0.837 1.00 48.48 357 GLY B O 1
ATOM 6090 N N . LYS B 1 358 ? 35.788 -18.002 -0.333 1.00 50.98 358 LYS B N 1
ATOM 6091 C CA . LYS B 1 358 ? 36.315 -19.176 -1.000 1.00 50.35 358 LYS B CA 1
ATOM 6092 C C . LYS B 1 358 ? 37.475 -18.820 -1.941 1.00 51.33 358 LYS B C 1
ATOM 6093 O O . LYS B 1 358 ? 38.457 -19.558 -2.037 1.00 47.42 358 LYS B O 1
ATOM 6099 N N . ASN B 1 359 ? 37.369 -17.693 -2.637 1.00 52.08 359 ASN B N 1
ATOM 6100 C CA . ASN B 1 359 ? 38.438 -17.291 -3.543 1.00 56.47 359 ASN B CA 1
ATOM 6101 C C . ASN B 1 359 ? 39.688 -16.962 -2.771 1.00 56.32 359 ASN B C 1
ATOM 6102 O O . ASN B 1 359 ? 40.756 -17.470 -3.077 1.00 59.01 359 ASN B O 1
ATOM 6107 N N . GLU B 1 360 ? 39.547 -16.100 -1.771 1.00 57.76 360 GLU B N 1
ATOM 6108 C CA . GLU B 1 360 ? 40.672 -15.697 -0.943 1.00 58.75 360 GLU B CA 1
ATOM 6109 C C . GLU B 1 360 ? 41.355 -16.924 -0.354 1.00 59.03 360 GLU B C 1
ATOM 6110 O O . GLU B 1 360 ? 42.571 -17.093 -0.457 1.00 59.85 360 GLU B O 1
ATOM 6116 N N . LEU B 1 361 ? 40.550 -17.784 0.252 1.00 57.33 361 LEU B N 1
ATOM 6117 C CA . LEU B 1 361 ? 41.043 -18.990 0.889 1.00 55.53 361 LEU B CA 1
ATOM 6118 C C . LEU B 1 361 ? 41.734 -19.991 -0.039 1.00 54.76 361 LEU B C 1
ATOM 6119 O O . LEU B 1 361 ? 42.679 -20.656 0.375 1.00 53.63 361 LEU B O 1
ATOM 6124 N N . LEU B 1 362 ? 41.282 -20.094 -1.286 1.00 53.97 362 LEU B N 1
ATOM 6125 C CA . LEU B 1 362 ? 41.863 -21.064 -2.223 1.00 57.47 362 LEU B CA 1
ATOM 6126 C C . LEU B 1 362 ? 42.710 -20.509 -3.362 1.00 59.71 362 LEU B C 1
ATOM 6127 O O . LEU B 1 362 ? 43.636 -21.175 -3.820 1.00 61.43 362 LEU B O 1
ATOM 6132 N N . LEU B 1 363 ? 42.372 -19.313 -3.834 1.00 63.86 363 LEU B N 1
ATOM 6133 C CA . LEU B 1 363 ? 43.090 -18.675 -4.938 1.00 65.74 363 LEU B CA 1
ATOM 6134 C C . LEU B 1 363 ? 43.845 -17.431 -4.475 1.00 69.73 363 LEU B C 1
ATOM 6135 O O . LEU B 1 363 ? 44.798 -16.990 -5.116 1.00 70.94 363 LEU B O 1
ATOM 6140 N N . LYS B 1 364 ? 43.401 -16.868 -3.358 1.00 74.52 364 LYS B N 1
ATOM 6141 C CA . LYS B 1 364 ? 44.003 -15.671 -2.790 1.00 77.70 364 LYS B CA 1
ATOM 6142 C C . LYS B 1 364 ? 43.774 -14.434 -3.654 1.00 79.53 364 LYS B C 1
ATOM 6143 O O . LYS B 1 364 ? 43.994 -13.313 -3.205 1.00 81.62 364 LYS B O 1
ATOM 6149 N N . LYS B 1 365 ? 43.320 -14.632 -4.888 1.00 81.80 365 LYS B N 1
ATOM 6150 C CA . LYS B 1 365 ? 43.060 -13.503 -5.771 1.00 84.18 365 LYS B CA 1
ATOM 6151 C C . LYS B 1 365 ? 41.569 -13.257 -5.996 1.00 84.30 365 LYS B C 1
ATOM 6152 O O . LYS B 1 365 ? 40.756 -14.179 -5.936 1.00 87.00 365 LYS B O 1
ATOM 6158 N N . HIS B 1 366 ? 41.228 -11.999 -6.263 1.00 83.45 366 HIS B N 1
ATOM 6159 C CA . HIS B 1 366 ? 39.851 -11.597 -6.522 1.00 82.24 366 HIS B CA 1
ATOM 6160 C C . HIS B 1 366 ? 39.764 -10.818 -7.836 1.00 82.07 366 HIS B C 1
ATOM 6161 O O . HIS B 1 366 ? 40.730 -10.187 -8.268 1.00 80.26 366 HIS B O 1
ATOM 6168 N N . ARG B 1 367 ? 38.600 -10.868 -8.469 1.00 83.22 367 ARG B N 1
ATOM 6169 C CA . ARG B 1 367 ? 38.391 -10.181 -9.734 1.00 82.21 367 ARG B CA 1
ATOM 6170 C C . ARG B 1 367 ? 37.058 -9.456 -9.695 1.00 81.84 367 ARG B C 1
ATOM 6171 O O . ARG B 1 367 ? 36.068 -9.995 -9.196 1.00 81.77 367 ARG B O 1
ATOM 6179 N N . SER B 1 368 ? 37.031 -8.229 -10.205 1.00 80.77 368 SER B N 1
ATOM 6180 C CA . SER B 1 368 ? 35.791 -7.467 -10.236 1.00 80.67 368 SER B CA 1
ATOM 6181 C C . SER B 1 368 ? 34.882 -8.155 -11.252 1.00 80.34 368 SER B C 1
ATOM 6182 O O . SER B 1 368 ? 35.330 -9.030 -11.996 1.00 77.83 368 SER B O 1
ATOM 6185 N N . LEU B 1 369 ? 33.613 -7.761 -11.286 1.00 79.45 369 LEU B N 1
ATOM 6186 C CA . LEU B 1 369 ? 32.659 -8.364 -12.208 1.00 78.03 369 LEU B CA 1
ATOM 6187 C C . LEU B 1 369 ? 33.136 -8.284 -13.648 1.00 78.85 369 LEU B C 1
ATOM 6188 O O . LEU B 1 369 ? 32.988 -9.241 -14.409 1.00 78.11 369 LEU B O 1
ATOM 6193 N N . ASP B 1 370 ? 33.706 -7.143 -14.022 1.00 80.00 370 ASP B N 1
ATOM 6194 C CA . ASP B 1 370 ? 34.195 -6.967 -15.379 1.00 81.77 370 ASP B CA 1
ATOM 6195 C C . ASP B 1 370 ? 35.385 -7.873 -15.663 1.00 80.23 370 ASP B C 1
ATOM 6196 O O . ASP B 1 370 ? 35.554 -8.365 -16.779 1.00 80.25 370 ASP B O 1
ATOM 6201 N N . GLU B 1 371 ? 36.200 -8.114 -14.648 1.00 79.13 371 GLU B N 1
ATOM 6202 C CA . GLU B 1 371 ? 37.341 -8.994 -14.827 1.00 79.12 371 GLU B CA 1
ATOM 6203 C C . GLU B 1 371 ? 36.855 -10.428 -15.022 1.00 75.94 371 GLU B C 1
ATOM 6204 O O . GLU B 1 371 ? 37.429 -11.184 -15.799 1.00 73.05 371 GLU B O 1
ATOM 6210 N N . MET B 1 372 ? 35.786 -10.790 -14.320 1.00 75.23 372 MET B N 1
ATOM 6211 C CA . MET B 1 372 ? 35.225 -12.135 -14.405 1.00 74.96 372 MET B CA 1
ATOM 6212 C C . MET B 1 372 ? 34.569 -12.392 -15.752 1.00 75.87 372 MET B C 1
ATOM 6213 O O . MET B 1 372 ? 34.709 -13.484 -16.319 1.00 72.99 372 MET B O 1
ATOM 6218 N N . ILE B 1 373 ? 33.845 -11.386 -16.248 1.00 75.80 373 ILE B N 1
ATOM 6219 C CA . ILE B 1 373 ? 33.148 -11.483 -17.529 1.00 76.79 373 ILE B CA 1
ATOM 6220 C C . ILE B 1 373 ? 34.125 -11.587 -18.698 1.00 78.82 373 ILE B C 1
ATOM 6221 O O . ILE B 1 373 ? 33.849 -12.270 -19.689 1.00 78.42 373 ILE B O 1
ATOM 6226 N N . GLU B 1 374 ? 35.264 -10.910 -18.583 1.00 79.28 374 GLU B N 1
ATOM 6227 C CA . GLU B 1 374 ? 36.270 -10.960 -19.633 1.00 81.09 374 GLU B CA 1
ATOM 6228 C C . GLU B 1 374 ? 36.849 -12.373 -19.708 1.00 81.19 374 GLU B C 1
ATOM 6229 O O . GLU B 1 374 ? 36.929 -12.971 -20.784 1.00 80.67 374 GLU B O 1
ATOM 6235 N N . GLN B 1 375 ? 37.235 -12.907 -18.555 1.00 81.01 375 GLN B N 1
ATOM 6236 C CA . GLN B 1 375 ? 37.794 -14.248 -18.480 1.00 82.38 375 GLN B CA 1
ATOM 6237 C C . GLN B 1 375 ? 36.868 -15.253 -19.154 1.00 80.74 375 GLN B C 1
ATOM 6238 O O . GLN B 1 375 ? 37.322 -16.163 -19.843 1.00 82.44 375 GLN B O 1
ATOM 6244 N N . ILE B 1 376 ? 35.567 -15.086 -18.951 1.00 78.31 376 ILE B N 1
ATOM 6245 C CA . ILE B 1 376 ? 34.581 -15.974 -19.553 1.00 74.55 376 ILE B CA 1
ATOM 6246 C C . ILE B 1 376 ? 34.555 -15.784 -21.072 1.00 71.90 376 ILE B C 1
ATOM 6247 O O . ILE B 1 376 ? 34.465 -16.755 -21.827 1.00 70.95 376 ILE B O 1
ATOM 6252 N N . ASN B 1 377 ? 34.639 -14.532 -21.511 1.00 67.29 377 ASN B N 1
ATOM 6253 C CA . ASN B 1 377 ? 34.635 -14.220 -22.934 1.00 65.49 377 ASN B CA 1
ATOM 6254 C C . ASN B 1 377 ? 35.879 -14.763 -23.630 1.00 64.70 377 ASN B C 1
ATOM 6255 O O . ASN B 1 377 ? 35.782 -15.486 -24.619 1.00 65.86 377 ASN B O 1
ATOM 6260 N N . ALA B 1 378 ? 37.043 -14.410 -23.097 1.00 62.81 378 ALA B N 1
ATOM 6261 C CA . ALA B 1 378 ? 38.331 -14.824 -23.644 1.00 61.20 378 ALA B CA 1
ATOM 6262 C C . ALA B 1 378 ? 38.465 -16.289 -24.087 1.00 60.76 378 ALA B C 1
ATOM 6263 O O . ALA B 1 378 ? 39.259 -16.597 -24.973 1.00 61.32 378 ALA B O 1
ATOM 6265 N N . VAL B 1 379 ? 37.700 -17.188 -23.478 1.00 61.29 379 VAL B N 1
ATOM 6266 C CA . VAL B 1 379 ? 37.761 -18.606 -23.829 1.00 64.75 379 VAL B CA 1
ATOM 6267 C C . VAL B 1 379 ? 37.437 -18.864 -25.305 1.00 65.89 379 VAL B C 1
ATOM 6268 O O . VAL B 1 379 ? 36.449 -18.348 -25.829 1.00 64.02 379 VAL B O 1
ATOM 6272 N N . GLN B 1 380 ? 38.267 -19.681 -25.955 1.00 66.49 380 GLN B N 1
ATOM 6273 C CA . GLN B 1 380 ? 38.091 -20.028 -27.363 1.00 67.65 380 GLN B CA 1
ATOM 6274 C C . GLN B 1 380 ? 37.596 -21.454 -27.572 1.00 67.22 380 GLN B C 1
ATOM 6275 O O . GLN B 1 380 ? 37.951 -22.355 -26.816 1.00 68.14 380 GLN B O 1
ATOM 6281 N N . LYS B 1 381 ? 36.796 -21.659 -28.614 1.00 65.90 381 LYS B N 1
ATOM 6282 C CA . LYS B 1 381 ? 36.271 -22.984 -28.915 1.00 67.51 381 LYS B CA 1
ATOM 6283 C C . LYS B 1 381 ? 37.425 -23.955 -29.029 1.00 68.84 381 LYS B C 1
ATOM 6284 O O . LYS B 1 381 ? 37.301 -25.130 -28.691 1.00 68.65 381 LYS B O 1
ATOM 6290 N N . GLN B 1 382 ? 38.550 -23.451 -29.523 1.00 74.73 382 GLN B N 1
ATOM 6291 C CA . GLN B 1 382 ? 39.750 -24.258 -29.693 1.00 78.15 382 GLN B CA 1
ATOM 6292 C C . GLN B 1 382 ? 40.084 -24.842 -28.323 1.00 77.80 382 GLN B C 1
ATOM 6293 O O . GLN B 1 382 ? 40.161 -26.059 -28.147 1.00 77.86 382 GLN B O 1
ATOM 6299 N N . ASP B 1 383 ? 40.265 -23.950 -27.354 1.00 75.53 383 ASP B N 1
ATOM 6300 C CA . ASP B 1 383 ? 40.599 -24.330 -25.990 1.00 75.27 383 ASP B CA 1
ATOM 6301 C C . ASP B 1 383 ? 39.686 -25.418 -25.429 1.00 73.39 383 ASP B C 1
ATOM 6302 O O . ASP B 1 383 ? 40.145 -26.501 -25.054 1.00 73.75 383 ASP B O 1
ATOM 6307 N N . VAL B 1 384 ? 38.393 -25.120 -25.367 1.00 68.55 384 VAL B N 1
ATOM 6308 C CA . VAL B 1 384 ? 37.423 -26.059 -24.833 1.00 61.40 384 VAL B CA 1
ATOM 6309 C C . VAL B 1 384 ? 37.480 -27.410 -25.523 1.00 62.00 384 VAL B C 1
ATOM 6310 O O . VAL B 1 384 ? 37.661 -28.430 -24.858 1.00 66.29 384 VAL B O 1
ATOM 6314 N N . SER B 1 385 ? 37.344 -27.427 -26.847 1.00 59.94 385 SER B N 1
ATOM 6315 C CA . SER B 1 385 ? 37.376 -28.685 -27.599 1.00 58.87 385 SER B CA 1
ATOM 6316 C C . SER B 1 385 ? 38.653 -29.496 -27.389 1.00 59.30 385 SER B C 1
ATOM 6317 O O . SER B 1 385 ? 38.627 -30.731 -27.419 1.00 54.35 385 SER B O 1
ATOM 6320 N N . ARG B 1 386 ? 39.763 -28.790 -27.187 1.00 60.75 386 ARG B N 1
ATOM 6321 C CA . ARG B 1 386 ? 41.063 -29.411 -26.959 1.00 61.88 386 ARG B CA 1
ATOM 6322 C C . ARG B 1 386 ? 40.970 -30.150 -25.628 1.00 61.29 386 ARG B C 1
ATOM 6323 O O . ARG B 1 386 ? 41.177 -31.363 -25.556 1.00 59.74 386 ARG B O 1
ATOM 6331 N N . LEU B 1 387 ? 40.644 -29.394 -24.582 1.00 59.25 387 LEU B N 1
ATOM 6332 C CA . LEU B 1 387 ? 40.501 -29.924 -23.232 1.00 57.31 387 LEU B CA 1
ATOM 6333 C C . LEU B 1 387 ? 39.598 -31.168 -23.210 1.00 57.56 387 LEU B C 1
ATOM 6334 O O . LEU B 1 387 ? 39.926 -32.188 -22.591 1.00 55.49 387 LEU B O 1
ATOM 6339 N N . ALA B 1 388 ? 38.467 -31.071 -23.901 1.00 56.84 388 ALA B N 1
ATOM 6340 C CA . ALA B 1 388 ? 37.495 -32.155 -23.994 1.00 57.69 388 ALA B CA 1
ATOM 6341 C C . ALA B 1 388 ? 38.124 -33.470 -24.449 1.00 58.61 388 ALA B C 1
ATOM 6342 O O . ALA B 1 388 ? 37.711 -34.549 -24.022 1.00 56.86 388 ALA B O 1
ATOM 6344 N N . LYS B 1 389 ? 39.119 -33.370 -25.324 1.00 63.64 389 LYS B N 1
ATOM 6345 C CA . LYS B 1 389 ? 39.807 -34.542 -25.859 1.00 64.43 389 LYS B CA 1
ATOM 6346 C C . LYS B 1 389 ? 40.777 -35.108 -24.838 1.00 65.39 389 LYS B C 1
ATOM 6347 O O . LYS B 1 389 ? 40.838 -36.319 -24.627 1.00 64.08 389 LYS B O 1
ATOM 6353 N N . ILE B 1 390 ? 41.533 -34.220 -24.201 1.00 64.61 390 ILE B N 1
ATOM 6354 C CA . ILE B 1 390 ? 42.502 -34.633 -23.201 1.00 65.14 390 ILE B CA 1
ATOM 6355 C C . ILE B 1 390 ? 41.805 -35.349 -22.046 1.00 67.04 390 ILE B C 1
ATOM 6356 O O . ILE B 1 390 ? 42.110 -36.510 -21.756 1.00 67.16 390 ILE B O 1
ATOM 6361 N N . LEU B 1 391 ? 40.853 -34.661 -21.410 1.00 66.40 391 LEU B N 1
ATOM 6362 C CA . LEU B 1 391 ? 40.116 -35.208 -20.260 1.00 65.41 391 LEU B CA 1
ATOM 6363 C C . LEU B 1 391 ? 39.136 -36.362 -20.535 1.00 63.59 391 LEU B C 1
ATOM 6364 O O . LEU B 1 391 ? 39.190 -37.399 -19.873 1.00 63.75 391 LEU B O 1
ATOM 6369 N N . LEU B 1 392 ? 38.244 -36.187 -21.503 1.00 60.39 392 LEU B N 1
ATOM 6370 C CA . LEU B 1 392 ? 37.260 -37.219 -21.792 1.00 59.47 392 LEU B CA 1
ATOM 6371 C C . LEU B 1 392 ? 37.761 -38.388 -22.616 1.00 60.35 392 LEU B C 1
ATOM 6372 O O . LEU B 1 392 ? 36.967 -39.205 -23.080 1.00 63.09 392 LEU B O 1
ATOM 6377 N N . SER B 1 393 ? 39.066 -38.476 -22.814 1.00 61.31 393 SER B N 1
ATOM 6378 C CA . SER B 1 393 ? 39.603 -39.589 -23.578 1.00 63.41 393 SER B CA 1
ATOM 6379 C C . SER B 1 393 ? 40.374 -40.487 -22.637 1.00 66.71 393 SER B C 1
ATOM 6380 O O . SER B 1 393 ? 41.105 -41.377 -23.068 1.00 70.29 393 SER B O 1
ATOM 6383 N N . ALA B 1 394 ? 40.201 -40.246 -21.342 1.00 67.65 394 ALA B N 1
ATOM 6384 C CA . ALA B 1 394 ? 40.870 -41.034 -20.314 1.00 68.74 394 ALA B CA 1
ATOM 6385 C C . ALA B 1 394 ? 39.937 -42.130 -19.795 1.00 68.69 394 ALA B C 1
ATOM 6386 O O . ALA B 1 394 ? 38.718 -42.029 -19.939 1.00 69.43 394 ALA B O 1
ATOM 6388 N N . SER B 1 395 ? 40.509 -43.183 -19.213 1.00 67.81 395 SER B N 1
ATOM 6389 C CA . SER B 1 395 ? 39.695 -44.257 -18.656 1.00 64.75 395 SER B CA 1
ATOM 6390 C C . SER B 1 395 ? 39.089 -43.658 -17.400 1.00 61.26 395 SER B C 1
ATOM 6391 O O . SER B 1 395 ? 39.810 -43.173 -16.531 1.00 62.58 395 SER B O 1
ATOM 6394 N N . PRO B 1 396 ? 37.757 -43.670 -17.293 1.00 58.18 396 PRO B N 1
ATOM 6395 C CA . PRO B 1 396 ? 37.099 -43.104 -16.116 1.00 56.33 396 PRO B CA 1
ATOM 6396 C C . PRO B 1 396 ? 36.981 -44.084 -14.954 1.00 50.90 396 PRO B C 1
ATOM 6397 O O . PRO B 1 396 ? 37.166 -45.293 -15.117 1.00 47.85 396 PRO B O 1
ATOM 6401 N N . SER B 1 397 ? 36.680 -43.534 -13.782 1.00 43.61 397 SER B N 1
ATOM 6402 C CA . SER B 1 397 ? 36.476 -44.321 -12.581 1.00 41.59 397 SER B CA 1
ATOM 6403 C C . SER B 1 397 ? 34.966 -44.536 -12.515 1.00 39.42 397 SER B C 1
ATOM 6404 O O . SER B 1 397 ? 34.207 -43.741 -13.043 1.00 34.36 397 SER B O 1
ATOM 6407 N N . ILE B 1 398 ? 34.531 -45.616 -11.885 1.00 40.18 398 ILE B N 1
ATOM 6408 C CA . ILE B 1 398 ? 33.110 -45.915 -11.807 1.00 43.46 398 ILE B CA 1
ATOM 6409 C C . ILE B 1 398 ? 32.661 -46.279 -10.405 1.00 46.99 398 ILE B C 1
ATOM 6410 O O . ILE B 1 398 ? 33.305 -47.078 -9.734 1.00 48.34 398 ILE B O 1
ATOM 6415 N N . SER B 1 399 ? 31.560 -45.682 -9.964 1.00 49.52 399 SER B N 1
ATOM 6416 C CA . SER B 1 399 ? 30.979 -46.034 -8.676 1.00 51.64 399 SER B CA 1
ATOM 6417 C C . SER B 1 399 ? 29.555 -46.386 -9.092 1.00 51.03 399 SER B C 1
ATOM 6418 O O . SER B 1 399 ? 28.924 -45.652 -9.855 1.00 54.42 399 SER B O 1
ATOM 6421 N N . LEU B 1 400 ? 29.066 -47.530 -8.635 1.00 49.71 400 LEU B N 1
ATOM 6422 C CA . LEU B 1 400 ? 27.736 -47.985 -9.013 1.00 47.76 400 LEU B CA 1
ATOM 6423 C C . LEU B 1 400 ? 26.977 -48.646 -7.871 1.00 47.80 400 LEU B C 1
ATOM 6424 O O . LEU B 1 400 ? 27.541 -49.421 -7.096 1.00 49.84 400 LEU B O 1
ATOM 6429 N N . ILE B 1 401 ? 25.695 -48.333 -7.769 1.00 43.64 401 ILE B N 1
ATOM 6430 C CA . ILE B 1 401 ? 24.862 -48.943 -6.754 1.00 46.59 401 ILE B CA 1
ATOM 6431 C C . ILE B 1 401 ? 23.676 -49.538 -7.503 1.00 50.45 401 ILE B C 1
ATOM 6432 O O . ILE B 1 401 ? 23.000 -48.833 -8.256 1.00 50.70 401 ILE B O 1
ATOM 6437 N N . ASN B 1 402 ? 23.450 -50.840 -7.328 1.00 52.52 402 ASN B N 1
ATOM 6438 C CA . ASN B 1 402 ? 22.327 -51.515 -7.972 1.00 55.92 402 ASN B CA 1
ATOM 6439 C C . ASN B 1 402 ? 21.817 -52.714 -7.182 1.00 58.25 402 ASN B C 1
ATOM 6440 O O . ASN B 1 402 ? 22.420 -53.130 -6.187 1.00 54.32 402 ASN B O 1
ATOM 6445 N N . ALA B 1 403 ? 20.703 -53.267 -7.652 1.00 59.69 403 ALA B N 1
ATOM 6446 C CA . ALA B 1 403 ? 20.051 -54.402 -7.009 1.00 61.96 403 ALA B CA 1
ATOM 6447 C C . ALA B 1 403 ? 20.934 -55.622 -6.800 1.00 63.18 403 ALA B C 1
ATOM 6448 O O . ALA B 1 403 ? 20.928 -56.210 -5.719 1.00 61.14 403 ALA B O 1
ATOM 6450 N N . ASN B 1 404 ? 21.683 -56.013 -7.828 1.00 65.28 404 ASN B N 1
ATOM 6451 C CA . ASN B 1 404 ? 22.549 -57.183 -7.713 1.00 68.31 404 ASN B CA 1
ATOM 6452 C C . ASN B 1 404 ? 23.945 -56.902 -7.155 1.00 69.01 404 ASN B C 1
ATOM 6453 O O . ASN B 1 404 ? 24.574 -57.784 -6.571 1.00 70.12 404 ASN B O 1
ATOM 6458 N N . GLY B 1 405 ? 24.428 -55.678 -7.323 1.00 70.39 405 GLY B N 1
ATOM 6459 C CA . GLY B 1 405 ? 25.744 -55.340 -6.819 1.00 73.20 405 GLY B CA 1
ATOM 6460 C C . GLY B 1 405 ? 26.871 -55.822 -7.712 1.00 75.51 405 GLY B C 1
ATOM 6461 O O . GLY B 1 405 ? 28.020 -55.920 -7.271 1.00 74.65 405 GLY B O 1
ATOM 6462 N N . GLU B 1 406 ? 26.548 -56.138 -8.964 1.00 77.32 406 GLU B N 1
ATOM 6463 C CA . GLU B 1 406 ? 27.556 -56.593 -9.911 1.00 79.68 406 GLU B CA 1
ATOM 6464 C C . GLU B 1 406 ? 27.649 -55.584 -11.050 1.00 79.01 406 GLU B C 1
ATOM 6465 O O . GLU B 1 406 ? 26.662 -54.931 -11.390 1.00 75.10 406 GLU B O 1
ATOM 6471 N N . LEU B 1 407 ? 28.842 -55.455 -11.625 1.00 80.60 407 LEU B N 1
ATOM 6472 C CA . LEU B 1 407 ? 29.082 -54.526 -12.726 1.00 80.38 407 LEU B CA 1
ATOM 6473 C C . LEU B 1 407 ? 28.328 -54.944 -13.977 1.00 80.97 407 LEU B C 1
ATOM 6474 O O . LEU B 1 407 ? 28.079 -56.127 -14.205 1.00 82.33 407 LEU B O 1
ATOM 6479 N N . PRO B 1 408 ? 27.947 -53.971 -14.809 1.00 82.04 408 PRO B N 1
ATOM 6480 C CA . PRO B 1 408 ? 27.225 -54.328 -16.026 1.00 83.79 408 PRO B CA 1
ATOM 6481 C C . PRO B 1 408 ? 28.206 -54.830 -17.082 1.00 86.32 408 PRO B C 1
ATOM 6482 O O . PRO B 1 408 ? 29.400 -54.517 -17.041 1.00 85.52 408 PRO B O 1
ATOM 6486 N N . LYS B 1 409 ? 27.695 -55.622 -18.015 1.00 89.14 409 LYS B N 1
ATOM 6487 C CA . LYS B 1 409 ? 28.500 -56.175 -19.095 1.00 90.77 409 LYS B CA 1
ATOM 6488 C C . LYS B 1 409 ? 28.974 -55.009 -19.944 1.00 90.81 409 LYS B C 1
ATOM 6489 O O . LYS B 1 409 ? 30.120 -54.967 -20.392 1.00 89.19 409 LYS B O 1
ATOM 6495 N N . ALA B 1 410 ? 28.068 -54.056 -20.140 1.00 92.38 410 ALA B N 1
ATOM 6496 C CA . ALA B 1 410 ? 28.323 -52.859 -20.931 1.00 94.29 410 ALA B CA 1
ATOM 6497 C C . ALA B 1 410 ? 29.483 -52.045 -20.390 1.00 95.88 410 ALA B C 1
ATOM 6498 O O . ALA B 1 410 ? 29.984 -51.153 -21.067 1.00 95.06 410 ALA B O 1
ATOM 6500 N N . LEU B 1 411 ? 29.908 -52.346 -19.170 1.00 99.88 411 LEU B N 1
ATOM 6501 C CA . LEU B 1 411 ? 31.010 -51.612 -18.571 1.00 106.07 411 LEU B CA 1
ATOM 6502 C C . LEU B 1 411 ? 32.343 -52.260 -18.924 1.00 112.91 411 LEU B C 1
ATOM 6503 O O . LEU B 1 411 ? 32.997 -52.852 -18.060 1.00 114.84 411 LEU B O 1
ATOM 6508 N N . ILE B 1 412 ? 32.732 -52.146 -20.196 1.00 119.63 412 ILE B N 1
ATOM 6509 C CA . ILE B 1 412 ? 33.992 -52.711 -20.693 1.00 124.65 412 ILE B CA 1
ATOM 6510 C C . ILE B 1 412 ? 34.652 -51.798 -21.737 1.00 127.36 412 ILE B C 1
ATOM 6511 O O . ILE B 1 412 ? 35.444 -50.923 -21.386 1.00 127.92 412 ILE B O 1
ATOM 6516 N N . HIS B 1 413 ? 34.326 -52.007 -23.012 1.00 130.93 413 HIS B N 1
ATOM 6517 C CA . HIS B 1 413 ? 34.887 -51.204 -24.102 1.00 136.10 413 HIS B CA 1
ATOM 6518 C C . HIS B 1 413 ? 34.820 -49.710 -23.772 1.00 138.30 413 HIS B C 1
ATOM 6519 O O . HIS B 1 413 ? 33.739 -49.176 -23.523 1.00 138.93 413 HIS B O 1
ATOM 6526 N N . LEU B 1 414 ? 35.975 -49.041 -23.779 1.00 140.74 414 LEU B N 1
ATOM 6527 C CA . LEU B 1 414 ? 36.034 -47.610 -23.470 1.00 142.24 414 LEU B CA 1
ATOM 6528 C C . LEU B 1 414 ? 37.438 -47.021 -23.668 1.00 143.75 414 LEU B C 1
ATOM 6529 O O . LEU B 1 414 ? 38.162 -46.785 -22.696 1.00 143.59 414 LEU B O 1
ATOM 6534 N N . GLU B 1 415 ? 37.821 -46.782 -24.921 1.00 144.41 415 GLU B N 1
ATOM 6535 C CA . GLU B 1 415 ? 39.136 -46.213 -25.216 1.00 144.99 415 GLU B CA 1
ATOM 6536 C C . GLU B 1 415 ? 39.006 -44.882 -25.953 1.00 144.53 415 GLU B C 1
ATOM 6537 O O . GLU B 1 415 ? 39.753 -43.938 -25.689 1.00 143.64 415 GLU B O 1
ATOM 6543 N N . ALA C 2 4 ? 2.922 -15.833 2.707 0.50 87.96 4 ALA C N 1
ATOM 6544 C CA . ALA C 2 4 ? 3.477 -17.086 3.292 0.50 89.84 4 ALA C CA 1
ATOM 6545 C C . ALA C 2 4 ? 4.085 -17.973 2.211 0.50 90.82 4 ALA C C 1
ATOM 6546 O O . ALA C 2 4 ? 4.110 -17.607 1.035 0.50 91.47 4 ALA C O 1
ATOM 6548 N N . ALA C 2 5 ? 4.576 -19.140 2.618 0.50 92.24 5 ALA C N 1
ATOM 6549 C CA . ALA C 2 5 ? 5.182 -20.094 1.694 0.50 92.17 5 ALA C CA 1
ATOM 6550 C C . ALA C 2 5 ? 4.624 -21.495 1.946 0.50 92.43 5 ALA C C 1
ATOM 6551 O O . ALA C 2 5 ? 4.332 -21.860 3.087 0.50 91.36 5 ALA C O 1
ATOM 6553 N N . ALA C 2 6 ? 4.476 -22.275 0.880 0.50 92.76 6 ALA C N 1
ATOM 6554 C CA . ALA C 2 6 ? 3.946 -23.629 0.999 0.50 93.21 6 ALA C CA 1
ATOM 6555 C C . ALA C 2 6 ? 4.983 -24.684 0.620 0.50 93.96 6 ALA C C 1
ATOM 6556 O O . ALA C 2 6 ? 4.735 -25.525 -0.244 0.50 94.04 6 ALA C O 1
ATOM 6558 N N . ALA C 2 7 ? 6.141 -24.636 1.274 0.50 95.09 7 ALA C N 1
ATOM 6559 C CA . ALA C 2 7 ? 7.221 -25.586 1.018 0.50 95.42 7 ALA C CA 1
ATOM 6560 C C . ALA C 2 7 ? 7.065 -26.821 1.906 0.50 96.27 7 ALA C C 1
ATOM 6561 O O . ALA C 2 7 ? 7.328 -26.773 3.109 0.50 95.93 7 ALA C O 1
ATOM 6563 N N . ALA C 2 8 ? 6.643 -27.927 1.301 0.50 97.09 8 ALA C N 1
ATOM 6564 C CA . ALA C 2 8 ? 6.430 -29.176 2.025 0.50 97.18 8 ALA C CA 1
ATOM 6565 C C . ALA C 2 8 ? 7.723 -29.794 2.552 0.50 97.28 8 ALA C C 1
ATOM 6566 O O . ALA C 2 8 ? 8.434 -29.186 3.354 0.50 96.16 8 ALA C O 1
ATOM 6568 N N . ALA C 2 9 ? 8.014 -31.013 2.102 0.50 98.05 9 ALA C N 1
ATOM 6569 C CA . ALA C 2 9 ? 9.211 -31.732 2.521 0.50 98.42 9 ALA C CA 1
ATOM 6570 C C . ALA C 2 9 ? 10.230 -31.809 1.391 0.50 99.92 9 ALA C C 1
ATOM 6571 O O . ALA C 2 9 ? 10.411 -30.849 0.639 0.50 101.98 9 ALA C O 1
ATOM 6573 N N . ALA C 2 10 ? 10.892 -32.957 1.272 0.50 99.10 10 ALA C N 1
ATOM 6574 C CA . ALA C 2 10 ? 11.896 -33.152 0.232 0.50 97.79 10 ALA C CA 1
ATOM 6575 C C . ALA C 2 10 ? 11.291 -32.989 -1.163 0.50 96.29 10 ALA C C 1
ATOM 6576 O O . ALA C 2 10 ? 10.271 -33.598 -1.483 0.50 96.67 10 ALA C O 1
ATOM 6578 N N . ALA C 2 11 ? 11.926 -32.159 -1.987 0.50 94.36 11 ALA C N 1
ATOM 6579 C CA . ALA C 2 11 ? 11.456 -31.908 -3.346 0.50 91.68 11 ALA C CA 1
ATOM 6580 C C . ALA C 2 11 ? 11.425 -33.188 -4.185 0.50 90.45 11 ALA C C 1
ATOM 6581 O O . ALA C 2 11 ? 12.272 -34.071 -4.031 0.50 89.64 11 ALA C O 1
ATOM 6583 N N . ALA C 2 12 ? 10.441 -33.276 -5.075 0.50 88.87 12 ALA C N 1
ATOM 6584 C CA . ALA C 2 12 ? 10.276 -34.437 -5.943 0.50 85.43 12 ALA C CA 1
ATOM 6585 C C . ALA C 2 12 ? 9.172 -34.175 -6.961 0.50 83.93 12 ALA C C 1
ATOM 6586 O O . ALA C 2 12 ? 8.468 -35.095 -7.367 0.50 83.53 12 ALA C O 1
ATOM 6588 N N . ALA C 2 13 ? 9.025 -32.916 -7.365 0.50 82.77 13 ALA C N 1
ATOM 6589 C CA . ALA C 2 13 ? 7.999 -32.525 -8.329 0.50 80.69 13 ALA C CA 1
ATOM 6590 C C . ALA C 2 13 ? 8.492 -31.412 -9.250 0.50 79.76 13 ALA C C 1
ATOM 6591 O O . ALA C 2 13 ? 7.708 -30.805 -9.980 0.50 77.28 13 ALA C O 1
ATOM 6593 N N . ALA C 2 14 ? 9.795 -31.154 -9.212 0.50 79.16 14 ALA C N 1
ATOM 6594 C CA . ALA C 2 14 ? 10.392 -30.113 -10.037 0.50 78.94 14 ALA C CA 1
ATOM 6595 C C . ALA C 2 14 ? 10.485 -30.545 -11.499 0.50 79.51 14 ALA C C 1
ATOM 6596 O O . ALA C 2 14 ? 9.975 -31.598 -11.880 0.50 77.84 14 ALA C O 1
ATOM 6598 N N . ALA C 2 15 ? 11.146 -29.722 -12.308 0.50 81.30 15 ALA C N 1
ATOM 6599 C CA . ALA C 2 15 ? 11.308 -29.990 -13.732 0.50 81.20 15 ALA C CA 1
ATOM 6600 C C . ALA C 2 15 ? 12.421 -30.991 -14.009 0.50 80.54 15 ALA C C 1
ATOM 6601 O O . ALA C 2 15 ? 12.159 -32.142 -14.352 0.50 78.03 15 ALA C O 1
ATOM 6603 N N . ALA C 2 16 ? 13.663 -30.546 -13.860 0.50 80.84 16 ALA C N 1
ATOM 6604 C CA . ALA C 2 16 ? 14.810 -31.406 -14.110 0.50 82.69 16 ALA C CA 1
ATOM 6605 C C . ALA C 2 16 ? 15.689 -31.582 -12.882 0.50 84.09 16 ALA C C 1
ATOM 6606 O O . ALA C 2 16 ? 15.451 -30.973 -11.836 0.50 83.05 16 ALA C O 1
ATOM 6608 N N . ALA C 2 17 ? 16.709 -32.423 -13.024 0.50 86.45 17 ALA C N 1
ATOM 6609 C CA . ALA C 2 17 ? 17.651 -32.696 -11.945 0.50 89.55 17 ALA C CA 1
ATOM 6610 C C . ALA C 2 17 ? 18.565 -31.494 -11.723 0.50 90.52 17 ALA C C 1
ATOM 6611 O O . ALA C 2 17 ? 18.753 -31.123 -10.547 0.50 91.56 17 ALA C O 1
ATOM 6613 N N . ALA D 2 1 ? 14.670 -18.540 -4.294 0.50 78.31 1 ALA D N 1
ATOM 6614 C CA . ALA D 2 1 ? 15.250 -17.519 -3.382 0.50 78.27 1 ALA D CA 1
ATOM 6615 C C . ALA D 2 1 ? 16.591 -17.040 -3.927 0.50 78.94 1 ALA D C 1
ATOM 6616 O O . ALA D 2 1 ? 16.936 -17.315 -5.076 0.50 76.49 1 ALA D O 1
ATOM 6618 N N . ALA D 2 2 ? 17.340 -16.323 -3.095 0.50 80.63 2 ALA D N 1
ATOM 6619 C CA . ALA D 2 2 ? 18.639 -15.796 -3.489 0.50 81.84 2 ALA D CA 1
ATOM 6620 C C . ALA D 2 2 ? 19.750 -16.332 -2.592 0.50 83.29 2 ALA D C 1
ATOM 6621 O O . ALA D 2 2 ? 20.735 -16.888 -3.080 0.50 83.09 2 ALA D O 1
ATOM 6623 N N . ALA D 2 3 ? 19.586 -16.161 -1.282 0.50 85.25 3 ALA D N 1
ATOM 6624 C CA . ALA D 2 3 ? 20.574 -16.623 -0.312 0.50 86.68 3 ALA D CA 1
ATOM 6625 C C . ALA D 2 3 ? 21.211 -17.933 -0.756 0.50 88.10 3 ALA D C 1
ATOM 6626 O O . ALA D 2 3 ? 20.622 -19.004 -0.604 0.50 87.34 3 ALA D O 1
ATOM 6628 N N . ALA D 2 4 ? 22.418 -17.835 -1.307 0.50 90.40 4 ALA D N 1
ATOM 6629 C CA . ALA D 2 4 ? 23.149 -19.002 -1.788 0.50 93.41 4 ALA D CA 1
ATOM 6630 C C . ALA D 2 4 ? 24.244 -19.439 -0.811 0.50 95.18 4 ALA D C 1
ATOM 6631 O O . ALA D 2 4 ? 24.869 -18.610 -0.147 0.50 94.73 4 ALA D O 1
ATOM 6633 N N . ALA D 2 5 ? 24.465 -20.748 -0.731 0.50 97.38 5 ALA D N 1
ATOM 6634 C CA . ALA D 2 5 ? 25.474 -21.318 0.155 0.50 98.29 5 ALA D CA 1
ATOM 6635 C C . ALA D 2 5 ? 26.732 -21.676 -0.629 0.50 98.49 5 ALA D C 1
ATOM 6636 O O . ALA D 2 5 ? 27.257 -20.853 -1.374 0.50 99.45 5 ALA D O 1
ATOM 6638 N N . ALA D 2 6 ? 27.214 -22.905 -0.461 0.50 98.52 6 ALA D N 1
ATOM 6639 C CA . ALA D 2 6 ? 28.410 -23.353 -1.165 0.50 99.12 6 ALA D CA 1
ATOM 6640 C C . ALA D 2 6 ? 28.623 -24.858 -1.035 0.50 99.90 6 ALA D C 1
ATOM 6641 O O . ALA D 2 6 ? 29.691 -25.308 -0.622 0.50 99.23 6 ALA D O 1
ATOM 6643 N N . ALA D 2 7 ? 27.604 -25.634 -1.393 0.50 100.57 7 ALA D N 1
ATOM 6644 C CA . ALA D 2 7 ? 27.687 -27.089 -1.314 0.50 100.90 7 ALA D CA 1
ATOM 6645 C C . ALA D 2 7 ? 28.232 -27.686 -2.612 0.50 101.10 7 ALA D C 1
ATOM 6646 O O . ALA D 2 7 ? 28.663 -26.959 -3.509 0.50 101.50 7 ALA D O 1
ATOM 6648 N N . ALA D 2 8 ? 28.211 -29.013 -2.708 0.50 100.19 8 ALA D N 1
ATOM 6649 C CA . ALA D 2 8 ? 28.707 -29.706 -3.893 0.50 98.49 8 ALA D CA 1
ATOM 6650 C C . ALA D 2 8 ? 27.573 -30.369 -4.667 0.50 97.80 8 ALA D C 1
ATOM 6651 O O . ALA D 2 8 ? 26.512 -29.773 -4.851 0.50 97.90 8 ALA D O 1
ATOM 6653 N N . ALA D 2 9 ? 27.795 -31.604 -5.111 0.50 96.38 9 ALA D N 1
ATOM 6654 C CA . ALA D 2 9 ? 26.791 -32.326 -5.885 0.50 94.71 9 ALA D CA 1
ATOM 6655 C C . ALA D 2 9 ? 25.982 -33.341 -5.086 0.50 94.50 9 ALA D C 1
ATOM 6656 O O . ALA D 2 9 ? 24.799 -33.543 -5.361 0.50 93.23 9 ALA D O 1
ATOM 6658 N N . ALA D 2 10 ? 26.614 -33.986 -4.108 0.50 94.62 10 ALA D N 1
ATOM 6659 C CA . ALA D 2 10 ? 25.913 -34.974 -3.292 0.50 95.73 10 ALA D CA 1
ATOM 6660 C C . ALA D 2 10 ? 26.738 -35.574 -2.151 0.50 96.34 10 ALA D C 1
ATOM 6661 O O . ALA D 2 10 ? 27.507 -36.515 -2.356 0.50 96.11 10 ALA D O 1
ATOM 6663 N N . ALA D 2 11 ? 26.555 -35.032 -0.947 0.50 96.68 11 ALA D N 1
ATOM 6664 C CA . ALA D 2 11 ? 27.253 -35.501 0.252 0.50 96.32 11 ALA D CA 1
ATOM 6665 C C . ALA D 2 11 ? 26.984 -34.562 1.429 0.50 96.41 11 ALA D C 1
ATOM 6666 O O . ALA D 2 11 ? 27.747 -33.625 1.670 0.50 96.43 11 ALA D O 1
ATOM 6668 N N . ALA D 2 12 ? 25.902 -34.819 2.161 0.50 95.37 12 ALA D N 1
ATOM 6669 C CA . ALA D 2 12 ? 25.536 -33.991 3.308 0.50 94.64 12 ALA D CA 1
ATOM 6670 C C . ALA D 2 12 ? 26.716 -33.812 4.255 0.50 94.07 12 ALA D C 1
ATOM 6671 O O . ALA D 2 12 ? 27.507 -34.732 4.453 0.50 93.99 12 ALA D O 1
ATOM 6673 N N . ALA D 2 13 ? 26.827 -32.619 4.831 0.50 93.98 13 ALA D N 1
ATOM 6674 C CA . ALA D 2 13 ? 27.907 -32.300 5.760 0.50 93.80 13 ALA D CA 1
ATOM 6675 C C . ALA D 2 13 ? 27.663 -30.946 6.427 0.50 93.33 13 ALA D C 1
ATOM 6676 O O . ALA D 2 13 ? 28.547 -30.090 6.462 0.50 92.72 13 ALA D O 1
ATOM 6678 N N . ALA D 2 14 ? 26.461 -30.763 6.963 0.50 92.83 14 ALA D N 1
ATOM 6679 C CA . ALA D 2 14 ? 26.099 -29.513 7.617 0.50 92.24 14 ALA D CA 1
ATOM 6680 C C . ALA D 2 14 ? 25.362 -29.739 8.936 0.50 91.85 14 ALA D C 1
ATOM 6681 O O . ALA D 2 14 ? 25.314 -30.856 9.452 0.50 90.90 14 ALA D O 1
ATOM 6683 N N . ALA D 2 15 ? 24.796 -28.664 9.479 0.50 92.14 15 ALA D N 1
ATOM 6684 C CA . ALA D 2 15 ? 24.049 -28.729 10.730 0.50 91.26 15 ALA D CA 1
ATOM 6685 C C . ALA D 2 15 ? 22.740 -29.466 10.477 0.50 90.22 15 ALA D C 1
ATOM 6686 O O . ALA D 2 15 ? 22.420 -30.436 11.158 0.50 90.47 15 ALA D O 1
ATOM 6688 N N . ALA D 2 16 ? 21.990 -29.000 9.485 0.50 90.15 16 ALA D N 1
ATOM 6689 C CA . ALA D 2 16 ? 20.718 -29.614 9.120 0.50 89.46 16 ALA D CA 1
ATOM 6690 C C . ALA D 2 16 ? 20.369 -29.223 7.689 0.50 89.24 16 ALA D C 1
ATOM 6691 O O . ALA D 2 16 ? 19.244 -28.815 7.397 0.50 88.84 16 ALA D O 1
ATOM 6693 N N . ALA D 2 17 ? 21.347 -29.351 6.800 0.50 88.77 17 ALA D N 1
ATOM 6694 C CA . ALA D 2 17 ? 21.159 -29.006 5.399 0.50 88.76 17 ALA D CA 1
ATOM 6695 C C . ALA D 2 17 ? 21.947 -29.958 4.510 0.50 88.67 17 ALA D C 1
ATOM 6696 O O . ALA D 2 17 ? 21.868 -31.174 4.781 0.50 89.53 17 ALA D O 1
#

Nearest PDB structures (foldseek):
  3hdi-assembly1_B  TM=9.948E-01  e=4.389E-77  Halalkalibacterium halodurans C-125
  3eoq-assembly1_A  TM=9.282E-01  e=3.867E-35  Thermus thermophilus
  6haw-assembly1_A  TM=9.301E-01  e=2.300E-33  Bos taurus
  8ibc-assembly1_Ab  TM=9.099E-01  e=5.124E-28  Mus musculus
  8b6j-assembly1_B  TM=9.081E-01  e=1.786E-27  Tetrahymena thermophila SB210

Organism: Halalkalibacterium halodurans (strain ATCC BAA-125 / DSM 18197 / FERM 7344 / JCM 9153 / C-125) (NCBI:txid272558)

GO terms:
  GO:0042802 identical protein binding (F, IPI)

InterPro domains:
  IPR001431 Peptidase M16, zinc-binding site [PS00143] (33-56)
  IPR007863 Peptidase M16, C-terminal [PF05193] (167-338)
  IPR011249 Metalloenzyme, LuxS/M16 peptidase-like [SSF63411] (4-210)
  IPR011249 Metalloenzyme, LuxS/M16 peptidase-like [SSF63411] (226-400)
  IPR011765 Peptidase M16, N-terminal [PF00675] (12-159)
  IPR050361 Mitochondrial Processing Peptidase/Ubiquinol-cytochrome c Reductase Complex [PTHR11851] (3-401)

Solvent-accessible surface area: 32374 Å² total; per-residue (Å²): 95,108,47,63,94,19,163,14,18,0,22,1,1,8,26,105,9,94,72,10,140,0,0,0,0,0,4,2,0,7,0,0,0,5,20,9,45,63,115,17,8,0,0,0,0,0,0,0,4,1,3,18,5,2,10,120,106,62,51,7,76,87,0,0,52,35,0,3,29,8,8,28,66,22,37,0,49,2,26,29,10,6,0,0,9,52,0,6,0,24,37,97,55,4,22,90,0,3,56,2,4,8,14,4,11,34,83,7,41,1,76,142,107,39,3,82,44,8,15,78,0,0,38,11,1,29,55,43,5,32,2,19,0,31,6,22,0,15,56,22,1,18,39,6,1,14,39,180,25,16,0,8,34,53,32,16,5,53,76,133,21,0,91,56,2,74,75,47,49,0,80,106,0,26,92,64,2,12,9,0,89,31,0,0,0,0,0,0,0,20,6,97,90,150,14,24,82,77,0,86,128,32,2,58,106,5,152,80,31,130,72,104,48,142,30,130,145,25,131,45,69,49,73,86,45,39,81,147,12,84,14,80,5,0,0,4,0,10,0,7,34,13,21,37,34,58,44,179,27,25,25,2,0,34,0,0,13,14,9,0,3,30,8,58,23,0,38,1,16,8,18,0,8,22,103,83,0,4,0,3,26,8,64,6,27,53,23,21,22,164,44,18,4,7,0,1,2,8,2,2,0,0,55,133,38,13,44,64,0,19,50,7,2,65,78,2,2,37,31,0,5,115,170,5,9,61,105,167,44,4,63,22,1,14,62,20,32,43,8,38,23,40,4,27,51,22,5,0,18,24,46,2,33,40,9,0,21,11,5,23,41,49,154,107,91,55,54,55,96,77,5,31,116,71,3,62,63,12,114,78,130,43,0,16,87,2,0,105,106,8,8,78,37,69,29,0,22,0,1,0,3,41,84,20,102,81,24,117,25,149,103,150,119,179,86,112,83,66,87,25,157,14,20,0,28,1,0,15,25,122,18,112,74,21,108,0,0,0,0,0,3,1,0,3,0,0,0,12,24,8,46,54,116,14,4,0,0,1,0,0,0,1,7,0,4,35,8,3,14,119,101,50,52,11,70,82,2,8,58,35,2,2,34,11,6,26,64,22,31,0,23,7,30,32,6,23,0,0,4,20,2,11,1,21,31,86,62,4,22,83,0,0,59,4,3,11,10,1,15,41,91,5,27,3,77,185,102,42,10,88,73,5,23,53,0,0,37,6,0,27,61,38,9,29,1,18,0,38,20,15,0,9,40,24,0,14,37,5,0,5,27,167,20,9,0,5,35,55,20,13,5,50,65,134,18,0,91,56,1,80,74,47,54,0,71,102,0,19,96,60,1,15,8,0,88,33,0,0,0,0,0,0,0,26,8,72,111,131,12,23,81,71,0,65,142,23,0,56,84,4,133,76,34,130,74,132,59,170,20,108,145,15,139,38,70,63,65,104,50,44,66,143,8,87,15,77,3,0,0,2,0,6,0,3,34,11,26,39,35,50,44,199,50,41,55,3,2,37,1,0,18,15,8,0,3,32,16,40,19,1,49,0,14,12,32,0,11,16,125,92,0,3,0,11,10,3,54,6,41,70,28,32,17,100,48,21,7,7,0,0,1,6,0,1,0,5,58,132,43,11,39,68,0,3,124,4,1,32,103,9,4,48,38,0,3,115,178,4,7,79,92,164,48,2,78,29,0,23,61,16,30,33,8,45,22,68,6,29,31,28,4,0,6,9,46,1,10,58,8,0,64,23,10,5,21,56,138,100,29,63,50,54,108,78,24,37,92,75,6,54,61,15,98,66,104,31,0,26,132,16,0,110,111,10,10,56,29,65,2,0,2,0,0,0,4,42,87,23,96,63,7,135,3,13,137,156,54,193,62,72,44,86,70,29,48,95,27,16,26,18,34,75,97,23,44,42,51,13,97,98,35,16,43,25,9,7,25,53,82